Protein AF-A0AAV6MHR8-F1 (afdb_monomer_lite)

InterPro domains:
  IPR008383 Apoptosis inhibitory 5 [PF05918] (201-739)
  IPR008383 Apoptosis inhibitory 5 [PTHR12758] (200-741)
  IPR010591 ATP11 [PF06644] (20-163)

Secondary structure (DSSP, 8-state):
-HHHHHHHHHHHHS-PPP-----GGGTS-HHHHHTS-HHHHHHHHHHHHTTTTEEEEEE-HHHHHHHHHHHHH--EEEEEEEETTEEEEEEEEEETTEEEEEEHHHHHHHGGGSPPSEEEEEE-TTHHHHS-EEEEEEES-TTT--HHHHHHHHHHHHHHHH-HHHHHHH---GGGGSS----------S-PPPPHHHHHHHHHHHHHHHHHH-SSGGG-HHHHHHHHHHTTS-HHHHHHHHHHHHHHGGG-GGGHHHHHHHHHHHHS-S-HHHHHHHHHHGGGGGTT-GGGHHHHHHHHHHHTT-S-HHHHHHHHHHHHHHHHH-HHHHHHHHHHHH--SSS--S-HHHHHHHHHHIIIIIGGGHHHH--SHHHHHHHHHHHHHHT-SS--HHHHHHHHHHHHTSTTTSTT--HHHHHHHHHHHHHHTTTTSPP-TT-HHHHHHHHHHHHHHHHHHTTT---HHHHHHIIIIIGGGGGGS-HHHHHHHHHHHHHHGGG--HHHHHHHHHHHHHHHHHHS-SS--SSPP-HHHHHHHHHHHHHHHHH-HHHHHHHH------S-TT--TT---HHHHHHHHHHHHHHHHHHHHHHHHHHHHHHHHHHHHHH--SHHHHHHHHHHHHHHHHHHHHHHHHHHHHGGGGSSS----TTS----TTS---------PPP--------------------------------SSGGG-GGGS----------------------------------SHHHHHHHHHHTTTPPPPP---SS----

Organism: NCBI:txid37648

pLDDT: mean 75.97, std 24.72, range [20.78, 98.31]

Foldseek 3Di:
DVVVVVQVVLCPPDVDHPPPPDAVVNVDVPVVCLADALVRVLVVQCVSCPPVQKHKGKDFLVLVVLLVVLCVQFQWFWDWQDDDPGTFIWIWGHDPVKIFTFGVVQCVVQPPNGHGQKMKGWACPCCVPHRMIIMMMHGPHCVVDPPVSRVVVVVVSSCCSRPPVNVVPTRDHPPPPDDDDDPDPDDDDDDPDPDPQVVLLVLLVVLQVCCVPDPQNLVSQVSLVSLLVQCPDDPNSVLSSLQRLLQSQVSHVVCNVSSVVSLVVQCVDPDPSSNLSSLLSLLSNCQPPVVCLLVSLVVLLVQCLPPDPSSVVSSLVSLVSSLLSPVLSSLVSLLLCLAFPVRRHPDPSSNVSSLCSCLPPVLVCLVVRCPVQVVSLVSVVVSLLRNLQFDAQQSVVSSLVSNCVGPCNDLPHDLVSLQVSLVSLCVQLPLVDADDQPPLQSLLSLLLSLLSNLVSLVSPHDPVSNLVSCLPHDLVCLVSHDPLSSLSVLVSLLSCLLSDALVSLLSCLLSLLVQLCVLLDLDPDVDDGDLSSNLSSLSSNLSSCVSHVQSCCQQQVAQDCPVDPSNPNPDGPVVSVVSLLSSLVSLLVVLVVLLVVLVVVLVVLVVQCVVDPDPVSNLVSVVSNLVSQLSNLSSVSSNVSSVQSNDSHGNRCRPVDDDRSLDDDPPPPPPDDDDDDDDDDDDDDDDDDDDDDDDDDDDDDDDDDHNNHRPNSPVVRPDDDDDDDDDDDDDDDDDDDDDDDDDDDDDDDDDDPVVVVVVVVVVVPDDDDDDDDPDDDDD

Radius of gyration: 38.75 Å; chains: 1; bounding box: 86×70×134 Å

Structure (mmCIF, N/CA/C/O backbone):
data_AF-A0AAV6MHR8-F1
#
_entry.id   AF-A0AAV6MHR8-F1
#
loop_
_atom_site.group_PDB
_atom_site.id
_atom_site.type_symbol
_atom_site.label_atom_id
_atom_site.label_alt_id
_atom_site.label_comp_id
_atom_site.label_asym_id
_atom_site.label_entity_id
_atom_site.label_seq_id
_atom_site.pdbx_PDB_ins_code
_atom_site.Cartn_x
_atom_site.Cartn_y
_atom_site.Cartn_z
_atom_site.occupancy
_atom_site.B_iso_or_equiv
_atom_site.auth_seq_id
_atom_site.auth_comp_id
_atom_site.auth_asym_id
_atom_site.auth_atom_id
_atom_site.pdbx_PDB_model_num
ATOM 1 N N . MET A 1 1 ? 25.826 -15.670 57.022 1.00 34.38 1 MET A N 1
ATOM 2 C CA . MET A 1 1 ? 25.455 -16.443 58.234 1.00 34.38 1 MET A CA 1
ATOM 3 C C . MET A 1 1 ? 23.952 -16.667 58.375 1.00 34.38 1 MET A C 1
ATOM 5 O O . MET A 1 1 ? 23.552 -17.801 58.176 1.00 34.38 1 MET A O 1
ATOM 9 N N . VAL A 1 2 ? 23.099 -15.663 58.638 1.00 31.08 2 VAL A N 1
ATOM 10 C CA . VAL A 1 2 ? 21.628 -15.892 58.728 1.00 31.08 2 VAL A CA 1
ATOM 11 C C . VAL A 1 2 ? 21.022 -16.311 57.374 1.00 31.08 2 VAL A C 1
ATOM 13 O O . VAL A 1 2 ? 20.161 -17.182 57.321 1.00 31.08 2 VAL A O 1
ATOM 16 N N . PHE A 1 3 ? 21.548 -15.767 56.271 1.00 32.72 3 PHE A N 1
ATOM 17 C CA . PHE A 1 3 ? 21.147 -16.106 54.898 1.00 32.72 3 PHE A CA 1
ATOM 18 C C . PHE A 1 3 ? 21.592 -17.520 54.472 1.00 32.72 3 PHE A C 1
ATOM 20 O O . PHE A 1 3 ? 20.818 -18.257 53.873 1.00 32.72 3 PHE A O 1
ATOM 27 N N . ASP A 1 4 ? 22.803 -17.943 54.854 1.00 34.62 4 ASP A N 1
ATOM 28 C CA . ASP A 1 4 ? 23.302 -19.302 54.577 1.00 34.62 4 ASP A CA 1
ATOM 29 C C . ASP A 1 4 ? 22.545 -20.364 55.378 1.00 34.62 4 ASP A C 1
ATOM 31 O O . ASP A 1 4 ? 22.288 -21.455 54.876 1.00 34.62 4 ASP A O 1
ATOM 35 N N . TRP A 1 5 ? 22.144 -20.031 56.610 1.00 34.41 5 TRP A N 1
ATOM 36 C CA . TRP A 1 5 ? 21.319 -20.905 57.438 1.00 34.41 5 TRP A CA 1
ATOM 37 C C . TRP A 1 5 ? 19.910 -21.065 56.845 1.00 34.41 5 TRP A C 1
ATOM 39 O O . TRP A 1 5 ? 19.466 -22.199 56.658 1.00 34.41 5 TRP A O 1
ATOM 49 N N . PHE A 1 6 ? 19.276 -19.959 56.429 1.00 38.06 6 PHE A N 1
ATOM 50 C CA . PHE A 1 6 ? 17.961 -19.951 55.771 1.00 38.06 6 PHE A CA 1
ATOM 51 C C . PHE A 1 6 ? 17.957 -20.749 54.452 1.00 38.06 6 PHE A C 1
ATOM 53 O O . PHE A 1 6 ? 17.050 -21.538 54.201 1.00 38.06 6 PHE A O 1
ATOM 60 N N . LEU A 1 7 ? 19.014 -20.620 53.641 1.00 37.19 7 LEU A N 1
ATOM 61 C CA . LEU A 1 7 ? 19.194 -21.388 52.402 1.00 37.19 7 LEU A CA 1
ATOM 62 C C . LEU A 1 7 ? 19.511 -22.874 52.647 1.00 37.19 7 LEU A C 1
ATOM 64 O O . LEU A 1 7 ? 19.166 -23.717 51.814 1.00 37.19 7 LEU A O 1
ATOM 68 N N . SER A 1 8 ? 20.161 -23.216 53.765 1.00 36.19 8 SER A N 1
ATOM 69 C CA . SER A 1 8 ? 20.473 -24.610 54.106 1.00 36.19 8 SER A CA 1
ATOM 70 C C . SER A 1 8 ? 19.263 -25.377 54.648 1.00 36.19 8 SER A C 1
ATOM 72 O O . SER A 1 8 ? 19.090 -26.542 54.293 1.00 36.19 8 SER A O 1
ATOM 74 N N . ASP A 1 9 ? 18.385 -24.726 55.419 1.00 36.06 9 ASP A N 1
ATOM 75 C CA . ASP A 1 9 ? 17.189 -25.358 55.995 1.00 36.06 9 ASP A CA 1
ATOM 76 C C . ASP A 1 9 ? 16.110 -25.610 54.917 1.00 36.06 9 ASP A C 1
ATOM 78 O O . ASP A 1 9 ? 15.480 -26.670 54.870 1.00 36.06 9 ASP A O 1
ATOM 82 N N . PHE A 1 10 ? 16.004 -24.704 53.932 1.00 36.91 10 PHE A N 1
ATOM 83 C CA . PHE A 1 10 ? 15.143 -24.854 52.747 1.00 36.91 10 PHE A CA 1
ATOM 84 C C . PHE A 1 10 ? 15.533 -26.067 51.873 1.00 36.91 10 PHE A C 1
ATOM 86 O O . PHE A 1 10 ? 14.677 -26.744 51.296 1.00 36.91 10 PHE A O 1
ATOM 93 N N . LYS A 1 11 ? 16.836 -26.393 51.821 1.00 35.25 11 LYS A N 1
ATOM 94 C CA . LYS A 1 11 ? 17.418 -27.509 51.051 1.00 35.25 11 LYS A CA 1
ATOM 95 C C . LYS A 1 11 ? 17.036 -28.887 51.607 1.00 35.25 11 LYS A C 1
ATOM 97 O O . LYS A 1 11 ? 16.982 -29.848 50.843 1.00 35.25 11 LYS A O 1
ATOM 102 N N . ILE A 1 12 ? 16.784 -28.985 52.915 1.00 39.38 12 ILE A N 1
ATOM 103 C CA . ILE A 1 12 ? 16.531 -30.255 53.615 1.00 39.38 12 ILE A CA 1
ATOM 104 C C . ILE A 1 12 ? 15.053 -30.673 53.520 1.00 39.38 12 ILE A C 1
ATOM 106 O O . ILE A 1 12 ? 14.769 -31.868 53.478 1.00 39.38 12 ILE A O 1
ATOM 110 N N . ARG A 1 13 ? 14.104 -29.724 53.442 1.00 35.47 13 ARG A N 1
ATOM 111 C CA . ARG A 1 13 ? 12.660 -30.027 53.561 1.00 35.47 13 ARG A CA 1
ATOM 112 C C . ARG A 1 13 ? 11.863 -30.158 52.263 1.00 35.47 13 ARG A C 1
ATOM 114 O O . ARG A 1 13 ? 10.857 -30.859 52.284 1.00 35.47 13 ARG A O 1
ATOM 121 N N . PHE A 1 14 ? 12.267 -29.525 51.157 1.00 39.34 14 PHE A N 1
ATOM 122 C CA . PHE A 1 14 ? 11.376 -29.399 49.987 1.00 39.34 14 PHE A CA 1
ATOM 123 C C . PHE A 1 14 ? 11.930 -29.907 48.652 1.00 39.34 14 PHE A C 1
ATOM 125 O O . PHE A 1 14 ? 11.208 -29.883 47.662 1.00 39.34 14 PHE A O 1
ATOM 132 N N . GLY A 1 15 ? 13.184 -30.366 48.570 1.00 30.95 15 GLY A N 1
ATOM 133 C CA . GLY A 1 15 ? 13.754 -30.884 47.311 1.00 30.95 15 GLY A CA 1
ATOM 134 C C . GLY A 1 15 ? 13.840 -29.862 46.160 1.00 30.95 15 GLY A C 1
ATOM 135 O O . GLY A 1 15 ? 14.281 -30.207 45.064 1.00 30.95 15 GLY A O 1
ATOM 136 N N . VAL A 1 16 ? 13.471 -28.601 46.399 1.00 40.09 16 VAL A N 1
ATOM 137 C CA . VAL A 1 16 ? 13.606 -27.489 45.456 1.00 40.09 16 VAL A CA 1
ATOM 138 C C . VAL A 1 16 ? 14.974 -26.853 45.688 1.00 40.09 16 VAL A C 1
ATOM 140 O O . VAL A 1 16 ? 15.280 -26.383 46.784 1.00 40.09 16 VAL A O 1
ATOM 143 N N . ARG A 1 17 ? 15.839 -26.873 44.667 1.00 36.00 17 ARG A N 1
ATOM 144 C CA . ARG A 1 17 ? 17.139 -26.190 44.730 1.00 36.00 17 ARG A CA 1
ATOM 145 C C . ARG A 1 17 ? 16.878 -24.681 44.854 1.00 36.00 17 ARG A C 1
ATOM 147 O O . ARG A 1 17 ? 16.095 -24.174 44.051 1.00 36.00 17 ARG A O 1
ATOM 154 N N . PRO A 1 18 ? 17.530 -23.950 45.777 1.00 41.06 18 PRO A N 1
ATOM 155 C CA . PRO A 1 18 ? 17.543 -22.495 45.703 1.00 41.06 18 PRO A CA 1
ATOM 156 C C . PRO A 1 18 ? 18.080 -22.088 44.329 1.00 41.06 18 PRO A C 1
ATOM 158 O O . PRO A 1 18 ? 18.982 -22.755 43.811 1.00 41.06 18 PRO A O 1
ATOM 161 N N . LEU A 1 19 ? 17.529 -21.023 43.747 1.00 50.88 19 LEU A N 1
ATOM 162 C CA . LEU A 1 19 ? 18.035 -20.388 42.531 1.00 50.88 19 LEU A CA 1
ATOM 163 C C . LEU A 1 19 ? 19.489 -19.948 42.762 1.00 50.88 19 LEU A C 1
ATOM 165 O O . LEU A 1 19 ? 19.764 -18.815 43.142 1.00 50.88 19 LEU A O 1
ATOM 169 N N . GLN A 1 20 ? 20.446 -20.857 42.575 1.00 52.09 20 GLN A N 1
ATOM 170 C CA . GLN A 1 20 ? 21.827 -20.475 42.337 1.00 52.09 20 GLN A CA 1
ATOM 171 C C . GLN A 1 20 ? 21.816 -19.712 41.021 1.00 52.09 20 GLN A C 1
ATOM 173 O O . GLN A 1 20 ? 21.495 -20.295 39.982 1.00 52.09 20 GLN A O 1
ATOM 178 N N . GLN A 1 21 ? 22.137 -18.418 41.069 1.00 65.88 21 GLN A N 1
ATOM 179 C CA . GLN A 1 21 ? 22.377 -17.646 39.860 1.00 65.88 21 GLN A CA 1
ATOM 180 C C . GLN A 1 21 ? 23.419 -18.394 39.043 1.00 65.88 21 GLN A C 1
ATOM 182 O O . GLN A 1 21 ? 24.570 -18.547 39.453 1.00 65.88 21 GLN A O 1
ATOM 187 N N . LYS A 1 22 ? 22.981 -18.902 37.892 1.00 76.44 22 LYS A N 1
ATOM 188 C CA . LYS A 1 22 ? 23.895 -19.442 36.902 1.00 76.44 22 LYS A CA 1
ATOM 189 C C . LYS A 1 22 ? 24.817 -18.296 36.504 1.00 76.44 22 LYS A C 1
ATOM 191 O O . LYS A 1 22 ? 24.283 -17.267 36.079 1.00 76.44 22 LYS A O 1
ATOM 196 N N . PRO A 1 23 ? 26.142 -18.430 36.673 1.00 85.44 23 PRO A N 1
ATOM 197 C CA . PRO A 1 23 ? 27.060 -17.382 36.258 1.00 85.44 23 PRO A CA 1
ATOM 198 C C . PRO A 1 23 ? 26.903 -17.156 34.750 1.00 85.44 23 PRO A C 1
ATOM 200 O O . PRO A 1 23 ? 26.540 -18.089 34.021 1.00 85.44 23 PRO A O 1
ATOM 203 N N . LEU A 1 24 ? 27.100 -15.922 34.276 1.00 88.94 24 LEU A N 1
ATOM 204 C CA . LEU A 1 24 ? 26.807 -15.579 32.882 1.00 88.94 24 LEU A CA 1
ATOM 205 C C . LEU A 1 24 ? 27.601 -16.440 31.891 1.00 88.94 24 LEU A C 1
ATOM 207 O O . LEU A 1 24 ? 27.066 -16.819 30.854 1.00 88.94 24 LEU A O 1
ATOM 211 N N . ASP A 1 25 ? 28.828 -16.820 32.245 1.00 89.12 25 ASP A N 1
ATOM 212 C CA . ASP A 1 25 ? 29.707 -17.698 31.462 1.00 89.12 25 ASP A CA 1
ATOM 213 C C . ASP A 1 25 ? 29.169 -19.129 31.267 1.00 89.12 25 ASP A C 1
ATOM 215 O O . ASP A 1 25 ? 29.562 -19.820 30.329 1.00 89.12 25 ASP A O 1
ATOM 219 N N . SER A 1 26 ? 28.219 -19.562 32.100 1.00 88.25 26 SER A N 1
ATOM 220 C CA . SER A 1 26 ? 27.492 -20.824 31.925 1.00 88.25 26 SER A CA 1
ATOM 221 C C . SER A 1 26 ? 26.292 -20.716 30.973 1.00 88.25 26 SER A C 1
ATOM 223 O O . SER A 1 26 ? 25.718 -21.736 30.588 1.00 88.25 26 SER A O 1
ATOM 225 N N . ILE A 1 27 ? 25.899 -19.493 30.599 1.00 88.94 27 ILE A N 1
ATOM 226 C CA . ILE A 1 27 ? 24.765 -19.196 29.709 1.00 88.94 27 ILE A CA 1
ATOM 227 C C . ILE A 1 27 ? 25.268 -18.687 28.351 1.00 88.94 27 ILE A C 1
ATOM 229 O O . ILE A 1 27 ? 24.736 -19.069 27.308 1.00 88.94 27 ILE A O 1
ATOM 233 N N . MET A 1 28 ? 26.304 -17.847 28.360 1.00 89.56 28 MET A N 1
ATOM 234 C CA . MET A 1 28 ? 26.861 -17.168 27.197 1.00 89.56 28 MET A CA 1
ATOM 235 C C . MET A 1 28 ? 28.379 -17.358 27.133 1.00 89.56 28 MET A C 1
ATOM 237 O O . MET A 1 28 ? 29.091 -17.185 28.116 1.00 89.56 28 MET A O 1
ATOM 241 N N . ASP A 1 29 ? 28.888 -17.663 25.938 1.00 91.12 29 ASP A N 1
ATOM 242 C CA . ASP A 1 29 ? 30.328 -17.741 25.679 1.00 91.12 29 ASP A CA 1
ATOM 243 C C . ASP A 1 29 ? 30.959 -16.342 25.763 1.00 91.12 29 ASP A C 1
ATOM 245 O O . ASP A 1 29 ? 30.850 -15.527 24.839 1.00 91.12 29 ASP A O 1
ATOM 249 N N . MET A 1 30 ? 31.622 -16.073 26.890 1.00 90.69 30 MET A N 1
ATOM 250 C CA . MET A 1 30 ? 32.190 -14.762 27.197 1.00 90.69 30 MET A CA 1
ATOM 251 C C . MET A 1 30 ? 33.330 -14.368 26.255 1.00 90.69 30 MET A C 1
ATOM 253 O O . MET A 1 30 ? 33.492 -13.179 25.985 1.00 90.69 30 MET A O 1
ATOM 257 N N . GLU A 1 31 ? 34.095 -15.318 25.706 1.00 88.44 31 GLU A N 1
ATOM 258 C CA . GLU A 1 31 ? 35.164 -15.002 24.750 1.00 88.44 31 GLU A CA 1
ATOM 259 C C . GLU A 1 31 ? 34.580 -14.521 23.423 1.00 88.44 31 GLU A C 1
ATOM 261 O O . GLU A 1 31 ? 35.007 -13.500 22.882 1.00 88.44 31 GLU A O 1
ATOM 266 N N . ARG A 1 32 ? 33.535 -15.189 22.925 1.00 88.12 32 ARG A N 1
ATOM 267 C CA . ARG A 1 32 ? 32.852 -14.770 21.689 1.00 88.12 32 ARG A CA 1
ATOM 268 C C . ARG A 1 32 ? 32.008 -13.511 21.875 1.00 88.12 32 ARG A C 1
ATOM 270 O O . ARG A 1 32 ? 31.812 -12.771 20.909 1.00 88.12 32 ARG A O 1
ATOM 277 N N . ALA A 1 33 ? 31.512 -13.265 23.085 1.00 88.62 33 ALA A N 1
ATOM 278 C CA . ALA A 1 33 ? 30.720 -12.086 23.420 1.00 88.62 33 ALA A CA 1
ATOM 279 C C . ALA A 1 33 ? 31.555 -10.793 23.503 1.00 88.62 33 ALA A C 1
ATOM 281 O O . ALA A 1 33 ? 31.019 -9.702 23.297 1.00 88.62 33 ALA A O 1
ATOM 282 N N . LYS A 1 34 ? 32.872 -10.882 23.757 1.00 86.12 34 LYS A N 1
ATOM 283 C CA . LYS A 1 34 ? 33.760 -9.706 23.865 1.00 86.12 34 LYS A CA 1
ATOM 284 C C . LYS A 1 34 ? 33.711 -8.801 22.632 1.00 86.12 34 LYS A C 1
ATOM 286 O O . LYS A 1 34 ? 33.587 -7.590 22.808 1.00 86.12 34 LYS A O 1
ATOM 291 N N . ASP A 1 35 ? 33.734 -9.391 21.435 1.00 88.44 35 ASP A N 1
ATOM 292 C CA . ASP A 1 35 ? 33.812 -8.693 20.139 1.00 88.44 35 ASP A CA 1
ATOM 293 C C . ASP A 1 35 ? 32.443 -8.296 19.541 1.00 88.44 35 ASP A C 1
ATOM 295 O O . ASP A 1 35 ? 32.366 -7.834 18.396 1.00 88.44 35 ASP A O 1
ATOM 299 N N . ARG A 1 36 ? 31.343 -8.508 20.274 1.00 90.75 36 ARG A N 1
ATOM 300 C CA . ARG A 1 36 ? 29.974 -8.188 19.834 1.00 90.75 36 ARG A CA 1
ATOM 301 C C . ARG A 1 36 ? 29.523 -6.818 20.339 1.00 90.75 36 ARG A C 1
ATOM 303 O O . ARG A 1 36 ? 29.963 -6.373 21.398 1.00 90.75 36 ARG A O 1
ATOM 310 N N . SER A 1 37 ? 28.665 -6.145 19.568 1.00 93.19 37 SER A N 1
ATOM 311 C CA . SER A 1 37 ? 28.050 -4.882 19.999 1.00 93.19 37 SER A CA 1
ATOM 312 C C . SER A 1 37 ? 26.996 -5.145 21.089 1.00 93.19 37 SER A C 1
ATOM 314 O O . SER A 1 37 ? 26.523 -6.279 21.201 1.00 93.19 37 SER A O 1
ATOM 316 N N . PRO A 1 38 ? 26.627 -4.149 21.914 1.00 90.81 38 PRO A N 1
ATOM 317 C CA . PRO A 1 38 ? 25.574 -4.325 22.913 1.00 90.81 38 PRO A CA 1
ATOM 318 C C . PRO A 1 38 ? 24.225 -4.721 22.292 1.00 90.81 38 PRO A C 1
ATOM 320 O O . PRO A 1 38 ? 23.518 -5.534 22.877 1.00 90.81 38 PRO A O 1
ATOM 323 N N . GLU A 1 39 ? 23.900 -4.230 21.092 1.00 93.69 39 GLU A N 1
ATOM 324 C CA . GLU A 1 39 ? 22.677 -4.597 20.362 1.00 93.69 39 GLU A CA 1
ATOM 325 C C . GLU A 1 39 ? 22.706 -6.061 19.904 1.00 93.69 39 GLU A C 1
ATOM 327 O O . GLU A 1 39 ? 21.726 -6.780 20.080 1.00 93.69 39 GLU A O 1
ATOM 332 N N . ASP A 1 40 ? 23.849 -6.522 19.374 1.00 92.50 40 ASP A N 1
ATOM 333 C CA . ASP A 1 40 ? 24.059 -7.933 19.027 1.00 92.50 40 ASP A CA 1
ATOM 334 C C . ASP A 1 40 ? 23.898 -8.821 20.276 1.00 92.50 40 ASP A C 1
ATOM 336 O O . ASP A 1 40 ? 23.290 -9.885 20.203 1.00 92.50 40 ASP A O 1
ATOM 340 N N . LEU A 1 41 ? 24.449 -8.408 21.424 1.00 93.56 41 LEU A N 1
ATOM 341 C CA . LEU A 1 41 ? 24.380 -9.178 22.671 1.00 93.56 41 LEU A CA 1
ATOM 342 C C . LEU A 1 41 ? 22.967 -9.232 23.252 1.00 93.56 41 LEU A C 1
ATOM 344 O O . LEU A 1 41 ? 22.560 -10.304 23.693 1.00 93.56 41 LEU A O 1
ATOM 348 N N . ALA A 1 42 ? 22.231 -8.119 23.226 1.00 91.88 42 ALA A N 1
ATOM 349 C CA . ALA A 1 42 ? 20.827 -8.077 23.625 1.00 91.88 42 ALA A CA 1
ATOM 350 C C . ALA A 1 42 ? 19.975 -8.990 22.731 1.00 91.88 42 ALA A C 1
ATOM 352 O O . ALA A 1 42 ? 19.277 -9.858 23.239 1.00 91.88 42 ALA A O 1
ATOM 353 N N . SER A 1 43 ? 20.135 -8.903 21.406 1.00 93.00 43 SER A N 1
ATOM 354 C CA . SER A 1 43 ? 19.421 -9.777 20.464 1.00 93.00 43 SER A CA 1
ATOM 355 C C . SER A 1 43 ? 19.741 -11.259 20.682 1.00 93.00 43 SER A C 1
ATOM 357 O O . SER A 1 43 ? 18.831 -12.079 20.710 1.00 93.00 43 SER A O 1
ATOM 359 N N . ILE A 1 44 ? 21.016 -11.619 20.878 1.00 91.69 44 ILE A N 1
ATOM 360 C CA . ILE A 1 44 ? 21.416 -13.007 21.171 1.00 91.69 44 ILE A CA 1
ATOM 361 C C . ILE A 1 44 ? 20.805 -13.484 22.495 1.00 91.69 44 ILE A C 1
ATOM 363 O O . ILE A 1 44 ? 20.443 -14.654 22.626 1.00 91.69 44 ILE A O 1
ATOM 367 N N . TRP A 1 45 ? 20.730 -12.599 23.488 1.00 94.06 45 TRP A N 1
ATOM 368 C CA . TRP A 1 45 ? 20.165 -12.899 24.797 1.00 94.06 45 TRP A CA 1
ATOM 369 C C . TRP A 1 45 ? 18.657 -13.152 24.736 1.00 94.06 45 TRP A C 1
ATOM 371 O O . TRP A 1 45 ? 18.190 -14.138 25.315 1.00 94.06 45 TRP A O 1
ATOM 381 N N . ASP A 1 46 ? 17.929 -12.314 24.002 1.00 87.69 46 ASP A N 1
ATOM 382 C CA . ASP A 1 46 ? 16.486 -12.437 23.802 1.00 87.69 46 ASP A CA 1
ATOM 383 C C . ASP A 1 46 ? 16.168 -13.711 23.001 1.00 87.69 46 ASP A C 1
ATOM 385 O O . ASP A 1 46 ? 15.389 -14.553 23.457 1.00 87.69 46 ASP A O 1
ATOM 389 N N . ASP A 1 47 ? 16.875 -13.943 21.887 1.00 87.38 47 ASP A N 1
ATOM 390 C CA . ASP A 1 47 ? 16.738 -15.150 21.056 1.00 87.38 47 ASP A CA 1
ATOM 391 C C . ASP A 1 47 ? 17.025 -16.440 21.842 1.00 87.38 47 ASP A C 1
ATOM 393 O O . ASP A 1 47 ? 16.391 -17.475 21.623 1.00 87.38 47 ASP A O 1
ATOM 397 N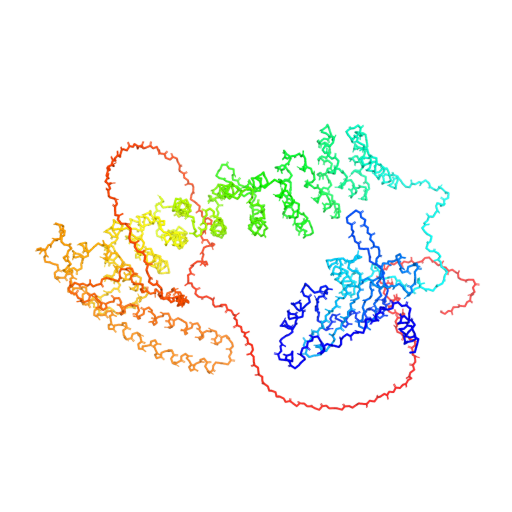 N . TYR A 1 48 ? 17.994 -16.410 22.764 1.00 86.38 48 TYR A N 1
ATOM 398 C CA . TYR A 1 48 ? 18.341 -17.577 23.573 1.00 86.38 48 TYR A CA 1
ATOM 399 C C . TYR A 1 48 ? 17.229 -17.960 24.557 1.00 86.38 48 TYR A C 1
ATOM 401 O O . TYR A 1 48 ? 17.062 -19.152 24.835 1.00 86.38 48 TYR A O 1
ATOM 409 N N . HIS A 1 49 ? 16.508 -16.988 25.121 1.00 83.75 49 HIS A N 1
ATOM 410 C CA . HIS A 1 49 ? 15.464 -17.235 26.122 1.00 83.75 49 HIS A CA 1
ATOM 411 C C . HIS A 1 49 ? 14.070 -17.411 25.501 1.00 83.75 49 HIS A C 1
ATOM 413 O O . HIS A 1 49 ? 13.205 -18.031 26.127 1.00 83.75 49 HIS A O 1
ATOM 419 N N . LEU A 1 50 ? 13.880 -16.968 24.253 1.00 77.75 50 LEU A N 1
ATOM 420 C CA . LEU A 1 50 ? 12.637 -17.122 23.507 1.00 77.75 50 LEU A CA 1
ATOM 421 C C . LEU A 1 50 ? 12.173 -18.590 23.463 1.00 77.75 50 LEU A C 1
ATOM 423 O O . LEU A 1 50 ? 12.887 -19.489 23.016 1.00 77.75 50 LEU A O 1
ATOM 427 N N . GLY A 1 51 ? 10.952 -18.837 23.946 1.00 67.50 51 GLY A N 1
ATOM 428 C CA . GLY A 1 51 ? 10.323 -20.163 23.939 1.00 67.50 51 GLY A CA 1
ATOM 429 C C . GLY A 1 51 ? 10.921 -21.180 24.920 1.00 67.50 51 GLY A C 1
ATOM 430 O O . GLY A 1 51 ? 10.616 -22.367 24.814 1.00 67.50 51 GLY A O 1
ATOM 431 N N . ARG A 1 52 ? 11.768 -20.754 25.872 1.00 72.50 52 ARG A N 1
ATOM 432 C CA . ARG A 1 52 ? 12.405 -21.639 26.871 1.00 72.50 52 ARG A CA 1
ATOM 433 C C . ARG A 1 52 ? 11.838 -21.517 28.290 1.00 72.50 52 ARG A C 1
ATOM 435 O O . ARG A 1 52 ? 12.439 -22.047 29.219 1.00 72.50 52 ARG A O 1
ATOM 442 N N . GLY A 1 53 ? 10.698 -20.842 28.459 1.00 68.25 53 GLY A N 1
ATOM 443 C CA . GLY A 1 53 ? 10.078 -20.613 29.774 1.00 68.25 53 GLY A CA 1
ATOM 444 C C . GLY A 1 53 ? 10.847 -19.610 30.642 1.00 68.25 53 GLY A C 1
ATOM 445 O O . GLY A 1 53 ? 10.822 -19.690 31.870 1.00 68.25 53 GLY A O 1
ATOM 446 N N . HIS A 1 54 ? 11.574 -18.696 29.996 1.00 82.31 54 HIS A N 1
ATOM 447 C CA . HIS A 1 54 ? 12.350 -17.638 30.627 1.00 82.31 54 HIS A CA 1
ATOM 448 C C . HIS A 1 54 ? 12.031 -16.303 29.956 1.00 82.31 54 HIS A C 1
ATOM 450 O O . HIS A 1 54 ? 11.839 -16.257 28.743 1.00 82.31 54 HIS A O 1
ATOM 456 N N . ILE A 1 55 ? 12.047 -15.223 30.732 1.00 87.69 55 ILE A N 1
ATOM 457 C CA . ILE A 1 55 ? 11.955 -13.856 30.215 1.00 87.69 55 ILE A CA 1
ATOM 458 C C . ILE A 1 55 ? 13.378 -13.340 29.995 1.00 87.69 55 ILE A C 1
ATOM 460 O O . ILE A 1 55 ? 14.144 -13.208 30.951 1.00 87.69 55 ILE A O 1
ATOM 464 N N . GLY A 1 56 ? 13.750 -13.099 28.739 1.00 89.94 56 GLY A N 1
ATOM 465 C CA . GLY A 1 56 ? 14.983 -12.399 28.380 1.00 89.94 56 GLY A CA 1
ATOM 466 C C . GLY A 1 56 ? 14.694 -10.911 28.220 1.00 89.94 56 GLY A C 1
ATOM 467 O O . GLY A 1 56 ? 13.756 -10.550 27.522 1.00 89.94 56 GLY A O 1
ATOM 468 N N . ALA A 1 57 ? 15.461 -10.063 28.899 1.00 93.00 57 ALA A N 1
ATOM 469 C CA . ALA A 1 57 ? 15.428 -8.622 28.683 1.00 93.00 57 ALA A CA 1
ATOM 470 C C . ALA A 1 57 ? 16.826 -8.019 28.862 1.00 93.00 57 ALA A C 1
ATOM 472 O O . ALA A 1 57 ? 17.759 -8.674 29.340 1.00 93.00 57 ALA A O 1
ATOM 473 N N . SER A 1 58 ? 16.985 -6.745 28.513 1.00 95.06 58 SER A N 1
ATOM 474 C CA . SER A 1 58 ? 18.227 -6.004 28.733 1.00 95.06 58 SER A CA 1
ATOM 475 C C . SER A 1 58 ? 17.963 -4.528 29.028 1.00 95.06 58 SER A C 1
ATOM 477 O O . SER A 1 58 ? 16.915 -3.985 28.685 1.00 95.06 58 SER A O 1
ATOM 479 N N . MET A 1 59 ? 18.907 -3.866 29.699 1.00 94.75 59 MET A N 1
ATOM 480 C CA . MET A 1 59 ? 18.833 -2.428 29.967 1.00 94.75 59 MET A CA 1
ATOM 481 C C . MET A 1 59 ? 20.211 -1.771 29.988 1.00 94.75 59 MET A C 1
ATOM 483 O O . MET A 1 59 ? 21.236 -2.440 30.120 1.00 94.75 59 MET A O 1
ATOM 487 N N . LYS A 1 60 ? 20.233 -0.437 29.900 1.00 95.25 60 LYS A N 1
ATOM 488 C CA . LYS A 1 60 ? 21.470 0.341 30.037 1.00 95.25 60 LYS A CA 1
ATOM 489 C C . LYS A 1 60 ? 21.994 0.311 31.469 1.00 95.25 60 LYS A C 1
ATOM 491 O O . LYS A 1 60 ? 21.201 0.363 32.412 1.00 95.25 60 LYS A O 1
ATOM 496 N N . ALA A 1 61 ? 23.316 0.333 31.645 1.00 93.69 61 ALA A N 1
ATOM 497 C CA . ALA A 1 61 ? 23.935 0.291 32.972 1.00 93.69 61 ALA A CA 1
ATOM 498 C C . ALA A 1 61 ? 23.499 1.476 33.846 1.00 93.69 61 ALA A C 1
ATOM 500 O O . ALA A 1 61 ? 23.221 1.309 35.031 1.00 93.69 61 ALA A O 1
ATOM 501 N N . LYS A 1 62 ? 23.336 2.667 33.253 1.00 92.06 62 LYS A N 1
ATOM 502 C CA . LYS A 1 62 ? 22.827 3.850 33.971 1.00 92.06 62 LYS A CA 1
ATOM 503 C C . LYS A 1 62 ? 21.435 3.646 34.577 1.00 92.06 62 LYS A C 1
ATOM 505 O O . LYS A 1 62 ? 21.197 4.089 35.696 1.00 92.06 62 LYS A O 1
ATOM 510 N N . LEU A 1 63 ? 20.529 2.978 33.857 1.00 92.25 63 LEU A N 1
ATOM 511 C CA . LEU A 1 63 ? 19.181 2.688 34.357 1.00 92.25 63 LEU A CA 1
ATOM 512 C C . LEU A 1 63 ? 19.234 1.633 35.461 1.00 92.25 63 LEU A C 1
ATOM 514 O O . LEU A 1 63 ? 18.591 1.800 36.492 1.00 92.25 63 LEU A O 1
ATOM 518 N N . TYR A 1 64 ? 20.065 0.603 35.293 1.00 94.94 64 TYR A N 1
ATOM 519 C CA . TYR A 1 64 ? 20.298 -0.386 36.342 1.00 94.94 64 TYR A CA 1
ATOM 520 C C . TYR A 1 64 ? 20.795 0.265 37.642 1.00 94.94 64 TYR A C 1
ATOM 522 O O . TYR A 1 64 ? 20.263 -0.027 38.707 1.00 94.94 64 TYR A O 1
ATOM 530 N N . HIS A 1 65 ? 21.774 1.173 37.571 1.00 92.94 65 HIS A N 1
ATOM 531 C CA . HIS A 1 65 ? 22.290 1.855 38.760 1.00 92.94 65 HIS A CA 1
ATOM 532 C C . HIS A 1 65 ? 21.256 2.778 39.410 1.00 92.94 65 HIS A C 1
ATOM 534 O O . HIS A 1 65 ? 21.198 2.845 40.634 1.00 92.94 65 HIS A O 1
ATOM 540 N N . LEU A 1 66 ? 20.409 3.445 38.617 1.00 89.56 66 LEU A N 1
ATOM 541 C CA . LEU A 1 66 ? 19.293 4.233 39.145 1.00 89.56 66 LEU A CA 1
ATOM 542 C C . LEU A 1 66 ? 18.280 3.348 39.888 1.00 89.56 66 LEU A C 1
ATOM 544 O O . LEU A 1 66 ? 17.839 3.698 40.983 1.00 89.56 66 LEU A O 1
ATOM 548 N N . LEU A 1 67 ? 17.945 2.190 39.312 1.00 89.31 67 LEU A N 1
ATOM 549 C CA . LEU A 1 67 ? 17.082 1.197 39.946 1.00 89.31 67 LEU A CA 1
ATOM 550 C C . LEU A 1 67 ? 17.721 0.660 41.229 1.00 89.31 67 LEU A C 1
ATOM 552 O O . LEU A 1 67 ? 17.061 0.633 42.258 1.00 89.31 67 LEU A O 1
ATOM 556 N N . GLU A 1 68 ? 19.003 0.289 41.195 1.00 91.25 68 GLU A N 1
ATOM 557 C CA . GLU A 1 68 ? 19.756 -0.220 42.349 1.00 91.25 68 GLU A CA 1
ATOM 558 C C . GLU A 1 68 ? 19.826 0.809 43.485 1.00 91.25 68 GLU A C 1
ATOM 560 O O . GLU A 1 68 ? 19.626 0.455 44.646 1.00 91.25 68 GLU A O 1
ATOM 565 N N . GLN A 1 69 ? 20.029 2.086 43.147 1.00 88.31 69 GLN A N 1
ATOM 566 C CA . GLN A 1 69 ? 20.015 3.191 44.100 1.00 88.31 69 GLN A CA 1
ATOM 567 C C . GLN A 1 69 ? 18.639 3.348 44.757 1.00 88.31 69 GLN A C 1
ATOM 569 O O . GLN A 1 69 ? 18.545 3.355 45.979 1.00 88.31 69 GLN A O 1
ATOM 574 N N . ARG A 1 70 ? 17.560 3.439 43.971 1.00 84.81 70 ARG A N 1
ATOM 575 C CA . ARG A 1 70 ? 16.199 3.651 44.504 1.00 84.81 70 ARG A CA 1
ATOM 576 C C . ARG A 1 70 ? 15.654 2.429 45.237 1.00 84.81 70 ARG A C 1
ATOM 578 O O . ARG A 1 70 ? 14.921 2.559 46.214 1.00 84.81 70 ARG A O 1
ATOM 585 N N . ALA A 1 71 ? 16.049 1.239 44.803 1.00 82.31 71 ALA A N 1
ATOM 586 C CA . ALA A 1 71 ? 15.750 -0.006 45.491 1.00 82.31 71 ALA A CA 1
ATOM 587 C C . ALA A 1 71 ? 16.382 -0.075 46.885 1.00 82.31 71 ALA A C 1
ATOM 589 O O . ALA A 1 71 ? 15.860 -0.784 47.742 1.00 82.31 71 ALA A O 1
ATOM 590 N N . ALA A 1 72 ? 17.482 0.644 47.143 1.00 78.94 72 ALA A N 1
ATOM 591 C CA . ALA A 1 72 ? 18.081 0.685 48.473 1.00 78.94 72 ALA A CA 1
ATOM 592 C C . ALA A 1 72 ? 17.120 1.288 49.511 1.00 78.94 72 ALA A C 1
ATOM 594 O O . ALA A 1 72 ? 17.038 0.748 50.619 1.00 78.94 72 ALA A O 1
ATOM 595 N N . ASP A 1 73 ? 16.368 2.318 49.107 1.00 73.00 73 ASP A N 1
ATOM 596 C CA . ASP A 1 73 ? 15.429 3.071 49.945 1.00 73.00 73 ASP A CA 1
ATOM 597 C C . ASP A 1 73 ? 14.019 2.455 49.954 1.00 73.00 73 ASP A C 1
ATOM 599 O O . ASP A 1 73 ? 13.303 2.543 50.950 1.00 73.00 73 ASP A O 1
ATOM 603 N N . CYS A 1 74 ? 13.626 1.767 48.876 1.00 74.75 74 CYS A N 1
ATOM 604 C CA . CYS A 1 74 ? 12.344 1.073 48.765 1.00 74.75 74 CYS A CA 1
ATOM 605 C C . CYS A 1 74 ? 12.551 -0.370 48.279 1.00 74.75 74 CYS A C 1
ATOM 607 O O . CYS A 1 74 ? 12.603 -0.633 47.081 1.00 74.75 74 CYS A O 1
ATOM 609 N N . ARG A 1 75 ? 12.675 -1.323 49.214 1.00 76.38 75 ARG A N 1
ATOM 610 C CA . ARG A 1 75 ? 12.942 -2.749 48.909 1.00 76.38 75 ARG A CA 1
ATOM 611 C C . ARG A 1 75 ? 11.695 -3.610 48.736 1.00 76.38 75 ARG A C 1
ATOM 613 O O . ARG A 1 75 ? 11.809 -4.765 48.334 1.00 76.38 75 ARG A O 1
ATOM 620 N N . HIS A 1 76 ? 10.523 -3.091 49.085 1.00 78.94 76 HIS A N 1
ATOM 621 C CA . HIS A 1 76 ? 9.288 -3.865 49.132 1.00 78.94 76 HIS A CA 1
ATOM 622 C C . HIS A 1 76 ? 8.118 -3.023 48.656 1.00 78.94 76 HIS A C 1
ATOM 624 O O . HIS A 1 76 ? 7.986 -1.875 49.070 1.00 78.94 76 HIS A O 1
ATOM 630 N N . PHE A 1 77 ? 7.249 -3.613 47.843 1.00 75.12 77 PHE A N 1
ATOM 631 C CA . PHE A 1 77 ? 5.981 -3.007 47.453 1.00 75.12 77 PHE A CA 1
ATOM 632 C C . PHE A 1 77 ? 5.024 -4.082 46.926 1.00 75.12 77 PHE A C 1
ATOM 634 O O . PHE A 1 77 ? 5.381 -5.259 46.816 1.00 75.12 77 PHE A O 1
ATOM 641 N N . VAL A 1 78 ? 3.783 -3.692 46.645 1.00 78.00 78 VAL A N 1
ATOM 642 C CA . VAL A 1 78 ? 2.743 -4.589 46.131 1.00 78.00 78 VAL A CA 1
ATOM 643 C C . VAL A 1 78 ? 2.259 -4.124 44.762 1.00 78.00 78 VAL A C 1
ATOM 645 O O . VAL A 1 78 ? 2.078 -2.930 44.544 1.00 78.00 78 VAL A O 1
ATOM 648 N N . ILE A 1 79 ? 2.035 -5.064 43.842 1.00 76.38 79 ILE A N 1
ATOM 649 C CA . ILE A 1 79 ? 1.516 -4.799 42.492 1.00 76.38 79 ILE A CA 1
ATOM 650 C C . ILE A 1 79 ? 0.225 -5.599 42.282 1.00 76.38 79 ILE A C 1
ATOM 652 O O . ILE A 1 79 ? 0.242 -6.819 42.464 1.00 76.38 79 ILE A O 1
ATOM 656 N N . PRO A 1 80 ? -0.893 -4.979 41.869 1.00 77.81 80 PRO A N 1
ATOM 657 C CA . PRO A 1 80 ? -2.061 -5.726 41.417 1.00 77.81 80 PRO A CA 1
ATOM 658 C C . PRO A 1 80 ? -1.810 -6.317 40.019 1.00 77.81 80 PRO A C 1
ATOM 660 O O . PRO A 1 80 ? -1.632 -5.582 39.051 1.00 77.81 80 PRO A O 1
ATOM 663 N N . LEU A 1 81 ? -1.817 -7.646 39.902 1.00 80.06 81 LEU A N 1
ATOM 664 C CA . LEU A 1 81 ? -1.778 -8.369 38.630 1.00 80.06 81 LEU A CA 1
ATOM 665 C C . LEU A 1 81 ? -3.205 -8.673 38.161 1.00 80.06 81 LEU A C 1
ATOM 667 O O . LEU A 1 81 ? -3.893 -9.515 38.741 1.00 80.06 81 LEU A O 1
ATOM 671 N N . TRP A 1 82 ? -3.657 -7.989 37.116 1.00 74.00 82 TRP A N 1
ATOM 672 C CA . TRP A 1 82 ? -5.034 -8.075 36.626 1.00 74.00 82 TRP A CA 1
ATOM 673 C C . TRP A 1 82 ? -5.307 -9.358 35.832 1.00 74.00 82 TRP A C 1
ATOM 675 O O . TRP A 1 82 ? -4.521 -9.753 34.976 1.00 74.00 82 TRP A O 1
ATOM 685 N N . ARG A 1 83 ? -6.455 -9.994 36.097 1.00 73.69 83 ARG A N 1
ATOM 686 C CA . ARG A 1 83 ? -6.911 -11.247 35.477 1.00 73.69 83 ARG A CA 1
ATOM 687 C C . ARG A 1 83 ? -8.401 -11.199 35.187 1.00 73.69 83 ARG A C 1
ATOM 689 O O . ARG A 1 83 ? -9.212 -11.302 36.106 1.00 73.69 83 ARG A O 1
ATOM 696 N N . GLY A 1 84 ? -8.773 -11.096 33.912 1.00 69.56 84 GLY A N 1
ATOM 697 C CA . GLY A 1 84 ? -10.182 -11.042 33.514 1.00 69.56 84 GLY A CA 1
ATOM 698 C C . GLY A 1 84 ? -10.928 -9.929 34.259 1.00 69.56 84 GLY A C 1
ATOM 699 O O . GLY A 1 84 ? -10.640 -8.757 34.048 1.00 69.56 84 GLY A O 1
ATOM 700 N N . SER A 1 85 ? -11.865 -10.301 35.138 1.00 41.59 85 SER A N 1
ATOM 701 C CA . SER A 1 85 ? -12.671 -9.377 35.953 1.00 41.59 85 SER A CA 1
ATOM 702 C C . SER A 1 85 ? -12.133 -9.106 37.369 1.00 41.59 85 SER A C 1
ATOM 704 O O . SER A 1 85 ? -12.842 -8.497 38.165 1.00 41.59 85 SER A O 1
ATOM 706 N N . GLY A 1 86 ? -10.931 -9.569 37.723 1.00 69.06 86 GLY A N 1
ATOM 707 C CA . GLY A 1 86 ? -10.339 -9.381 39.055 1.00 69.06 86 GLY A CA 1
ATOM 708 C C . GLY A 1 86 ? -8.831 -9.131 39.014 1.00 69.06 86 GLY A C 1
ATOM 709 O O . GLY A 1 86 ? -8.253 -8.908 37.952 1.00 69.06 86 GLY A O 1
ATOM 710 N N . TYR A 1 87 ? -8.176 -9.179 40.175 1.00 70.06 87 TYR A N 1
ATOM 711 C CA . TYR A 1 87 ? -6.720 -9.071 40.285 1.00 70.06 87 TYR A CA 1
ATOM 712 C C . TYR A 1 87 ? -6.166 -10.005 41.363 1.00 70.06 87 TYR A C 1
ATOM 714 O O . TYR A 1 87 ? -6.854 -10.385 42.307 1.00 70.06 87 TYR A O 1
ATOM 722 N N . THR A 1 88 ? -4.902 -10.385 41.213 1.00 75.81 88 THR A N 1
ATOM 723 C CA . THR A 1 88 ? -4.101 -11.042 42.247 1.00 75.81 88 THR A CA 1
ATOM 724 C C . THR A 1 88 ? -3.031 -10.068 42.707 1.00 75.81 88 THR A C 1
ATOM 726 O O . THR A 1 88 ? -2.268 -9.562 41.892 1.00 75.81 88 THR A O 1
ATOM 729 N N . THR A 1 89 ? -2.945 -9.795 44.004 1.00 80.38 89 THR A N 1
ATOM 730 C CA . THR A 1 89 ? -1.884 -8.925 44.520 1.00 80.38 89 THR A CA 1
ATOM 731 C C . THR A 1 89 ? -0.569 -9.690 44.601 1.00 80.38 89 THR A C 1
ATOM 733 O O . THR A 1 89 ? -0.496 -10.757 45.213 1.00 80.38 89 THR A O 1
ATOM 736 N N . MET A 1 90 ? 0.477 -9.126 44.013 1.00 85.50 90 MET A N 1
ATOM 737 C CA . MET A 1 90 ? 1.841 -9.636 44.051 1.00 85.50 90 MET A CA 1
ATOM 738 C C . MET A 1 90 ? 2.651 -8.827 45.057 1.00 85.50 90 MET A C 1
ATOM 740 O O . MET A 1 90 ? 2.686 -7.603 44.985 1.00 85.50 90 MET A O 1
ATOM 744 N N . PHE A 1 91 ? 3.303 -9.505 45.990 1.00 84.69 91 PHE A N 1
ATOM 745 C CA . PHE A 1 91 ? 4.329 -8.940 46.850 1.00 84.69 91 PHE A CA 1
ATOM 746 C C . PHE A 1 91 ? 5.675 -8.991 46.128 1.00 84.69 91 PHE A C 1
ATOM 748 O O . PHE A 1 91 ? 6.099 -10.059 45.677 1.00 84.69 91 PHE A O 1
ATOM 755 N N . VAL A 1 92 ? 6.330 -7.839 46.011 1.00 85.88 92 VAL A N 1
ATOM 756 C CA . VAL A 1 92 ? 7.609 -7.686 45.320 1.00 85.88 92 VAL A CA 1
ATOM 757 C C . VAL A 1 92 ? 8.694 -7.391 46.339 1.00 85.88 92 VAL A C 1
ATOM 759 O O . VAL A 1 92 ? 8.565 -6.472 47.149 1.00 85.88 92 VAL A O 1
ATOM 762 N N . GLN A 1 93 ? 9.775 -8.162 46.286 1.00 84.88 93 GLN A N 1
ATOM 763 C CA . GLN A 1 93 ? 10.966 -7.952 47.102 1.00 84.88 93 GLN A CA 1
ATOM 764 C C . GLN A 1 93 ? 12.142 -7.655 46.182 1.00 84.88 93 GLN A C 1
ATOM 766 O O . GLN A 1 93 ? 12.578 -8.517 45.420 1.00 84.88 93 GLN A O 1
ATOM 771 N N . VAL A 1 94 ? 12.662 -6.436 46.257 1.00 84.75 94 VAL A N 1
ATOM 772 C CA . VAL A 1 94 ? 13.812 -5.986 45.477 1.00 84.75 94 VAL A CA 1
ATOM 773 C C . VAL A 1 94 ? 15.056 -6.103 46.347 1.00 84.75 94 VAL A C 1
ATOM 775 O O . VAL A 1 94 ? 15.260 -5.356 47.304 1.00 84.75 94 VAL A O 1
ATOM 778 N N . GLN A 1 95 ? 15.886 -7.090 46.028 1.00 81.62 95 GLN A N 1
ATOM 779 C CA . GLN A 1 95 ? 17.129 -7.411 46.720 1.00 81.62 95 GLN A CA 1
ATOM 780 C C . GLN A 1 95 ? 18.232 -7.561 45.680 1.00 81.62 95 GLN A C 1
ATOM 782 O O . GLN A 1 95 ? 18.589 -8.671 45.289 1.00 81.62 95 GLN A O 1
ATOM 787 N N . MET A 1 96 ? 18.742 -6.428 45.195 1.00 84.38 96 MET A N 1
ATOM 788 C CA . MET A 1 96 ? 19.698 -6.397 44.087 1.00 84.38 96 MET A CA 1
ATOM 789 C C . MET A 1 96 ? 20.880 -7.360 44.318 1.00 84.38 96 MET A C 1
ATOM 791 O O . MET A 1 96 ? 21.444 -7.376 45.415 1.00 84.38 96 MET A O 1
ATOM 795 N N . PRO A 1 97 ? 21.273 -8.162 43.309 1.00 88.69 97 PRO A N 1
ATOM 796 C CA . PRO A 1 97 ? 20.849 -8.113 41.905 1.00 88.69 97 PRO A CA 1
ATOM 797 C C . PRO A 1 97 ? 19.600 -8.961 41.582 1.00 88.69 97 PRO A C 1
ATOM 799 O O . PRO A 1 97 ? 19.456 -9.405 40.444 1.00 88.69 97 PRO A O 1
ATOM 802 N N . TYR A 1 98 ? 18.715 -9.210 42.551 1.00 88.81 98 TYR A N 1
ATOM 803 C CA . TYR A 1 98 ? 17.515 -10.028 42.384 1.00 88.81 98 TYR A CA 1
ATOM 804 C C . TYR A 1 98 ? 16.216 -9.278 42.669 1.00 88.81 98 TYR A C 1
ATOM 806 O O . TYR A 1 98 ? 16.160 -8.375 43.505 1.00 88.81 98 TYR A O 1
ATOM 814 N N . ILE A 1 99 ? 15.143 -9.716 42.012 1.00 91.56 99 ILE A N 1
ATOM 815 C CA . ILE A 1 99 ? 13.772 -9.334 42.358 1.00 91.56 99 ILE A CA 1
ATOM 816 C C . ILE A 1 99 ? 12.931 -10.596 42.493 1.00 91.56 99 ILE A C 1
ATOM 818 O O . ILE A 1 99 ? 12.974 -11.468 41.625 1.00 91.56 99 ILE A O 1
ATOM 822 N N . LEU A 1 100 ? 12.174 -10.694 43.581 1.00 90.56 100 LEU A N 1
ATOM 823 C CA . LEU A 1 100 ? 11.304 -11.824 43.885 1.00 90.56 100 LEU A CA 1
ATOM 824 C C . LEU A 1 100 ? 9.848 -11.370 43.847 1.00 90.56 100 LEU A C 1
ATOM 826 O O . LEU A 1 100 ? 9.500 -10.362 44.459 1.00 90.56 100 LEU A O 1
ATOM 830 N N . PHE A 1 101 ? 9.007 -12.138 43.163 1.00 92.75 101 PHE A N 1
ATOM 831 C CA . PHE A 1 101 ? 7.571 -11.903 43.075 1.00 92.75 101 PHE A CA 1
ATOM 832 C C . PHE A 1 101 ? 6.832 -13.076 43.699 1.00 92.75 101 PHE A C 1
ATOM 834 O O . PHE A 1 101 ? 6.915 -14.197 43.200 1.00 92.75 101 PHE A O 1
ATOM 841 N N . THR A 1 102 ? 6.062 -12.816 44.747 1.00 87.31 102 THR A N 1
ATOM 842 C CA . THR A 1 102 ? 5.297 -13.834 45.476 1.00 87.31 102 THR A CA 1
ATOM 843 C C . THR A 1 102 ? 3.841 -13.399 45.548 1.00 87.31 102 THR A C 1
ATOM 845 O O . THR A 1 102 ? 3.567 -12.224 45.763 1.00 87.31 102 THR A O 1
ATOM 848 N N . GLY A 1 103 ? 2.878 -14.307 45.378 1.00 85.56 103 GLY A N 1
ATOM 849 C CA . GLY A 1 103 ? 1.475 -13.958 45.626 1.00 85.56 103 GLY A CA 1
ATOM 850 C C . GLY A 1 103 ? 1.296 -13.477 47.068 1.00 85.56 103 GLY A C 1
ATOM 851 O O . GLY A 1 103 ? 1.745 -14.149 47.996 1.00 85.56 103 GLY A O 1
ATOM 852 N N . LEU A 1 104 ? 0.658 -12.323 47.274 1.00 81.12 104 LEU A N 1
ATOM 853 C CA . LEU A 1 104 ? 0.570 -11.696 48.596 1.00 81.12 104 LEU A CA 1
ATOM 854 C C . LEU A 1 104 ? -0.145 -12.596 49.612 1.00 81.12 104 LEU A C 1
ATOM 856 O O . LEU A 1 104 ? 0.286 -12.681 50.754 1.00 81.12 104 LEU A O 1
ATOM 860 N N . GLU A 1 105 ? -1.193 -13.307 49.197 1.00 80.69 105 GLU A N 1
ATOM 861 C CA . GLU A 1 105 ? -1.917 -14.245 50.068 1.00 80.69 105 GLU A CA 1
ATOM 862 C C . GLU A 1 105 ? -1.049 -15.440 50.489 1.00 80.69 105 GLU A C 1
ATOM 864 O O . GLU A 1 105 ? -1.052 -15.848 51.648 1.00 80.69 105 GLU A O 1
ATOM 869 N N . ASP A 1 106 ? -0.217 -15.941 49.578 1.00 78.12 106 ASP A N 1
ATOM 870 C CA . ASP A 1 106 ? 0.731 -17.013 49.877 1.00 78.12 106 ASP A CA 1
ATOM 871 C C . ASP A 1 106 ? 1.858 -16.536 50.802 1.00 78.12 106 ASP A C 1
ATOM 873 O O . ASP A 1 106 ? 2.275 -17.271 51.702 1.00 78.12 106 ASP A O 1
ATOM 877 N N . TYR A 1 107 ? 2.306 -15.290 50.628 1.00 74.69 107 TYR A N 1
ATOM 878 C CA . TYR A 1 107 ? 3.269 -14.651 51.519 1.00 74.69 107 TYR A CA 1
ATOM 879 C C . TYR A 1 107 ? 2.677 -14.382 52.908 1.00 74.69 107 TYR A C 1
ATOM 881 O O . TYR A 1 107 ? 3.340 -14.626 53.907 1.00 74.69 107 TYR A O 1
ATOM 889 N N . LYS A 1 108 ? 1.416 -13.953 53.012 1.00 70.44 108 LYS A N 1
ATOM 890 C CA . LYS A 1 108 ? 0.729 -13.803 54.307 1.00 70.44 108 LYS A CA 1
ATOM 891 C C . LYS A 1 108 ? 0.590 -15.141 55.033 1.00 70.44 108 LYS A C 1
ATOM 893 O O . LYS A 1 108 ? 0.802 -15.203 56.238 1.00 70.44 108 LYS A O 1
ATOM 898 N N . ALA A 1 109 ? 0.267 -16.211 54.305 1.00 73.44 109 ALA A N 1
ATOM 899 C CA . ALA A 1 109 ? 0.062 -17.533 54.890 1.00 73.44 109 ALA A CA 1
ATOM 900 C C . ALA A 1 109 ? 1.365 -18.209 55.349 1.00 73.44 109 ALA A C 1
ATOM 902 O O . ALA A 1 109 ? 1.352 -18.974 56.311 1.00 73.44 109 ALA A O 1
ATOM 903 N N . ARG A 1 110 ? 2.483 -17.982 54.644 1.00 68.31 110 ARG A N 1
ATOM 904 C CA . ARG A 1 110 ? 3.740 -18.732 54.853 1.00 68.31 110 ARG A CA 1
ATOM 905 C C . ARG A 1 110 ? 4.952 -17.850 55.175 1.00 68.31 110 ARG A C 1
ATOM 907 O O . ARG A 1 110 ? 6.040 -18.370 55.414 1.00 68.31 110 ARG A O 1
ATOM 914 N N . GLY A 1 111 ? 4.786 -16.532 55.213 1.00 71.69 111 GLY A N 1
ATOM 915 C CA . GLY A 1 111 ? 5.858 -15.567 55.444 1.00 71.69 111 GLY A CA 1
ATOM 916 C C . GLY A 1 111 ? 7.012 -15.741 54.459 1.00 71.69 111 GLY A C 1
ATOM 917 O O . GLY A 1 111 ? 6.824 -16.030 53.278 1.00 71.69 111 GLY A O 1
ATOM 918 N N . THR A 1 112 ? 8.237 -15.650 54.975 1.00 67.25 112 THR A N 1
ATOM 919 C CA . THR A 1 112 ? 9.471 -15.856 54.201 1.00 67.25 112 THR A CA 1
ATOM 920 C C . THR A 1 112 ? 9.646 -17.283 53.669 1.00 67.25 112 THR A C 1
ATOM 922 O O . THR A 1 112 ? 10.524 -17.511 52.844 1.00 67.25 112 THR A O 1
ATOM 925 N N . GLN A 1 113 ? 8.816 -18.243 54.099 1.00 64.69 113 GLN A N 1
ATOM 926 C CA . GLN A 1 113 ? 8.803 -19.612 53.570 1.00 64.69 113 GLN A CA 1
ATOM 927 C C . GLN A 1 113 ? 7.944 -19.750 52.300 1.00 64.69 113 GLN A C 1
ATOM 929 O O . GLN A 1 113 ? 7.884 -20.828 51.705 1.00 64.69 113 GLN A O 1
ATOM 934 N N . ALA A 1 114 ? 7.252 -18.689 51.869 1.00 74.50 114 ALA A N 1
ATOM 935 C CA . ALA A 1 114 ? 6.517 -18.689 50.612 1.00 74.50 114 ALA A CA 1
ATOM 936 C C . ALA A 1 114 ? 7.483 -18.705 49.417 1.00 74.50 114 ALA A C 1
ATOM 938 O O . ALA A 1 114 ? 8.332 -17.827 49.273 1.00 74.50 114 ALA A O 1
ATOM 939 N N . ALA A 1 115 ? 7.336 -19.696 48.537 1.00 79.12 115 ALA A N 1
ATOM 940 C CA . ALA A 1 115 ? 8.124 -19.761 47.313 1.00 79.12 115 ALA A CA 1
ATOM 941 C C . ALA A 1 115 ? 7.694 -18.651 46.329 1.00 79.12 115 ALA A C 1
ATOM 943 O O . ALA A 1 115 ? 6.489 -18.493 46.094 1.00 79.12 115 ALA A O 1
ATOM 944 N N . PRO A 1 116 ? 8.645 -17.906 45.733 1.00 88.31 116 PRO A N 1
ATOM 945 C CA . PRO A 1 116 ? 8.326 -16.902 44.729 1.00 88.31 116 PRO A CA 1
ATOM 946 C C . PRO A 1 116 ? 7.751 -17.568 43.479 1.00 88.31 116 PRO A C 1
ATOM 948 O O . PRO A 1 116 ? 8.143 -18.672 43.112 1.00 88.31 116 PRO A O 1
ATOM 951 N N . TYR A 1 117 ? 6.818 -16.891 42.821 1.00 91.94 117 TYR A N 1
ATOM 952 C CA . TYR A 1 117 ? 6.222 -17.325 41.561 1.00 91.94 117 TYR A CA 1
ATOM 953 C C . TYR A 1 117 ? 7.115 -16.978 40.372 1.00 91.94 117 TYR A C 1
ATOM 955 O O . TYR A 1 117 ? 7.145 -17.711 39.385 1.00 91.94 117 TYR A O 1
ATOM 963 N N . PHE A 1 118 ? 7.838 -15.864 40.478 1.00 92.19 118 PHE A N 1
ATOM 964 C CA . PHE A 1 118 ? 8.728 -15.344 39.453 1.00 92.19 118 PHE A CA 1
ATOM 965 C C . PHE A 1 118 ? 9.943 -14.695 40.111 1.00 92.19 118 PHE A C 1
ATOM 967 O O . PHE A 1 118 ? 9.821 -14.015 41.133 1.00 92.19 118 PHE A O 1
ATOM 974 N N . THR A 1 119 ? 11.120 -14.930 39.543 1.00 91.81 119 THR A N 1
ATOM 975 C CA . THR A 1 119 ? 12.385 -14.397 40.053 1.00 91.81 119 THR A CA 1
ATOM 976 C C . THR A 1 119 ? 13.201 -13.799 38.931 1.00 91.81 119 THR A C 1
ATOM 978 O O . THR A 1 119 ? 13.344 -14.416 37.882 1.00 91.81 119 THR A O 1
ATOM 981 N N . VAL A 1 120 ? 13.770 -12.624 39.159 1.00 93.88 120 VAL A N 1
ATOM 982 C CA . VAL A 1 120 ? 14.544 -11.883 38.162 1.00 93.88 120 VAL A CA 1
ATOM 983 C C . VAL A 1 120 ? 15.974 -11.741 38.650 1.00 93.88 120 VAL A C 1
ATOM 985 O O . VAL A 1 120 ? 16.182 -11.390 39.809 1.00 93.88 120 VAL A O 1
ATOM 988 N N . ALA A 1 121 ? 16.944 -11.981 37.772 1.00 93.25 121 ALA A N 1
ATOM 989 C CA . ALA A 1 121 ? 18.367 -11.799 38.027 1.00 93.25 121 ALA A CA 1
ATOM 990 C C . ALA A 1 121 ? 18.984 -10.828 37.011 1.00 93.25 121 ALA A C 1
ATOM 992 O O . ALA A 1 121 ? 18.703 -10.906 35.812 1.00 93.25 121 ALA A O 1
ATOM 993 N N . TYR A 1 122 ? 19.853 -9.943 37.499 1.00 94.31 122 TYR A N 1
ATOM 994 C CA . TYR A 1 122 ? 20.582 -8.965 36.689 1.00 94.31 122 TYR A CA 1
ATOM 995 C C . TYR A 1 122 ? 22.066 -9.348 36.559 1.00 94.31 122 TYR A C 1
ATOM 997 O O . TYR A 1 122 ? 22.750 -9.594 37.555 1.00 94.31 122 TYR A O 1
ATOM 1005 N N . TYR A 1 123 ? 22.565 -9.349 35.324 1.00 94.94 123 TYR A N 1
ATOM 1006 C CA . TYR A 1 123 ? 23.934 -9.695 34.933 1.00 94.94 123 TYR A CA 1
ATOM 1007 C C . TYR A 1 123 ? 24.698 -8.437 34.516 1.00 94.94 123 TYR A C 1
ATOM 1009 O O . TYR A 1 123 ? 24.389 -7.805 33.501 1.00 94.94 123 TYR A O 1
ATOM 1017 N N . LYS A 1 124 ? 25.680 -8.048 35.334 1.00 94.69 124 LYS A N 1
ATOM 1018 C CA . LYS A 1 124 ? 26.412 -6.774 35.233 1.00 94.69 124 LYS A CA 1
ATOM 1019 C C . LYS A 1 124 ? 27.744 -6.883 34.487 1.00 94.69 124 LYS A C 1
ATOM 1021 O O . LYS A 1 124 ? 28.453 -5.896 34.366 1.00 94.69 124 LYS A O 1
ATOM 1026 N N . GLU A 1 125 ? 28.108 -8.051 33.978 1.00 94.06 125 GLU A N 1
ATOM 1027 C CA . GLU A 1 125 ? 29.419 -8.329 33.383 1.00 94.06 125 GLU A CA 1
ATOM 1028 C C . GLU A 1 125 ? 29.740 -7.425 32.173 1.00 94.06 125 GLU A C 1
ATOM 1030 O O . GLU A 1 125 ? 30.909 -7.176 31.871 1.00 94.06 125 GLU A O 1
ATOM 1035 N N . PHE A 1 126 ? 28.716 -6.889 31.496 1.00 94.31 126 PHE A N 1
ATOM 1036 C CA . PHE A 1 126 ? 28.852 -5.941 30.384 1.00 94.31 126 PHE A CA 1
ATOM 1037 C C . PHE A 1 126 ? 28.548 -4.477 30.753 1.00 94.31 126 PHE A C 1
ATOM 1039 O O . PHE A 1 126 ? 28.601 -3.616 29.870 1.00 94.31 126 PHE A O 1
ATOM 1046 N N . SER A 1 127 ? 28.283 -4.162 32.028 1.00 92.75 127 SER A N 1
ATOM 1047 C CA . SER A 1 127 ? 27.838 -2.823 32.440 1.00 92.75 127 SER A CA 1
ATOM 1048 C C . SER A 1 127 ? 28.906 -1.761 32.168 1.00 92.75 127 SER A C 1
ATOM 1050 O O . SER A 1 127 ? 28.631 -0.764 31.505 1.00 92.75 127 SER A O 1
ATOM 1052 N N . GLU A 1 128 ? 30.145 -2.010 32.595 1.00 91.81 128 GLU A N 1
ATOM 1053 C CA . GLU A 1 128 ? 31.268 -1.080 32.425 1.00 91.81 128 GLU A CA 1
ATOM 1054 C C . GLU A 1 128 ? 31.792 -1.048 30.985 1.00 91.81 128 GLU A C 1
ATOM 1056 O O . GLU A 1 128 ? 32.191 0.001 30.484 1.00 91.81 128 GLU A O 1
ATOM 1061 N N . SER A 1 129 ? 31.805 -2.200 30.304 1.00 92.88 129 SER A N 1
ATOM 1062 C CA . SER A 1 129 ? 32.446 -2.331 28.989 1.00 92.88 129 SER A CA 1
ATOM 1063 C C . SER A 1 129 ? 31.537 -1.980 27.811 1.00 92.88 129 SER A C 1
ATOM 1065 O O . SER A 1 129 ? 32.046 -1.618 26.749 1.00 92.88 129 SER A O 1
ATOM 1067 N N . LYS A 1 130 ? 30.212 -2.113 27.965 1.00 92.94 130 LYS A N 1
ATOM 1068 C CA . LYS A 1 130 ? 29.238 -1.970 26.871 1.00 92.94 130 LYS A CA 1
ATOM 1069 C C . LYS A 1 130 ? 27.966 -1.194 27.251 1.00 92.94 130 LYS A C 1
ATOM 1071 O O . LYS A 1 130 ? 27.047 -1.166 26.441 1.00 92.94 130 LYS A O 1
ATOM 1076 N N . ASP A 1 131 ? 27.906 -0.576 28.439 1.00 95.12 131 ASP A N 1
ATOM 1077 C CA . ASP A 1 131 ? 26.700 0.093 28.979 1.00 95.12 131 ASP A CA 1
ATOM 1078 C C . ASP A 1 131 ? 25.459 -0.819 28.926 1.00 95.12 131 ASP A C 1
ATOM 1080 O O . ASP A 1 131 ? 24.358 -0.371 28.620 1.00 95.12 131 ASP A O 1
ATOM 1084 N N . LEU A 1 132 ? 25.643 -2.119 29.196 1.00 96.25 132 LEU A N 1
ATOM 1085 C CA . LEU A 1 132 ? 24.611 -3.146 29.038 1.00 96.25 132 LEU A CA 1
ATOM 1086 C C . LEU A 1 132 ? 24.530 -4.047 30.274 1.00 96.25 132 LEU A C 1
ATOM 1088 O O . LEU A 1 132 ? 25.534 -4.598 30.720 1.00 96.25 132 LEU A O 1
ATOM 1092 N N . VAL A 1 133 ? 23.319 -4.244 30.783 1.00 96.69 133 VAL A N 1
ATOM 1093 C CA . VAL A 1 133 ? 22.982 -5.227 31.819 1.00 96.69 133 VAL A CA 1
ATOM 1094 C C . VAL A 1 133 ? 21.964 -6.194 31.228 1.00 96.69 133 VAL A C 1
ATOM 1096 O O . VAL A 1 133 ? 20.924 -5.764 30.725 1.00 96.69 133 VAL A O 1
ATOM 1099 N N . LEU A 1 134 ? 22.266 -7.493 31.268 1.00 96.56 134 LEU A N 1
ATOM 1100 C CA . LEU A 1 134 ? 21.346 -8.537 30.808 1.00 96.56 134 LEU A CA 1
ATOM 1101 C C . LEU A 1 134 ? 20.442 -8.972 31.961 1.00 96.56 134 LEU A C 1
ATOM 1103 O O . LEU A 1 134 ? 20.867 -9.014 33.116 1.00 96.56 134 LEU A O 1
ATOM 1107 N N . ILE A 1 135 ? 19.192 -9.293 31.654 1.00 95.81 135 ILE A N 1
ATOM 1108 C CA . ILE A 1 135 ? 18.157 -9.597 32.640 1.00 95.81 135 ILE A CA 1
ATOM 1109 C C . ILE A 1 135 ? 17.537 -10.938 32.287 1.00 95.81 135 ILE A C 1
ATOM 1111 O O . ILE A 1 135 ? 17.132 -11.166 31.147 1.00 95.81 135 ILE A O 1
ATOM 1115 N N . ARG A 1 136 ? 17.450 -11.822 33.277 1.00 93.44 136 ARG A N 1
ATOM 1116 C CA . ARG A 1 136 ? 16.772 -13.111 33.153 1.00 93.44 136 ARG A CA 1
ATOM 1117 C C . ARG A 1 136 ? 15.660 -13.205 34.180 1.00 93.44 136 ARG A C 1
ATOM 1119 O O . ARG A 1 136 ? 15.925 -13.104 35.374 1.00 93.44 136 ARG A O 1
ATOM 1126 N N . GLY A 1 137 ? 14.444 -13.440 33.714 1.00 92.88 137 GLY A N 1
ATOM 1127 C CA . GLY A 1 137 ? 13.309 -13.825 34.535 1.00 92.88 137 GLY A CA 1
ATOM 1128 C C . GLY A 1 137 ? 13.066 -15.333 34.468 1.00 92.88 137 GLY A C 1
ATOM 1129 O O . GLY A 1 137 ? 12.868 -15.884 33.388 1.00 92.88 137 GLY A O 1
ATOM 1130 N N . ASP A 1 138 ? 13.046 -15.998 35.616 1.00 89.00 138 ASP A N 1
ATOM 1131 C CA . ASP A 1 138 ? 12.699 -17.409 35.770 1.00 89.00 138 ASP A CA 1
ATOM 1132 C C . ASP A 1 138 ? 11.301 -17.527 36.401 1.00 89.00 138 ASP A C 1
ATOM 1134 O O . ASP A 1 138 ? 11.074 -17.097 37.536 1.00 89.00 138 ASP A O 1
ATOM 1138 N N . ILE A 1 139 ? 10.349 -18.107 35.663 1.00 89.00 139 ILE A N 1
ATOM 1139 C CA . ILE A 1 139 ? 8.997 -18.385 36.163 1.00 89.00 139 ILE A CA 1
ATOM 1140 C C . ILE A 1 139 ? 9.042 -19.707 36.930 1.00 89.00 139 ILE A C 1
ATOM 1142 O O . ILE A 1 139 ? 9.187 -20.782 36.351 1.00 89.00 139 ILE A O 1
ATOM 1146 N N . VAL A 1 140 ? 8.935 -19.623 38.254 1.00 83.94 140 VAL A N 1
ATOM 1147 C CA . VAL A 1 140 ? 9.051 -20.768 39.170 1.00 83.94 140 VAL A CA 1
ATOM 1148 C C . VAL A 1 140 ? 7.766 -21.598 39.176 1.00 83.94 140 VAL A C 1
ATOM 1150 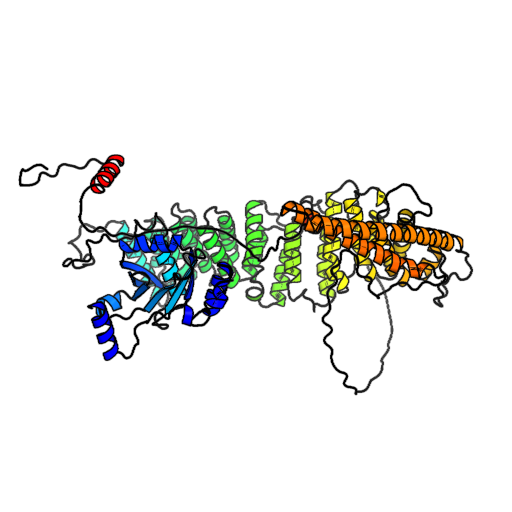O O . VAL A 1 140 ? 7.821 -22.826 39.232 1.00 83.94 140 VAL A O 1
ATOM 1153 N N . PHE A 1 141 ? 6.605 -20.942 39.072 1.00 81.81 141 PHE A N 1
ATOM 1154 C CA . PHE A 1 141 ? 5.299 -21.601 39.006 1.00 81.81 141 PHE A CA 1
ATOM 1155 C C . PHE A 1 141 ? 4.541 -21.202 37.738 1.00 81.81 141 PHE A C 1
ATOM 1157 O O . PHE A 1 141 ? 3.716 -20.290 37.751 1.00 81.81 141 PHE A O 1
ATOM 1164 N N . THR A 1 142 ? 4.759 -21.943 36.652 1.00 80.56 142 THR A N 1
ATOM 1165 C CA . THR A 1 142 ? 4.071 -21.742 35.358 1.00 80.56 142 THR A CA 1
ATOM 1166 C C . THR A 1 142 ? 2.557 -21.977 35.421 1.00 80.56 142 THR A C 1
ATOM 1168 O O . THR A 1 142 ? 1.816 -21.524 34.558 1.00 80.56 142 THR A O 1
ATOM 1171 N N . SER A 1 143 ? 2.063 -22.646 36.469 1.00 81.12 143 SER A N 1
ATOM 1172 C CA . SER A 1 143 ? 0.627 -22.766 36.761 1.00 81.12 143 SER A CA 1
ATOM 1173 C C . SER A 1 143 ? 0.029 -21.522 37.426 1.00 81.12 143 SER A C 1
ATOM 1175 O O . SER A 1 143 ? -1.192 -21.389 37.502 1.00 81.12 143 SER A O 1
ATOM 1177 N N . LYS A 1 144 ? 0.874 -20.629 37.957 1.00 83.62 144 LYS A N 1
ATOM 1178 C CA . LYS A 1 144 ? 0.473 -19.426 38.693 1.00 83.62 144 LYS A CA 1
ATOM 1179 C C . LYS A 1 144 ? 0.779 -18.141 37.946 1.00 83.62 144 LYS A C 1
ATOM 1181 O O . LYS A 1 144 ? 0.131 -17.156 38.275 1.00 83.62 144 LYS A O 1
ATOM 1186 N N . LEU A 1 145 ? 1.719 -18.132 37.006 1.00 87.69 145 LEU A N 1
ATOM 1187 C CA . LEU A 1 145 ? 2.054 -16.986 36.161 1.00 87.69 145 LEU A CA 1
ATOM 1188 C C . LEU A 1 145 ? 2.280 -17.450 34.725 1.00 87.69 145 LEU A C 1
ATOM 1190 O O . LEU A 1 145 ? 3.009 -18.412 34.490 1.00 87.69 145 LEU A O 1
ATOM 1194 N N . THR A 1 146 ? 1.668 -16.738 33.785 1.00 87.19 146 THR A N 1
ATOM 1195 C CA . THR A 1 146 ? 1.970 -16.861 32.354 1.00 87.19 146 THR A CA 1
ATOM 1196 C C . THR A 1 146 ? 3.190 -16.015 31.979 1.00 87.19 146 THR A C 1
ATOM 1198 O O . THR A 1 146 ? 3.532 -15.068 32.689 1.00 87.19 146 THR A O 1
ATOM 1201 N N . ASP A 1 147 ? 3.816 -16.316 30.839 1.00 84.81 147 ASP A N 1
ATOM 1202 C CA . ASP A 1 147 ? 4.967 -15.557 30.325 1.00 84.81 147 ASP A CA 1
ATOM 1203 C C . ASP A 1 147 ? 4.642 -14.059 30.176 1.00 84.81 147 ASP A C 1
ATOM 1205 O O . ASP A 1 147 ? 5.405 -13.209 30.629 1.00 84.81 147 ASP A O 1
ATOM 1209 N N . GLN A 1 148 ? 3.457 -13.739 29.645 1.00 85.94 148 GLN A N 1
ATOM 1210 C CA . GLN A 1 148 ? 3.002 -12.360 29.446 1.00 85.94 148 GLN A CA 1
ATOM 1211 C C . GLN A 1 148 ? 2.763 -11.614 30.770 1.00 85.94 148 GLN A C 1
ATOM 1213 O O . GLN A 1 148 ? 3.058 -10.426 30.883 1.00 85.94 148 GLN A O 1
ATOM 1218 N N . GLU A 1 149 ? 2.247 -12.299 31.794 1.00 90.00 149 GLU A N 1
ATOM 1219 C CA . GLU A 1 149 ? 2.081 -11.714 33.130 1.00 90.00 149 GLU A CA 1
ATOM 1220 C C . GLU A 1 149 ? 3.434 -11.470 33.814 1.00 90.00 149 GLU A C 1
ATOM 1222 O O . GLU A 1 149 ? 3.606 -10.459 34.493 1.00 90.00 149 GLU A O 1
ATOM 1227 N N . ALA A 1 150 ? 4.398 -12.379 33.643 1.00 90.25 150 ALA A N 1
ATOM 1228 C CA . ALA A 1 150 ? 5.737 -12.246 34.211 1.00 90.25 150 ALA A CA 1
ATOM 1229 C C . ALA A 1 150 ? 6.529 -11.100 33.559 1.00 90.25 150 ALA A C 1
ATOM 1231 O O . ALA A 1 150 ? 7.173 -10.319 34.263 1.00 90.25 150 ALA A O 1
ATOM 1232 N N . GLU A 1 151 ? 6.436 -10.962 32.234 1.00 89.44 151 GLU A N 1
ATOM 1233 C CA . GLU A 1 151 ? 6.994 -9.831 31.487 1.00 89.44 151 GLU A CA 1
ATOM 1234 C C . GLU A 1 151 ? 6.388 -8.507 31.968 1.00 89.44 151 GLU A C 1
ATOM 1236 O O . GLU A 1 151 ? 7.116 -7.597 32.371 1.00 89.44 151 GLU A O 1
ATOM 1241 N N . TRP A 1 152 ? 5.058 -8.442 32.074 1.00 90.00 152 TRP A N 1
ATOM 1242 C CA . TRP A 1 152 ? 4.368 -7.256 32.577 1.00 90.00 152 TRP A CA 1
ATOM 1243 C C . TRP A 1 152 ? 4.781 -6.886 34.010 1.00 90.00 152 TRP A C 1
ATOM 1245 O O . TRP A 1 152 ? 4.982 -5.707 34.313 1.00 90.00 152 TRP A O 1
ATOM 1255 N N . LEU A 1 153 ? 4.945 -7.869 34.905 1.00 89.69 153 LEU A N 1
ATOM 1256 C CA . LEU A 1 153 ? 5.413 -7.639 36.279 1.00 89.69 153 LEU A CA 1
ATOM 1257 C C . LEU A 1 153 ? 6.834 -7.058 36.322 1.00 89.69 153 LEU A C 1
ATOM 1259 O O . LEU A 1 153 ? 7.102 -6.166 37.137 1.00 89.69 153 LEU A O 1
ATOM 1263 N N . LEU A 1 154 ? 7.731 -7.538 35.455 1.00 92.00 154 LEU A N 1
ATOM 1264 C CA . LEU A 1 154 ? 9.095 -7.026 35.328 1.00 92.00 154 LEU A CA 1
ATOM 1265 C C . LEU A 1 154 ? 9.095 -5.568 34.851 1.00 92.00 154 LEU A C 1
ATOM 1267 O O . LEU A 1 154 ? 9.672 -4.709 35.523 1.00 92.00 154 LEU A O 1
ATOM 1271 N N . GLU A 1 155 ? 8.415 -5.279 33.742 1.00 87.81 155 GLU A N 1
ATOM 1272 C CA . GLU A 1 155 ? 8.329 -3.930 33.170 1.00 87.81 155 GLU A CA 1
ATOM 1273 C C . GLU A 1 155 ? 7.683 -2.938 34.140 1.00 87.81 155 GLU A C 1
ATOM 1275 O O . GLU A 1 155 ? 8.188 -1.834 34.357 1.00 87.81 155 GLU A O 1
ATOM 1280 N N . THR A 1 156 ? 6.589 -3.352 34.783 1.00 83.62 156 THR A N 1
ATOM 1281 C CA . THR A 1 156 ? 5.860 -2.528 35.750 1.00 83.62 156 THR A CA 1
ATOM 1282 C C . THR A 1 156 ? 6.749 -2.186 36.942 1.00 83.62 156 THR A C 1
ATOM 1284 O O . THR A 1 156 ? 6.870 -1.011 37.295 1.00 83.62 156 THR A O 1
ATOM 1287 N N . THR A 1 157 ? 7.445 -3.182 37.504 1.00 85.12 157 THR A N 1
ATOM 1288 C CA . THR A 1 157 ? 8.418 -2.993 38.593 1.00 85.12 157 THR A CA 1
ATOM 1289 C C . THR A 1 157 ? 9.510 -2.008 38.203 1.00 85.12 157 THR A C 1
ATOM 1291 O O . THR A 1 157 ? 9.768 -1.053 38.930 1.00 85.12 157 THR A O 1
ATOM 1294 N N . GLN A 1 158 ? 10.130 -2.192 37.037 1.00 88.00 158 GLN A N 1
ATOM 1295 C CA . GLN A 1 158 ? 11.167 -1.280 36.558 1.00 88.00 158 GLN A CA 1
ATOM 1296 C C . GLN A 1 158 ? 10.625 0.137 36.353 1.00 88.00 158 GLN A C 1
ATOM 1298 O O . GLN A 1 158 ? 11.302 1.098 36.709 1.00 88.00 158 GLN A O 1
ATOM 1303 N N . SER A 1 159 ? 9.393 0.286 35.857 1.00 81.56 159 SER A N 1
ATOM 1304 C CA . SER A 1 159 ? 8.772 1.599 35.662 1.00 81.56 159 SER A CA 1
ATOM 1305 C C . SER A 1 159 ? 8.613 2.385 36.969 1.00 81.56 159 SER A C 1
ATOM 1307 O O . SER A 1 159 ? 8.787 3.601 36.952 1.00 81.56 159 SER A O 1
ATOM 1309 N N . PHE A 1 160 ? 8.353 1.713 38.099 1.00 76.00 160 PHE A N 1
ATOM 1310 C CA . PHE A 1 160 ? 8.266 2.366 39.410 1.00 76.00 160 PHE A CA 1
ATOM 1311 C C . PHE A 1 160 ? 9.610 2.939 39.856 1.00 76.00 160 PHE A C 1
ATOM 1313 O O . PHE A 1 160 ? 9.672 4.064 40.342 1.00 76.00 160 PHE A O 1
ATOM 1320 N N . TYR A 1 161 ? 10.700 2.200 39.645 1.00 78.31 161 TYR A N 1
ATOM 1321 C CA . TYR A 1 161 ? 12.031 2.672 40.020 1.00 78.31 161 TYR A CA 1
ATOM 1322 C C . TYR A 1 161 ? 12.625 3.651 39.007 1.00 78.31 161 TYR A C 1
ATOM 1324 O O . TYR A 1 161 ? 13.425 4.497 39.386 1.00 78.31 161 TYR A O 1
ATOM 1332 N N . LEU A 1 162 ? 12.257 3.586 37.729 1.00 82.00 162 LEU A N 1
ATOM 1333 C CA . LEU A 1 162 ? 12.877 4.403 36.679 1.00 82.00 162 LEU A CA 1
ATOM 1334 C C . LEU A 1 162 ? 12.106 5.693 36.348 1.00 82.00 162 LEU A C 1
ATOM 1336 O O . LEU A 1 162 ? 12.624 6.508 35.589 1.00 82.00 162 LEU A O 1
ATOM 1340 N N . ASN A 1 163 ? 10.910 5.905 36.911 1.00 74.31 163 ASN A N 1
ATOM 1341 C CA . ASN A 1 163 ? 10.084 7.092 36.665 1.00 74.31 163 ASN A CA 1
ATOM 1342 C C . ASN A 1 163 ? 9.871 7.924 37.943 1.00 74.31 163 ASN A C 1
ATOM 1344 O O . ASN A 1 163 ? 9.294 7.450 38.919 1.00 74.31 163 ASN A O 1
ATOM 1348 N N . ASP A 1 164 ? 10.292 9.188 37.900 1.00 60.97 164 ASP A N 1
ATOM 1349 C CA . ASP A 1 164 ? 10.281 10.122 39.036 1.00 60.97 164 ASP A CA 1
ATOM 1350 C C . ASP A 1 164 ? 8.871 10.420 39.564 1.00 60.97 164 ASP A C 1
ATOM 1352 O O . ASP A 1 164 ? 8.687 10.559 40.770 1.00 60.97 164 ASP A O 1
ATOM 1356 N N . ALA A 1 165 ? 7.865 10.457 38.685 1.00 52.38 165 ALA A N 1
ATOM 1357 C CA . ALA A 1 165 ? 6.479 10.723 39.071 1.00 52.38 165 ALA A CA 1
ATOM 1358 C C . ALA A 1 165 ? 5.815 9.514 39.754 1.00 52.38 165 ALA A C 1
ATOM 1360 O O . ALA A 1 165 ? 4.964 9.684 40.621 1.00 52.38 165 ALA A O 1
ATOM 1361 N N . ARG A 1 166 ? 6.214 8.287 39.387 1.00 51.69 166 ARG A N 1
ATOM 1362 C CA . ARG A 1 166 ? 5.588 7.042 39.876 1.00 51.69 166 ARG A CA 1
ATOM 1363 C C . ARG A 1 166 ? 6.173 6.530 41.188 1.00 51.69 166 ARG A C 1
ATOM 1365 O O . ARG A 1 166 ? 5.507 5.770 41.885 1.00 51.69 166 ARG A O 1
ATOM 1372 N N . LEU A 1 167 ? 7.394 6.939 41.532 1.00 48.34 167 LEU A N 1
ATOM 1373 C CA . LEU A 1 167 ? 8.032 6.565 42.795 1.00 48.34 167 LEU A CA 1
ATOM 1374 C C . LEU A 1 167 ? 7.276 7.145 44.009 1.00 48.34 167 LEU A C 1
ATOM 1376 O O . LEU A 1 167 ? 7.185 6.491 45.042 1.00 48.34 167 LEU A O 1
ATOM 1380 N N . LEU A 1 168 ? 6.695 8.343 43.871 1.00 45.72 168 LEU A N 1
ATOM 1381 C CA . LEU A 1 168 ? 5.995 9.074 44.941 1.00 45.72 168 LEU A CA 1
ATOM 1382 C C . LEU A 1 168 ? 4.608 8.512 45.289 1.00 45.72 168 LEU A C 1
ATOM 1384 O O . LEU A 1 168 ? 4.144 8.695 46.408 1.00 45.72 168 LEU A O 1
ATOM 1388 N N . GLU A 1 169 ? 3.948 7.834 44.351 1.00 42.78 169 GLU A N 1
ATOM 1389 C CA . GLU A 1 169 ? 2.536 7.451 44.489 1.00 42.78 169 GLU A CA 1
ATOM 1390 C C . GLU A 1 169 ? 2.346 6.078 45.171 1.00 42.78 169 GLU A C 1
ATOM 1392 O O . GLU A 1 169 ? 1.281 5.793 45.713 1.00 42.78 169 GLU A O 1
ATOM 1397 N N . PHE A 1 170 ? 3.393 5.236 45.202 1.00 45.69 170 PHE A N 1
ATOM 1398 C CA . PHE A 1 170 ? 3.319 3.852 45.707 1.00 45.69 170 PHE A CA 1
ATOM 1399 C C . PHE A 1 170 ? 4.471 3.430 46.638 1.00 45.69 170 PHE A C 1
ATOM 1401 O O . PHE A 1 170 ? 4.454 2.305 47.150 1.00 45.69 170 PHE A O 1
ATOM 1408 N N . ALA A 1 171 ? 5.461 4.294 46.893 1.00 44.16 171 ALA A N 1
ATOM 1409 C CA . ALA A 1 171 ? 6.476 4.033 47.910 1.00 44.16 171 ALA A CA 1
ATOM 1410 C C . ALA A 1 171 ? 5.837 4.125 49.304 1.00 44.16 171 ALA A C 1
ATOM 1412 O O . ALA A 1 171 ? 5.635 5.208 49.848 1.00 44.16 171 ALA A O 1
ATOM 1413 N N . LEU A 1 172 ? 5.507 2.975 49.896 1.00 43.72 172 LEU A N 1
ATOM 1414 C CA . LEU A 1 172 ? 5.131 2.918 51.307 1.00 43.72 172 LEU A CA 1
ATOM 1415 C C . LEU A 1 172 ? 6.308 3.455 52.145 1.00 43.72 172 LEU A C 1
ATOM 1417 O O . LEU A 1 172 ? 7.429 2.960 51.981 1.00 43.72 172 LEU A O 1
ATOM 1421 N N . PRO A 1 173 ? 6.099 4.428 53.052 1.00 34.88 173 PRO A N 1
ATOM 1422 C CA . PRO A 1 173 ? 7.141 4.848 53.977 1.00 34.88 173 PRO A CA 1
ATOM 1423 C C . PRO A 1 173 ? 7.643 3.652 54.810 1.00 34.88 173 PRO A C 1
ATOM 1425 O O . PRO A 1 173 ? 6.838 2.787 55.172 1.00 34.88 173 PRO A O 1
ATOM 1428 N N . PRO A 1 174 ? 8.933 3.611 55.204 1.00 35.28 174 PRO A N 1
ATOM 1429 C CA . PRO A 1 174 ? 9.525 2.503 55.969 1.00 35.28 174 PRO A CA 1
ATOM 1430 C C . PRO A 1 174 ? 8.891 2.213 57.344 1.00 35.28 174 PRO A C 1
ATOM 1432 O O . PRO A 1 174 ? 9.268 1.244 57.997 1.00 35.28 174 PRO A O 1
ATOM 1435 N N . PHE A 1 175 ? 7.927 3.018 57.799 1.00 33.09 175 PHE A N 1
ATOM 1436 C CA . PHE A 1 175 ? 7.287 2.885 59.110 1.00 33.09 175 PHE A CA 1
ATOM 1437 C C . PHE A 1 175 ? 6.202 1.798 59.203 1.00 33.09 175 PHE A C 1
ATOM 1439 O O . PHE A 1 175 ? 5.730 1.520 60.298 1.00 33.09 175 PHE A O 1
ATOM 1446 N N . LEU A 1 176 ? 5.829 1.129 58.105 1.00 38.38 176 LEU A N 1
ATOM 1447 C CA . LEU A 1 176 ? 4.736 0.138 58.104 1.00 38.38 176 LEU A CA 1
ATOM 1448 C C . LEU A 1 176 ? 5.174 -1.331 58.275 1.00 38.38 176 LEU A C 1
ATOM 1450 O O . LEU A 1 176 ? 4.363 -2.235 58.091 1.00 38.38 176 LEU A O 1
ATOM 1454 N N . LEU A 1 177 ? 6.439 -1.598 58.623 1.00 36.50 177 LEU A N 1
ATOM 1455 C CA . LEU A 1 177 ? 6.954 -2.970 58.803 1.00 36.50 177 LEU A CA 1
ATOM 1456 C C . LEU A 1 177 ? 7.480 -3.291 60.212 1.00 36.50 177 LEU A C 1
ATOM 1458 O O . LEU A 1 177 ? 8.000 -4.386 60.426 1.00 36.50 177 LEU A O 1
ATOM 1462 N N . LEU A 1 178 ? 7.302 -2.399 61.187 1.00 32.12 178 LEU A N 1
ATOM 1463 C CA . LEU A 1 178 ? 7.546 -2.706 62.597 1.00 32.12 178 LEU A CA 1
ATOM 1464 C C . LEU A 1 178 ? 6.215 -2.751 63.347 1.00 32.12 178 LEU A C 1
ATOM 1466 O O . LEU A 1 178 ? 5.611 -1.716 63.573 1.00 32.12 178 LEU A O 1
ATOM 1470 N N . GLY A 1 179 ? 5.798 -3.980 63.670 1.00 35.16 179 GLY A N 1
ATOM 1471 C CA . GLY A 1 179 ? 4.974 -4.386 64.816 1.00 35.16 179 GLY A CA 1
ATOM 1472 C C . GLY A 1 179 ? 3.806 -3.496 65.249 1.00 35.16 179 GLY A C 1
ATOM 1473 O O . GLY A 1 179 ? 4.008 -2.407 65.760 1.00 35.16 179 GLY A O 1
ATOM 1474 N N . GLU A 1 180 ? 2.608 -4.084 65.192 1.00 35.31 180 GLU A N 1
ATOM 1475 C CA . GLU A 1 180 ? 1.359 -3.602 65.803 1.00 35.31 180 GLU A CA 1
ATOM 1476 C C . GLU A 1 180 ? 0.696 -2.404 65.121 1.00 35.31 180 GLU A C 1
ATOM 1478 O O . GLU A 1 180 ? 0.635 -1.305 65.649 1.00 35.31 180 GLU A O 1
ATOM 1483 N N . LEU A 1 181 ? 0.076 -2.674 63.973 1.00 28.05 181 LEU A N 1
ATOM 1484 C CA . LEU A 1 181 ? -1.279 -2.208 63.671 1.00 28.05 181 LEU A CA 1
ATOM 1485 C C . LEU A 1 181 ? -1.876 -3.200 62.668 1.00 28.05 181 LEU A C 1
ATOM 1487 O O . LEU A 1 181 ? -1.370 -3.376 61.558 1.00 28.05 181 LEU A O 1
ATOM 1491 N N . GLN A 1 182 ? -2.915 -3.918 63.094 1.00 28.66 182 GLN A N 1
ATOM 1492 C CA . GLN A 1 182 ? -3.723 -4.751 62.210 1.00 28.66 182 GLN A CA 1
ATOM 1493 C C . GLN A 1 182 ? -4.203 -3.893 61.037 1.00 28.66 182 GLN A C 1
ATOM 1495 O O . GLN A 1 182 ? -4.813 -2.845 61.237 1.00 28.66 182 GLN A O 1
ATOM 1500 N N . PHE A 1 183 ? -3.971 -4.361 59.810 1.00 28.38 183 PHE A N 1
ATOM 1501 C CA . PHE A 1 183 ? -4.720 -3.896 58.647 1.00 28.38 183 PHE A CA 1
ATOM 1502 C C . PHE A 1 183 ? -6.171 -4.364 58.829 1.00 28.38 183 PHE A C 1
ATOM 1504 O O . PHE A 1 183 ? -6.571 -5.432 58.368 1.00 28.38 183 PHE A O 1
ATOM 1511 N N . GLN A 1 184 ? -6.937 -3.596 59.592 1.00 25.03 184 GLN A N 1
ATOM 1512 C CA . GLN A 1 184 ? -8.377 -3.720 59.686 1.00 25.03 184 GLN A CA 1
ATOM 1513 C C . GLN A 1 184 ? -8.920 -2.996 58.451 1.00 25.03 184 GLN A C 1
ATOM 1515 O O . GLN A 1 184 ? -8.794 -1.778 58.321 1.00 25.03 184 GLN A O 1
ATOM 1520 N N . PHE A 1 185 ? -9.482 -3.749 57.500 1.00 29.45 185 PHE A N 1
ATOM 1521 C CA . PHE A 1 185 ? -10.488 -3.154 56.619 1.00 29.45 185 PHE A CA 1
ATOM 1522 C C . PHE A 1 185 ? -11.518 -2.475 57.535 1.00 29.45 185 PHE A C 1
ATOM 1524 O O . PHE A 1 185 ? -11.855 -3.085 58.552 1.00 29.45 185 PHE A O 1
ATOM 1531 N N . PRO A 1 186 ? -11.987 -1.246 57.253 1.00 25.97 186 PRO A N 1
ATOM 1532 C CA . PRO A 1 186 ? -12.913 -0.572 58.151 1.00 25.97 186 PRO A CA 1
ATOM 1533 C C . PRO A 1 186 ? -14.161 -1.438 58.336 1.00 25.97 186 PRO A C 1
ATOM 1535 O O . PRO A 1 186 ? -14.963 -1.590 57.415 1.00 25.97 186 PRO A O 1
ATOM 1538 N N . GLU A 1 187 ? -14.310 -2.021 59.521 1.00 28.58 187 GLU A N 1
ATOM 1539 C CA . GLU A 1 187 ? -15.591 -2.502 60.001 1.00 28.58 187 GLU A CA 1
ATOM 1540 C C . GLU A 1 187 ? -16.315 -1.282 60.573 1.00 28.58 187 GLU A C 1
ATOM 1542 O O . GLU A 1 187 ? -15.766 -0.527 61.375 1.00 28.58 187 GLU A O 1
ATOM 1547 N N . LEU A 1 188 ? -17.511 -1.061 60.034 1.00 29.27 188 LEU A N 1
ATOM 1548 C CA . LEU A 1 188 ? -18.528 -0.074 60.384 1.00 29.27 188 LEU A CA 1
ATOM 1549 C C . LEU A 1 188 ? -18.338 0.594 61.761 1.00 29.27 188 LEU A C 1
ATOM 1551 O O . LEU A 1 188 ? -18.685 0.029 62.798 1.00 29.27 188 LEU A O 1
ATOM 1555 N N . ALA A 1 189 ? -17.919 1.862 61.757 1.00 25.58 189 ALA A N 1
ATOM 1556 C CA . ALA A 1 189 ? -18.366 2.781 62.798 1.00 25.58 189 ALA A CA 1
ATOM 1557 C C . ALA A 1 189 ? -19.900 2.936 62.676 1.00 25.58 189 ALA A C 1
ATOM 1559 O O . ALA A 1 189 ? -20.417 2.894 61.552 1.00 25.58 189 ALA A O 1
ATOM 1560 N N . PRO A 1 190 ? -20.652 3.106 63.782 1.00 27.98 190 PRO A N 1
ATOM 1561 C CA . PRO A 1 190 ? -22.088 3.315 63.699 1.00 27.98 190 PRO A CA 1
ATOM 1562 C C . PRO A 1 190 ? -22.361 4.549 62.841 1.00 27.98 190 PRO A C 1
ATOM 1564 O O . PRO A 1 190 ? -21.842 5.628 63.118 1.00 27.98 190 PRO A O 1
ATOM 1567 N N . MET A 1 191 ? -23.144 4.316 61.788 1.00 32.44 191 MET A N 1
ATOM 1568 C CA . MET A 1 191 ? -23.662 5.261 60.804 1.00 32.44 191 MET A CA 1
ATOM 1569 C C . MET A 1 191 ? -23.520 6.743 61.182 1.00 32.44 191 MET A C 1
ATOM 1571 O O . MET A 1 191 ? -24.374 7.310 61.862 1.00 32.44 191 MET A O 1
ATOM 1575 N N . SER A 1 192 ? -22.516 7.404 60.609 1.00 36.19 192 SER A N 1
ATOM 1576 C CA . SER A 1 192 ? -22.814 8.643 59.897 1.00 36.19 192 SER A CA 1
ATOM 1577 C C . SER A 1 192 ? -23.368 8.240 58.527 1.00 36.19 192 SER A C 1
ATOM 1579 O O . SER A 1 192 ? -22.890 7.279 57.924 1.00 36.19 192 SER A O 1
ATOM 1581 N N . GLU A 1 193 ? -24.455 8.876 58.088 1.00 34.41 193 GLU A N 1
ATOM 1582 C CA . GLU A 1 193 ? -25.163 8.505 56.856 1.00 34.41 193 GLU A CA 1
ATOM 1583 C C . GLU A 1 193 ? -24.187 8.292 55.681 1.00 34.41 193 GLU A C 1
ATOM 1585 O O . GLU A 1 193 ? -23.298 9.126 55.476 1.00 34.41 193 GLU A O 1
ATOM 1590 N N . PRO A 1 194 ? -24.322 7.200 54.899 1.00 39.53 194 PRO A N 1
ATOM 1591 C CA . PRO A 1 194 ? -23.464 6.978 53.743 1.00 39.53 194 PRO A CA 1
ATOM 1592 C C . PRO A 1 194 ? -23.552 8.190 52.817 1.00 39.53 194 PRO A C 1
ATOM 1594 O O . PRO A 1 194 ? -24.651 8.653 52.490 1.00 39.53 194 PRO A O 1
ATOM 1597 N N . SER A 1 195 ? -22.398 8.710 52.381 1.00 55.16 195 SER A N 1
ATOM 1598 C CA . SER A 1 195 ? -22.387 9.773 51.378 1.00 55.16 195 SER A CA 1
ATOM 1599 C C . SER A 1 195 ? -23.215 9.306 50.179 1.00 55.16 195 SER A C 1
ATOM 1601 O O . SER A 1 195 ? -23.158 8.137 49.779 1.00 55.16 195 SER A O 1
ATOM 1603 N N . LYS A 1 196 ? -24.026 10.205 49.608 1.00 59.56 196 LYS A N 1
ATOM 1604 C CA . LYS A 1 196 ? -24.935 9.855 48.503 1.00 59.56 196 LYS A CA 1
ATOM 1605 C C . LYS A 1 196 ? -24.203 9.128 47.364 1.00 59.56 196 LYS A C 1
ATOM 1607 O O . LYS A 1 196 ? -24.788 8.267 46.720 1.00 59.56 196 LYS A O 1
ATOM 1612 N N . GLU A 1 197 ? -22.923 9.423 47.141 1.00 55.38 197 GLU A N 1
ATOM 1613 C CA . GLU A 1 197 ? -22.078 8.776 46.132 1.00 55.38 197 GLU A CA 1
ATOM 1614 C C . GLU A 1 197 ? -21.790 7.293 46.401 1.00 55.38 197 GLU A C 1
ATOM 1616 O O . GLU A 1 197 ? -21.886 6.488 45.474 1.00 55.38 197 GLU A O 1
ATOM 1621 N N . ALA A 1 198 ? -21.476 6.911 47.643 1.00 58.16 198 ALA A N 1
ATOM 1622 C CA . ALA A 1 198 ? -21.212 5.515 47.997 1.00 58.16 198 ALA A CA 1
ATOM 1623 C C . ALA A 1 198 ? -22.464 4.647 47.793 1.00 58.16 198 ALA A C 1
ATOM 1625 O O . ALA A 1 198 ? -22.383 3.552 47.235 1.00 58.16 198 ALA A O 1
ATOM 1626 N N . LEU A 1 199 ? -23.635 5.197 48.136 1.00 65.88 199 LEU A N 1
ATOM 1627 C CA . LEU A 1 199 ? -24.927 4.540 47.951 1.00 65.88 199 LEU A CA 1
ATOM 1628 C C . LEU A 1 199 ? -25.261 4.307 46.463 1.00 65.88 199 LEU A C 1
ATOM 1630 O O . LEU A 1 199 ? -25.857 3.289 46.113 1.00 65.88 199 LEU A O 1
ATOM 1634 N N . HIS A 1 200 ? -24.896 5.238 45.572 1.00 68.12 200 HIS A N 1
ATOM 1635 C CA . HIS A 1 200 ? -25.109 5.072 44.128 1.00 68.12 200 HIS A CA 1
ATOM 1636 C C . HIS A 1 200 ? -24.201 3.991 43.530 1.00 68.12 200 HIS A C 1
ATOM 1638 O O . HIS A 1 200 ? -24.659 3.196 42.711 1.00 68.12 200 HIS A O 1
ATOM 1644 N N . ILE A 1 201 ? -22.940 3.921 43.965 1.00 73.00 201 ILE A N 1
ATOM 1645 C CA . ILE A 1 201 ? -21.978 2.921 43.481 1.00 73.00 201 ILE A CA 1
ATOM 1646 C C . ILE A 1 201 ? -22.386 1.512 43.931 1.00 73.00 201 ILE A C 1
ATOM 1648 O O . ILE A 1 201 ? -22.395 0.589 43.119 1.00 73.00 201 ILE A O 1
ATOM 1652 N N . GLU A 1 202 ? -22.769 1.342 45.198 1.00 74.94 202 GLU A N 1
ATOM 1653 C CA . GLU A 1 202 ? -23.227 0.055 45.734 1.00 74.94 202 GLU A CA 1
ATOM 1654 C C . GLU A 1 202 ? -24.476 -0.450 44.998 1.00 74.94 202 GLU A C 1
ATOM 1656 O O . GLU A 1 202 ? -24.523 -1.603 44.565 1.00 74.94 202 GLU A O 1
ATOM 1661 N N . LYS A 1 203 ? -25.453 0.435 44.753 1.00 78.88 203 LYS A N 1
ATOM 1662 C CA . LYS A 1 203 ? -26.633 0.105 43.939 1.00 78.88 203 LYS A CA 1
ATOM 1663 C C . LYS A 1 203 ? -26.254 -0.364 42.537 1.00 78.88 203 LYS A C 1
ATOM 1665 O O . LYS A 1 203 ? -26.858 -1.314 42.048 1.00 78.88 203 LYS A O 1
ATOM 1670 N N . LEU A 1 204 ? -25.246 0.246 41.912 1.00 80.44 204 LEU A N 1
ATOM 1671 C CA . LEU A 1 204 ? -24.795 -0.157 40.582 1.00 80.44 204 LEU A CA 1
ATOM 1672 C C . LEU A 1 204 ? -24.224 -1.579 40.560 1.00 80.44 204 LEU A C 1
ATOM 1674 O O . LEU A 1 204 ? -24.548 -2.356 39.662 1.00 80.44 204 LEU A O 1
ATOM 1678 N N . TYR A 1 205 ? -23.410 -1.932 41.560 1.00 77.88 205 TYR A N 1
ATOM 1679 C CA . TYR A 1 205 ? -22.906 -3.297 41.718 1.00 77.88 205 TYR A CA 1
ATOM 1680 C C . TYR A 1 205 ? -24.048 -4.289 41.921 1.00 77.88 205 TYR A C 1
ATOM 1682 O O . TYR A 1 205 ? -24.063 -5.341 41.287 1.00 77.88 205 TYR A O 1
ATOM 1690 N N . VAL A 1 206 ? -25.040 -3.933 42.743 1.00 82.56 206 VAL A N 1
ATOM 1691 C CA . VAL A 1 206 ? -26.224 -4.768 42.972 1.00 82.56 206 VAL A CA 1
ATOM 1692 C C . VAL A 1 206 ? -27.021 -4.973 41.681 1.00 82.56 206 VAL A C 1
ATOM 1694 O O . VAL A 1 206 ? -27.413 -6.103 41.394 1.00 82.56 206 VAL A O 1
ATOM 1697 N N . PHE A 1 207 ? -27.241 -3.925 40.881 1.00 87.75 207 PHE A N 1
ATOM 1698 C CA . PHE A 1 207 ? -27.906 -4.058 39.581 1.00 87.75 207 PHE A CA 1
ATOM 1699 C C . PHE A 1 207 ? -27.115 -4.969 38.636 1.00 87.75 207 PHE A C 1
ATOM 1701 O O . PHE A 1 207 ? -27.683 -5.892 38.053 1.00 87.75 207 PHE A O 1
ATOM 1708 N N . GLY A 1 208 ? -25.801 -4.753 38.523 1.00 83.19 208 GLY A N 1
ATOM 1709 C CA . GLY A 1 208 ? -24.925 -5.568 37.683 1.00 83.19 208 GLY A CA 1
ATOM 1710 C C . GLY A 1 208 ? -24.904 -7.042 38.094 1.00 83.19 208 GLY A C 1
ATOM 1711 O O . GLY A 1 208 ? -24.954 -7.919 37.231 1.00 83.19 208 GLY A O 1
ATOM 1712 N N . GLU A 1 209 ? -24.884 -7.326 39.395 1.00 84.69 209 GLU A N 1
ATOM 1713 C CA . GLU A 1 209 ? -24.868 -8.694 39.915 1.00 84.69 209 GLU A CA 1
ATOM 1714 C C . GLU A 1 209 ? -26.208 -9.402 39.716 1.00 84.69 209 GLU A C 1
ATOM 1716 O O . GLU A 1 209 ? -26.242 -10.536 39.236 1.00 84.69 209 GLU A O 1
ATOM 1721 N N . ARG A 1 210 ? -27.330 -8.716 39.972 1.00 86.50 210 ARG A N 1
ATOM 1722 C CA . ARG A 1 210 ? -28.666 -9.261 39.680 1.00 86.50 210 ARG A CA 1
ATOM 1723 C C . ARG A 1 210 ? -28.811 -9.615 38.208 1.00 86.50 210 ARG A C 1
ATOM 1725 O O . ARG A 1 210 ? -29.266 -10.709 37.893 1.00 86.50 210 ARG A O 1
ATOM 1732 N N . LEU A 1 211 ? -28.365 -8.735 37.313 1.00 90.62 211 LEU A N 1
ATOM 1733 C CA . LEU A 1 211 ? -28.380 -9.007 35.877 1.00 90.62 211 LEU A CA 1
ATOM 1734 C C . LEU A 1 211 ? -27.436 -10.148 35.482 1.00 90.62 211 LEU A C 1
ATOM 1736 O O . LEU A 1 211 ? -27.756 -10.916 34.576 1.00 90.62 211 LEU A O 1
ATOM 1740 N N . ASN A 1 212 ? -26.286 -10.298 36.141 1.00 88.50 212 ASN A N 1
ATOM 1741 C CA . ASN A 1 212 ? -25.383 -11.419 35.879 1.00 88.50 212 ASN A CA 1
ATOM 1742 C C . ASN A 1 212 ? -26.014 -12.764 36.245 1.00 88.50 212 ASN A C 1
ATOM 1744 O O . ASN A 1 212 ? -25.951 -13.692 35.435 1.00 88.50 212 ASN A O 1
ATOM 1748 N N . VAL A 1 213 ? -26.622 -12.846 37.431 1.00 89.38 213 VAL A N 1
ATOM 1749 C CA . VAL A 1 213 ? -27.181 -14.085 37.992 1.00 89.38 213 VAL A CA 1
ATOM 1750 C C . VAL A 1 213 ? -28.560 -14.418 37.411 1.00 89.38 213 VAL A C 1
ATOM 1752 O O . VAL A 1 213 ? -28.933 -15.587 37.380 1.00 89.38 213 VAL A O 1
ATOM 1755 N N . ALA A 1 214 ? -29.305 -13.431 36.902 1.00 90.38 214 ALA A N 1
ATOM 1756 C CA . ALA A 1 214 ? -30.627 -13.647 36.315 1.00 90.38 214 ALA A CA 1
ATOM 1757 C C . ALA A 1 214 ? -30.598 -14.645 35.142 1.00 90.38 214 ALA A C 1
ATOM 1759 O O . ALA A 1 214 ? -29.840 -14.463 34.177 1.00 90.38 214 ALA A O 1
ATOM 1760 N N . GLU A 1 215 ? -31.474 -15.656 35.209 1.00 86.69 215 GLU A N 1
ATOM 1761 C CA . GLU A 1 215 ? -31.707 -16.623 34.128 1.00 86.69 215 GLU A CA 1
ATOM 1762 C C . GLU A 1 215 ? -32.282 -15.921 32.892 1.00 86.69 215 GLU A C 1
ATOM 1764 O O . GLU A 1 215 ? -31.703 -15.999 31.807 1.00 86.69 215 GLU A O 1
ATOM 1769 N N . ASP A 1 216 ? -33.362 -15.154 33.079 1.00 91.75 216 ASP A N 1
ATOM 1770 C CA . ASP A 1 216 ? -33.952 -14.294 32.055 1.00 91.75 216 ASP A CA 1
ATOM 1771 C C . ASP A 1 216 ? -33.701 -12.816 32.373 1.00 91.75 216 ASP A C 1
ATOM 1773 O O . ASP A 1 216 ? -34.419 -12.166 33.134 1.00 91.75 216 ASP A O 1
ATOM 1777 N N . LYS A 1 217 ? -32.660 -12.267 31.746 1.00 92.69 217 LYS A N 1
ATOM 1778 C CA . LYS A 1 217 ? -32.245 -10.871 31.925 1.00 92.69 217 LYS A CA 1
ATOM 1779 C C . LYS A 1 217 ? -33.302 -9.880 31.445 1.00 92.69 217 LYS A C 1
ATOM 1781 O O . LYS A 1 217 ? -33.384 -8.795 32.007 1.00 92.69 217 LYS A O 1
ATOM 1786 N N . SER A 1 218 ? -34.132 -10.240 30.464 1.00 91.12 218 SER A N 1
ATOM 1787 C CA . SER A 1 218 ? -35.097 -9.314 29.856 1.00 91.12 218 SER A CA 1
ATOM 1788 C C . SER A 1 218 ? -36.159 -8.810 30.846 1.00 91.12 218 SER A C 1
ATOM 1790 O O . SER A 1 218 ? -36.689 -7.711 30.688 1.00 91.12 218 SER A O 1
ATOM 1792 N N . GLN A 1 219 ? -36.412 -9.560 31.924 1.00 91.69 219 GLN A N 1
ATOM 1793 C CA . GLN A 1 219 ? -37.374 -9.201 32.971 1.00 91.69 219 GLN A CA 1
ATOM 1794 C C . GLN A 1 219 ? -36.854 -8.110 33.923 1.00 91.69 219 GLN A C 1
ATOM 1796 O O . GLN A 1 219 ? -37.630 -7.462 34.626 1.00 91.69 219 GLN A O 1
ATOM 1801 N N . HIS A 1 220 ? -35.546 -7.845 33.916 1.00 94.06 220 HIS A N 1
ATOM 1802 C CA . HIS A 1 220 ? -34.870 -6.925 34.832 1.00 94.06 220 HIS A CA 1
ATOM 1803 C C . HIS A 1 220 ? -34.695 -5.513 34.250 1.00 94.06 220 HIS A C 1
ATOM 1805 O O . HIS A 1 220 ? -33.675 -4.853 34.454 1.00 94.06 220 HIS A O 1
ATOM 1811 N N . VAL A 1 221 ? -35.715 -5.012 33.544 1.00 94.25 221 VAL A N 1
ATOM 1812 C CA . VAL A 1 221 ? -35.685 -3.704 32.854 1.00 94.25 221 VAL A CA 1
ATOM 1813 C C . VAL A 1 221 ? -35.329 -2.559 33.807 1.00 94.25 221 VAL A C 1
ATOM 1815 O O . VAL A 1 221 ? -34.565 -1.667 33.450 1.00 94.25 221 VAL A O 1
ATOM 1818 N N . LYS A 1 222 ? -35.844 -2.595 35.042 1.00 94.06 222 LYS A N 1
ATOM 1819 C CA . LYS A 1 222 ? -35.571 -1.568 36.060 1.00 94.06 222 LYS A CA 1
ATOM 1820 C C . LYS A 1 222 ? -34.114 -1.558 36.516 1.00 94.06 222 LYS A C 1
ATOM 1822 O O . LYS A 1 222 ? -33.576 -0.483 36.752 1.00 94.06 222 LYS A O 1
ATOM 1827 N N . ASP A 1 223 ? -33.493 -2.731 36.634 1.00 93.06 223 ASP A N 1
ATOM 1828 C CA . ASP A 1 223 ? -32.088 -2.832 37.034 1.00 93.06 223 ASP A CA 1
ATOM 1829 C C . ASP A 1 223 ? -31.192 -2.274 35.914 1.00 93.06 223 ASP A C 1
ATOM 1831 O O . ASP A 1 223 ? -30.267 -1.513 36.186 1.00 93.06 223 ASP A O 1
ATOM 1835 N N . TYR A 1 224 ? -31.513 -2.560 34.644 1.00 96.25 224 TYR A N 1
ATOM 1836 C CA . TYR A 1 224 ? -30.781 -1.991 33.507 1.00 96.25 224 TYR A CA 1
ATOM 1837 C C . TYR A 1 224 ? -30.989 -0.478 33.358 1.00 96.25 224 TYR A C 1
ATOM 1839 O O . TYR A 1 224 ? -30.016 0.251 33.174 1.00 96.25 224 TYR A O 1
ATOM 1847 N N . GLN A 1 225 ? -32.219 0.017 33.528 1.00 95.69 225 G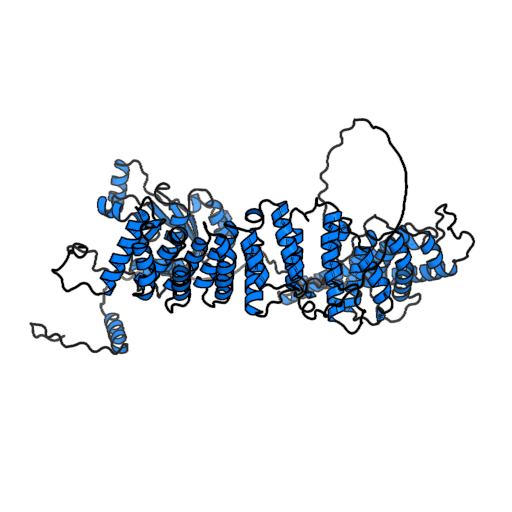LN A N 1
ATOM 1848 C CA . GLN A 1 225 ? -32.487 1.459 33.575 1.00 95.69 225 GLN A CA 1
ATOM 1849 C C . GLN A 1 225 ? -31.698 2.135 34.704 1.00 95.69 225 GLN A C 1
ATOM 1851 O O . GLN A 1 225 ? -31.091 3.177 34.486 1.00 95.69 225 GLN A O 1
ATOM 1856 N N . GLY A 1 226 ? -31.628 1.509 35.884 1.00 92.50 226 GLY A N 1
ATOM 1857 C CA . GLY A 1 226 ? -30.836 2.015 37.005 1.00 92.50 226 GLY A CA 1
ATOM 1858 C C . GLY A 1 226 ? -29.338 2.114 36.700 1.00 92.50 226 GLY A C 1
ATOM 1859 O O . GLY A 1 226 ? -28.680 3.038 37.175 1.00 92.50 226 GLY A O 1
ATOM 1860 N N . ILE A 1 227 ? -28.797 1.205 35.880 1.00 94.00 227 ILE A N 1
ATOM 1861 C CA . ILE A 1 227 ? -27.410 1.282 35.397 1.00 94.00 227 ILE A CA 1
ATOM 1862 C C . ILE A 1 227 ? -27.224 2.467 34.439 1.00 94.00 227 ILE A C 1
ATOM 1864 O O . ILE A 1 227 ? -26.237 3.190 34.566 1.00 94.00 227 ILE A O 1
ATOM 1868 N N . ILE A 1 228 ? -28.167 2.681 33.514 1.00 94.94 228 ILE A N 1
ATOM 1869 C CA . ILE A 1 228 ? -28.147 3.817 32.578 1.00 94.94 228 ILE A CA 1
ATOM 1870 C C . ILE A 1 228 ? -28.216 5.144 33.345 1.00 94.94 228 ILE A C 1
ATOM 1872 O O . ILE A 1 228 ? -27.407 6.037 33.113 1.00 94.94 228 ILE A O 1
ATOM 1876 N N . ASP A 1 229 ? -29.136 5.271 34.301 1.00 91.88 229 ASP A N 1
ATOM 1877 C CA . ASP A 1 229 ? -29.340 6.512 35.058 1.00 91.88 229 ASP A CA 1
ATOM 1878 C C . ASP A 1 229 ? -28.106 6.890 35.888 1.00 91.88 229 ASP A C 1
ATOM 1880 O O . ASP A 1 229 ? -27.745 8.062 36.019 1.00 91.88 229 ASP A O 1
ATOM 1884 N N . ALA A 1 230 ? -27.413 5.892 36.426 1.00 87.06 230 ALA A N 1
ATOM 1885 C CA . ALA A 1 230 ? -26.228 6.114 37.233 1.00 87.06 230 ALA A CA 1
ATOM 1886 C C . ALA A 1 230 ? -24.996 6.561 36.427 1.00 87.06 230 ALA A C 1
ATOM 1888 O O . ALA A 1 230 ? -24.065 7.112 37.025 1.00 87.06 230 ALA A O 1
ATOM 1889 N N . ALA A 1 231 ? -25.012 6.437 35.093 1.00 87.56 231 ALA A N 1
ATOM 1890 C CA . ALA A 1 231 ? -24.015 7.053 34.211 1.00 87.56 231 ALA A CA 1
ATOM 1891 C C . ALA A 1 231 ? -23.979 8.592 34.320 1.00 87.56 231 ALA A C 1
ATOM 1893 O O . ALA A 1 231 ? -23.045 9.222 33.842 1.00 87.56 231 ALA A O 1
ATOM 1894 N N . LYS A 1 232 ? -24.957 9.211 34.992 1.00 86.31 232 LYS A N 1
ATOM 1895 C CA . LYS A 1 232 ? -25.040 10.666 35.205 1.00 86.31 232 LYS A CA 1
ATOM 1896 C C . LYS A 1 232 ? -24.585 11.110 36.598 1.00 86.31 232 LYS A C 1
ATOM 1898 O O . LYS A 1 232 ? -24.818 12.250 36.985 1.00 86.31 232 LYS A O 1
ATOM 1903 N N . THR A 1 233 ? -23.993 10.206 37.382 1.00 85.38 233 THR A N 1
ATOM 1904 C CA . THR A 1 233 ? -23.680 10.447 38.802 1.00 85.38 233 THR A CA 1
ATOM 1905 C C . THR A 1 233 ? -22.178 10.662 39.043 1.00 85.38 233 THR A C 1
ATOM 1907 O O . THR A 1 233 ? -21.592 11.560 38.446 1.00 85.38 233 THR A O 1
ATOM 1910 N N . SER A 1 234 ? -21.542 9.892 39.931 1.00 83.25 234 SER A N 1
ATOM 1911 C CA . SER A 1 234 ? -20.137 10.082 40.328 1.00 83.25 234 SER A CA 1
ATOM 1912 C C . SER A 1 234 ? -19.150 9.466 39.331 1.00 83.25 234 SER A C 1
ATOM 1914 O O . SER A 1 234 ? -19.483 8.512 38.632 1.00 83.25 234 SER A O 1
ATOM 1916 N N . THR A 1 235 ? -17.896 9.928 39.318 1.00 79.50 235 THR A N 1
ATOM 1917 C CA . THR A 1 235 ? -16.831 9.442 38.412 1.00 79.50 235 THR A CA 1
ATOM 1918 C C . THR A 1 235 ? -16.691 7.915 38.415 1.00 79.50 235 THR A C 1
ATOM 1920 O O . THR A 1 235 ? -16.628 7.282 37.363 1.00 79.50 235 THR A O 1
ATOM 1923 N N . LYS A 1 236 ? -16.710 7.288 39.598 1.00 79.06 236 LYS A N 1
ATOM 1924 C CA . LYS A 1 236 ? -16.639 5.822 39.727 1.00 79.06 236 LYS A CA 1
ATOM 1925 C C . LYS A 1 236 ? -17.892 5.127 39.192 1.00 79.06 236 LYS A C 1
ATOM 1927 O O . LYS A 1 236 ? -17.781 4.068 38.578 1.00 79.06 236 LYS A O 1
ATOM 1932 N N . ALA A 1 237 ? -19.072 5.712 39.404 1.00 82.88 237 ALA A N 1
ATOM 1933 C CA . ALA A 1 237 ? -20.315 5.184 38.852 1.00 82.88 237 ALA A CA 1
ATOM 1934 C C . ALA A 1 237 ? -20.317 5.268 37.319 1.00 82.88 237 ALA A C 1
ATOM 1936 O O . ALA A 1 237 ? -20.668 4.284 36.676 1.00 82.88 237 ALA A O 1
ATOM 1937 N N . LYS A 1 238 ? -19.824 6.369 36.735 1.00 88.81 238 LYS A N 1
ATOM 1938 C CA . LYS A 1 238 ? -19.638 6.530 35.282 1.00 88.81 238 LYS A CA 1
ATOM 1939 C C . LYS A 1 238 ? -18.708 5.465 34.694 1.00 88.81 238 LYS A C 1
ATOM 1941 O O . LYS A 1 238 ? -19.069 4.801 33.726 1.00 88.81 238 LYS A O 1
ATOM 1946 N N . GLN A 1 239 ? -17.548 5.229 35.315 1.00 83.62 239 GLN A N 1
ATOM 1947 C CA . GLN A 1 239 ? -16.602 4.188 34.877 1.00 83.62 239 GLN A CA 1
ATOM 1948 C C . GLN A 1 239 ? -17.207 2.779 34.898 1.00 83.62 239 GLN A C 1
ATOM 1950 O O . GLN A 1 239 ? -16.920 1.960 34.020 1.00 83.62 239 GLN A O 1
ATOM 1955 N N . LEU A 1 240 ? -18.019 2.474 35.911 1.00 83.06 240 LEU A N 1
ATOM 1956 C CA . LEU A 1 240 ? -18.664 1.171 36.028 1.00 83.06 240 LEU A CA 1
ATOM 1957 C C . LEU A 1 240 ? -19.869 1.059 35.080 1.00 83.06 240 LEU A C 1
ATOM 1959 O O . LEU A 1 240 ? -20.038 0.032 34.426 1.00 83.06 240 LEU A O 1
ATOM 1963 N N . ALA A 1 241 ? -20.653 2.125 34.912 1.00 89.19 241 ALA A N 1
ATOM 1964 C CA . ALA A 1 241 ? -21.741 2.186 33.940 1.00 89.19 241 ALA A CA 1
ATOM 1965 C C . ALA A 1 241 ? -21.221 1.973 32.506 1.00 89.19 241 ALA A C 1
ATOM 1967 O O . ALA A 1 241 ? -21.774 1.143 31.785 1.00 89.19 241 ALA A O 1
ATOM 1968 N N . ALA A 1 242 ? -20.084 2.581 32.144 1.00 90.56 242 ALA A N 1
ATOM 1969 C CA . ALA A 1 242 ? -19.400 2.368 30.863 1.00 90.56 242 ALA A CA 1
ATOM 1970 C C . ALA A 1 242 ? -19.051 0.888 30.580 1.00 90.56 242 ALA A C 1
ATOM 1972 O O . ALA A 1 242 ? -18.868 0.491 29.432 1.00 90.56 242 ALA A O 1
ATOM 1973 N N . GLN A 1 243 ? -18.944 0.046 31.611 1.00 88.19 243 GLN A N 1
ATOM 1974 C CA . GLN A 1 243 ? -18.725 -1.396 31.458 1.00 88.19 243 GLN A CA 1
ATOM 1975 C C . GLN A 1 243 ? -20.035 -2.180 31.373 1.00 88.19 243 GLN A C 1
ATOM 1977 O O . GLN A 1 243 ? -20.139 -3.147 30.616 1.00 88.19 243 GLN A O 1
ATOM 1982 N N . LEU A 1 244 ? -21.023 -1.799 32.183 1.00 90.44 244 LEU A N 1
ATOM 1983 C CA . LEU A 1 244 ? -22.250 -2.568 32.363 1.00 90.44 244 LEU A CA 1
ATOM 1984 C C . LEU A 1 244 ? -23.304 -2.278 31.286 1.00 90.44 244 LEU A C 1
ATOM 1986 O O . LEU A 1 244 ? -23.962 -3.218 30.838 1.00 90.44 244 LEU A O 1
ATOM 1990 N N . ILE A 1 245 ? -23.441 -1.026 30.834 1.00 95.44 245 ILE A N 1
ATOM 1991 C CA . ILE A 1 245 ? -24.404 -0.635 29.788 1.00 95.44 245 ILE A CA 1
ATOM 1992 C C . ILE A 1 245 ? -24.219 -1.495 28.524 1.00 95.44 245 ILE A C 1
ATOM 1994 O O . ILE A 1 245 ? -25.162 -2.212 28.165 1.00 95.44 245 ILE A O 1
ATOM 1998 N N . PRO A 1 246 ? -23.032 -1.521 27.882 1.00 94.81 246 PRO A N 1
ATOM 1999 C CA . PRO A 1 246 ? -22.803 -2.342 26.694 1.00 94.81 246 PRO A CA 1
ATOM 2000 C C . PRO A 1 246 ? -23.000 -3.844 26.937 1.00 94.81 246 PRO A C 1
ATOM 2002 O O . PRO A 1 246 ? -23.461 -4.571 26.060 1.00 94.81 246 PRO A O 1
ATOM 2005 N N . ARG A 1 247 ? -22.642 -4.331 28.132 1.00 92.75 247 ARG A N 1
ATOM 2006 C CA . ARG A 1 247 ? -22.649 -5.763 28.467 1.00 92.75 247 ARG A CA 1
ATOM 2007 C C . ARG A 1 247 ? -24.050 -6.373 28.444 1.00 92.75 247 ARG A C 1
ATOM 2009 O O . ARG A 1 247 ? -24.192 -7.533 28.057 1.00 92.75 247 ARG A O 1
ATOM 2016 N N . PHE A 1 248 ? -25.061 -5.624 28.879 1.00 93.81 248 PHE A N 1
ATOM 2017 C CA . PHE A 1 248 ? -26.439 -6.120 28.975 1.00 93.81 248 PHE A CA 1
ATOM 2018 C C . PHE A 1 248 ? -27.372 -5.587 27.882 1.00 93.81 248 PHE A C 1
ATOM 2020 O O . PHE A 1 248 ? -28.518 -6.020 27.804 1.00 93.81 248 PHE A O 1
ATOM 2027 N N . PHE A 1 249 ? -26.877 -4.707 27.011 1.00 94.31 249 PHE A N 1
ATOM 2028 C CA . PHE A 1 249 ? -27.645 -4.012 25.977 1.00 94.31 249 PHE A CA 1
ATOM 2029 C C . PHE A 1 249 ? -28.620 -4.901 25.192 1.00 94.31 249 PHE A C 1
ATOM 2031 O O . PHE A 1 249 ? -29.808 -4.594 25.100 1.00 94.31 249 PHE A O 1
ATOM 2038 N N . LYS A 1 250 ? -28.149 -6.049 24.692 1.00 92.56 250 LYS A N 1
ATOM 2039 C CA . LYS A 1 250 ? -28.944 -6.942 23.832 1.00 92.56 250 LYS A CA 1
ATOM 2040 C C . LYS A 1 250 ? -30.234 -7.472 24.463 1.00 92.56 250 LYS A C 1
ATOM 2042 O O . LYS A 1 250 ? -31.139 -7.886 23.749 1.00 92.56 250 LYS A O 1
ATOM 2047 N N . PHE A 1 251 ? -30.310 -7.505 25.793 1.00 93.81 251 PHE A N 1
ATOM 2048 C CA . PHE A 1 251 ? -31.465 -8.045 26.511 1.00 93.81 251 PHE A CA 1
ATOM 2049 C C . PHE A 1 251 ? -32.600 -7.022 26.652 1.00 93.81 251 PHE A C 1
ATOM 2051 O O . PHE A 1 251 ? -33.706 -7.404 27.029 1.00 93.81 251 PHE A O 1
ATOM 2058 N N . PHE A 1 252 ? -32.353 -5.746 26.322 1.00 94.88 252 PHE A N 1
ATOM 2059 C CA . PHE A 1 252 ? -33.296 -4.647 26.540 1.00 94.88 252 PHE A CA 1
ATOM 2060 C C . PHE A 1 252 ? -33.518 -3.779 25.286 1.00 94.88 252 PHE A C 1
ATOM 2062 O O . PHE A 1 252 ? -33.216 -2.583 25.309 1.00 94.88 252 PHE A O 1
ATOM 2069 N N . PRO A 1 253 ? -34.104 -4.315 24.194 1.00 92.12 253 PRO A N 1
ATOM 2070 C CA . PRO A 1 253 ? -34.313 -3.555 22.955 1.00 92.12 253 PRO A CA 1
ATOM 2071 C C . PRO A 1 253 ? -35.115 -2.256 23.138 1.00 92.12 253 PRO A C 1
ATOM 2073 O O . PRO A 1 253 ? -34.852 -1.262 22.461 1.00 92.12 253 PRO A O 1
ATOM 2076 N N . SER A 1 254 ? -36.057 -2.232 24.091 1.00 94.38 254 SER A N 1
ATOM 2077 C CA . SER A 1 254 ? -36.870 -1.051 24.421 1.00 94.38 254 SER A CA 1
ATOM 2078 C C . SER A 1 254 ? -36.071 0.099 25.042 1.00 94.38 254 SER A C 1
ATOM 2080 O O . SER A 1 254 ? -36.549 1.227 25.045 1.00 94.38 254 SER A O 1
ATOM 2082 N N . LEU A 1 255 ? -34.877 -0.180 25.575 1.00 95.12 255 LEU A N 1
ATOM 2083 C CA . LEU A 1 255 ? -33.970 0.804 26.175 1.00 95.12 255 LEU A CA 1
ATOM 2084 C C . LEU A 1 255 ? -32.748 1.089 25.289 1.00 95.12 255 LEU A C 1
ATOM 2086 O O . LEU A 1 255 ? -31.803 1.729 25.741 1.00 95.12 255 LEU A O 1
ATOM 2090 N N . SER A 1 256 ? -32.764 0.651 24.026 1.00 91.88 256 SER A N 1
ATOM 2091 C CA . SER A 1 256 ? -31.628 0.791 23.108 1.00 91.88 256 SER A CA 1
ATOM 2092 C C . SER A 1 256 ? -31.195 2.244 22.879 1.00 91.88 256 SER A C 1
ATOM 2094 O O . SER A 1 256 ? -30.010 2.545 22.996 1.00 91.88 256 SER A O 1
ATOM 2096 N N . GLY A 1 257 ? -32.144 3.144 22.596 1.00 91.19 257 GLY A N 1
ATOM 2097 C CA . GLY A 1 257 ? -31.882 4.579 22.427 1.00 91.19 257 GLY A CA 1
ATOM 2098 C C . GLY A 1 257 ? -31.222 5.194 23.666 1.00 91.19 257 GLY A C 1
ATOM 2099 O O . GLY A 1 257 ? -30.058 5.576 23.583 1.00 91.19 257 GLY A O 1
ATOM 2100 N N . PRO A 1 258 ? -31.892 5.176 24.838 1.00 95.00 258 PRO A N 1
ATOM 2101 C CA . PRO A 1 258 ? -31.329 5.701 26.081 1.00 95.00 258 PRO A CA 1
ATOM 2102 C C . PRO A 1 258 ? -29.970 5.104 26.461 1.00 95.00 258 PRO A C 1
ATOM 2104 O O . PRO A 1 258 ? -29.120 5.819 26.983 1.00 95.00 258 PRO A O 1
ATOM 2107 N N . ALA A 1 259 ? -29.752 3.809 26.208 1.00 94.81 259 ALA A N 1
ATOM 2108 C CA . ALA A 1 259 ? -28.482 3.151 26.493 1.00 94.81 259 ALA A CA 1
ATOM 2109 C C . ALA A 1 259 ? -27.346 3.658 25.595 1.00 94.81 259 ALA A C 1
ATOM 2111 O O . ALA A 1 259 ? -26.248 3.892 26.092 1.00 94.81 259 ALA A O 1
ATOM 2112 N N . ILE A 1 260 ? -27.594 3.827 24.290 1.00 91.50 260 ILE A N 1
ATOM 2113 C CA . ILE A 1 260 ? -26.592 4.366 23.362 1.00 91.50 260 ILE A CA 1
ATOM 2114 C C . ILE A 1 260 ? -26.323 5.838 23.674 1.00 91.50 260 ILE A C 1
ATOM 2116 O O . ILE A 1 260 ? -25.160 6.215 23.744 1.00 91.50 260 ILE A O 1
ATOM 2120 N N . ASP A 1 261 ? -27.363 6.641 23.905 1.00 92.81 261 ASP A N 1
ATOM 2121 C CA . ASP A 1 261 ? -27.220 8.073 24.190 1.00 92.81 261 ASP A CA 1
ATOM 2122 C C . ASP A 1 261 ? -26.417 8.293 25.479 1.00 92.81 261 ASP A C 1
ATOM 2124 O O . ASP A 1 261 ? -25.405 8.987 25.466 1.00 92.81 261 ASP A O 1
ATOM 2128 N N . ALA A 1 262 ? -26.769 7.591 26.564 1.00 95.31 262 ALA A N 1
ATOM 2129 C CA . ALA A 1 262 ? -26.007 7.656 27.811 1.00 95.31 262 ALA A CA 1
ATOM 2130 C C . ALA A 1 262 ? -24.559 7.168 27.647 1.00 95.31 262 ALA A C 1
ATOM 2132 O O . ALA A 1 262 ? -23.668 7.627 28.355 1.00 95.31 262 ALA A O 1
ATOM 2133 N N . HIS A 1 263 ? -24.301 6.224 26.738 1.00 95.38 263 HIS A N 1
ATOM 2134 C CA . HIS A 1 263 ? -22.945 5.741 26.482 1.00 95.38 263 HIS A CA 1
ATOM 2135 C C . HIS A 1 263 ? -22.130 6.696 25.601 1.00 95.38 263 HIS A C 1
ATOM 2137 O O . HIS A 1 263 ? -20.913 6.745 25.750 1.00 95.38 263 HIS A O 1
ATOM 2143 N N . ILE A 1 264 ? -22.781 7.463 24.721 1.00 93.31 264 ILE A N 1
ATOM 2144 C CA . ILE A 1 264 ? -22.161 8.564 23.970 1.00 93.31 264 ILE A CA 1
ATOM 2145 C C . ILE A 1 264 ? -21.786 9.698 24.925 1.00 93.31 264 ILE A C 1
ATOM 2147 O O . ILE A 1 264 ? -20.647 10.151 24.869 1.00 93.31 264 ILE A O 1
ATOM 2151 N N . ASP A 1 265 ? -22.660 10.057 25.872 1.00 94.88 265 ASP A N 1
ATOM 2152 C CA . ASP A 1 265 ? -22.340 11.047 26.912 1.00 94.88 265 ASP A CA 1
ATOM 2153 C C . ASP A 1 265 ? -21.039 10.666 27.653 1.00 94.88 265 ASP A C 1
ATOM 2155 O O . ASP A 1 265 ? -20.164 11.500 27.868 1.00 94.88 265 ASP A O 1
ATOM 2159 N N . LEU A 1 266 ? -20.851 9.374 27.969 1.00 95.19 266 LEU A N 1
ATOM 2160 C CA . LEU A 1 266 ? -19.637 8.865 28.630 1.00 95.19 266 LEU A CA 1
ATOM 2161 C C . LEU A 1 266 ? -18.363 8.966 27.772 1.00 95.19 266 LEU A C 1
ATOM 2163 O O . LEU A 1 266 ? -17.258 8.968 28.317 1.00 95.19 266 LEU A O 1
ATOM 2167 N N . ILE A 1 267 ? -18.488 9.014 26.445 1.00 94.31 267 ILE A N 1
ATOM 2168 C CA . ILE A 1 267 ? -17.356 9.198 25.524 1.00 94.31 267 ILE A CA 1
ATOM 2169 C C . ILE A 1 267 ? -16.903 10.661 25.503 1.00 94.31 267 ILE A C 1
ATOM 2171 O O . ILE A 1 267 ? -15.739 10.917 25.212 1.00 94.31 267 ILE A O 1
ATOM 2175 N N . GLU A 1 268 ? -17.778 11.601 25.855 1.00 91.75 268 GLU A N 1
ATOM 2176 C CA . GLU A 1 268 ? -17.509 13.045 25.847 1.00 91.75 268 GLU A CA 1
ATOM 2177 C C . GLU A 1 268 ? -17.120 13.601 27.236 1.00 91.75 268 GLU A C 1
ATOM 2179 O O . GLU A 1 268 ? -16.914 14.801 27.399 1.00 91.75 268 GLU A O 1
ATOM 2184 N N . GLU A 1 269 ? -16.977 12.740 28.250 1.00 93.94 269 GLU A N 1
ATOM 2185 C CA . GLU A 1 269 ? -16.621 13.124 29.626 1.00 93.94 269 GLU A CA 1
ATOM 2186 C C . GLU A 1 269 ? -15.214 13.724 29.759 1.00 93.94 269 GLU A C 1
ATOM 2188 O O . GLU A 1 269 ? -14.287 13.305 29.081 1.00 93.94 269 GLU A O 1
ATOM 2193 N N . GLU A 1 270 ? -14.990 14.635 30.710 1.00 87.88 270 GLU A N 1
ATOM 2194 C CA . GLU A 1 270 ? -13.680 15.290 30.907 1.00 87.88 270 GLU A CA 1
ATOM 2195 C C . GLU A 1 270 ? -12.577 14.330 31.395 1.00 87.88 270 GLU A C 1
ATOM 2197 O O . GLU A 1 270 ? -11.397 14.490 31.068 1.00 87.88 270 GLU A O 1
ATOM 2202 N N . GLU A 1 271 ? -12.953 13.288 32.136 1.00 86.38 271 GLU A N 1
ATOM 2203 C CA . GLU A 1 271 ? -12.017 12.328 32.718 1.00 86.38 271 GLU A CA 1
ATOM 2204 C C . GLU A 1 271 ? -11.582 11.270 31.688 1.00 86.38 271 GLU A C 1
ATOM 2206 O O . GLU A 1 271 ? -12.373 10.419 31.266 1.00 86.38 271 GLU A O 1
ATOM 2211 N N . LEU A 1 272 ? -10.287 11.254 31.350 1.00 83.44 272 LEU A N 1
ATOM 2212 C CA . LEU A 1 272 ? -9.696 10.342 30.358 1.00 83.44 272 LEU A CA 1
ATOM 2213 C C . LEU A 1 272 ? -10.028 8.867 30.638 1.00 83.44 272 LEU A C 1
ATOM 2215 O O . LEU A 1 272 ? -10.327 8.097 29.723 1.00 83.44 272 LEU A O 1
ATOM 2219 N N . ALA A 1 273 ? -9.999 8.461 31.909 1.00 82.75 273 ALA A N 1
ATOM 2220 C CA . ALA A 1 273 ? -10.279 7.083 32.299 1.00 82.75 273 ALA A CA 1
ATOM 2221 C C . ALA A 1 273 ? -11.721 6.650 31.976 1.00 82.75 273 ALA A C 1
ATOM 2223 O O . ALA A 1 273 ? -11.939 5.484 31.636 1.00 82.75 273 ALA A O 1
ATOM 2224 N N . ILE A 1 274 ? -12.697 7.566 32.050 1.00 87.94 274 ILE A N 1
ATOM 2225 C CA . ILE A 1 274 ? -14.091 7.280 31.682 1.00 87.94 274 ILE A CA 1
ATOM 2226 C C . ILE A 1 274 ? -14.204 7.125 30.167 1.00 87.94 274 ILE A C 1
ATOM 2228 O O . ILE A 1 274 ? -14.686 6.085 29.713 1.00 87.94 274 ILE A O 1
ATOM 2232 N N . ARG A 1 275 ? -13.685 8.091 29.396 1.00 93.25 275 ARG A N 1
ATOM 2233 C CA . ARG A 1 275 ? -13.736 8.054 27.925 1.00 93.25 275 ARG A CA 1
ATOM 2234 C C . ARG A 1 275 ? -13.110 6.779 27.371 1.00 93.25 275 ARG A C 1
ATOM 2236 O O . ARG A 1 275 ? -13.734 6.056 26.598 1.00 93.25 275 ARG A O 1
ATOM 2243 N N . VAL A 1 276 ? -11.909 6.426 27.837 1.00 88.31 276 VAL A N 1
ATOM 2244 C CA . VAL A 1 276 ? -11.206 5.197 27.423 1.00 88.31 276 VAL A CA 1
ATOM 2245 C C . VAL A 1 276 ? -12.025 3.944 27.745 1.00 88.31 276 VAL A C 1
ATOM 2247 O O . VAL A 1 276 ? -12.068 3.009 26.939 1.00 88.31 276 VAL A O 1
ATOM 2250 N N . GLN A 1 277 ? -12.687 3.901 28.905 1.00 85.88 277 GLN A N 1
ATOM 2251 C CA . GLN A 1 277 ? -13.522 2.766 29.288 1.00 85.88 277 GLN A CA 1
ATOM 2252 C C . GLN A 1 277 ? -14.791 2.670 28.430 1.00 85.88 277 GLN A C 1
ATOM 2254 O O . GLN A 1 277 ? -15.155 1.569 28.008 1.00 85.88 277 GLN A O 1
ATOM 2259 N N . ALA A 1 278 ? -15.419 3.806 28.124 1.00 94.56 278 ALA A N 1
ATOM 2260 C CA . ALA A 1 278 ? -16.578 3.879 27.244 1.00 94.56 278 ALA A CA 1
ATOM 2261 C C . ALA A 1 278 ? -16.225 3.437 25.812 1.00 94.56 278 ALA A C 1
ATOM 2263 O O . ALA A 1 278 ? -16.905 2.568 25.260 1.00 94.56 278 ALA A O 1
ATOM 2264 N N . ILE A 1 279 ? -15.103 3.917 25.259 1.00 95.31 279 ILE A N 1
ATOM 2265 C CA . ILE A 1 279 ? -14.587 3.524 23.934 1.00 95.31 279 ILE A CA 1
ATOM 2266 C C . ILE A 1 279 ? -14.366 2.009 23.854 1.00 95.31 279 ILE A C 1
ATOM 2268 O O . ILE A 1 279 ? -14.786 1.361 22.896 1.00 95.31 279 ILE A O 1
ATOM 2272 N N . ARG A 1 280 ? -13.746 1.406 24.878 1.00 92.38 280 ARG A N 1
ATOM 2273 C CA . ARG A 1 280 ? -13.524 -0.053 24.936 1.00 92.38 280 ARG A CA 1
ATOM 2274 C C . ARG A 1 280 ? -14.823 -0.855 25.002 1.00 92.38 280 ARG A C 1
ATOM 2276 O O . ARG A 1 280 ? -14.833 -2.013 24.588 1.00 92.38 280 ARG A O 1
ATOM 2283 N N . GLY A 1 281 ? -15.893 -0.262 25.528 1.00 92.19 281 GLY A N 1
ATOM 2284 C CA . GLY A 1 281 ? -17.218 -0.871 25.607 1.00 92.19 281 GLY A CA 1
ATOM 2285 C C . GLY A 1 281 ? -17.983 -0.872 24.282 1.00 92.19 281 GLY A C 1
ATOM 2286 O O . GLY A 1 281 ? -18.829 -1.740 24.084 1.00 92.19 281 GLY A O 1
ATOM 2287 N N . LEU A 1 282 ? -17.669 0.037 23.351 1.00 95.50 282 LEU A N 1
ATOM 2288 C CA . LEU A 1 282 ? -18.414 0.213 22.097 1.00 95.50 282 LEU A CA 1
ATOM 2289 C C . LEU A 1 282 ? -18.613 -1.077 21.271 1.00 95.50 282 LEU A C 1
ATOM 2291 O O . LEU A 1 282 ? -19.743 -1.336 20.858 1.00 95.50 282 LEU A O 1
ATOM 2295 N N . PRO A 1 283 ? -17.604 -1.952 21.076 1.00 95.19 283 PRO A N 1
ATOM 2296 C CA . PRO A 1 283 ? -17.787 -3.181 20.298 1.00 95.19 283 PRO A CA 1
ATOM 2297 C C . PRO A 1 283 ? -18.795 -4.177 20.886 1.00 95.19 283 PRO A C 1
ATOM 2299 O O . PRO A 1 283 ? -19.234 -5.095 20.196 1.00 95.19 283 PRO A O 1
ATOM 2302 N N . LEU A 1 284 ? -19.144 -4.054 22.168 1.00 93.69 284 LEU A N 1
ATOM 2303 C CA . LEU A 1 284 ? -20.098 -4.952 22.818 1.00 93.69 284 LEU A CA 1
ATOM 2304 C C . LEU A 1 284 ? -21.547 -4.654 22.408 1.00 93.69 284 LEU A C 1
ATOM 2306 O O . LEU A 1 284 ? -22.353 -5.581 22.393 1.00 93.69 284 LEU A O 1
ATOM 2310 N N . PHE A 1 285 ? -21.854 -3.422 21.979 1.00 94.19 285 PHE A N 1
ATOM 2311 C CA . PHE A 1 285 ? -23.154 -3.059 21.394 1.00 94.19 285 PHE A CA 1
ATOM 2312 C C . PHE A 1 285 ? -23.432 -3.739 20.047 1.00 94.19 285 PHE A C 1
ATOM 2314 O O . PHE A 1 285 ? -24.529 -3.596 19.512 1.00 94.19 285 PHE A O 1
ATOM 2321 N N . CYS A 1 286 ? -22.452 -4.447 19.481 1.00 93.50 286 CYS A N 1
ATOM 2322 C CA . CYS A 1 286 ? -22.553 -5.081 18.168 1.00 93.50 286 CYS A CA 1
ATOM 2323 C C . CYS A 1 286 ? -22.545 -6.613 18.226 1.00 93.50 286 CYS A C 1
ATOM 2325 O O . CYS A 1 286 ? -22.921 -7.253 17.248 1.00 93.50 286 CYS A O 1
ATOM 2327 N N . LYS A 1 287 ? -22.156 -7.217 19.361 1.00 86.50 287 LYS A N 1
ATOM 2328 C CA . LYS A 1 287 ? -21.886 -8.663 19.464 1.00 86.50 287 LYS A CA 1
ATOM 2329 C C . LYS A 1 287 ? -23.076 -9.543 19.059 1.00 86.50 287 LYS A C 1
ATOM 2331 O O . LYS A 1 287 ? -22.873 -10.619 18.508 1.00 86.50 287 LYS A O 1
ATOM 2336 N N . ASP A 1 288 ? -24.293 -9.088 19.343 1.00 85.62 288 ASP A N 1
ATOM 2337 C CA . ASP A 1 288 ? -25.545 -9.790 19.035 1.00 85.62 288 ASP A CA 1
ATOM 2338 C C . ASP A 1 288 ? -26.556 -8.878 18.304 1.00 85.62 288 ASP A C 1
ATOM 2340 O O . ASP A 1 288 ? -27.726 -9.221 18.175 1.00 85.62 288 ASP A O 1
ATOM 2344 N N . THR A 1 289 ? -26.099 -7.709 17.848 1.00 88.25 289 THR A N 1
ATOM 2345 C CA . THR A 1 289 ? -26.896 -6.631 17.235 1.00 88.25 289 THR A CA 1
ATOM 2346 C C . THR A 1 289 ? -26.080 -5.999 16.096 1.00 88.25 289 THR A C 1
ATOM 2348 O O . THR A 1 289 ? -25.606 -4.862 16.217 1.00 88.25 289 THR A O 1
ATOM 2351 N N . PRO A 1 290 ? -25.812 -6.759 15.013 1.00 89.56 290 PRO A N 1
ATOM 2352 C CA . PRO A 1 290 ? -24.910 -6.356 13.930 1.00 89.56 290 PRO A CA 1
ATOM 2353 C C . PRO A 1 290 ? -25.381 -5.111 13.163 1.00 89.56 290 PRO A C 1
ATOM 2355 O O . PRO A 1 290 ? -24.566 -4.398 12.581 1.00 89.56 290 PRO A O 1
ATOM 2358 N N . GLU A 1 291 ? -26.673 -4.791 13.204 1.00 90.62 291 GLU A N 1
ATOM 2359 C CA . GLU A 1 291 ? -27.257 -3.569 12.644 1.00 90.62 291 GLU A CA 1
ATOM 2360 C C . GLU A 1 291 ? -26.632 -2.281 13.206 1.00 90.62 291 GLU A C 1
ATOM 2362 O O . GLU A 1 291 ? -26.612 -1.256 12.525 1.00 90.62 291 GLU A O 1
ATOM 2367 N N . ASN A 1 292 ? -26.054 -2.336 14.411 1.00 91.00 292 ASN A N 1
ATOM 2368 C CA . ASN A 1 292 ? -25.395 -1.191 15.034 1.00 91.00 292 ASN A CA 1
ATOM 2369 C C . ASN A 1 292 ? -23.960 -0.968 14.538 1.00 91.00 292 ASN A C 1
ATOM 2371 O O . ASN A 1 292 ? -23.409 0.105 14.779 1.00 91.00 292 ASN A O 1
ATOM 2375 N N . ILE A 1 293 ? -23.345 -1.930 13.835 1.00 94.69 293 ILE A N 1
ATOM 2376 C CA . ILE A 1 293 ? -21.917 -1.877 13.479 1.00 94.69 293 ILE A CA 1
ATOM 2377 C C . ILE A 1 293 ? -21.571 -0.603 12.716 1.00 94.69 293 ILE A C 1
ATOM 2379 O O . ILE A 1 293 ? -20.615 0.068 13.090 1.00 94.69 293 ILE A O 1
ATOM 2383 N N . GLY A 1 294 ? -22.366 -0.231 11.708 1.00 94.19 294 GLY A N 1
ATOM 2384 C CA . GLY A 1 294 ? -22.130 0.996 10.943 1.00 94.19 294 GLY A CA 1
ATOM 2385 C C . GLY A 1 294 ? -22.095 2.238 11.837 1.00 94.19 294 GLY A C 1
ATOM 2386 O O . GLY A 1 294 ? -21.114 2.974 11.824 1.00 94.19 294 GLY A O 1
ATOM 2387 N N . LYS A 1 295 ? -23.110 2.408 12.699 1.00 93.19 295 LYS A N 1
ATOM 2388 C CA . LYS A 1 295 ? -23.205 3.545 13.630 1.00 93.19 295 LYS A CA 1
ATOM 2389 C C . LYS A 1 295 ? -22.036 3.580 14.619 1.00 93.19 295 LYS A C 1
ATOM 2391 O O . LYS A 1 295 ? -21.490 4.645 14.885 1.00 93.19 295 LYS A O 1
ATOM 2396 N N . ILE A 1 296 ? -21.645 2.431 15.171 1.00 95.44 296 ILE A N 1
ATOM 2397 C CA . ILE A 1 296 ? -20.544 2.361 16.141 1.00 95.44 296 ILE A CA 1
ATOM 2398 C C . ILE A 1 296 ? -19.185 2.609 15.470 1.00 95.44 296 ILE A C 1
ATOM 2400 O O . ILE A 1 296 ? -18.336 3.281 16.056 1.00 95.44 296 ILE A O 1
ATOM 2404 N N . VAL A 1 297 ? -18.970 2.112 14.246 1.00 96.75 297 VAL A N 1
ATOM 2405 C CA . VAL A 1 297 ? -17.768 2.438 13.461 1.00 96.75 297 VAL A CA 1
ATOM 2406 C C . VAL A 1 297 ? -17.714 3.936 13.175 1.00 96.75 297 VAL A C 1
ATOM 2408 O O . VAL A 1 297 ? -16.661 4.527 13.389 1.00 96.75 297 VAL A O 1
ATOM 2411 N N . ASP A 1 298 ? -18.829 4.557 12.779 1.00 93.69 298 ASP A N 1
ATOM 2412 C CA . ASP A 1 298 ? -18.890 6.001 12.529 1.00 93.69 298 ASP A CA 1
ATOM 2413 C C . ASP A 1 298 ? -18.466 6.803 13.770 1.00 93.69 298 ASP A C 1
ATOM 2415 O O . ASP A 1 298 ? -17.618 7.685 13.657 1.00 93.69 298 ASP A O 1
ATOM 2419 N N . ILE A 1 299 ? -18.963 6.441 14.961 1.00 94.00 299 ILE A N 1
ATOM 2420 C CA . ILE A 1 299 ? -18.560 7.063 16.237 1.00 94.00 299 ILE A CA 1
ATOM 2421 C C . ILE A 1 299 ? -17.057 6.876 16.492 1.00 94.00 299 ILE A C 1
ATOM 2423 O O . ILE A 1 299 ? -16.350 7.839 16.776 1.00 94.00 299 ILE A O 1
ATOM 2427 N N . LEU A 1 300 ? -16.538 5.650 16.366 1.00 96.62 300 LEU A N 1
ATOM 2428 C CA . LEU A 1 300 ? -15.117 5.359 16.593 1.00 96.62 300 LEU A CA 1
ATOM 2429 C C . LEU A 1 300 ? -14.197 6.117 15.631 1.00 96.62 300 LEU A C 1
ATOM 2431 O O . LEU A 1 300 ? -13.1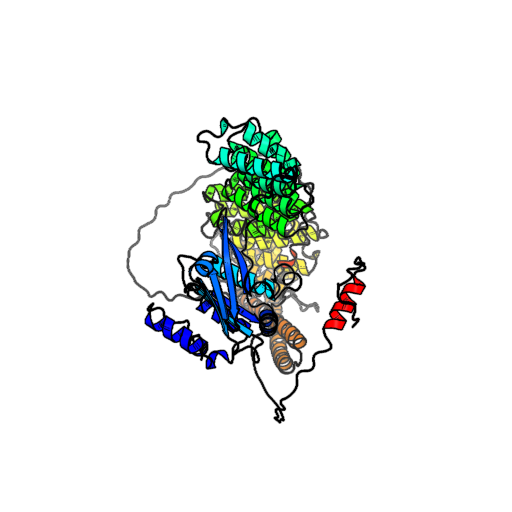09 6.530 16.029 1.00 96.62 300 LEU A O 1
ATOM 2435 N N . VAL A 1 301 ? -14.620 6.301 14.380 1.00 95.50 301 VAL A N 1
ATOM 2436 C CA . VAL A 1 301 ? -13.862 7.051 13.375 1.00 95.50 301 VAL A CA 1
ATOM 2437 C C . VAL A 1 301 ? -13.731 8.524 13.765 1.00 95.50 301 VAL A C 1
ATOM 2439 O O . VAL A 1 301 ? -12.633 9.064 13.646 1.00 95.50 301 VAL A O 1
ATOM 2442 N N . GLN A 1 302 ? -14.782 9.146 14.313 1.00 92.00 302 GLN A N 1
ATOM 2443 C CA . GLN A 1 302 ? -14.697 10.525 14.820 1.00 92.00 302 GLN A CA 1
ATOM 2444 C C . GLN A 1 302 ? -13.652 10.654 15.941 1.00 92.00 302 GLN A C 1
ATOM 2446 O O . GLN A 1 302 ? -12.864 11.597 15.967 1.00 92.00 302 GLN A O 1
ATOM 2451 N N . ILE A 1 303 ? -13.575 9.661 16.831 1.00 93.50 303 ILE A N 1
ATOM 2452 C CA . ILE A 1 303 ? -12.631 9.654 17.964 1.00 93.50 303 ILE A CA 1
ATOM 2453 C C . ILE A 1 303 ? -11.193 9.348 17.504 1.00 93.50 303 ILE A C 1
ATOM 2455 O O . ILE A 1 303 ? -10.226 9.655 18.201 1.00 93.50 303 ILE A O 1
ATOM 2459 N N . LEU A 1 304 ? -11.001 8.778 16.309 1.00 91.25 304 LEU A N 1
ATOM 2460 C CA . LEU A 1 304 ? -9.674 8.447 15.770 1.00 91.25 304 LEU A CA 1
ATOM 2461 C C . LEU A 1 304 ? -8.794 9.694 15.552 1.00 91.25 304 LEU A C 1
ATOM 2463 O O . LEU A 1 304 ? -7.565 9.584 15.505 1.00 91.25 304 LEU A O 1
ATOM 2467 N N . ALA A 1 305 ? -9.417 10.874 15.470 1.00 87.38 305 ALA A N 1
ATOM 2468 C CA . ALA A 1 305 ? -8.755 12.173 15.419 1.00 87.38 305 ALA A CA 1
ATOM 2469 C C . ALA A 1 305 ? -8.242 12.681 16.786 1.00 87.38 305 ALA A C 1
ATOM 2471 O O . ALA A 1 305 ? -7.548 13.695 16.813 1.00 87.38 305 ALA A O 1
ATOM 2472 N N . SER A 1 306 ? -8.524 11.983 17.897 1.00 89.12 306 SER A N 1
ATOM 2473 C CA . SER A 1 306 ? -8.082 12.375 19.245 1.00 89.12 306 SER A CA 1
ATOM 2474 C C . SER A 1 306 ? -6.559 12.531 19.335 1.00 89.12 306 SER A C 1
ATOM 2476 O O . SER A 1 306 ? -5.789 11.702 18.838 1.00 89.12 306 SER A O 1
ATOM 2478 N N . GLU A 1 307 ? -6.098 13.593 19.994 1.00 84.06 307 GLU A N 1
ATOM 2479 C CA . GLU A 1 307 ? -4.668 13.829 20.218 1.00 84.06 307 GLU A CA 1
ATOM 2480 C C . GLU A 1 307 ? -4.093 12.851 21.259 1.00 84.06 307 GLU A C 1
ATOM 2482 O O . GLU A 1 307 ? -2.937 12.413 21.151 1.00 84.06 307 GLU A O 1
ATOM 2487 N N . GLU A 1 308 ? -4.939 12.399 22.188 1.00 86.81 308 GLU A N 1
ATOM 2488 C CA . GLU A 1 308 ? -4.582 11.502 23.280 1.00 86.81 308 GLU A CA 1
ATOM 2489 C C . GLU A 1 308 ? -4.220 10.102 22.770 1.00 86.81 308 GLU A C 1
ATOM 2491 O O . GLU A 1 308 ? -5.010 9.384 22.149 1.00 86.81 308 GLU A O 1
ATOM 2496 N N . PHE A 1 309 ? -2.989 9.669 23.055 1.00 85.62 309 PHE A N 1
ATOM 2497 C CA . PHE A 1 309 ? -2.488 8.375 22.582 1.00 85.62 309 PHE A CA 1
ATOM 2498 C C . PHE A 1 309 ? -3.292 7.196 23.148 1.00 85.62 309 PHE A C 1
ATOM 2500 O O . PHE A 1 309 ? -3.547 6.221 22.439 1.00 85.62 309 PHE A O 1
ATOM 2507 N N . VAL A 1 310 ? -3.704 7.285 24.417 1.00 84.56 310 VAL A N 1
ATOM 2508 C CA . VAL A 1 310 ? -4.429 6.210 25.112 1.00 84.56 310 VAL A CA 1
ATOM 2509 C C . VAL A 1 310 ? -5.825 6.006 24.515 1.00 84.56 310 VAL A C 1
ATOM 2511 O O . VAL A 1 310 ? -6.265 4.865 24.362 1.00 84.56 310 VAL A O 1
ATOM 2514 N N . GLU A 1 311 ? -6.501 7.088 24.126 1.00 88.69 311 GLU A N 1
ATOM 2515 C CA . GLU A 1 311 ? -7.780 7.013 23.415 1.00 88.69 311 GLU A CA 1
ATOM 2516 C C . GLU A 1 311 ? -7.615 6.428 22.027 1.00 88.69 311 GLU A C 1
ATOM 2518 O O . GLU A 1 311 ? -8.322 5.483 21.686 1.00 88.69 311 GLU A O 1
ATOM 2523 N N . ARG A 1 312 ? -6.640 6.912 21.248 1.00 90.62 312 ARG A N 1
ATOM 2524 C CA . ARG A 1 312 ? -6.369 6.360 19.915 1.00 90.62 312 ARG A CA 1
ATOM 2525 C C . ARG A 1 312 ? -6.066 4.865 19.957 1.00 90.62 312 ARG A C 1
ATOM 2527 O O . ARG A 1 312 ? -6.567 4.115 19.121 1.00 90.62 312 ARG A O 1
ATOM 2534 N N . ASP A 1 313 ? -5.292 4.402 20.937 1.00 90.25 313 ASP A N 1
ATOM 2535 C CA . ASP A 1 313 ? -5.050 2.969 21.139 1.00 90.25 313 ASP A CA 1
ATOM 2536 C C . ASP A 1 313 ? -6.343 2.206 21.483 1.00 90.25 313 ASP A C 1
ATOM 2538 O O . ASP A 1 313 ? -6.596 1.131 20.928 1.00 90.25 313 ASP A O 1
ATOM 2542 N N . ALA A 1 314 ? -7.201 2.769 22.341 1.00 91.12 314 ALA A N 1
ATOM 2543 C CA . ALA A 1 314 ? -8.503 2.188 22.659 1.00 91.12 314 ALA A CA 1
ATOM 2544 C C . ALA A 1 314 ? -9.420 2.108 21.425 1.00 91.12 314 ALA A C 1
ATOM 2546 O O . ALA A 1 314 ? -10.019 1.057 21.191 1.00 91.12 314 ALA A O 1
ATOM 2547 N N . VAL A 1 315 ? -9.468 3.161 20.603 1.00 97.12 315 VAL A N 1
ATOM 2548 C CA . VAL A 1 315 ? -10.222 3.209 19.341 1.00 97.12 315 VAL A CA 1
ATOM 2549 C C . VAL A 1 315 ? -9.702 2.164 18.359 1.00 97.12 315 VAL A C 1
ATOM 2551 O O . VAL A 1 315 ? -10.486 1.386 17.820 1.00 97.12 315 VAL A O 1
ATOM 2554 N N . HIS A 1 316 ? -8.382 2.069 18.164 1.00 95.69 316 HIS A N 1
ATOM 2555 C CA . HIS A 1 316 ? -7.788 1.055 17.290 1.00 95.69 316 HIS A CA 1
ATOM 2556 C C . HIS A 1 316 ? -8.159 -0.367 17.728 1.00 95.69 316 HIS A C 1
ATOM 2558 O O . HIS A 1 316 ? -8.502 -1.205 16.892 1.00 95.69 316 HIS A O 1
ATOM 2564 N N . LYS A 1 317 ? -8.113 -0.649 19.036 1.00 94.31 317 LYS A N 1
ATOM 2565 C CA . LYS A 1 317 ? -8.518 -1.948 19.592 1.00 94.31 317 LYS A CA 1
ATOM 2566 C C . LYS A 1 317 ? -10.012 -2.206 19.396 1.00 94.31 317 LYS A C 1
ATOM 2568 O O . LYS A 1 317 ? -10.375 -3.323 19.027 1.00 94.31 317 LYS A O 1
ATOM 2573 N N . ALA A 1 318 ? -10.855 -1.193 19.589 1.00 96.69 318 ALA A N 1
ATOM 2574 C CA . ALA A 1 318 ? -12.297 -1.289 19.391 1.00 96.69 318 ALA A CA 1
ATOM 2575 C C . ALA A 1 318 ? -12.665 -1.551 17.918 1.00 96.69 318 ALA A C 1
ATOM 2577 O O . ALA A 1 318 ? -13.402 -2.494 17.633 1.00 96.69 318 ALA A O 1
ATOM 2578 N N . LEU A 1 319 ? -12.080 -0.810 16.972 1.00 98.31 319 LEU A N 1
ATOM 2579 C CA . LEU A 1 319 ? -12.269 -1.034 15.533 1.00 98.31 319 LEU A CA 1
ATOM 2580 C C . LEU A 1 319 ? -11.793 -2.424 15.101 1.00 98.31 319 LEU A C 1
ATOM 2582 O O . LEU A 1 319 ? -12.490 -3.118 14.365 1.00 98.31 319 LEU A O 1
ATOM 2586 N N . MET A 1 320 ? -10.635 -2.875 15.595 1.00 97.94 320 MET A N 1
ATOM 2587 C CA . MET A 1 320 ? -10.156 -4.233 15.322 1.00 97.94 320 MET A CA 1
ATOM 2588 C C . MET A 1 320 ? -11.055 -5.314 15.937 1.00 97.94 320 MET A C 1
ATOM 2590 O O . MET A 1 320 ? -11.135 -6.413 15.393 1.00 97.94 320 MET A O 1
ATOM 2594 N N . ALA A 1 321 ? -11.731 -5.043 17.057 1.00 96.31 321 ALA A N 1
ATOM 2595 C CA . ALA A 1 321 ? -12.722 -5.959 17.615 1.00 96.31 321 ALA A CA 1
ATOM 2596 C C . ALA A 1 321 ? -13.973 -6.043 16.725 1.00 96.31 321 ALA A C 1
ATOM 2598 O O . ALA A 1 321 ? -14.431 -7.148 16.450 1.00 96.31 321 ALA A O 1
ATOM 2599 N N . LEU A 1 322 ? -14.472 -4.911 16.217 1.00 97.50 322 LEU A N 1
ATOM 2600 C CA . LEU A 1 322 ? -15.604 -4.872 15.280 1.00 97.50 322 LEU A CA 1
ATOM 2601 C C . LEU A 1 322 ? -15.284 -5.571 13.956 1.00 97.50 322 LEU A C 1
ATOM 2603 O O . LEU A 1 322 ? -16.068 -6.397 13.499 1.00 97.50 322 LEU A O 1
ATOM 2607 N N . LEU A 1 323 ? -14.090 -5.341 13.398 1.00 97.06 323 LEU A N 1
ATOM 2608 C CA . LEU A 1 323 ? -13.617 -6.041 12.199 1.00 97.06 323 LEU A CA 1
ATOM 2609 C C . LEU A 1 323 ? -13.599 -7.560 12.380 1.00 97.06 323 LEU A C 1
ATOM 2611 O O . LEU A 1 323 ? -13.882 -8.281 11.434 1.00 97.06 323 LEU A O 1
ATOM 2615 N N . ARG A 1 324 ? -13.284 -8.059 13.580 1.00 95.12 324 ARG A N 1
ATOM 2616 C CA . ARG A 1 324 ? -13.324 -9.500 13.879 1.00 95.12 324 ARG A CA 1
ATOM 2617 C C . ARG A 1 324 ? -14.735 -10.041 14.097 1.00 95.12 324 ARG A C 1
ATOM 2619 O O . ARG A 1 324 ? -14.929 -11.242 13.946 1.00 95.12 324 ARG A O 1
ATOM 2626 N N . GLN A 1 325 ? -15.687 -9.192 14.485 1.00 94.38 325 GLN A N 1
ATOM 2627 C CA . GLN A 1 325 ? -17.092 -9.576 14.639 1.00 94.38 325 GLN A CA 1
ATOM 2628 C C . GLN A 1 325 ? -17.794 -9.646 13.280 1.00 94.38 325 GLN A C 1
ATOM 2630 O O . GLN A 1 325 ? -18.404 -10.662 12.965 1.00 94.38 325 GLN A O 1
ATOM 2635 N N . ASP A 1 326 ? -17.663 -8.596 12.467 1.00 95.94 326 ASP A N 1
ATOM 2636 C CA . ASP A 1 326 ? -18.174 -8.546 11.099 1.00 95.94 326 ASP A CA 1
ATOM 2637 C C . ASP A 1 326 ? -17.228 -7.725 10.221 1.00 95.94 326 ASP A C 1
ATOM 2639 O O . ASP A 1 326 ? -17.211 -6.488 10.232 1.00 95.94 326 ASP A O 1
ATOM 2643 N N . VAL A 1 327 ? -16.425 -8.439 9.439 1.00 95.94 327 VAL A N 1
ATOM 2644 C CA . VAL A 1 327 ? -15.417 -7.846 8.561 1.00 95.94 327 VAL A CA 1
ATOM 2645 C C . VAL A 1 327 ? -16.091 -7.032 7.458 1.00 95.94 327 VAL A C 1
ATOM 2647 O O . VAL A 1 327 ? -15.628 -5.945 7.119 1.00 95.94 327 VAL A O 1
ATOM 2650 N N . LYS A 1 328 ? -17.185 -7.543 6.884 1.00 96.12 328 LYS A N 1
ATOM 2651 C CA . LYS A 1 328 ? -17.831 -6.958 5.706 1.00 96.12 328 LYS A CA 1
ATOM 2652 C C . LYS A 1 328 ? -18.493 -5.635 6.058 1.00 96.12 328 LYS A C 1
ATOM 2654 O O . LYS A 1 328 ? -18.200 -4.634 5.403 1.00 96.12 328 LYS A O 1
ATOM 2659 N N . ALA A 1 329 ? -19.317 -5.623 7.105 1.00 96.56 329 ALA A N 1
ATOM 2660 C CA . ALA A 1 329 ? -19.992 -4.420 7.575 1.00 96.56 329 ALA A CA 1
ATOM 2661 C C . ALA A 1 329 ? -18.986 -3.369 8.069 1.00 96.56 329 ALA A C 1
ATOM 2663 O O . ALA A 1 329 ? -19.081 -2.202 7.688 1.00 96.56 329 ALA A O 1
ATOM 2664 N N . SER A 1 330 ? -17.975 -3.789 8.838 1.00 97.56 330 SER A N 1
ATOM 2665 C CA . SER A 1 330 ? -16.974 -2.868 9.391 1.00 97.56 330 SER A CA 1
ATOM 2666 C C . SER A 1 330 ? -16.087 -2.247 8.309 1.00 97.56 330 SER A C 1
ATOM 2668 O O . SER A 1 330 ? -15.839 -1.044 8.345 1.00 97.56 330 SER A O 1
ATOM 2670 N N . LEU A 1 331 ? -15.631 -3.025 7.317 1.00 97.44 331 LEU A N 1
ATOM 2671 C CA . LEU A 1 331 ? -14.869 -2.480 6.186 1.00 97.44 331 LEU A CA 1
ATOM 2672 C C . LEU A 1 331 ? -15.714 -1.520 5.352 1.00 97.44 331 LEU A C 1
ATOM 2674 O O . LEU A 1 331 ? -15.223 -0.461 4.977 1.00 97.44 331 LEU A O 1
ATOM 2678 N N . THR A 1 332 ? -16.975 -1.859 5.076 1.00 96.12 332 THR A N 1
ATOM 2679 C CA . THR A 1 332 ? -17.870 -0.964 4.333 1.00 96.12 332 THR A CA 1
ATOM 2680 C C . THR A 1 332 ? -18.066 0.363 5.062 1.00 96.12 332 THR A C 1
ATOM 2682 O O . THR A 1 332 ? -17.969 1.410 4.427 1.00 96.12 332 THR A O 1
ATOM 2685 N N . ALA A 1 333 ? -18.269 0.332 6.381 1.00 95.94 333 ALA A N 1
ATOM 2686 C CA . ALA A 1 333 ? -18.388 1.543 7.187 1.00 95.94 333 ALA A CA 1
ATOM 2687 C C . ALA A 1 333 ? -17.082 2.359 7.206 1.00 95.94 333 ALA A C 1
ATOM 2689 O O . ALA A 1 333 ? -17.117 3.561 6.976 1.00 95.94 333 ALA A O 1
ATOM 2690 N N . LEU A 1 334 ? -15.916 1.722 7.376 1.00 96.25 334 LEU A N 1
ATOM 2691 C CA . LEU A 1 334 ? -14.619 2.415 7.338 1.00 96.25 334 LEU A CA 1
ATOM 2692 C C . LEU A 1 334 ? -14.354 3.093 5.986 1.00 96.25 334 LEU A C 1
ATOM 2694 O O . LEU A 1 334 ? -13.949 4.251 5.947 1.00 96.25 334 LEU A O 1
ATOM 2698 N N . PHE A 1 335 ? -14.597 2.396 4.873 1.00 94.75 335 PHE A N 1
ATOM 2699 C CA . PHE A 1 335 ? -14.348 2.943 3.535 1.00 94.75 335 PHE A CA 1
ATOM 2700 C C . PHE A 1 335 ? -15.303 4.084 3.159 1.00 94.75 335 PHE A C 1
ATOM 2702 O O . PHE A 1 335 ? -14.935 4.920 2.337 1.00 94.75 335 PHE A O 1
ATOM 2709 N N . LYS A 1 336 ? -16.473 4.191 3.803 1.00 92.75 336 LYS A N 1
ATOM 2710 C CA . LYS A 1 336 ? -17.355 5.359 3.657 1.00 92.75 336 LYS A CA 1
ATOM 2711 C C . LYS A 1 336 ? -16.648 6.666 4.042 1.00 92.75 336 LYS A C 1
ATOM 2713 O O . LYS A 1 336 ? -16.824 7.668 3.364 1.00 92.75 336 LYS A O 1
ATOM 2718 N N . HIS A 1 337 ? -15.794 6.638 5.069 1.00 92.12 337 HIS A N 1
ATOM 2719 C CA . HIS A 1 337 ? -15.021 7.808 5.523 1.00 92.12 337 HIS A CA 1
ATOM 2720 C C . HIS A 1 337 ? -13.787 8.105 4.667 1.00 92.12 337 HIS A C 1
ATOM 2722 O O . HIS A 1 337 ? -13.230 9.196 4.750 1.00 92.12 337 HIS A O 1
ATOM 2728 N N . ILE A 1 338 ? -13.356 7.155 3.828 1.00 90.81 338 ILE A N 1
ATOM 2729 C CA . ILE A 1 338 ? -12.363 7.441 2.785 1.00 90.81 338 ILE A CA 1
ATOM 2730 C C . ILE A 1 338 ? -13.030 8.249 1.666 1.00 90.81 338 ILE A C 1
ATOM 2732 O O . ILE A 1 338 ? -12.430 9.175 1.129 1.00 90.81 338 ILE A O 1
ATOM 2736 N N . GLY A 1 339 ? -14.285 7.931 1.355 1.00 83.62 339 GLY A N 1
ATOM 2737 C CA . GLY A 1 339 ? -15.055 8.557 0.292 1.00 83.62 339 GLY A CA 1
ATOM 2738 C C . GLY A 1 339 ? -15.038 7.751 -1.007 1.00 83.62 339 GLY A C 1
ATOM 2739 O O . GLY A 1 339 ? -14.236 6.828 -1.210 1.00 83.62 339 GLY A O 1
ATOM 2740 N N . SER A 1 340 ? -15.978 8.097 -1.878 1.00 80.56 340 SER A N 1
ATOM 2741 C CA . SER A 1 340 ? -16.151 7.541 -3.219 1.00 80.56 340 SER A CA 1
ATOM 2742 C C . SER A 1 340 ? -16.701 8.598 -4.177 1.00 80.56 340 SER A C 1
ATOM 2744 O O . SER A 1 340 ? -17.088 9.675 -3.735 1.00 80.56 340 SER A O 1
ATOM 2746 N N . VAL A 1 341 ? -16.789 8.262 -5.467 1.00 70.50 341 VAL A N 1
ATOM 2747 C CA . VAL A 1 341 ? -17.395 9.117 -6.509 1.00 70.50 341 VAL A CA 1
ATOM 2748 C C . VAL A 1 341 ? -18.781 9.631 -6.102 1.00 70.50 341 VAL A C 1
ATOM 2750 O O . VAL A 1 341 ? -19.100 10.806 -6.264 1.00 70.50 341 VAL A O 1
ATOM 2753 N N . ASP A 1 342 ? -19.607 8.734 -5.560 1.00 74.19 342 ASP A N 1
ATOM 2754 C CA . ASP A 1 342 ? -21.004 9.021 -5.231 1.00 74.19 342 ASP A CA 1
ATOM 2755 C C . ASP A 1 342 ? -21.148 9.742 -3.877 1.00 74.19 342 ASP A C 1
ATOM 2757 O O . ASP A 1 342 ? -22.115 10.469 -3.651 1.00 74.19 342 ASP A O 1
ATOM 2761 N N . GLU A 1 343 ? -20.179 9.549 -2.979 1.00 78.75 343 GLU A N 1
ATOM 2762 C CA . GLU A 1 343 ? -20.161 10.086 -1.615 1.00 78.75 343 GLU A CA 1
ATOM 2763 C C . GLU A 1 343 ? -18.731 10.544 -1.267 1.00 78.75 343 GLU A C 1
ATOM 2765 O O . GLU A 1 343 ? -17.974 9.778 -0.656 1.00 78.75 343 GLU A O 1
ATOM 2770 N N . PRO A 1 344 ? -18.309 11.751 -1.694 1.00 74.69 344 PRO A N 1
ATOM 2771 C CA . PRO A 1 344 ? -16.991 12.278 -1.361 1.00 74.69 344 PRO A CA 1
ATOM 2772 C C . PRO A 1 344 ? -16.914 12.606 0.133 1.00 74.69 344 PRO A C 1
ATOM 2774 O O . PRO A 1 344 ? -17.884 13.080 0.731 1.00 74.69 344 PRO A O 1
ATOM 2777 N N . THR A 1 345 ? -15.753 12.369 0.743 1.00 77.75 345 THR A N 1
ATOM 2778 C CA . THR A 1 345 ? -15.523 12.782 2.131 1.00 77.75 345 THR A CA 1
ATOM 2779 C C . THR A 1 345 ? -15.320 14.293 2.201 1.00 77.75 345 THR A C 1
ATOM 2781 O O . THR A 1 345 ? -14.696 14.890 1.328 1.00 77.75 345 THR A O 1
ATOM 2784 N N . THR A 1 346 ? -15.872 14.928 3.231 1.00 76.62 346 THR A N 1
ATOM 2785 C CA . THR A 1 346 ? -15.687 16.364 3.492 1.00 76.62 346 THR A CA 1
ATOM 2786 C C . THR A 1 346 ? -14.622 16.633 4.552 1.00 76.62 346 THR A C 1
ATOM 2788 O O . THR A 1 346 ? -14.258 17.787 4.763 1.00 76.62 346 THR A O 1
ATOM 2791 N N . ASP A 1 347 ? -14.150 15.589 5.238 1.00 87.62 347 ASP A N 1
ATOM 2792 C CA . ASP A 1 347 ? -13.187 15.690 6.331 1.00 87.62 347 ASP A CA 1
ATOM 2793 C C . ASP A 1 347 ? -11.888 14.956 5.974 1.00 87.62 347 ASP A C 1
ATOM 2795 O O . ASP A 1 347 ? -11.745 13.742 6.147 1.00 87.62 347 ASP A O 1
ATOM 2799 N N . GLU A 1 348 ? -10.928 15.728 5.466 1.00 88.44 348 GLU A N 1
ATOM 2800 C CA . GLU A 1 348 ? -9.605 15.235 5.075 1.00 88.44 348 GLU A CA 1
ATOM 2801 C C . GLU A 1 348 ? -8.788 14.712 6.262 1.00 88.44 348 GLU A C 1
ATOM 2803 O O . GLU A 1 348 ? -7.998 13.779 6.106 1.00 88.44 348 GLU A O 1
ATOM 2808 N N . VAL A 1 349 ? -8.992 15.263 7.465 1.00 90.56 349 VAL A N 1
ATOM 2809 C CA . VAL A 1 349 ? -8.278 14.804 8.664 1.00 90.56 349 VAL A CA 1
ATOM 2810 C C . VAL A 1 349 ? -8.752 13.401 9.009 1.00 90.56 349 VAL A C 1
ATOM 2812 O O . VAL A 1 349 ? -7.937 12.496 9.184 1.00 90.56 349 VAL A O 1
ATOM 2815 N N . ILE A 1 350 ? -10.065 13.187 9.051 1.00 91.62 350 ILE A N 1
ATOM 2816 C CA . ILE A 1 350 ? -10.642 11.866 9.304 1.00 91.62 350 ILE A CA 1
ATOM 2817 C C . ILE A 1 350 ? -10.238 10.880 8.206 1.00 91.62 350 ILE A C 1
ATOM 2819 O O . ILE A 1 350 ? -9.802 9.768 8.520 1.00 91.62 350 ILE A O 1
ATOM 2823 N N . ARG A 1 351 ? -10.306 11.287 6.932 1.00 92.81 351 ARG A N 1
ATOM 2824 C CA . ARG A 1 351 ? -9.865 10.471 5.792 1.00 92.81 351 ARG A CA 1
ATOM 2825 C C . ARG A 1 351 ? -8.429 9.979 5.979 1.00 92.81 351 ARG A C 1
ATOM 2827 O O . ARG A 1 351 ? -8.175 8.775 5.884 1.00 92.81 351 ARG A O 1
ATOM 2834 N N . GLU A 1 352 ? -7.493 10.881 6.283 1.00 92.44 352 GLU A N 1
ATOM 2835 C CA . GLU A 1 352 ? -6.080 10.545 6.500 1.00 92.44 352 GLU A CA 1
ATOM 2836 C C . GLU A 1 352 ? -5.917 9.539 7.649 1.00 92.44 352 GLU A C 1
ATOM 2838 O O . GLU A 1 352 ? -5.195 8.541 7.537 1.00 92.44 352 GLU A O 1
ATOM 2843 N N . LYS A 1 353 ? -6.624 9.769 8.758 1.00 94.38 353 LYS A N 1
ATOM 2844 C CA . LYS A 1 353 ? -6.589 8.915 9.949 1.00 94.38 353 LYS A CA 1
ATOM 2845 C C . LYS A 1 353 ? -7.125 7.509 9.658 1.00 94.38 353 LYS A C 1
ATOM 2847 O O . LYS A 1 353 ? -6.493 6.523 10.048 1.00 94.38 353 LYS A O 1
ATOM 2852 N N . VAL A 1 354 ? -8.223 7.399 8.911 1.00 95.88 354 VAL A N 1
ATOM 2853 C CA . VAL A 1 354 ? -8.803 6.118 8.476 1.00 95.88 354 VAL A CA 1
ATOM 2854 C C . VAL A 1 354 ? -7.867 5.383 7.517 1.00 95.88 354 VAL A C 1
ATOM 2856 O O . VAL A 1 354 ? -7.615 4.191 7.707 1.00 95.88 354 VAL A O 1
ATOM 2859 N N . LEU A 1 355 ? -7.286 6.078 6.534 1.00 95.00 355 LEU A N 1
ATOM 2860 C CA . LEU A 1 355 ? -6.293 5.499 5.623 1.00 95.00 355 LEU A CA 1
ATOM 2861 C C . LEU A 1 355 ? -5.068 4.976 6.383 1.00 95.00 355 LEU A C 1
ATOM 2863 O O . LEU A 1 355 ? -4.608 3.864 6.113 1.00 95.00 355 LEU A O 1
ATOM 2867 N N . SER A 1 356 ? -4.572 5.724 7.375 1.00 95.06 356 SER A N 1
ATOM 2868 C CA . SER A 1 356 ? -3.474 5.275 8.239 1.00 95.06 356 SER A CA 1
ATOM 2869 C C . SER A 1 356 ? -3.857 4.024 9.027 1.00 95.06 356 SER A C 1
ATOM 2871 O O . SER A 1 356 ? -3.083 3.069 9.070 1.00 95.06 356 SER A O 1
ATOM 2873 N N . PHE A 1 357 ? -5.056 3.982 9.613 1.00 97.19 357 PHE A N 1
ATOM 2874 C CA . PHE A 1 357 ? -5.540 2.802 10.329 1.00 97.19 357 PHE A CA 1
ATOM 2875 C C . PHE A 1 357 ? -5.640 1.574 9.411 1.00 97.19 357 PHE A C 1
ATOM 2877 O O . PHE A 1 357 ? -5.158 0.493 9.762 1.00 97.19 357 PHE A O 1
ATOM 2884 N N . ILE A 1 358 ? -6.207 1.731 8.211 1.00 97.31 358 ILE A N 1
ATOM 2885 C CA . ILE A 1 358 ? -6.328 0.648 7.229 1.00 97.31 358 ILE A CA 1
ATOM 2886 C C . ILE A 1 358 ? -4.944 0.131 6.823 1.00 97.31 358 ILE A C 1
ATOM 2888 O O . ILE A 1 358 ? -4.702 -1.079 6.871 1.00 97.31 358 ILE A O 1
ATOM 2892 N N . ARG A 1 359 ? -4.015 1.038 6.505 1.00 96.12 359 ARG A N 1
ATOM 2893 C CA . ARG A 1 359 ? -2.631 0.708 6.149 1.00 96.12 359 ARG A CA 1
ATOM 2894 C C . ARG A 1 359 ? -1.913 -0.061 7.255 1.00 96.12 359 ARG A C 1
ATOM 2896 O O . ARG A 1 359 ? -1.250 -1.054 6.972 1.00 96.12 359 ARG A O 1
ATOM 2903 N N . ASP A 1 360 ? -2.031 0.405 8.496 1.00 95.75 360 ASP A N 1
ATOM 2904 C CA . ASP A 1 360 ? -1.176 -0.044 9.598 1.00 95.75 360 ASP A CA 1
ATOM 2905 C C . ASP A 1 360 ? -1.770 -1.230 10.373 1.00 95.75 360 ASP A C 1
ATOM 2907 O O . ASP A 1 360 ? -1.032 -1.963 11.034 1.00 95.75 360 ASP A O 1
ATOM 2911 N N . LYS A 1 361 ? -3.095 -1.429 10.323 1.00 95.94 361 LYS A N 1
ATOM 2912 C CA . LYS A 1 361 ? -3.804 -2.456 11.111 1.00 95.94 361 LYS A CA 1
ATOM 2913 C C . LYS A 1 361 ? -4.584 -3.444 10.253 1.00 95.94 361 LYS A C 1
ATOM 2915 O O . LYS A 1 361 ? -4.469 -4.652 10.474 1.00 95.94 361 LYS A O 1
ATOM 2920 N N . VAL A 1 362 ? -5.341 -2.966 9.266 1.00 96.94 362 VAL A N 1
ATOM 2921 C CA . VAL A 1 362 ? -6.223 -3.823 8.454 1.00 96.94 362 VAL A CA 1
ATOM 2922 C C . VAL A 1 362 ? -5.422 -4.619 7.427 1.00 96.94 362 VAL A C 1
ATOM 2924 O O . VAL A 1 362 ? -5.509 -5.847 7.401 1.00 96.94 362 VAL A O 1
ATOM 2927 N N . PHE A 1 363 ? -4.597 -3.952 6.616 1.00 96.31 363 PHE A N 1
ATOM 2928 C CA . PHE A 1 363 ? -3.821 -4.601 5.555 1.00 96.31 363 PHE A CA 1
ATOM 2929 C C . PHE A 1 363 ? -2.856 -5.685 6.066 1.00 96.31 363 PHE A C 1
ATOM 2931 O O . PHE A 1 363 ? -2.844 -6.775 5.480 1.00 96.31 363 PHE A O 1
ATOM 2938 N N . PRO A 1 364 ? -2.102 -5.481 7.168 1.00 96.38 364 PRO A N 1
ATOM 2939 C CA . PRO A 1 364 ? -1.254 -6.530 7.736 1.00 96.38 364 PRO A CA 1
ATOM 2940 C C . PRO A 1 364 ? -2.048 -7.738 8.248 1.00 96.38 364 PRO A C 1
ATOM 2942 O O . PRO A 1 364 ? -1.547 -8.860 8.213 1.00 96.38 364 PRO A O 1
ATOM 2945 N N . SER A 1 365 ? -3.301 -7.529 8.661 1.00 95.38 365 SER A N 1
ATOM 2946 C CA . SER A 1 365 ? -4.178 -8.562 9.230 1.00 95.38 365 SER A CA 1
ATOM 2947 C C . SER A 1 365 ? -5.039 -9.281 8.180 1.00 95.38 365 SER A C 1
ATOM 2949 O O . SER A 1 365 ? -5.947 -10.032 8.533 1.00 95.38 365 SER A O 1
ATOM 2951 N N . LYS A 1 366 ? -4.782 -9.091 6.877 1.00 94.81 366 LYS A N 1
ATOM 2952 C CA . LYS A 1 366 ? -5.612 -9.644 5.787 1.00 94.81 366 LYS A CA 1
ATOM 2953 C C . LYS A 1 366 ? -5.847 -11.159 5.861 1.00 94.81 366 LYS A C 1
ATOM 2955 O O . LYS A 1 366 ? -6.932 -11.614 5.528 1.00 94.81 366 LYS A O 1
ATOM 2960 N N . SER A 1 367 ? -4.857 -11.943 6.297 1.00 93.06 367 SER A N 1
ATOM 2961 C CA . SER A 1 367 ? -4.951 -13.410 6.379 1.00 93.06 367 SER A CA 1
ATOM 2962 C C . SER A 1 367 ? -5.837 -13.878 7.534 1.00 93.06 367 SER A C 1
ATOM 2964 O O . SER A 1 367 ? -6.374 -14.987 7.498 1.00 93.06 367 SER A O 1
ATOM 2966 N N . GLU A 1 368 ? -5.980 -13.041 8.559 1.00 95.25 368 GLU A N 1
ATOM 2967 C CA . GLU A 1 368 ? -6.900 -13.239 9.671 1.00 95.25 368 GLU A CA 1
ATOM 2968 C C . GLU A 1 368 ? -8.313 -12.802 9.271 1.00 95.25 368 GLU A C 1
ATOM 2970 O O . GLU A 1 368 ? -9.249 -13.588 9.412 1.00 95.25 368 GLU A O 1
ATOM 2975 N N . LEU A 1 369 ? -8.441 -11.580 8.738 1.00 95.94 369 LEU A N 1
ATOM 2976 C CA . LEU A 1 369 ? -9.721 -10.902 8.526 1.00 95.94 369 LEU A CA 1
ATOM 2977 C C . LEU A 1 369 ? -10.460 -11.342 7.256 1.00 95.94 369 LEU A C 1
ATOM 2979 O O . LEU A 1 369 ? -11.676 -11.488 7.279 1.00 95.94 369 LEU A O 1
ATOM 2983 N N . LEU A 1 370 ? -9.778 -11.539 6.126 1.00 96.69 370 LEU A N 1
ATOM 2984 C CA . LEU A 1 370 ? -10.452 -11.775 4.844 1.00 96.69 370 LEU A CA 1
ATOM 2985 C C . LEU A 1 370 ? -10.842 -13.250 4.703 1.00 96.69 370 LEU A C 1
ATOM 2987 O O . LEU A 1 370 ? -10.176 -14.023 4.016 1.00 96.69 370 LEU A O 1
ATOM 2991 N N . LYS A 1 371 ? -11.919 -13.651 5.387 1.00 93.75 371 LYS A N 1
ATOM 2992 C CA . LYS A 1 371 ? -12.490 -15.004 5.343 1.00 93.75 371 LYS A CA 1
ATOM 2993 C C . LYS A 1 371 ? -14.020 -14.951 5.196 1.00 93.75 371 LYS A C 1
ATOM 2995 O O . LYS A 1 371 ? -14.644 -14.222 5.961 1.00 93.75 371 LYS A O 1
ATOM 3000 N N . PRO A 1 372 ? -14.632 -15.740 4.289 1.00 95.25 372 PRO A N 1
ATOM 3001 C CA . PRO A 1 372 ? -14.008 -16.592 3.268 1.00 95.25 372 PRO A CA 1
ATOM 3002 C C . PRO A 1 372 ? -13.162 -15.790 2.266 1.00 95.25 372 PRO A C 1
ATOM 3004 O O . PRO A 1 372 ? -13.550 -14.697 1.863 1.00 95.25 372 PRO A O 1
ATOM 3007 N N . GLN A 1 373 ? -11.998 -16.328 1.885 1.00 91.88 373 GLN A N 1
ATOM 3008 C CA . GLN A 1 373 ? -10.936 -15.563 1.219 1.00 91.88 373 GLN A CA 1
ATOM 3009 C C . GLN A 1 373 ? -11.385 -14.890 -0.082 1.00 91.88 373 GLN A C 1
ATOM 3011 O O . GLN A 1 373 ? -11.334 -13.669 -0.179 1.00 91.88 373 GLN A O 1
ATOM 3016 N N . ASP A 1 374 ? -11.889 -15.656 -1.048 1.00 90.62 374 ASP A N 1
ATOM 3017 C CA . ASP A 1 374 ? -12.274 -15.119 -2.357 1.00 90.62 374 ASP A CA 1
ATOM 3018 C C . ASP A 1 374 ? -13.383 -14.060 -2.281 1.00 90.62 374 ASP A C 1
ATOM 3020 O O . ASP A 1 374 ? -13.344 -13.078 -3.021 1.00 90.62 374 ASP A O 1
ATOM 3024 N N . GLU A 1 375 ? -14.385 -14.244 -1.415 1.00 94.75 375 GLU A N 1
ATOM 3025 C CA . GLU A 1 375 ? -15.485 -13.281 -1.265 1.00 94.75 375 GLU A CA 1
ATOM 3026 C C . GLU A 1 375 ? -14.987 -11.982 -0.626 1.00 94.75 375 GLU A C 1
ATOM 3028 O O . GLU A 1 375 ? -15.259 -10.892 -1.131 1.00 94.75 375 GLU A O 1
ATOM 3033 N N . MET A 1 376 ? -14.216 -12.090 0.455 1.00 96.88 376 MET A N 1
ATOM 3034 C CA . MET A 1 376 ? -13.752 -10.922 1.195 1.00 96.88 376 MET A CA 1
ATOM 3035 C C . MET A 1 376 ? -12.645 -10.160 0.463 1.00 96.88 376 MET A C 1
ATOM 3037 O O . MET A 1 376 ? -12.629 -8.930 0.509 1.00 96.88 376 MET A O 1
ATOM 3041 N N . GLU A 1 377 ? -11.763 -10.852 -0.267 1.00 95.62 377 GLU A N 1
ATOM 3042 C CA . GLU A 1 377 ? -10.786 -10.212 -1.154 1.00 95.62 377 GLU A CA 1
ATOM 3043 C C . GLU A 1 377 ? -11.479 -9.451 -2.298 1.00 95.62 377 GLU A C 1
ATOM 3045 O O . GLU A 1 377 ? -11.036 -8.360 -2.660 1.00 95.62 377 GLU A O 1
ATOM 3050 N N . ARG A 1 378 ? -12.602 -9.956 -2.834 1.00 94.81 378 ARG A N 1
ATOM 3051 C CA . ARG A 1 378 ? -13.424 -9.208 -3.806 1.00 94.81 378 ARG A CA 1
ATOM 3052 C C . ARG A 1 378 ? -14.070 -7.983 -3.181 1.00 94.81 378 ARG A C 1
ATOM 3054 O O . ARG A 1 378 ? -13.963 -6.902 -3.747 1.00 94.81 378 ARG A O 1
ATOM 3061 N N . HIS A 1 379 ? -14.682 -8.144 -2.010 1.00 96.88 379 HIS A N 1
ATOM 3062 C CA . HIS A 1 379 ? -15.351 -7.050 -1.308 1.00 96.88 379 HIS A CA 1
ATOM 3063 C C . HIS A 1 379 ? -14.401 -5.878 -1.049 1.00 96.88 379 HIS A C 1
ATOM 3065 O O . HIS A 1 379 ? -14.699 -4.749 -1.428 1.00 96.88 379 HIS A O 1
ATOM 3071 N N . ILE A 1 380 ? -13.219 -6.140 -0.479 1.00 96.50 380 ILE A N 1
ATOM 3072 C CA . ILE A 1 380 ? -12.232 -5.077 -0.234 1.00 96.50 380 ILE A CA 1
ATOM 3073 C C . ILE A 1 380 ? -11.668 -4.496 -1.537 1.00 96.50 380 ILE A C 1
ATOM 3075 O O . ILE A 1 380 ? -11.383 -3.305 -1.593 1.00 96.50 380 ILE A O 1
ATOM 3079 N N . THR A 1 381 ? -11.552 -5.296 -2.600 1.00 95.12 381 THR A N 1
ATOM 3080 C CA . THR A 1 381 ? -11.145 -4.798 -3.923 1.00 95.12 381 THR A CA 1
ATOM 3081 C C . THR A 1 381 ? -12.166 -3.812 -4.484 1.00 95.12 381 THR A C 1
ATOM 3083 O O . THR A 1 381 ? -11.781 -2.761 -4.992 1.00 95.12 381 THR A O 1
ATOM 3086 N N . ASP A 1 382 ? -13.460 -4.113 -4.367 1.00 94.50 382 ASP A N 1
ATOM 3087 C CA . ASP A 1 382 ? -14.527 -3.222 -4.823 1.00 94.50 382 ASP A CA 1
ATOM 3088 C C . ASP A 1 382 ? -14.593 -1.938 -3.989 1.00 94.50 382 ASP A C 1
ATOM 3090 O O . ASP A 1 382 ? -14.782 -0.860 -4.553 1.00 94.50 382 ASP A O 1
ATOM 3094 N N . LEU A 1 383 ? -14.374 -2.027 -2.672 1.00 95.19 383 LEU A N 1
ATOM 3095 C CA . LEU A 1 383 ? -14.250 -0.851 -1.806 1.00 95.19 383 LEU A CA 1
ATOM 3096 C C . LEU A 1 383 ? -13.061 0.026 -2.212 1.00 95.19 383 LEU A C 1
ATOM 3098 O O . LEU A 1 383 ? -13.236 1.224 -2.410 1.00 95.19 383 LEU A O 1
ATOM 3102 N N . ILE A 1 384 ? -11.882 -0.571 -2.422 1.00 94.88 384 ILE A N 1
ATOM 3103 C CA . ILE A 1 384 ? -10.697 0.157 -2.889 1.00 94.88 384 ILE A CA 1
ATOM 3104 C C . ILE A 1 384 ? -11.002 0.859 -4.208 1.00 94.88 384 ILE A C 1
ATOM 3106 O O . ILE A 1 384 ? -10.798 2.061 -4.289 1.00 94.88 384 ILE A O 1
ATOM 3110 N N . LYS A 1 385 ? -11.550 0.150 -5.206 1.00 92.25 385 LYS A N 1
ATOM 3111 C CA . LYS A 1 385 ? -11.876 0.712 -6.530 1.00 92.25 385 LYS A CA 1
ATOM 3112 C C . LYS A 1 385 ? -12.798 1.927 -6.450 1.00 92.25 385 LYS A C 1
ATOM 3114 O O . LYS A 1 385 ? -12.584 2.877 -7.196 1.00 92.25 385 LYS A O 1
ATOM 3119 N N . LYS A 1 386 ? -13.793 1.909 -5.559 1.00 91.25 386 LYS A N 1
ATOM 3120 C CA . LYS A 1 386 ? -14.696 3.051 -5.338 1.00 91.25 386 LYS A CA 1
ATOM 3121 C C . LYS A 1 386 ? -13.982 4.267 -4.755 1.00 91.25 386 LYS A C 1
ATOM 3123 O O . LYS A 1 386 ? -14.391 5.387 -5.034 1.00 91.25 386 LYS A O 1
ATOM 3128 N N . SER A 1 387 ? -12.919 4.044 -3.990 1.00 90.25 387 SER A N 1
ATOM 3129 C CA . SER A 1 387 ? -12.125 5.093 -3.354 1.00 90.25 387 SER A CA 1
ATOM 3130 C C . SER A 1 387 ? -10.940 5.575 -4.194 1.00 90.25 387 SER A C 1
ATOM 3132 O O . SER A 1 387 ? -10.165 6.370 -3.683 1.00 90.25 387 SER A O 1
ATOM 3134 N N . LEU A 1 388 ? -10.763 5.115 -5.443 1.00 87.44 388 LEU A N 1
ATOM 3135 C CA . LEU A 1 388 ? -9.600 5.461 -6.279 1.00 87.44 388 LEU A CA 1
ATOM 3136 C C . LEU A 1 388 ? -9.717 6.772 -7.060 1.00 87.44 388 LEU A C 1
ATOM 3138 O O . LEU A 1 388 ? -8.719 7.183 -7.644 1.00 87.44 388 LEU A O 1
ATOM 3142 N N . GLU A 1 389 ? -10.892 7.402 -7.122 1.00 75.94 389 GLU A N 1
ATOM 3143 C CA . GLU A 1 389 ? -11.043 8.626 -7.914 1.00 75.94 389 GLU A CA 1
ATOM 3144 C C . GLU A 1 389 ? -10.179 9.744 -7.329 1.00 75.94 389 GLU A C 1
ATOM 3146 O O . GLU A 1 389 ? -9.241 10.165 -7.991 1.00 75.94 389 GLU A O 1
ATOM 3151 N N . ASP A 1 390 ? -10.386 10.135 -6.073 1.00 76.38 390 ASP A N 1
ATOM 3152 C CA . ASP A 1 390 ? -9.572 11.168 -5.431 1.00 76.38 390 ASP A CA 1
ATOM 3153 C C . ASP A 1 390 ? -8.543 10.548 -4.480 1.00 76.38 390 ASP A C 1
ATOM 3155 O O . ASP A 1 390 ? -8.780 10.402 -3.281 1.00 76.38 390 ASP A O 1
ATOM 3159 N N . VAL A 1 391 ? -7.416 10.079 -5.022 1.00 85.00 391 VAL A N 1
ATOM 3160 C CA . VAL A 1 391 ? -6.305 9.523 -4.228 1.00 85.00 391 VAL A CA 1
ATOM 3161 C C . VAL A 1 391 ? -4.998 10.218 -4.532 1.00 85.00 391 VAL A C 1
ATOM 3163 O O . VAL A 1 391 ? -4.672 10.522 -5.681 1.00 85.00 391 VAL A O 1
ATOM 3166 N N . THR A 1 392 ? -4.173 10.382 -3.504 1.00 84.75 392 THR A N 1
ATOM 3167 C CA . THR A 1 392 ? -2.785 10.787 -3.713 1.00 84.75 392 THR A CA 1
ATOM 3168 C C . THR A 1 392 ? -1.982 9.654 -4.358 1.00 84.75 392 THR A C 1
ATOM 3170 O O . THR A 1 392 ? -2.322 8.470 -4.294 1.00 84.75 392 THR A O 1
ATOM 3173 N N . GLY A 1 393 ? -0.840 9.983 -4.957 1.00 81.56 393 GLY A N 1
ATOM 3174 C CA . GLY A 1 393 ? 0.073 8.979 -5.504 1.00 81.56 393 GLY A CA 1
ATOM 3175 C C . GLY A 1 393 ? 0.580 7.948 -4.485 1.00 81.56 393 GLY A C 1
ATOM 3176 O O . GLY A 1 393 ? 0.826 6.790 -4.834 1.00 81.56 393 GLY A O 1
ATOM 3177 N N . ALA A 1 394 ? 0.737 8.353 -3.222 1.00 85.12 394 ALA A N 1
ATOM 3178 C CA . ALA A 1 394 ? 1.146 7.462 -2.139 1.00 85.12 394 ALA A CA 1
ATOM 3179 C C . ALA A 1 394 ? 0.011 6.509 -1.742 1.00 85.12 394 ALA A C 1
ATOM 3181 O O . ALA A 1 394 ? 0.258 5.317 -1.564 1.00 85.12 394 ALA A O 1
ATOM 3182 N N . GLU A 1 395 ? -1.223 7.009 -1.669 1.00 89.94 395 GLU A N 1
ATOM 3183 C CA . GLU A 1 395 ? -2.424 6.199 -1.439 1.00 89.94 395 GLU A CA 1
ATOM 3184 C C . GLU A 1 395 ? -2.653 5.196 -2.563 1.00 89.94 395 GLU A C 1
ATOM 3186 O O . GLU A 1 395 ? -2.828 4.008 -2.302 1.00 89.94 395 GLU A O 1
ATOM 3191 N N . PHE A 1 396 ? -2.553 5.635 -3.819 1.00 90.94 396 PHE A N 1
ATOM 3192 C CA . PHE A 1 396 ? -2.689 4.740 -4.963 1.00 90.94 396 PHE A CA 1
ATOM 3193 C C . PHE A 1 396 ? -1.656 3.609 -4.921 1.00 90.94 396 PHE A C 1
ATOM 3195 O O . PHE A 1 396 ? -1.997 2.439 -5.095 1.00 90.94 396 PHE A O 1
ATOM 3202 N N . ARG A 1 397 ? -0.388 3.934 -4.629 1.00 88.06 397 ARG A N 1
ATOM 3203 C CA . ARG A 1 397 ? 0.665 2.925 -4.444 1.00 88.06 397 ARG A CA 1
ATOM 3204 C C . ARG A 1 397 ? 0.346 1.960 -3.309 1.00 88.06 397 ARG A C 1
ATOM 3206 O O . ARG A 1 397 ? 0.448 0.754 -3.507 1.00 88.06 397 ARG A O 1
ATOM 3213 N N . MET A 1 398 ? -0.067 2.483 -2.159 1.00 93.62 398 MET A N 1
ATOM 3214 C CA . MET A 1 398 ? -0.462 1.686 -1.001 1.00 93.62 398 MET A CA 1
ATOM 3215 C C . MET A 1 398 ? -1.576 0.692 -1.358 1.00 93.62 398 MET A C 1
ATOM 3217 O O . MET A 1 398 ? -1.442 -0.500 -1.081 1.00 93.62 398 MET A O 1
ATOM 3221 N N . PHE A 1 399 ? -2.639 1.156 -2.023 1.00 94.75 399 PHE A N 1
ATOM 3222 C CA . PHE A 1 399 ? -3.735 0.302 -2.476 1.00 94.75 399 PHE A CA 1
ATOM 3223 C C . PHE A 1 399 ? -3.262 -0.747 -3.477 1.00 94.75 399 PHE A C 1
ATOM 3225 O O . PHE A 1 399 ? -3.570 -1.926 -3.323 1.00 94.75 399 PHE A O 1
ATOM 3232 N N . MET A 1 400 ? -2.472 -0.356 -4.473 1.00 91.62 400 MET A N 1
ATOM 3233 C CA . MET A 1 400 ? -1.989 -1.280 -5.496 1.00 91.62 400 MET A CA 1
ATOM 3234 C C . MET A 1 400 ? -1.035 -2.336 -4.934 1.00 91.62 400 MET A C 1
ATOM 3236 O O . MET A 1 400 ? -1.095 -3.493 -5.353 1.00 91.62 400 MET A O 1
ATOM 3240 N N . ASP A 1 401 ? -0.184 -1.985 -3.973 1.00 90.94 401 ASP A N 1
ATOM 3241 C CA . ASP A 1 401 ? 0.690 -2.945 -3.298 1.00 90.94 401 ASP A CA 1
ATOM 3242 C C . ASP A 1 401 ? -0.102 -3.898 -2.399 1.00 90.94 401 ASP A C 1
ATOM 3244 O O . ASP A 1 401 ? 0.177 -5.101 -2.379 1.00 90.94 401 ASP A O 1
ATOM 3248 N N . PHE A 1 402 ? -1.157 -3.409 -1.741 1.00 94.50 402 PHE A N 1
ATOM 3249 C CA . PHE A 1 402 ? -2.081 -4.272 -1.017 1.00 94.50 402 PHE A CA 1
ATOM 3250 C C . PHE A 1 402 ? -2.839 -5.224 -1.954 1.00 94.50 402 PHE A C 1
ATOM 3252 O O . PHE A 1 402 ? -2.839 -6.431 -1.705 1.00 94.50 402 PHE A O 1
ATOM 3259 N N . LEU A 1 403 ? -3.405 -4.732 -3.062 1.00 92.94 403 LEU A N 1
ATOM 3260 C CA . LEU A 1 403 ? -4.124 -5.550 -4.047 1.00 92.94 403 LEU A CA 1
ATOM 3261 C C . LEU A 1 403 ? -3.228 -6.650 -4.635 1.00 92.94 403 LEU A C 1
ATOM 3263 O O . LEU A 1 403 ? -3.638 -7.806 -4.683 1.00 92.94 403 LEU A O 1
ATOM 3267 N N . LYS A 1 404 ? -1.972 -6.343 -4.994 1.00 89.75 404 LYS A N 1
ATOM 3268 C CA . LYS A 1 404 ? -0.983 -7.352 -5.445 1.00 89.75 404 LYS A CA 1
ATOM 3269 C C . LYS A 1 404 ? -0.762 -8.471 -4.431 1.00 89.75 404 LYS A C 1
ATOM 3271 O O . LYS A 1 404 ? -0.369 -9.575 -4.802 1.00 89.75 404 LYS A O 1
ATOM 3276 N N . SER A 1 405 ? -0.955 -8.165 -3.154 1.00 91.50 405 SER A N 1
ATOM 3277 C CA . SER A 1 405 ? -0.719 -9.086 -2.054 1.00 91.50 405 SER A CA 1
ATOM 3278 C C . SER A 1 405 ? -1.897 -10.043 -1.804 1.00 91.50 405 SER A C 1
ATOM 3280 O O . SER A 1 405 ? -1.747 -10.978 -1.012 1.00 91.50 405 SER A O 1
ATOM 3282 N N . LEU A 1 406 ? -3.053 -9.815 -2.438 1.00 92.62 406 LEU A N 1
ATOM 3283 C CA . LEU A 1 406 ? -4.240 -10.669 -2.341 1.00 92.62 406 LEU A CA 1
ATOM 3284 C C . LEU A 1 406 ? -4.085 -11.925 -3.201 1.00 92.62 406 LEU A C 1
ATOM 3286 O O . LEU A 1 406 ? -3.462 -11.898 -4.264 1.00 92.62 406 LEU A O 1
ATOM 3290 N N . SER A 1 407 ? -4.677 -13.038 -2.774 1.00 90.38 407 SER A N 1
ATOM 3291 C CA . SER A 1 407 ? -4.582 -14.306 -3.505 1.00 90.38 407 SER A CA 1
ATOM 3292 C C . SER A 1 407 ? -5.241 -14.259 -4.884 1.00 90.38 407 SER A C 1
ATOM 3294 O O . SER A 1 407 ? -4.670 -14.795 -5.837 1.00 90.38 407 SER A O 1
ATOM 3296 N N . ILE A 1 408 ? -6.357 -13.532 -5.026 1.00 90.06 408 ILE A N 1
ATOM 3297 C CA . ILE A 1 408 ? -7.064 -13.339 -6.303 1.00 90.06 408 ILE A CA 1
ATOM 3298 C C . ILE A 1 408 ? -6.210 -12.625 -7.367 1.00 90.06 408 ILE A C 1
ATOM 3300 O O . ILE A 1 408 ? -6.533 -12.682 -8.555 1.00 90.06 408 ILE A O 1
ATOM 3304 N N . PHE A 1 409 ? -5.112 -11.985 -6.949 1.00 88.81 409 PHE A N 1
ATOM 3305 C CA . PHE A 1 409 ? -4.179 -11.212 -7.774 1.00 88.81 409 PHE A CA 1
ATOM 3306 C C . PHE A 1 409 ? -2.719 -11.698 -7.704 1.00 88.81 409 PHE A C 1
ATOM 3308 O O . PHE A 1 409 ? -1.867 -11.238 -8.480 1.00 88.81 409 PHE A O 1
ATOM 3315 N N . GLY A 1 410 ? -2.426 -12.644 -6.808 1.00 79.69 410 GLY A N 1
ATOM 3316 C CA . GLY A 1 410 ? -1.097 -13.206 -6.578 1.00 79.69 410 GLY A CA 1
ATOM 3317 C C . GLY A 1 410 ? -0.532 -13.915 -7.810 1.00 79.69 410 GLY A C 1
ATOM 3318 O O . GLY A 1 410 ? -1.204 -14.038 -8.828 1.00 79.69 410 GLY A O 1
ATOM 3319 N N . GLU A 1 411 ? 0.711 -14.398 -7.750 1.00 75.25 411 GLU A N 1
ATOM 3320 C CA . GLU A 1 411 ? 1.474 -14.884 -8.921 1.00 75.25 411 GLU A CA 1
ATOM 3321 C C . GLU A 1 411 ? 0.742 -15.912 -9.800 1.00 75.25 411 GLU A C 1
ATOM 3323 O O . GLU A 1 411 ? 0.867 -15.872 -11.024 1.00 75.25 411 GLU A O 1
ATOM 3328 N N . LYS A 1 412 ? -0.072 -16.780 -9.187 1.00 76.06 412 LYS A N 1
ATOM 3329 C CA . LYS A 1 412 ? -0.840 -17.841 -9.860 1.00 76.06 412 LYS A CA 1
ATOM 3330 C C . LYS A 1 412 ? -2.224 -17.402 -10.360 1.00 76.06 412 LYS A C 1
ATOM 3332 O O . LYS A 1 412 ? -2.969 -18.236 -10.867 1.00 76.06 412 LYS A O 1
ATOM 3337 N N . ALA A 1 413 ? -2.588 -16.132 -10.187 1.00 80.00 413 ALA A N 1
ATOM 3338 C CA . ALA A 1 413 ? -3.881 -15.610 -10.610 1.00 80.00 413 ALA A CA 1
ATOM 3339 C C . ALA A 1 413 ? -4.067 -15.734 -12.134 1.00 80.00 413 ALA A C 1
ATOM 3341 O O . ALA A 1 413 ? -3.105 -15.540 -12.886 1.00 80.00 413 ALA A O 1
ATOM 3342 N N . PRO A 1 414 ? -5.293 -16.032 -12.599 1.00 81.50 414 PRO A N 1
ATOM 3343 C CA . PRO A 1 414 ? -5.569 -16.180 -14.018 1.00 81.50 414 PRO A CA 1
ATOM 3344 C C . PRO A 1 414 ? -5.444 -14.828 -14.752 1.00 81.50 414 PRO A C 1
ATOM 3346 O O . PRO A 1 414 ? -5.665 -13.774 -14.138 1.00 81.50 414 PRO A O 1
ATOM 3349 N N . PRO A 1 415 ? -5.116 -14.820 -16.059 1.00 79.19 415 PRO A N 1
ATOM 3350 C CA . PRO A 1 415 ? -4.889 -13.591 -16.828 1.00 79.19 415 PRO A CA 1
ATOM 3351 C C . PRO A 1 415 ? -6.048 -12.584 -16.773 1.00 79.19 415 PRO A C 1
ATOM 3353 O O . PRO A 1 415 ? -5.825 -11.373 -16.795 1.00 79.19 415 PRO A O 1
ATOM 3356 N N . GLU A 1 416 ? -7.289 -13.056 -16.637 1.00 80.81 416 GLU A N 1
ATOM 3357 C CA . GLU A 1 416 ? -8.482 -12.214 -16.516 1.00 80.81 416 GLU A CA 1
ATOM 3358 C C . GLU A 1 416 ? -8.440 -11.320 -15.269 1.00 80.81 416 GLU A C 1
ATOM 3360 O O . GLU A 1 416 ? -8.927 -10.192 -15.309 1.00 80.81 416 GLU A O 1
ATOM 3365 N N . ARG A 1 417 ? -7.825 -11.782 -14.172 1.00 84.31 417 ARG A N 1
ATOM 3366 C CA . ARG A 1 417 ? -7.653 -10.985 -12.943 1.00 84.31 417 ARG A CA 1
ATOM 3367 C C . ARG A 1 417 ? -6.569 -9.929 -13.100 1.00 84.31 417 ARG A C 1
ATOM 3369 O O . ARG A 1 417 ? -6.694 -8.834 -12.564 1.00 84.31 417 ARG A O 1
ATOM 3376 N N . LEU A 1 418 ? -5.541 -10.208 -13.898 1.00 84.25 418 LEU A N 1
ATOM 3377 C CA . LEU A 1 418 ? -4.522 -9.210 -14.234 1.00 84.25 418 LEU A CA 1
ATOM 3378 C C . LEU A 1 418 ? -5.088 -8.095 -15.110 1.00 84.25 418 LEU A C 1
ATOM 3380 O O . LEU A 1 418 ? -4.685 -6.943 -14.968 1.00 84.25 418 LEU A O 1
ATOM 3384 N N . LYS A 1 419 ? -6.057 -8.421 -15.973 1.00 86.25 419 LYS A N 1
ATOM 3385 C CA . LYS A 1 419 ? -6.786 -7.423 -16.762 1.00 86.25 419 LYS A CA 1
ATOM 3386 C C . LYS A 1 419 ? -7.529 -6.425 -15.873 1.00 86.25 419 LYS A C 1
ATOM 3388 O O . LYS A 1 419 ? -7.578 -5.250 -16.213 1.00 86.25 419 LYS A O 1
ATOM 3393 N N . GLU A 1 420 ? -8.082 -6.876 -14.750 1.00 89.25 420 GLU A N 1
ATOM 3394 C CA . GLU A 1 420 ? -8.747 -5.998 -13.784 1.00 89.25 420 GLU A CA 1
ATOM 3395 C C . GLU A 1 420 ? -7.760 -5.010 -13.143 1.00 89.25 420 GLU A C 1
ATOM 3397 O O . GLU A 1 420 ? -8.009 -3.807 -13.173 1.00 89.25 420 GLU A O 1
ATOM 3402 N N . LEU A 1 421 ? -6.604 -5.484 -12.664 1.00 89.62 421 LEU A N 1
ATOM 3403 C CA . LEU A 1 421 ? -5.573 -4.609 -12.086 1.00 89.62 421 LEU A CA 1
ATOM 3404 C C . LEU A 1 421 ? -4.987 -3.628 -13.098 1.00 89.62 421 LEU A C 1
ATOM 3406 O O . LEU A 1 421 ? -4.809 -2.456 -12.780 1.00 89.62 421 LEU A O 1
ATOM 3410 N N . ILE A 1 422 ? -4.703 -4.084 -14.321 1.00 91.56 422 ILE A N 1
ATOM 3411 C CA . ILE A 1 422 ? -4.270 -3.173 -15.382 1.00 91.56 422 ILE A CA 1
ATOM 3412 C C . ILE A 1 422 ? -5.364 -2.152 -15.683 1.00 91.56 422 ILE A C 1
ATOM 3414 O O . ILE A 1 422 ? -5.042 -0.982 -15.831 1.00 91.56 422 ILE A O 1
ATOM 3418 N N . GLY A 1 423 ? -6.636 -2.554 -15.711 1.00 92.19 423 GLY A N 1
ATOM 3419 C CA . GLY A 1 423 ? -7.752 -1.632 -15.917 1.00 92.19 423 GLY A CA 1
ATOM 3420 C C . GLY A 1 423 ? -7.810 -0.518 -14.869 1.00 92.19 423 GLY A C 1
ATOM 3421 O O . GLY A 1 423 ? -8.081 0.625 -15.223 1.00 92.19 423 GLY A O 1
ATOM 3422 N N . ILE A 1 424 ? -7.486 -0.826 -13.610 1.00 91.81 424 ILE A N 1
ATOM 3423 C CA . ILE A 1 424 ? -7.367 0.170 -12.537 1.00 91.81 424 ILE A CA 1
ATOM 3424 C C . ILE A 1 424 ? -6.232 1.165 -12.829 1.00 91.81 424 ILE A C 1
ATOM 3426 O O . ILE A 1 424 ? -6.436 2.374 -12.761 1.00 91.81 424 ILE A O 1
ATOM 3430 N N . ILE A 1 425 ? -5.044 0.672 -13.196 1.00 93.44 425 ILE A N 1
ATOM 3431 C CA . ILE A 1 425 ? -3.877 1.523 -13.491 1.00 93.44 425 ILE A CA 1
ATOM 3432 C C . ILE A 1 425 ? -4.107 2.365 -14.755 1.00 93.44 425 ILE A C 1
ATOM 3434 O O . ILE A 1 425 ? -3.717 3.527 -14.801 1.00 93.44 425 ILE A O 1
ATOM 3438 N N . GLU A 1 426 ? -4.750 1.798 -15.777 1.00 93.56 426 GLU A N 1
ATOM 3439 C CA . GLU A 1 426 ? -5.156 2.516 -16.990 1.00 93.56 426 GLU A CA 1
ATOM 3440 C C . GLU A 1 426 ? -6.160 3.631 -16.679 1.00 93.56 426 GLU A C 1
ATOM 3442 O O . GLU A 1 426 ? -6.040 4.714 -17.246 1.00 93.56 426 GLU A O 1
ATOM 3447 N N . GLY A 1 427 ? -7.122 3.377 -15.783 1.00 91.25 427 GLY A N 1
ATOM 3448 C CA . GLY A 1 427 ? -8.066 4.389 -15.309 1.00 91.25 427 GLY A CA 1
ATOM 3449 C C . GLY A 1 427 ? -7.355 5.532 -14.588 1.00 91.25 427 GLY A C 1
ATOM 3450 O O . GLY A 1 427 ? -7.591 6.692 -14.906 1.00 91.25 427 GLY A O 1
ATOM 3451 N N . GLN A 1 428 ? -6.404 5.211 -13.705 1.00 90.69 428 GLN A N 1
ATOM 3452 C CA . GLN A 1 428 ? -5.643 6.230 -12.977 1.00 90.69 428 GLN A CA 1
ATOM 3453 C C . GLN A 1 428 ? -4.706 7.046 -13.872 1.00 90.69 428 GLN A C 1
ATOM 3455 O O . GLN A 1 428 ? -4.432 8.211 -13.591 1.00 90.69 428 GLN A O 1
ATOM 3460 N N . ALA A 1 429 ? -4.205 6.448 -14.953 1.00 91.62 429 ALA A N 1
ATOM 3461 C CA . ALA A 1 429 ? -3.367 7.135 -15.928 1.00 91.62 429 ALA A CA 1
ATOM 3462 C C . ALA A 1 429 ? -4.144 8.112 -16.826 1.00 91.62 429 ALA A C 1
ATOM 3464 O O . ALA A 1 429 ? -3.498 8.874 -17.540 1.00 91.62 429 ALA A O 1
ATOM 3465 N N . ASP A 1 430 ? -5.480 8.058 -16.811 1.00 89.44 430 ASP A N 1
ATOM 3466 C CA . ASP A 1 430 ? -6.381 8.865 -17.639 1.00 89.44 430 ASP A CA 1
ATOM 3467 C C . ASP A 1 430 ? -5.986 8.872 -19.128 1.00 89.44 430 ASP A C 1
ATOM 3469 O O . ASP A 1 430 ? -5.741 9.899 -19.760 1.00 89.44 430 ASP A O 1
ATOM 3473 N N . LEU A 1 431 ? -5.888 7.671 -19.711 1.00 91.94 431 LEU A N 1
ATOM 3474 C CA . LEU A 1 431 ? -5.438 7.478 -21.099 1.00 91.94 431 LEU A CA 1
ATOM 3475 C C . LEU A 1 431 ? -6.425 8.000 -22.164 1.00 91.94 431 LEU A C 1
ATOM 3477 O O . LEU A 1 431 ? -6.147 7.874 -23.359 1.00 91.94 431 LEU A O 1
ATOM 3481 N N . ASP A 1 432 ? -7.568 8.546 -21.751 1.00 89.38 432 ASP A N 1
ATOM 3482 C CA . ASP A 1 432 ? -8.543 9.202 -22.624 1.00 89.38 432 ASP A CA 1
ATOM 3483 C C . ASP A 1 432 ? -8.388 10.739 -22.619 1.00 89.38 432 ASP A C 1
ATOM 3485 O O . ASP A 1 432 ? -8.945 11.415 -23.493 1.00 89.38 432 ASP A O 1
ATOM 3489 N N . ALA A 1 433 ? -7.602 11.303 -21.693 1.00 89.19 433 ALA A N 1
ATOM 3490 C CA . ALA A 1 433 ? -7.340 12.734 -21.613 1.00 89.19 433 ALA A CA 1
ATOM 3491 C C . ALA A 1 433 ? -6.471 13.261 -22.761 1.00 89.19 433 ALA A C 1
ATOM 3493 O O . ALA A 1 433 ? -5.678 12.559 -23.393 1.00 89.19 433 ALA A O 1
ATOM 3494 N N . GLN A 1 434 ? -6.577 14.566 -23.020 1.00 89.25 434 GLN A N 1
ATOM 3495 C CA . GLN A 1 434 ? -5.677 15.234 -23.951 1.00 89.25 434 GLN A CA 1
ATOM 3496 C C . GLN A 1 434 ? -4.290 15.407 -23.316 1.00 89.25 434 GLN A C 1
ATOM 3498 O O . GLN A 1 434 ? -4.146 16.001 -22.249 1.00 89.25 434 GLN A O 1
ATOM 3503 N N . PHE A 1 435 ? -3.246 14.951 -24.009 1.00 92.94 435 PHE A N 1
ATOM 3504 C CA . PHE A 1 435 ? -1.873 15.133 -23.545 1.00 92.94 435 PHE A CA 1
ATOM 3505 C C . PHE A 1 435 ? -1.403 16.587 -23.695 1.00 92.94 435 PHE A C 1
ATOM 3507 O O . PHE A 1 435 ? -1.468 17.163 -24.786 1.00 92.94 435 PHE A O 1
ATOM 3514 N N . ASN A 1 436 ? -0.867 17.158 -22.613 1.00 90.62 436 ASN A N 1
ATOM 3515 C CA . ASN A 1 436 ? -0.307 18.505 -22.575 1.00 90.62 436 ASN A CA 1
ATOM 3516 C C . ASN A 1 436 ? 1.126 18.469 -22.024 1.00 90.62 436 ASN A C 1
ATOM 3518 O O . ASN A 1 436 ? 1.357 18.048 -20.898 1.00 90.62 436 ASN A O 1
ATOM 3522 N N . VAL A 1 437 ? 2.090 18.962 -22.806 1.00 91.19 437 VAL A N 1
ATOM 3523 C CA . VAL A 1 437 ? 3.517 18.981 -22.431 1.00 91.19 437 VAL A CA 1
ATOM 3524 C C . VAL A 1 437 ? 3.828 19.897 -21.244 1.00 91.19 437 VAL A C 1
ATOM 3526 O O . VAL A 1 437 ? 4.846 19.706 -20.583 1.00 91.19 437 VAL A O 1
ATOM 3529 N N . SER A 1 438 ? 2.964 20.881 -20.979 1.00 90.75 438 SER A N 1
ATOM 3530 C CA . SER A 1 438 ? 3.086 21.794 -19.838 1.00 90.75 438 SER A CA 1
ATOM 3531 C C . SER A 1 438 ? 2.450 21.236 -18.564 1.00 90.75 438 SER A C 1
ATOM 3533 O O . SER A 1 438 ? 2.717 21.751 -17.481 1.00 90.75 438 SER A O 1
ATOM 3535 N N . ASP A 1 439 ? 1.617 20.199 -18.681 1.00 90.75 439 ASP A N 1
ATOM 3536 C CA . ASP A 1 439 ? 0.982 19.538 -17.543 1.00 90.75 439 ASP A CA 1
ATOM 3537 C C . ASP A 1 439 ? 1.966 18.528 -16.941 1.00 90.75 439 ASP A C 1
ATOM 3539 O O . ASP A 1 439 ? 1.967 17.334 -17.244 1.00 90.75 439 ASP A O 1
ATOM 3543 N N . ALA A 1 440 ? 2.875 19.067 -16.129 1.00 89.00 440 ALA A N 1
ATOM 3544 C CA . ALA A 1 440 ? 3.874 18.321 -15.375 1.00 89.00 440 ALA A CA 1
ATOM 3545 C C . ALA A 1 440 ? 3.281 17.121 -14.634 1.00 89.00 440 ALA A C 1
ATOM 3547 O O . ALA A 1 440 ? 3.807 16.011 -14.664 1.00 89.00 440 ALA A O 1
ATOM 3548 N N . ASP A 1 441 ? 2.138 17.395 -14.043 1.00 86.56 441 ASP A N 1
ATOM 3549 C CA . ASP A 1 441 ? 1.368 16.555 -13.170 1.00 86.56 441 ASP A CA 1
ATOM 3550 C C . ASP A 1 441 ? 0.831 15.319 -13.903 1.00 86.56 441 ASP A C 1
ATOM 3552 O O . ASP A 1 441 ? 1.127 14.177 -13.538 1.00 86.56 441 ASP A O 1
ATOM 3556 N N . HIS A 1 442 ? 0.131 15.529 -15.016 1.00 88.94 442 HIS A N 1
ATOM 3557 C CA . HIS A 1 442 ? -0.324 14.442 -15.881 1.00 88.94 442 HIS A CA 1
ATOM 3558 C C . HIS A 1 442 ? 0.852 13.592 -16.394 1.00 88.94 442 HIS A C 1
ATOM 3560 O O . HIS A 1 442 ? 0.764 12.361 -16.404 1.00 88.94 442 HIS A O 1
ATOM 3566 N N . ILE A 1 443 ? 1.981 14.204 -16.770 1.00 91.06 443 ILE A N 1
ATOM 3567 C CA . ILE A 1 443 ? 3.147 13.450 -17.258 1.00 91.06 443 ILE A CA 1
ATOM 3568 C C . ILE A 1 443 ? 3.725 12.547 -16.160 1.00 91.06 443 ILE A C 1
ATOM 3570 O O . ILE A 1 443 ? 3.981 11.367 -16.411 1.00 91.06 443 ILE A O 1
ATOM 3574 N N . ASP A 1 444 ? 3.903 13.069 -14.947 1.00 89.44 444 ASP A N 1
ATOM 3575 C CA . ASP A 1 444 ? 4.483 12.315 -13.832 1.00 89.44 444 ASP A CA 1
ATOM 3576 C C . ASP A 1 444 ? 3.556 11.167 -13.392 1.00 89.44 444 ASP A C 1
ATOM 3578 O O . ASP A 1 444 ? 4.015 10.047 -13.123 1.00 89.44 444 ASP A O 1
ATOM 3582 N N . ARG A 1 445 ? 2.235 11.386 -13.428 1.00 89.81 445 ARG A N 1
ATOM 3583 C CA . ARG A 1 445 ? 1.232 10.330 -13.225 1.00 89.81 445 ARG A CA 1
ATOM 3584 C C . ARG A 1 445 ? 1.298 9.248 -14.290 1.00 89.81 445 ARG A C 1
ATOM 3586 O O . ARG A 1 445 ? 1.318 8.066 -13.942 1.00 89.81 445 ARG A O 1
ATOM 3593 N N . LEU A 1 446 ? 1.359 9.629 -15.566 1.00 93.25 446 LEU A N 1
ATOM 3594 C CA . LEU A 1 446 ? 1.463 8.691 -16.681 1.00 93.25 446 LEU A CA 1
ATOM 3595 C C . LEU A 1 446 ? 2.709 7.809 -16.540 1.00 93.25 446 LEU A C 1
ATOM 3597 O O . LEU A 1 446 ? 2.607 6.586 -16.630 1.00 93.25 446 LEU A O 1
ATOM 3601 N N . ILE A 1 447 ? 3.874 8.413 -16.280 1.00 92.31 447 ILE A N 1
ATOM 3602 C CA . ILE A 1 447 ? 5.147 7.700 -16.077 1.00 92.31 447 ILE A CA 1
ATOM 3603 C C . ILE A 1 447 ? 5.029 6.697 -14.928 1.00 92.31 447 ILE A C 1
ATOM 3605 O O . ILE A 1 447 ? 5.412 5.533 -15.051 1.00 92.31 447 ILE A O 1
ATOM 3609 N N . SER A 1 448 ? 4.451 7.128 -13.815 1.00 91.06 448 SER A N 1
ATOM 3610 C CA . SER A 1 448 ? 4.294 6.291 -12.630 1.00 91.06 448 SER A CA 1
ATOM 3611 C C . SER A 1 448 ? 3.344 5.118 -12.864 1.00 91.06 448 SER A C 1
ATOM 3613 O O . SER A 1 448 ? 3.637 3.993 -12.456 1.00 91.06 448 SER A O 1
ATOM 3615 N N . CYS A 1 449 ? 2.240 5.351 -13.577 1.00 94.38 449 CYS A N 1
ATOM 3616 C CA . CYS A 1 449 ? 1.307 4.302 -13.977 1.00 94.38 449 CYS A CA 1
ATOM 3617 C C . CYS A 1 449 ? 1.952 3.309 -14.952 1.00 94.38 449 CYS A C 1
ATOM 3619 O O . CYS A 1 449 ? 1.764 2.103 -14.799 1.00 94.38 449 CYS A O 1
ATOM 3621 N N . LEU A 1 450 ? 2.779 3.782 -15.893 1.00 94.56 450 LEU A N 1
ATOM 3622 C CA . LEU A 1 450 ? 3.562 2.909 -16.769 1.00 94.56 450 LEU A CA 1
ATOM 3623 C C . LEU A 1 450 ? 4.455 1.976 -15.945 1.00 94.56 450 LEU A C 1
ATOM 3625 O O . LEU A 1 450 ? 4.358 0.761 -16.099 1.00 94.56 450 LEU A O 1
ATOM 3629 N N . PHE A 1 451 ? 5.268 2.507 -15.025 1.00 92.38 451 PHE A N 1
ATOM 3630 C CA . PHE A 1 451 ? 6.129 1.670 -14.180 1.00 92.38 451 PHE A CA 1
ATOM 3631 C C . PHE A 1 451 ? 5.338 0.707 -13.291 1.00 92.38 451 PHE A C 1
ATOM 3633 O O . PHE A 1 451 ? 5.745 -0.442 -13.108 1.00 92.38 451 PHE A O 1
ATOM 3640 N N . MET A 1 452 ? 4.186 1.138 -12.779 1.00 91.38 452 MET A N 1
ATOM 3641 C CA . MET A 1 452 ? 3.316 0.292 -11.967 1.00 91.38 452 MET A CA 1
ATOM 3642 C C . MET A 1 452 ? 2.666 -0.843 -12.767 1.00 91.38 452 MET A C 1
ATOM 3644 O O . MET A 1 452 ? 2.423 -1.914 -12.209 1.00 91.38 452 MET A O 1
ATOM 3648 N N . ALA A 1 453 ? 2.409 -0.637 -14.060 1.00 92.94 453 ALA A N 1
ATOM 3649 C CA . ALA A 1 453 ? 1.822 -1.636 -14.945 1.00 92.94 453 ALA A CA 1
ATOM 3650 C C . ALA A 1 453 ? 2.817 -2.736 -15.364 1.00 92.94 453 ALA A C 1
ATOM 3652 O O . ALA A 1 453 ? 2.397 -3.871 -15.606 1.00 92.94 453 ALA A O 1
ATOM 3653 N N . ILE A 1 454 ? 4.127 -2.449 -15.406 1.00 91.25 454 ILE A N 1
ATOM 3654 C CA . ILE A 1 454 ? 5.163 -3.379 -15.900 1.00 91.25 454 ILE A CA 1
ATOM 3655 C C . ILE A 1 454 ? 5.085 -4.775 -15.256 1.00 91.25 454 ILE A C 1
ATOM 3657 O O . ILE A 1 454 ? 5.026 -5.748 -16.010 1.00 91.25 454 ILE A O 1
ATOM 3661 N N . PRO A 1 455 ? 5.020 -4.939 -13.916 1.00 88.88 455 PRO A N 1
ATOM 3662 C CA . PRO A 1 455 ? 4.950 -6.265 -13.295 1.00 88.88 455 PRO A CA 1
ATOM 3663 C C . PRO A 1 455 ? 3.754 -7.111 -13.755 1.00 88.88 455 PRO A C 1
ATOM 3665 O O . PRO A 1 455 ? 3.828 -8.337 -13.745 1.00 88.88 455 PRO A O 1
ATOM 3668 N N . PHE A 1 456 ? 2.655 -6.477 -14.171 1.00 88.62 456 PHE A N 1
ATOM 3669 C CA . PHE A 1 456 ? 1.461 -7.166 -14.661 1.00 88.62 456 PHE A CA 1
ATOM 3670 C C . PHE A 1 456 ? 1.561 -7.494 -16.149 1.00 88.62 456 PHE A C 1
ATOM 3672 O O . PHE A 1 456 ? 1.161 -8.579 -16.570 1.00 88.62 456 PHE A O 1
ATOM 3679 N N . VAL A 1 457 ? 2.153 -6.596 -16.937 1.00 89.75 457 VAL A N 1
ATOM 3680 C CA . VAL A 1 457 ? 2.431 -6.825 -18.362 1.00 89.75 457 VAL A CA 1
ATOM 3681 C C . VAL A 1 457 ? 3.408 -7.989 -18.545 1.00 89.75 457 VAL A C 1
ATOM 3683 O O . VAL A 1 457 ? 3.173 -8.860 -19.379 1.00 89.75 457 VAL A O 1
ATOM 3686 N N . VAL A 1 458 ? 4.434 -8.083 -17.690 1.00 88.56 458 VAL A N 1
ATOM 3687 C CA . VAL A 1 458 ? 5.374 -9.222 -17.640 1.00 88.56 458 VAL A CA 1
ATOM 3688 C C . VAL A 1 458 ? 4.643 -10.553 -17.422 1.00 88.56 458 VAL A C 1
ATOM 3690 O O . VAL A 1 458 ? 5.049 -11.586 -17.947 1.00 88.56 458 VAL A O 1
ATOM 3693 N N . ARG A 1 459 ? 3.535 -10.530 -16.675 1.00 86.31 459 ARG A N 1
ATOM 3694 C CA . ARG A 1 459 ? 2.688 -11.695 -16.382 1.00 86.31 459 ARG A CA 1
ATOM 3695 C C . ARG A 1 459 ? 1.621 -11.965 -17.456 1.00 86.31 459 ARG A C 1
ATOM 3697 O O . ARG A 1 459 ? 0.762 -12.817 -17.250 1.00 86.31 459 ARG A O 1
ATOM 3704 N N . GLY A 1 460 ? 1.674 -11.270 -18.595 1.00 86.25 460 GLY A N 1
ATOM 3705 C CA . GLY A 1 460 ? 0.810 -11.510 -19.757 1.00 86.25 460 GLY A CA 1
ATOM 3706 C C . GLY A 1 460 ? -0.402 -10.585 -19.873 1.00 86.25 460 GLY A C 1
ATOM 3707 O O . GLY A 1 460 ? -1.258 -10.812 -20.727 1.00 86.25 460 GLY A O 1
ATOM 3708 N N . ALA A 1 461 ? -0.504 -9.545 -19.045 1.00 88.81 461 ALA A N 1
ATOM 3709 C CA . ALA A 1 461 ? -1.568 -8.563 -19.189 1.00 88.81 461 ALA A CA 1
ATOM 3710 C C . ALA A 1 461 ? -1.307 -7.607 -20.372 1.00 88.81 461 ALA A C 1
ATOM 3712 O O . ALA A 1 461 ? -0.167 -7.294 -20.718 1.00 88.81 461 ALA A O 1
ATOM 3713 N N . SER A 1 462 ? -2.381 -7.153 -21.019 1.00 88.56 462 SER A N 1
ATOM 3714 C CA . SER A 1 462 ? -2.296 -6.321 -22.224 1.00 88.56 462 SER A CA 1
ATOM 3715 C C . SER A 1 462 ? -1.744 -4.928 -21.916 1.00 88.56 462 SER A C 1
ATOM 3717 O O . SER A 1 462 ? -2.232 -4.253 -21.018 1.00 88.56 462 SER A O 1
ATOM 3719 N N . SER A 1 463 ? -0.804 -4.459 -22.735 1.00 88.19 463 SER A N 1
ATOM 3720 C CA . SER A 1 463 ? -0.245 -3.101 -22.681 1.00 88.19 463 SER A CA 1
ATOM 3721 C C . SER A 1 463 ? -0.781 -2.163 -23.774 1.00 88.19 463 SER A C 1
ATOM 3723 O O . SER A 1 463 ? -0.343 -1.017 -23.887 1.00 88.19 463 SER A O 1
ATOM 3725 N N . CYS A 1 464 ? -1.735 -2.622 -24.591 1.00 90.12 464 CYS A N 1
ATOM 3726 C CA . CYS A 1 464 ? -2.124 -1.947 -25.830 1.00 90.12 464 CYS A CA 1
ATOM 3727 C C . CYS A 1 464 ? -2.663 -0.517 -25.639 1.00 90.12 464 CYS A C 1
ATOM 3729 O O . CYS A 1 464 ? -2.420 0.322 -26.506 1.00 90.12 464 CYS A O 1
ATOM 3731 N N . LYS A 1 465 ? -3.370 -0.194 -24.540 1.00 92.94 465 LYS A N 1
ATOM 3732 C CA . LYS A 1 465 ? -3.882 1.176 -24.32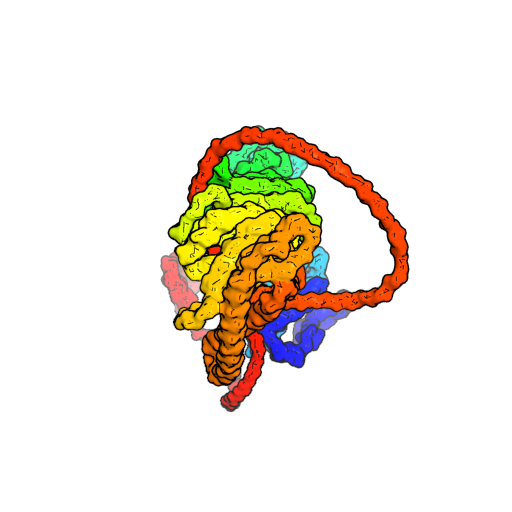8 1.00 92.94 465 LYS A CA 1
ATOM 3733 C C . LYS A 1 465 ? -2.762 2.162 -24.019 1.00 92.94 465 LYS A C 1
ATOM 3735 O O . LYS A 1 465 ? -2.677 3.190 -24.686 1.00 92.94 465 LYS A O 1
ATOM 3740 N N . PHE A 1 466 ? -1.871 1.813 -23.086 1.00 94.69 466 PHE A N 1
ATOM 3741 C CA . PHE A 1 466 ? -0.674 2.603 -22.783 1.00 94.69 466 PHE A CA 1
ATOM 3742 C C . PHE A 1 466 ? 0.143 2.867 -24.042 1.00 94.69 466 PHE A C 1
ATOM 3744 O O . PHE A 1 466 ? 0.486 4.005 -24.351 1.00 94.69 466 PHE A O 1
ATOM 3751 N N . LEU A 1 467 ? 0.394 1.810 -24.811 1.00 92.25 467 LEU A N 1
ATOM 3752 C CA . LEU A 1 467 ? 1.124 1.903 -26.063 1.00 92.25 467 LEU A CA 1
ATOM 3753 C C . LEU A 1 467 ? 0.373 2.793 -27.078 1.00 92.25 467 LEU A C 1
ATOM 3755 O O . LEU A 1 467 ? 0.930 3.749 -27.613 1.00 92.25 467 LEU A O 1
ATOM 3759 N N . SER A 1 468 ? -0.918 2.570 -27.315 1.00 92.50 468 SER A N 1
ATOM 3760 C CA . SER A 1 468 ? -1.702 3.433 -28.212 1.00 92.50 468 SER A CA 1
ATOM 3761 C C . SER A 1 468 ? -1.616 4.912 -27.810 1.00 92.50 468 SER A C 1
ATOM 3763 O O . SER A 1 468 ? -1.429 5.763 -28.681 1.00 92.50 468 SER A O 1
ATOM 3765 N N . TYR A 1 469 ? -1.723 5.217 -26.516 1.00 94.81 469 TYR A N 1
ATOM 3766 C CA . TYR A 1 469 ? -1.643 6.581 -26.002 1.00 94.81 469 TYR A CA 1
ATOM 3767 C C . TYR A 1 469 ? -0.256 7.201 -26.223 1.00 94.81 469 TYR A C 1
ATOM 3769 O O . TYR A 1 469 ? -0.143 8.277 -26.814 1.00 94.81 469 TYR A O 1
ATOM 3777 N N . LEU A 1 470 ? 0.811 6.479 -25.857 1.00 93.88 470 LEU A N 1
ATOM 3778 C CA . LEU A 1 470 ? 2.194 6.922 -26.049 1.00 93.88 470 LEU A CA 1
ATOM 3779 C C . LEU A 1 470 ? 2.500 7.241 -27.519 1.00 93.88 470 LEU A C 1
ATOM 3781 O O . LEU A 1 470 ? 3.072 8.291 -27.808 1.00 93.88 470 LEU A O 1
ATOM 3785 N N . ASN A 1 471 ? 2.096 6.382 -28.460 1.00 91.38 471 ASN A N 1
ATOM 3786 C CA . ASN A 1 471 ? 2.378 6.602 -29.883 1.00 91.38 471 ASN A CA 1
ATOM 3787 C C . ASN A 1 471 ? 1.582 7.766 -30.479 1.00 91.38 471 ASN A C 1
ATOM 3789 O O . ASN A 1 471 ? 2.103 8.500 -31.314 1.00 91.38 471 ASN A O 1
ATOM 3793 N N . LYS A 1 472 ? 0.318 7.932 -30.074 1.00 91.88 472 LYS A N 1
ATOM 3794 C CA . LYS A 1 472 ? -0.563 8.965 -30.637 1.00 91.88 472 LYS A CA 1
ATOM 3795 C C . LYS A 1 472 ? -0.303 10.349 -30.057 1.00 91.88 472 LYS A C 1
ATOM 3797 O O . LYS A 1 472 ? -0.394 11.328 -30.791 1.00 91.88 472 LYS A O 1
ATOM 3802 N N . HIS A 1 473 ? -0.014 10.428 -28.761 1.00 93.50 473 HIS A N 1
ATOM 3803 C CA . HIS A 1 473 ? -0.050 11.693 -28.032 1.00 93.50 473 HIS A CA 1
ATOM 3804 C C . HIS A 1 473 ? 1.304 12.114 -27.463 1.00 93.50 473 HIS A C 1
ATOM 3806 O O . HIS A 1 473 ? 1.582 13.308 -27.435 1.00 93.50 473 HIS A O 1
ATOM 3812 N N . VAL A 1 474 ? 2.165 11.168 -27.065 1.00 94.12 474 VAL A N 1
ATOM 3813 C CA . VAL A 1 474 ? 3.425 11.487 -26.369 1.00 94.12 474 VAL A CA 1
ATOM 3814 C C . VAL A 1 474 ? 4.611 11.550 -27.326 1.00 94.12 474 VAL A C 1
ATOM 3816 O O . VAL A 1 474 ? 5.299 12.567 -27.381 1.00 94.12 474 VAL A O 1
ATOM 3819 N N . ILE A 1 475 ? 4.847 10.501 -28.122 1.00 92.44 475 ILE A N 1
ATOM 3820 C CA . ILE A 1 475 ? 6.005 10.436 -29.028 1.00 92.44 475 ILE A CA 1
ATOM 3821 C C . ILE A 1 475 ? 6.061 11.622 -30.017 1.00 92.44 475 ILE A C 1
ATOM 3823 O O . ILE A 1 475 ? 7.140 12.202 -30.161 1.00 92.44 475 ILE A O 1
ATOM 3827 N N . PRO A 1 476 ? 4.953 12.069 -30.646 1.00 92.56 476 PRO A N 1
ATOM 3828 C CA . PRO A 1 476 ? 4.992 13.198 -31.583 1.00 92.56 476 PRO A CA 1
ATOM 3829 C C . PRO A 1 476 ? 5.488 14.517 -30.973 1.00 92.56 476 PRO A C 1
ATOM 3831 O O . PRO A 1 476 ? 5.990 15.382 -31.688 1.00 92.56 476 PRO A O 1
ATOM 3834 N N . VAL A 1 477 ? 5.352 14.682 -29.655 1.00 94.00 477 VAL A N 1
ATOM 3835 C CA . VAL A 1 477 ? 5.779 15.879 -28.916 1.00 94.00 477 VAL A CA 1
ATOM 3836 C C . VAL A 1 477 ? 6.932 15.597 -27.954 1.00 94.00 477 VAL A C 1
ATOM 3838 O O . VAL A 1 477 ? 7.270 16.466 -27.154 1.00 94.00 477 VAL A O 1
ATOM 3841 N N . PHE A 1 478 ? 7.566 14.423 -28.050 1.00 93.62 478 PHE A N 1
ATOM 3842 C CA . PHE A 1 478 ? 8.584 13.941 -27.114 1.00 93.62 478 PHE A CA 1
ATOM 3843 C C . PHE A 1 478 ? 9.698 14.962 -26.862 1.00 93.62 478 PHE A C 1
ATOM 3845 O O . PHE A 1 478 ? 10.130 15.168 -25.734 1.00 93.62 478 PHE A O 1
ATOM 3852 N N . GLU A 1 479 ? 10.112 15.680 -27.904 1.00 91.75 479 GLU A N 1
ATOM 3853 C CA . GLU A 1 479 ? 11.179 16.683 -27.835 1.00 91.75 479 GLU A CA 1
ATOM 3854 C C . GLU A 1 479 ? 10.860 17.897 -26.969 1.00 91.75 479 GLU A C 1
ATOM 3856 O O . GLU A 1 479 ? 11.779 18.531 -26.453 1.00 91.75 479 GLU A O 1
ATOM 3861 N N . LYS A 1 480 ? 9.573 18.199 -26.791 1.00 93.50 480 LYS A N 1
ATOM 3862 C CA . LYS A 1 480 ? 9.096 19.320 -25.977 1.00 93.50 480 LYS A CA 1
ATOM 3863 C C . LYS A 1 480 ? 9.038 18.979 -24.488 1.00 93.50 480 LYS A C 1
ATOM 3865 O O . LYS A 1 480 ? 8.779 19.866 -23.683 1.00 93.50 480 LYS A O 1
ATOM 3870 N N . LEU A 1 481 ? 9.236 17.712 -24.124 1.00 91.69 481 LEU A N 1
ATOM 3871 C CA . LEU A 1 481 ? 9.201 17.278 -22.734 1.00 91.69 481 LEU A CA 1
ATOM 3872 C C . LEU A 1 481 ? 10.477 17.699 -21.985 1.00 91.69 481 LEU A C 1
ATOM 3874 O O . LEU A 1 481 ? 11.544 17.811 -22.593 1.00 91.69 481 LEU A O 1
ATOM 3878 N N . PRO A 1 482 ? 10.404 17.880 -20.658 1.00 89.25 482 PRO A N 1
ATOM 3879 C CA . PRO A 1 482 ? 11.592 18.026 -19.823 1.00 89.25 482 PRO A CA 1
ATOM 3880 C C . PRO A 1 482 ? 12.512 16.800 -19.905 1.00 89.25 482 PRO A C 1
ATOM 3882 O O . PRO A 1 482 ? 12.043 15.665 -20.015 1.00 89.25 482 PRO A O 1
ATOM 3885 N N . GLU A 1 483 ? 13.825 17.022 -19.818 1.00 85.06 483 GLU A N 1
ATOM 3886 C CA . GLU A 1 483 ? 14.850 15.986 -20.038 1.00 85.06 483 GLU A CA 1
ATOM 3887 C C . GLU A 1 483 ? 14.755 14.811 -19.047 1.00 85.06 483 GLU A C 1
ATOM 3889 O O . GLU A 1 483 ? 14.945 13.651 -19.422 1.00 85.06 483 GLU A O 1
ATOM 3894 N N . GLU A 1 484 ? 14.393 15.090 -17.794 1.00 81.81 484 GLU A N 1
ATOM 3895 C CA . GLU A 1 484 ? 14.211 14.071 -16.752 1.00 81.81 484 GLU A CA 1
ATOM 3896 C C . GLU A 1 484 ? 13.055 13.114 -17.096 1.00 81.81 484 GLU A C 1
ATOM 3898 O O . GLU A 1 484 ? 13.206 11.892 -17.047 1.00 81.81 484 GLU A O 1
ATOM 3903 N N . ARG A 1 485 ? 11.930 13.658 -17.573 1.00 91.00 485 ARG A N 1
ATOM 3904 C CA . ARG A 1 485 ? 10.727 12.893 -17.950 1.00 91.00 485 ARG A CA 1
ATOM 3905 C C . ARG A 1 485 ? 10.918 12.086 -19.227 1.00 91.00 485 ARG A C 1
ATOM 3907 O O . ARG A 1 485 ? 10.425 10.964 -19.333 1.00 91.00 485 ARG A O 1
ATOM 3914 N N . LYS A 1 486 ? 11.656 12.633 -20.197 1.00 93.56 486 LYS A N 1
ATOM 3915 C CA . LYS A 1 486 ? 12.029 11.917 -21.427 1.00 93.56 486 LYS A CA 1
ATOM 3916 C C . LYS A 1 486 ? 12.757 10.612 -21.112 1.00 93.56 486 LYS A C 1
ATOM 3918 O O . LYS A 1 486 ? 12.443 9.584 -21.712 1.00 93.56 486 LYS A O 1
ATOM 3923 N N . LEU A 1 487 ? 13.700 10.642 -20.165 1.00 92.81 487 LEU A N 1
ATOM 3924 C CA . LEU A 1 487 ? 14.453 9.451 -19.777 1.00 92.81 487 LEU A CA 1
ATOM 3925 C C . LEU A 1 487 ? 13.529 8.366 -19.224 1.00 92.81 487 LEU A C 1
ATOM 3927 O O . LEU A 1 487 ? 13.601 7.216 -19.654 1.00 92.81 487 LEU A O 1
ATOM 3931 N N . ASP A 1 488 ? 12.668 8.730 -18.282 1.00 93.88 488 ASP A N 1
ATOM 3932 C CA . ASP A 1 488 ? 11.800 7.773 -17.604 1.00 93.88 488 ASP A CA 1
ATOM 3933 C C . ASP A 1 488 ? 10.729 7.196 -18.546 1.00 93.88 488 ASP A C 1
ATOM 3935 O O . ASP A 1 488 ? 10.468 5.992 -18.508 1.00 93.88 488 ASP A O 1
ATOM 3939 N N . LEU A 1 489 ? 10.217 7.989 -19.495 1.00 94.81 489 LEU A N 1
ATOM 3940 C CA . LEU A 1 489 ? 9.362 7.493 -20.580 1.00 94.81 489 LEU A CA 1
ATOM 3941 C C . LEU A 1 489 ? 10.082 6.492 -21.492 1.00 94.81 489 LEU A C 1
ATOM 3943 O O . LEU A 1 489 ? 9.504 5.467 -21.855 1.00 94.81 489 LEU A O 1
ATOM 3947 N N . LEU A 1 490 ? 11.339 6.758 -21.863 1.00 95.50 490 LEU A N 1
ATOM 3948 C CA . LEU A 1 490 ? 12.122 5.838 -22.693 1.00 95.50 490 LEU A CA 1
ATOM 3949 C C . LEU A 1 490 ? 12.460 4.540 -21.957 1.00 95.50 490 LEU A C 1
ATOM 3951 O O . LEU A 1 490 ? 12.396 3.471 -22.565 1.00 95.50 490 LEU A O 1
ATOM 3955 N N . LYS A 1 491 ? 12.770 4.610 -20.657 1.00 94.69 491 LYS A N 1
ATOM 3956 C CA . LYS A 1 491 ? 12.964 3.418 -19.820 1.00 94.69 491 LYS A CA 1
ATOM 3957 C C . LYS A 1 491 ? 11.688 2.587 -19.746 1.00 94.69 491 LYS A C 1
ATOM 3959 O O . LYS A 1 491 ? 11.746 1.381 -19.973 1.00 94.69 491 LYS A O 1
ATOM 3964 N N . ALA A 1 492 ? 10.544 3.225 -19.489 1.00 94.31 492 ALA A N 1
ATOM 3965 C CA . ALA A 1 492 ? 9.253 2.549 -19.488 1.00 94.31 492 ALA A CA 1
ATOM 3966 C C . ALA A 1 492 ? 8.992 1.880 -20.847 1.00 94.31 492 ALA A C 1
ATOM 3968 O O . ALA A 1 492 ? 8.758 0.677 -20.902 1.00 94.31 492 ALA A O 1
ATOM 3969 N N . LEU A 1 493 ? 9.138 2.603 -21.961 1.00 94.06 493 LEU A N 1
ATOM 3970 C CA . LEU A 1 493 ? 8.955 2.037 -23.301 1.00 94.06 493 LEU A CA 1
ATOM 3971 C C . LEU A 1 493 ? 9.872 0.828 -23.558 1.00 94.06 493 LEU A C 1
ATOM 3973 O O . LEU A 1 493 ? 9.412 -0.190 -24.081 1.00 94.06 493 LEU A O 1
ATOM 3977 N N . ALA A 1 494 ? 11.141 0.911 -23.149 1.00 94.31 494 ALA A N 1
ATOM 3978 C CA . ALA A 1 494 ? 12.088 -0.192 -23.267 1.00 94.31 494 ALA A CA 1
ATOM 3979 C C . ALA A 1 494 ? 11.625 -1.428 -22.484 1.00 94.31 494 ALA A C 1
ATOM 3981 O O . ALA A 1 494 ? 11.694 -2.536 -23.012 1.00 94.31 494 ALA A O 1
ATOM 3982 N N . GLU A 1 495 ? 11.090 -1.259 -21.277 1.00 93.56 495 GLU A N 1
ATOM 3983 C CA . GLU A 1 495 ? 10.578 -2.362 -20.455 1.00 93.56 495 GLU A CA 1
ATOM 3984 C C . GLU A 1 495 ? 9.259 -2.959 -20.961 1.00 93.56 495 GLU A C 1
ATOM 3986 O O . GLU A 1 495 ? 9.021 -4.152 -20.781 1.00 93.56 495 GLU A O 1
ATOM 3991 N N . PHE A 1 496 ? 8.423 -2.170 -21.638 1.00 93.00 496 PHE A N 1
ATOM 3992 C CA . PHE A 1 496 ? 7.215 -2.662 -22.307 1.00 93.00 496 PHE A CA 1
ATOM 3993 C C . PHE A 1 496 ? 7.520 -3.388 -23.624 1.00 93.00 496 PHE A C 1
ATOM 3995 O O . PHE A 1 496 ? 6.771 -4.281 -24.026 1.00 93.00 496 PHE A O 1
ATOM 4002 N N . SER A 1 497 ? 8.612 -3.022 -24.303 1.00 93.25 497 SER A N 1
ATOM 4003 C CA . SER A 1 497 ? 8.940 -3.499 -25.651 1.00 93.25 497 SER A CA 1
ATOM 4004 C C . SER A 1 497 ? 8.943 -5.032 -25.841 1.00 93.25 497 SER A C 1
ATOM 4006 O O . SER A 1 497 ? 8.391 -5.477 -26.860 1.00 93.25 497 SER A O 1
ATOM 4008 N N . PRO A 1 498 ? 9.421 -5.872 -24.891 1.00 92.19 498 PRO A N 1
ATOM 4009 C CA . PRO A 1 498 ? 9.385 -7.330 -25.032 1.00 92.19 498 PRO A CA 1
ATOM 4010 C C . PRO A 1 498 ? 7.958 -7.889 -25.041 1.00 92.19 498 PRO A C 1
ATOM 4012 O O . PRO A 1 498 ? 7.700 -8.908 -25.674 1.00 92.19 498 PRO A O 1
ATOM 4015 N N . TYR A 1 499 ? 7.001 -7.186 -24.436 1.00 91.25 499 TYR A N 1
ATOM 4016 C CA . TYR A 1 499 ? 5.621 -7.647 -24.239 1.00 91.25 499 TYR A CA 1
ATOM 4017 C C . TYR A 1 499 ? 4.623 -7.055 -25.245 1.00 91.25 499 TYR A C 1
ATOM 4019 O O . TYR A 1 499 ? 3.420 -7.284 -25.153 1.00 91.25 499 TYR A O 1
ATOM 4027 N N . THR A 1 500 ? 5.109 -6.289 -26.222 1.00 92.12 500 THR A N 1
ATOM 4028 C CA . THR A 1 500 ? 4.287 -5.728 -27.307 1.00 92.12 500 THR A CA 1
ATOM 4029 C C . THR A 1 500 ? 3.737 -6.813 -28.235 1.00 92.12 500 THR A C 1
ATOM 4031 O O . THR A 1 500 ? 4.409 -7.812 -28.509 1.00 92.12 500 THR A O 1
ATOM 4034 N N . THR A 1 501 ? 2.547 -6.603 -28.798 1.00 92.19 501 THR A N 1
ATOM 4035 C CA . THR A 1 501 ? 2.043 -7.465 -29.878 1.00 92.19 501 THR A CA 1
ATOM 4036 C C . THR A 1 501 ? 2.715 -7.115 -31.218 1.00 92.19 501 THR A C 1
ATOM 4038 O O . THR A 1 501 ? 3.265 -6.017 -31.369 1.00 92.19 501 THR A O 1
ATOM 4041 N N . PRO A 1 502 ? 2.662 -7.988 -32.244 1.00 91.88 502 PRO A N 1
ATOM 4042 C CA . PRO A 1 502 ? 3.120 -7.632 -33.590 1.00 91.88 502 PRO A CA 1
ATOM 4043 C C . PRO A 1 502 ? 2.383 -6.421 -34.183 1.00 91.88 502 PRO A C 1
ATOM 4045 O O . PRO A 1 502 ? 2.973 -5.640 -34.930 1.00 91.88 502 PRO A O 1
ATOM 4048 N N . GLN A 1 503 ? 1.106 -6.234 -33.835 1.00 91.75 503 GLN A N 1
ATOM 4049 C CA . GLN A 1 503 ? 0.328 -5.074 -34.265 1.00 91.75 503 GLN A CA 1
ATOM 4050 C C . GLN A 1 503 ? 0.859 -3.786 -33.629 1.00 91.75 503 GLN A C 1
ATOM 4052 O O . GLN A 1 503 ? 1.151 -2.835 -34.355 1.00 91.75 503 GLN A O 1
ATOM 4057 N N . ASP A 1 504 ? 1.052 -3.776 -32.307 1.00 91.44 504 ASP A N 1
ATOM 4058 C CA . ASP A 1 504 ? 1.637 -2.631 -31.595 1.00 91.44 504 ASP A CA 1
ATOM 4059 C C . ASP A 1 504 ? 3.037 -2.320 -32.131 1.00 91.44 504 ASP A C 1
ATOM 4061 O O . ASP A 1 504 ? 3.362 -1.171 -32.430 1.00 91.44 504 ASP A O 1
ATOM 4065 N N . SER A 1 505 ? 3.843 -3.363 -32.351 1.00 93.19 505 SER A N 1
ATOM 4066 C CA . SER A 1 505 ? 5.203 -3.239 -32.880 1.00 93.19 505 SER A CA 1
ATOM 4067 C C . SER A 1 505 ? 5.229 -2.558 -34.244 1.00 93.19 505 SER A C 1
ATOM 4069 O O . SER A 1 505 ? 6.059 -1.682 -34.478 1.00 93.19 505 SER A O 1
ATOM 4071 N N . ARG A 1 506 ? 4.291 -2.901 -35.135 1.00 92.56 506 ARG A N 1
ATOM 4072 C CA . ARG A 1 506 ? 4.176 -2.273 -36.458 1.00 92.56 506 ARG A CA 1
ATOM 4073 C C . ARG A 1 506 ? 3.854 -0.781 -36.365 1.00 92.56 506 ARG A C 1
ATOM 4075 O O . ARG A 1 506 ? 4.342 -0.014 -37.189 1.00 92.56 506 ARG A O 1
ATOM 4082 N N . LEU A 1 507 ? 3.036 -0.383 -35.391 1.00 91.12 507 LEU A N 1
ATOM 4083 C CA . LEU A 1 507 ? 2.618 1.007 -35.194 1.00 91.12 507 LEU A CA 1
ATOM 4084 C C . LEU A 1 507 ? 3.717 1.867 -34.559 1.00 91.12 507 LEU A C 1
ATOM 4086 O O . LEU A 1 507 ? 3.831 3.043 -34.893 1.00 91.12 507 LEU A O 1
ATOM 4090 N N . PHE A 1 508 ? 4.513 1.289 -33.660 1.00 92.12 508 PHE A N 1
ATOM 4091 C CA . PHE A 1 508 ? 5.554 2.001 -32.916 1.00 92.12 508 PHE A CA 1
ATOM 4092 C C . PHE A 1 508 ? 6.898 2.080 -33.625 1.00 92.12 508 PHE A C 1
ATOM 4094 O O . PHE A 1 508 ? 7.622 3.063 -33.463 1.00 92.12 508 PHE A O 1
ATOM 4101 N N . LEU A 1 509 ? 7.260 1.040 -34.380 1.00 94.50 509 LEU A N 1
ATOM 4102 C CA . LEU A 1 509 ? 8.587 0.923 -34.974 1.00 94.50 509 LEU A CA 1
ATOM 4103 C C . LEU A 1 509 ? 9.004 2.158 -35.803 1.00 94.50 509 LEU A C 1
ATOM 4105 O O . LEU A 1 509 ? 10.144 2.589 -35.631 1.00 94.50 509 LEU A O 1
ATOM 4109 N N . PRO A 1 510 ? 8.141 2.780 -36.638 1.00 94.62 510 PRO A N 1
ATOM 4110 C CA . PRO A 1 510 ? 8.509 3.996 -37.367 1.00 94.62 510 PRO A CA 1
ATOM 4111 C C . PRO A 1 510 ? 8.951 5.136 -36.440 1.00 94.62 510 PRO A C 1
ATOM 4113 O O . PRO A 1 510 ? 10.006 5.733 -36.658 1.00 94.62 510 PRO A O 1
ATOM 4116 N N . SER A 1 511 ? 8.183 5.393 -35.379 1.00 94.19 511 SER A N 1
ATOM 4117 C CA . SER A 1 511 ? 8.459 6.446 -34.399 1.00 94.19 511 SER A CA 1
ATOM 4118 C C . SER A 1 511 ? 9.757 6.169 -33.630 1.00 94.19 511 SER A C 1
ATOM 4120 O O . SER A 1 511 ? 10.582 7.064 -33.445 1.00 94.19 511 SER A O 1
ATOM 4122 N N . VAL A 1 512 ? 9.994 4.907 -33.253 1.00 95.31 512 VAL A N 1
ATOM 4123 C CA . VAL A 1 512 ? 11.235 4.481 -32.584 1.00 95.31 512 VAL A CA 1
ATOM 4124 C C . VAL A 1 512 ? 12.449 4.645 -33.500 1.00 95.31 512 VAL A C 1
ATOM 4126 O O . VAL A 1 512 ? 13.476 5.145 -33.050 1.00 95.31 512 VAL A O 1
ATOM 4129 N N . VAL A 1 513 ? 12.350 4.293 -34.788 1.00 94.88 513 VAL A N 1
ATOM 4130 C CA . VAL A 1 513 ? 13.447 4.483 -35.757 1.00 94.88 513 VAL A CA 1
ATOM 4131 C C . VAL A 1 513 ? 13.752 5.968 -35.963 1.00 94.88 513 VAL A C 1
ATOM 4133 O O . VAL A 1 513 ? 14.923 6.334 -36.053 1.00 94.88 513 VAL A O 1
ATOM 4136 N N . GLN A 1 514 ? 12.738 6.836 -36.008 1.00 93.06 514 GLN A N 1
ATOM 4137 C CA . GLN A 1 514 ? 12.951 8.284 -36.113 1.00 93.06 514 GLN A CA 1
ATOM 4138 C C . GLN A 1 514 ? 13.707 8.842 -34.901 1.00 93.06 514 GLN A C 1
ATOM 4140 O O . GLN A 1 514 ? 14.708 9.538 -35.081 1.00 93.06 514 GLN A O 1
ATOM 4145 N N . LEU A 1 515 ? 13.289 8.486 -33.681 1.00 93.81 515 LEU A N 1
ATOM 4146 C CA . LEU A 1 515 ? 14.001 8.871 -32.459 1.00 93.81 515 LEU A CA 1
ATOM 4147 C C . LEU A 1 515 ? 15.420 8.287 -32.433 1.00 93.81 515 LEU A C 1
ATOM 4149 O O . LEU A 1 515 ? 16.374 9.000 -32.131 1.00 93.81 515 LEU A O 1
ATOM 4153 N N . LEU A 1 516 ? 15.592 7.022 -32.827 1.00 93.88 516 LEU A N 1
ATOM 4154 C CA . LEU A 1 516 ? 16.904 6.381 -32.894 1.00 93.88 516 LEU A CA 1
ATOM 4155 C C . LEU A 1 516 ? 17.844 7.131 -33.846 1.00 93.88 516 LEU A C 1
ATOM 4157 O O . LEU A 1 516 ? 18.975 7.427 -33.477 1.00 93.88 516 LEU A O 1
ATOM 4161 N N . LYS A 1 517 ? 17.376 7.512 -35.042 1.00 91.69 517 LYS A N 1
ATOM 4162 C CA . LYS A 1 517 ? 18.160 8.328 -35.984 1.00 91.69 517 LYS A CA 1
ATOM 4163 C C . LYS A 1 517 ? 18.476 9.715 -35.428 1.00 91.69 517 LYS A C 1
ATOM 4165 O O . LYS A 1 517 ? 19.527 10.262 -35.752 1.00 91.69 517 LYS A O 1
ATOM 4170 N N . LYS A 1 518 ? 17.602 10.298 -34.608 1.00 90.81 518 LYS A N 1
ATOM 4171 C CA . LYS A 1 518 ? 17.878 11.584 -33.964 1.00 90.81 518 LYS A CA 1
ATOM 4172 C C . LYS A 1 518 ? 19.014 11.470 -32.945 1.00 90.81 518 LYS A C 1
ATOM 4174 O O . LYS A 1 518 ? 19.962 12.245 -33.012 1.00 90.81 518 LYS A O 1
ATOM 4179 N N . TYR A 1 519 ? 18.939 10.486 -32.050 1.00 91.12 519 TYR A N 1
ATOM 4180 C CA . TYR A 1 519 ? 19.910 10.309 -30.963 1.00 91.12 519 TYR A CA 1
ATOM 4181 C C . TYR A 1 519 ? 21.174 9.531 -31.369 1.00 91.12 519 TYR A C 1
ATOM 4183 O O . TYR A 1 519 ? 22.158 9.529 -30.633 1.00 91.12 519 TYR A O 1
ATOM 4191 N N . MET A 1 520 ? 21.189 8.924 -32.560 1.00 91.50 520 MET A N 1
ATOM 4192 C CA . MET A 1 520 ? 22.382 8.390 -33.222 1.00 91.50 520 MET A CA 1
ATOM 4193 C C . MET A 1 520 ? 22.719 9.231 -34.465 1.00 91.50 520 MET A C 1
ATOM 4195 O O . MET A 1 520 ? 22.344 8.855 -35.582 1.00 91.50 520 MET A O 1
ATOM 4199 N N . PRO A 1 521 ? 23.394 10.383 -34.316 1.00 80.44 521 PRO A N 1
ATOM 4200 C CA . PRO A 1 521 ? 23.679 11.278 -35.428 1.00 80.44 521 PRO A CA 1
ATOM 4201 C C . PRO A 1 521 ? 24.645 10.641 -36.445 1.00 80.44 521 PRO A C 1
ATOM 4203 O O . PRO A 1 521 ? 25.611 9.959 -36.102 1.00 80.44 521 PRO A O 1
ATOM 4206 N N . GLY A 1 522 ? 24.386 10.882 -37.735 1.00 75.69 522 GLY A N 1
ATOM 4207 C CA . GLY A 1 522 ? 25.216 10.389 -38.845 1.00 75.69 522 GLY A CA 1
ATOM 4208 C C . GLY A 1 522 ? 26.560 11.111 -38.982 1.00 75.69 522 GLY A C 1
ATOM 4209 O O . GLY A 1 522 ? 27.424 10.667 -39.724 1.00 75.69 522 GLY A O 1
ATOM 4210 N N . ARG A 1 523 ? 26.765 12.211 -38.251 1.00 75.31 523 ARG A N 1
ATOM 4211 C CA . ARG A 1 523 ? 28.028 12.956 -38.176 1.00 75.31 523 ARG A CA 1
ATOM 4212 C C . ARG A 1 523 ? 28.293 13.345 -36.727 1.00 75.31 523 ARG A C 1
ATOM 4214 O O . ARG A 1 523 ? 27.347 13.474 -35.957 1.00 75.31 523 ARG A O 1
ATOM 4221 N N . LYS A 1 524 ? 29.562 13.563 -36.370 1.00 65.25 524 LYS A N 1
ATOM 4222 C CA . LYS A 1 524 ? 29.951 14.096 -35.055 1.00 65.25 524 LYS A CA 1
ATOM 4223 C C . LYS A 1 524 ? 29.411 15.526 -34.923 1.00 65.25 524 LYS A C 1
ATOM 4225 O O . LYS A 1 524 ? 30.050 16.474 -35.369 1.00 65.25 524 LYS A O 1
ATOM 4230 N N . THR A 1 525 ? 28.208 15.671 -34.381 1.00 60.94 525 THR A N 1
ATOM 4231 C CA . THR A 1 525 ? 27.697 16.948 -33.884 1.00 60.94 525 THR A CA 1
ATOM 4232 C C . THR A 1 525 ? 28.410 17.213 -32.560 1.00 60.94 525 THR A C 1
ATOM 4234 O O . THR A 1 525 ? 28.622 16.289 -31.782 1.00 60.94 525 THR A O 1
ATOM 4237 N N . GLY A 1 526 ? 28.857 18.442 -32.299 1.00 59.59 526 GLY A N 1
ATOM 4238 C CA . GLY A 1 526 ? 29.548 18.793 -31.045 1.00 59.59 526 GLY A CA 1
ATOM 4239 C C . GLY A 1 526 ? 28.663 18.726 -29.789 1.00 59.59 526 GLY A C 1
ATOM 4240 O O . GLY A 1 526 ? 29.055 19.247 -28.753 1.00 59.59 526 GLY A O 1
ATOM 4241 N N . GLU A 1 527 ? 27.473 18.134 -29.891 1.00 63.28 527 GLU A N 1
ATOM 4242 C CA . GLU A 1 527 ? 26.490 17.992 -28.820 1.00 63.28 527 GLU A CA 1
ATOM 4243 C C . GLU A 1 527 ? 26.793 16.750 -27.972 1.00 63.28 527 GLU A C 1
ATOM 4245 O O . GLU A 1 527 ? 27.182 15.698 -28.490 1.00 63.28 527 GLU A O 1
ATOM 4250 N N . GLU A 1 528 ? 26.605 16.861 -26.655 1.00 68.56 528 GLU A N 1
ATOM 4251 C CA . GLU A 1 528 ? 26.737 15.721 -25.750 1.00 68.56 528 GLU A CA 1
ATOM 4252 C C . GLU A 1 528 ? 25.626 14.697 -26.004 1.00 68.56 528 GLU A C 1
ATOM 4254 O O . GLU A 1 528 ? 24.434 14.997 -25.990 1.00 68.56 528 GLU A O 1
ATOM 4259 N N . MET A 1 529 ? 26.034 13.455 -26.244 1.00 82.19 529 MET A N 1
ATOM 4260 C CA . MET A 1 529 ? 25.131 12.359 -26.565 1.00 82.19 529 MET A CA 1
ATOM 4261 C C . MET A 1 529 ? 24.619 11.664 -25.304 1.00 82.19 529 MET A C 1
ATOM 4263 O O . MET A 1 529 ? 25.402 11.222 -24.460 1.00 82.19 529 MET A O 1
ATOM 4267 N N . ASN A 1 530 ? 23.305 11.457 -25.227 1.00 89.25 530 ASN A N 1
ATOM 4268 C CA . ASN A 1 530 ? 22.688 10.699 -24.145 1.00 89.25 530 ASN A CA 1
ATOM 4269 C C . ASN A 1 530 ? 22.725 9.185 -24.435 1.00 89.25 530 ASN A C 1
ATOM 4271 O O . ASN A 1 530 ? 21.822 8.625 -25.060 1.00 89.25 530 ASN A O 1
ATOM 4275 N N . PHE A 1 531 ? 23.778 8.505 -23.971 1.00 93.06 531 PHE A N 1
ATOM 4276 C CA . PHE A 1 531 ? 23.942 7.054 -24.151 1.00 93.06 531 PHE A CA 1
ATOM 4277 C C . PHE A 1 531 ? 22.769 6.245 -23.576 1.00 93.06 531 PHE A C 1
ATOM 4279 O O . PHE A 1 531 ? 22.389 5.224 -24.143 1.00 93.06 531 PHE A O 1
ATOM 4286 N N . THR A 1 532 ? 22.144 6.705 -22.493 1.00 93.38 532 THR A N 1
ATOM 4287 C CA . THR A 1 532 ? 21.008 6.000 -21.886 1.00 93.38 532 THR A CA 1
ATOM 4288 C C . THR A 1 532 ? 19.784 6.020 -22.800 1.00 93.38 532 THR A C 1
ATOM 4290 O O . THR A 1 532 ? 19.081 5.015 -22.902 1.00 93.38 532 THR A O 1
ATOM 4293 N N . TYR A 1 533 ? 19.550 7.116 -23.533 1.00 95.00 533 TYR A N 1
ATOM 4294 C CA . TYR A 1 533 ? 18.470 7.176 -24.527 1.00 95.00 533 TYR A CA 1
ATOM 4295 C C . TYR A 1 533 ? 18.724 6.189 -25.658 1.00 95.00 533 TYR A C 1
ATOM 4297 O O . TYR A 1 533 ? 17.821 5.456 -26.058 1.00 95.00 533 TYR A O 1
ATOM 4305 N N . VAL A 1 534 ? 19.969 6.130 -26.136 1.00 95.50 534 VAL A N 1
ATOM 4306 C CA . VAL A 1 534 ? 20.375 5.195 -27.189 1.00 95.50 534 VAL A CA 1
ATOM 4307 C C . VAL A 1 534 ? 20.213 3.745 -26.728 1.00 95.50 534 VAL A C 1
ATOM 4309 O O . VAL A 1 534 ? 19.702 2.933 -27.492 1.00 95.50 534 VAL A O 1
ATOM 4312 N N . GLU A 1 535 ? 20.566 3.412 -25.482 1.00 96.12 535 GLU A N 1
ATOM 4313 C CA . GLU A 1 535 ? 20.306 2.086 -24.906 1.00 96.12 535 GLU A CA 1
ATOM 4314 C C . GLU A 1 535 ? 18.808 1.752 -24.916 1.00 96.12 535 GLU A C 1
ATOM 4316 O O . GLU A 1 535 ? 18.430 0.701 -25.433 1.00 96.12 535 GLU A O 1
ATOM 4321 N N . CYS A 1 536 ? 17.952 2.648 -24.408 1.00 95.88 536 CYS A N 1
ATOM 4322 C CA . CYS A 1 536 ? 16.501 2.438 -24.379 1.00 95.88 536 CYS A CA 1
ATOM 4323 C C . CYS A 1 536 ? 15.926 2.229 -25.788 1.00 95.88 536 CYS A C 1
ATOM 4325 O O . CYS A 1 536 ? 15.141 1.307 -26.021 1.00 95.88 536 CYS A O 1
ATOM 4327 N N . LEU A 1 537 ? 16.324 3.079 -26.738 1.00 96.62 537 LEU A N 1
ATOM 4328 C CA . LEU A 1 537 ? 15.821 3.066 -28.111 1.00 96.62 537 LEU A CA 1
ATOM 4329 C C . LEU A 1 537 ? 16.334 1.863 -28.901 1.00 96.62 537 LEU A C 1
ATOM 4331 O O . LEU A 1 537 ? 15.543 1.243 -29.605 1.00 96.62 537 LEU A O 1
ATOM 4335 N N . LEU A 1 538 ? 17.612 1.488 -28.767 1.00 96.06 538 LEU A N 1
ATOM 4336 C CA . LEU A 1 538 ? 18.148 0.270 -29.383 1.00 96.06 538 LEU A CA 1
ATOM 4337 C C . LEU A 1 538 ? 17.464 -0.972 -28.818 1.00 96.06 538 LEU A C 1
ATOM 4339 O O . LEU A 1 538 ? 17.071 -1.845 -29.589 1.00 96.06 538 LEU A O 1
ATOM 4343 N N . TYR A 1 539 ? 17.283 -1.039 -27.498 1.00 95.94 539 TYR A N 1
ATOM 4344 C CA . TYR A 1 539 ? 16.598 -2.157 -26.856 1.00 95.94 539 TYR A CA 1
ATOM 4345 C C . TYR A 1 539 ? 15.162 -2.291 -27.368 1.00 95.94 539 TYR A C 1
ATOM 4347 O O . TYR A 1 539 ? 14.761 -3.357 -27.836 1.00 95.94 539 TYR A O 1
ATOM 4355 N N . THR A 1 540 ? 14.424 -1.178 -27.375 1.00 95.62 540 THR A N 1
ATOM 4356 C CA . THR A 1 540 ? 13.066 -1.112 -27.925 1.00 95.62 540 THR A CA 1
ATOM 4357 C C . THR A 1 540 ? 13.054 -1.538 -29.392 1.00 95.62 540 THR A C 1
ATOM 4359 O O . THR A 1 540 ? 12.280 -2.412 -29.775 1.00 95.62 540 THR A O 1
ATOM 4362 N N . PHE A 1 541 ? 13.943 -0.973 -30.215 1.00 96.06 541 PHE A N 1
ATOM 4363 C CA . PHE A 1 541 ? 14.059 -1.288 -31.637 1.00 96.06 541 PHE A CA 1
ATOM 4364 C C . PHE A 1 541 ? 14.263 -2.785 -31.875 1.00 96.06 541 PHE A C 1
ATOM 4366 O O . PHE A 1 541 ? 13.552 -3.354 -32.696 1.00 96.06 541 PHE A O 1
ATOM 4373 N N . HIS A 1 542 ? 15.173 -3.436 -31.141 1.00 95.12 542 HIS A N 1
ATOM 4374 C CA . HIS A 1 542 ? 15.424 -4.876 -31.265 1.00 95.12 542 HIS A CA 1
ATOM 4375 C C . HIS A 1 542 ? 14.162 -5.712 -31.042 1.00 95.12 542 HIS A C 1
ATOM 4377 O O . HIS A 1 542 ? 13.875 -6.604 -31.841 1.00 95.12 542 HIS A O 1
ATOM 4383 N N . HIS A 1 543 ? 13.390 -5.411 -29.996 1.00 94.19 543 HIS A N 1
ATOM 4384 C CA . HIS A 1 543 ? 12.160 -6.143 -29.674 1.00 94.19 543 HIS A CA 1
ATOM 4385 C C . HIS A 1 543 ? 11.052 -5.926 -30.699 1.00 94.19 543 HIS A C 1
ATOM 4387 O O . HIS A 1 543 ? 10.417 -6.887 -31.136 1.00 94.19 543 HIS A O 1
ATOM 4393 N N . LEU A 1 544 ? 10.837 -4.678 -31.124 1.00 94.06 544 LEU A N 1
ATOM 4394 C CA . LEU A 1 544 ? 9.817 -4.378 -32.130 1.00 94.06 544 LEU A CA 1
ATOM 4395 C C . LEU A 1 544 ? 10.205 -4.972 -33.490 1.00 94.06 544 LEU A C 1
ATOM 4397 O O . LEU A 1 544 ? 9.399 -5.647 -34.129 1.00 94.06 544 LEU A O 1
ATOM 4401 N N . ALA A 1 545 ? 11.454 -4.777 -33.919 1.00 93.38 545 ALA A N 1
ATOM 4402 C CA . ALA A 1 545 ? 11.950 -5.248 -35.206 1.00 93.38 545 ALA A CA 1
ATOM 4403 C C . ALA A 1 545 ? 11.914 -6.774 -35.336 1.00 93.38 545 ALA A C 1
ATOM 4405 O O . ALA A 1 545 ? 11.612 -7.277 -36.420 1.00 93.38 545 ALA A O 1
ATOM 4406 N N . HIS A 1 546 ? 12.163 -7.497 -34.237 1.00 92.50 546 HIS A N 1
ATOM 4407 C CA . HIS A 1 546 ? 12.044 -8.953 -34.180 1.00 92.50 546 HIS A CA 1
ATOM 4408 C C . HIS A 1 546 ? 10.629 -9.438 -34.531 1.00 92.50 546 HIS A C 1
ATOM 4410 O O . HIS A 1 546 ? 10.475 -10.445 -35.219 1.00 92.50 546 HIS A O 1
ATOM 4416 N N . LYS A 1 547 ? 9.596 -8.702 -34.101 1.00 91.50 547 LYS A N 1
ATOM 4417 C CA . LYS A 1 547 ? 8.180 -9.058 -34.291 1.00 91.50 547 LYS A CA 1
ATOM 4418 C C . LYS A 1 547 ? 7.621 -8.632 -35.646 1.00 91.50 547 LYS A C 1
ATOM 4420 O O . LYS A 1 547 ? 6.632 -9.201 -36.104 1.00 91.50 547 LYS A O 1
ATOM 4425 N N . VAL A 1 548 ? 8.216 -7.621 -36.285 1.00 91.12 548 VAL A N 1
ATOM 4426 C CA . VAL A 1 548 ? 7.748 -7.071 -37.572 1.00 91.12 548 VAL A CA 1
ATOM 4427 C C . VAL A 1 548 ? 8.872 -6.909 -38.607 1.00 91.12 548 VAL A C 1
ATOM 4429 O O . VAL A 1 548 ? 9.091 -5.806 -39.115 1.00 91.12 548 VAL A O 1
ATOM 4432 N N . PRO A 1 549 ? 9.550 -8.003 -39.003 1.00 86.50 549 PRO A N 1
ATOM 4433 C CA . PRO A 1 549 ? 10.679 -7.967 -39.941 1.00 86.50 549 PRO A CA 1
ATOM 4434 C C . PRO A 1 549 ? 10.382 -7.234 -41.263 1.00 86.50 549 PRO A C 1
ATOM 4436 O O . PRO A 1 549 ? 11.241 -6.520 -41.780 1.00 86.50 549 PRO A O 1
ATOM 4439 N N . ASN A 1 550 ? 9.152 -7.325 -41.777 1.00 83.31 550 ASN A N 1
ATOM 4440 C CA . ASN A 1 550 ? 8.763 -6.684 -43.041 1.00 83.31 550 ASN A CA 1
ATOM 4441 C C . ASN A 1 550 ? 8.727 -5.152 -42.935 1.00 83.31 550 ASN A C 1
ATOM 4443 O O . ASN A 1 550 ? 9.174 -4.454 -43.844 1.00 83.31 550 ASN A O 1
ATOM 4447 N N . ALA A 1 551 ? 8.241 -4.615 -41.810 1.00 87.44 551 ALA A N 1
ATOM 4448 C CA . ALA A 1 551 ? 8.269 -3.174 -41.560 1.00 87.44 551 ALA A CA 1
ATOM 4449 C C . ALA A 1 551 ? 9.717 -2.689 -41.388 1.00 87.44 551 ALA A C 1
ATOM 4451 O O . ALA A 1 551 ? 10.108 -1.668 -41.959 1.00 87.44 551 ALA A O 1
ATOM 4452 N N . THR A 1 552 ? 10.533 -3.476 -40.684 1.00 89.50 552 THR A N 1
ATOM 4453 C CA . THR A 1 552 ? 11.961 -3.215 -40.486 1.00 89.50 552 THR A CA 1
ATOM 4454 C C . THR A 1 552 ? 12.738 -3.132 -41.801 1.00 89.50 552 THR A C 1
ATOM 4456 O O . THR A 1 552 ? 13.595 -2.260 -41.938 1.00 89.50 552 THR A O 1
ATOM 4459 N N . ASN A 1 553 ? 12.418 -3.977 -42.788 1.00 86.56 553 ASN A N 1
ATOM 4460 C CA . ASN A 1 553 ? 13.009 -3.899 -44.128 1.00 86.56 553 ASN A CA 1
ATOM 4461 C C . ASN A 1 553 ? 12.808 -2.500 -44.737 1.00 86.56 553 ASN A C 1
ATOM 4463 O O . ASN A 1 553 ? 13.782 -1.812 -45.021 1.00 86.56 553 ASN A O 1
ATOM 4467 N N . SER A 1 554 ? 11.566 -2.018 -44.823 1.00 86.25 554 SER A N 1
ATOM 4468 C CA . SER A 1 554 ? 11.286 -0.708 -45.435 1.00 86.25 554 SER A CA 1
ATOM 4469 C C . SER A 1 554 ? 11.923 0.482 -44.696 1.00 86.25 554 SER A C 1
ATOM 4471 O O . SER A 1 554 ? 12.403 1.427 -45.323 1.00 86.25 554 SER A O 1
ATOM 4473 N N . LEU A 1 555 ? 11.980 0.435 -43.361 1.00 90.19 555 LEU A N 1
ATOM 4474 C CA . LEU A 1 555 ? 12.483 1.540 -42.534 1.00 90.19 555 LEU A CA 1
ATOM 4475 C C . LEU A 1 555 ? 14.015 1.602 -42.465 1.00 90.19 555 LEU A C 1
ATOM 4477 O O . LEU A 1 555 ? 14.587 2.687 -42.339 1.00 90.19 555 LEU A O 1
ATOM 4481 N N . CYS A 1 556 ? 14.680 0.447 -42.525 1.00 90.56 556 CYS A N 1
ATOM 4482 C CA . CYS A 1 556 ? 16.113 0.319 -42.252 1.00 90.56 556 CYS A CA 1
ATOM 4483 C C . CYS A 1 556 ? 16.916 -0.299 -43.405 1.00 90.56 556 CYS A C 1
ATOM 4485 O O . CYS A 1 556 ? 18.137 -0.332 -43.334 1.00 90.56 556 CYS A O 1
ATOM 4487 N N . GLY A 1 557 ? 16.264 -0.796 -44.454 1.00 87.00 557 GLY A N 1
ATOM 4488 C CA . GLY A 1 557 ? 16.895 -1.401 -45.628 1.00 87.00 557 GLY A CA 1
ATOM 4489 C C . GLY A 1 557 ? 17.476 -2.802 -45.431 1.00 87.00 557 GLY A C 1
ATOM 4490 O O . GLY A 1 557 ? 18.343 -3.223 -46.199 1.00 87.00 557 GLY A O 1
ATOM 4491 N N . TYR A 1 558 ? 17.019 -3.538 -44.416 1.00 87.62 558 TYR A N 1
ATOM 4492 C CA . TYR A 1 558 ? 17.448 -4.919 -44.185 1.00 87.62 558 TYR A CA 1
ATOM 4493 C C . TYR A 1 558 ? 16.787 -5.904 -45.146 1.00 87.62 558 TYR A C 1
ATOM 4495 O O . TYR A 1 558 ? 15.579 -5.871 -45.355 1.00 87.62 558 TYR A O 1
ATOM 4503 N N . LYS A 1 559 ? 17.558 -6.868 -45.652 1.00 78.62 559 LYS A N 1
ATOM 4504 C CA . LYS A 1 559 ? 17.070 -7.925 -46.546 1.00 78.62 559 LYS A CA 1
ATOM 4505 C C . LYS A 1 559 ? 16.623 -9.142 -45.740 1.00 78.62 559 LYS A C 1
ATOM 4507 O O . LYS A 1 559 ? 17.333 -10.142 -45.670 1.00 78.62 559 LYS A O 1
ATOM 4512 N N . ILE A 1 560 ? 15.458 -9.035 -45.107 1.00 76.44 560 ILE A N 1
ATOM 4513 C CA . ILE A 1 560 ? 14.853 -10.134 -44.344 1.00 76.44 560 ILE A CA 1
ATOM 4514 C C . ILE A 1 560 ? 13.823 -10.827 -45.237 1.00 76.44 560 ILE A C 1
ATOM 4516 O O . ILE A 1 560 ? 12.847 -10.204 -45.644 1.00 76.44 560 ILE A O 1
ATOM 4520 N N . VAL A 1 561 ? 14.061 -12.100 -45.559 1.00 72.06 561 VAL A N 1
ATOM 4521 C CA . VAL A 1 561 ? 13.133 -12.935 -46.336 1.00 72.06 561 VAL A CA 1
ATOM 4522 C C . VAL A 1 561 ? 12.313 -13.753 -45.345 1.00 72.06 561 VAL A C 1
ATOM 4524 O O . VAL A 1 561 ? 12.867 -14.607 -44.656 1.00 72.06 561 VAL A O 1
ATOM 4527 N N . THR A 1 562 ? 11.014 -13.471 -45.239 1.00 71.00 562 THR A N 1
ATOM 4528 C CA . THR A 1 562 ? 10.099 -14.191 -44.337 1.00 71.00 562 THR A CA 1
ATOM 4529 C C . THR A 1 562 ? 9.277 -15.254 -45.063 1.00 71.00 562 THR A C 1
ATOM 4531 O O . THR A 1 562 ? 8.665 -16.104 -44.421 1.00 71.00 562 THR A O 1
ATOM 4534 N N . GLY A 1 563 ? 9.289 -15.234 -46.400 1.00 68.81 563 GLY A N 1
ATOM 4535 C CA . GLY A 1 563 ? 8.493 -16.125 -47.242 1.00 68.81 563 GLY A CA 1
ATOM 4536 C C . GLY A 1 563 ? 7.032 -15.684 -47.360 1.00 68.81 563 GLY A C 1
ATOM 4537 O O . GLY A 1 563 ? 6.201 -16.461 -47.825 1.00 68.81 563 GLY A O 1
ATOM 4538 N N . GLN A 1 564 ? 6.699 -14.460 -46.934 1.00 67.94 564 GLN A N 1
ATOM 4539 C CA . GLN A 1 564 ? 5.343 -13.916 -46.996 1.00 67.94 564 GLN A CA 1
ATOM 4540 C C . GLN A 1 564 ? 5.139 -13.075 -48.270 1.00 67.94 564 GLN A C 1
ATOM 4542 O O . GLN A 1 564 ? 6.055 -12.368 -48.684 1.00 67.94 564 GLN A O 1
ATOM 4547 N N . PRO A 1 565 ? 3.928 -13.047 -48.866 1.00 59.81 565 PRO A N 1
ATOM 4548 C CA . PRO A 1 565 ? 3.641 -12.230 -50.055 1.00 59.81 565 PRO A CA 1
ATOM 4549 C C . PRO A 1 565 ? 3.881 -10.723 -49.867 1.00 59.81 565 PRO A C 1
ATOM 4551 O O . PRO A 1 565 ? 4.035 -9.991 -50.836 1.00 59.81 565 PRO A O 1
ATOM 4554 N N . SER A 1 566 ? 3.895 -10.249 -48.617 1.00 64.19 566 SER A N 1
ATOM 4555 C CA . SER A 1 566 ? 4.193 -8.860 -48.254 1.00 64.19 566 SER A CA 1
ATOM 4556 C C . SER A 1 566 ? 5.685 -8.512 -48.258 1.00 64.19 566 SER A C 1
ATOM 4558 O O . SER A 1 566 ? 6.029 -7.355 -48.007 1.00 64.19 566 SER A O 1
ATOM 4560 N N . ASP A 1 567 ? 6.572 -9.484 -48.478 1.00 64.69 567 ASP A N 1
ATOM 4561 C CA . ASP A 1 567 ? 8.007 -9.247 -48.567 1.00 64.69 567 ASP A CA 1
ATOM 4562 C C . ASP A 1 567 ? 8.263 -8.419 -49.835 1.00 64.69 567 ASP A C 1
ATOM 4564 O O . ASP A 1 567 ? 8.166 -8.916 -50.956 1.00 64.69 567 ASP A O 1
ATOM 4568 N N . ARG A 1 568 ? 8.545 -7.121 -49.669 1.00 67.06 568 ARG A N 1
ATOM 4569 C CA . ARG A 1 568 ? 8.801 -6.165 -50.762 1.00 67.06 568 ARG A CA 1
ATOM 4570 C C . ARG A 1 568 ? 10.165 -6.417 -51.423 1.00 67.06 568 ARG A C 1
ATOM 4572 O O . ARG A 1 568 ? 11.039 -5.557 -51.418 1.00 67.06 568 ARG A O 1
ATOM 4579 N N . LEU A 1 569 ? 10.368 -7.618 -51.966 1.00 60.34 569 LEU A N 1
ATOM 4580 C CA . LEU A 1 569 ? 11.656 -8.167 -52.417 1.00 60.34 569 LEU A CA 1
ATOM 4581 C C . LEU A 1 569 ? 12.261 -7.474 -53.658 1.00 60.34 569 LEU A C 1
ATOM 4583 O O . LEU A 1 569 ? 13.322 -7.890 -54.117 1.00 60.34 569 LEU A O 1
ATOM 4587 N N . GLY A 1 570 ? 11.631 -6.414 -54.178 1.00 61.31 570 GLY A N 1
ATOM 4588 C CA . GLY A 1 570 ? 12.106 -5.628 -55.325 1.00 61.31 570 GLY A CA 1
ATOM 4589 C C . GLY A 1 570 ? 12.293 -4.125 -55.073 1.00 61.31 570 GLY A C 1
ATOM 4590 O O . GLY A 1 570 ? 12.773 -3.437 -55.968 1.00 61.31 570 GLY A O 1
ATOM 4591 N N . GLU A 1 571 ? 11.935 -3.599 -53.896 1.00 71.62 571 GLU A N 1
ATOM 4592 C CA . GLU A 1 571 ? 12.148 -2.180 -53.562 1.00 71.62 571 GLU A CA 1
ATOM 4593 C C . GLU A 1 571 ? 13.580 -1.971 -53.029 1.00 71.62 571 GLU A C 1
ATOM 4595 O O . GLU A 1 571 ? 14.037 -2.699 -52.143 1.00 71.62 571 GLU A O 1
ATOM 4600 N N . ASP A 1 572 ? 14.315 -0.992 -53.575 1.00 78.12 572 ASP A N 1
ATOM 4601 C CA . ASP A 1 572 ? 15.678 -0.684 -53.127 1.00 78.12 572 ASP A CA 1
ATOM 4602 C C . ASP A 1 572 ? 15.676 0.302 -51.951 1.00 78.12 572 ASP A C 1
ATOM 4604 O O . ASP A 1 572 ? 15.471 1.505 -52.104 1.00 78.12 572 ASP A O 1
ATOM 4608 N N . PHE A 1 573 ? 15.961 -0.223 -50.762 1.00 84.81 573 PHE A N 1
ATOM 4609 C CA . PHE A 1 573 ? 16.126 0.544 -49.527 1.00 84.81 573 PHE A CA 1
ATOM 4610 C C . PHE A 1 573 ? 17.598 0.680 -49.100 1.00 84.81 573 PHE A C 1
ATOM 4612 O O . PHE A 1 573 ? 17.887 0.983 -47.938 1.00 84.81 573 PHE A O 1
ATOM 4619 N N . SER A 1 574 ? 18.552 0.456 -50.010 1.00 85.31 574 SER A N 1
ATOM 4620 C CA . SER A 1 574 ? 19.993 0.493 -49.722 1.00 85.31 574 SER A CA 1
ATOM 4621 C C . SER A 1 574 ? 20.462 1.800 -49.072 1.00 85.31 574 SER A C 1
ATOM 4623 O O . SER A 1 574 ? 21.349 1.774 -48.215 1.00 85.31 574 SER A O 1
ATOM 4625 N N . GLY A 1 575 ? 19.832 2.932 -49.406 1.00 89.00 575 GLY A N 1
ATOM 4626 C CA . GLY A 1 575 ? 20.096 4.228 -48.777 1.00 89.00 575 GLY A CA 1
ATOM 4627 C C . GLY A 1 575 ? 19.808 4.240 -47.271 1.00 89.00 575 GLY A C 1
ATOM 4628 O O . GLY A 1 575 ? 20.638 4.714 -46.496 1.00 89.00 575 GLY A O 1
ATOM 4629 N N . ASN A 1 576 ? 18.688 3.646 -46.844 1.00 90.31 576 ASN A N 1
ATOM 4630 C CA . ASN A 1 576 ? 18.317 3.549 -45.427 1.00 90.31 576 ASN A CA 1
ATOM 4631 C C . ASN A 1 576 ? 19.296 2.663 -44.652 1.00 90.31 576 ASN A C 1
ATOM 4633 O O . ASN A 1 576 ? 19.673 3.003 -43.531 1.00 90.31 576 ASN A O 1
ATOM 4637 N N . PHE A 1 577 ? 19.739 1.565 -45.269 1.00 90.88 577 PHE A N 1
ATOM 4638 C CA . PHE A 1 577 ? 20.732 0.670 -44.679 1.00 90.88 577 PHE A CA 1
ATOM 4639 C C . PHE A 1 577 ? 22.093 1.354 -44.532 1.00 90.88 577 PHE A C 1
ATOM 4641 O O . PHE A 1 577 ? 22.734 1.236 -43.488 1.00 90.88 577 PHE A O 1
ATOM 4648 N N . LYS A 1 578 ? 22.519 2.117 -45.547 1.00 91.94 578 LYS A N 1
ATOM 4649 C CA . LYS A 1 578 ? 23.773 2.877 -45.511 1.00 91.94 578 LYS A CA 1
ATOM 4650 C C . LYS A 1 578 ? 23.756 3.953 -44.419 1.00 91.94 578 LYS A C 1
ATOM 4652 O O . LYS A 1 578 ? 24.689 3.996 -43.624 1.00 91.94 578 LYS A O 1
ATOM 4657 N N . ASP A 1 579 ? 22.690 4.754 -44.346 1.00 92.06 579 ASP A N 1
ATOM 4658 C CA . ASP A 1 579 ? 22.487 5.773 -43.299 1.00 92.06 579 ASP A CA 1
ATOM 4659 C C . ASP A 1 579 ? 22.508 5.147 -41.895 1.00 92.06 579 ASP A C 1
ATOM 4661 O O . ASP A 1 579 ? 23.207 5.628 -41.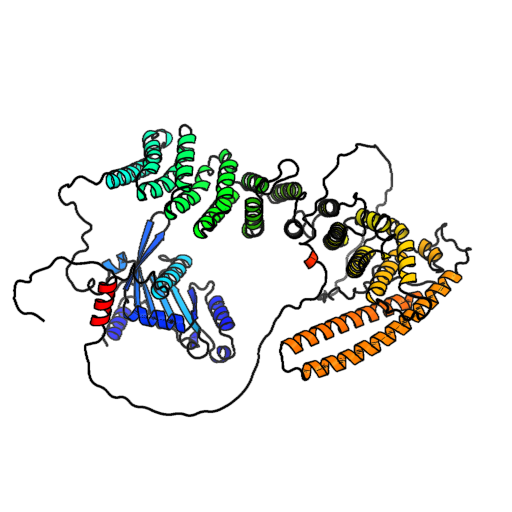004 1.00 92.06 579 ASP A O 1
ATOM 4665 N N . LEU A 1 580 ? 21.803 4.028 -41.693 1.00 92.50 580 LEU A N 1
ATOM 4666 C CA . LEU A 1 580 ? 21.793 3.337 -40.403 1.00 92.50 580 LEU A CA 1
ATOM 4667 C C . LEU A 1 580 ? 23.173 2.767 -40.033 1.00 92.50 580 LEU A C 1
ATOM 4669 O O . LEU A 1 580 ? 23.601 2.908 -38.891 1.00 92.50 580 LEU A O 1
ATOM 4673 N N . THR A 1 581 ? 23.884 2.166 -40.990 1.00 92.31 581 THR A N 1
ATOM 4674 C CA . THR A 1 581 ? 25.229 1.593 -40.786 1.00 92.31 581 THR A CA 1
ATOM 4675 C C . THR A 1 581 ? 26.260 2.669 -40.431 1.00 92.31 581 THR A C 1
ATOM 4677 O O . THR A 1 581 ? 27.088 2.471 -39.539 1.00 92.31 581 THR A O 1
ATOM 4680 N N . GLU A 1 582 ? 26.201 3.833 -41.082 1.00 93.38 582 GLU A N 1
ATOM 4681 C CA . GLU A 1 582 ? 27.062 4.981 -40.768 1.00 93.38 582 GLU A CA 1
ATOM 4682 C C . GLU A 1 582 ? 26.825 5.467 -39.329 1.00 93.38 582 GLU A C 1
ATOM 4684 O O . GLU A 1 582 ? 27.765 5.606 -38.545 1.00 93.38 582 GLU A O 1
ATOM 4689 N N . ARG A 1 583 ? 25.556 5.609 -38.931 1.00 94.00 583 ARG A N 1
ATOM 4690 C CA . ARG A 1 583 ? 25.169 5.972 -37.558 1.00 94.00 583 ARG A CA 1
ATOM 4691 C C . ARG A 1 583 ? 25.608 4.933 -36.529 1.00 94.00 583 ARG A C 1
ATOM 4693 O O . ARG A 1 583 ? 26.103 5.315 -35.472 1.00 94.00 583 ARG A O 1
ATOM 4700 N N . LEU A 1 584 ? 25.458 3.640 -36.838 1.00 94.00 584 LEU A N 1
ATOM 4701 C CA . LEU A 1 584 ? 25.916 2.523 -36.000 1.00 94.00 584 LEU A CA 1
ATOM 4702 C C . LEU A 1 584 ? 27.439 2.547 -35.803 1.00 94.00 584 LEU A C 1
ATOM 4704 O O . LEU A 1 584 ? 27.935 2.349 -34.697 1.00 94.00 584 LEU A O 1
ATOM 4708 N N . THR A 1 585 ? 28.191 2.852 -36.857 1.00 93.25 585 THR A N 1
ATOM 4709 C CA . THR A 1 585 ? 29.653 2.967 -36.777 1.00 93.25 585 THR A CA 1
ATOM 4710 C C . THR A 1 585 ? 30.065 4.134 -35.874 1.00 93.25 585 THR A C 1
ATOM 4712 O O . THR A 1 585 ? 30.913 3.973 -34.994 1.00 93.25 585 THR A O 1
ATOM 4715 N N . ASN A 1 586 ? 29.413 5.290 -36.030 1.00 91.62 586 ASN A N 1
ATOM 4716 C CA . ASN A 1 586 ? 29.683 6.473 -35.211 1.00 91.62 586 ASN A CA 1
ATOM 4717 C C . ASN A 1 586 ? 29.356 6.246 -33.729 1.00 91.62 586 ASN A C 1
ATOM 4719 O O . ASN A 1 586 ? 30.162 6.598 -32.864 1.00 91.62 586 ASN A O 1
ATOM 4723 N N . ILE A 1 587 ? 28.195 5.650 -33.415 1.00 92.44 587 ILE A N 1
ATOM 4724 C CA . ILE A 1 587 ? 27.824 5.367 -32.020 1.00 92.44 587 ILE A CA 1
ATOM 4725 C C . ILE A 1 587 ? 28.804 4.384 -31.384 1.00 92.44 587 ILE A C 1
ATOM 4727 O O . ILE A 1 587 ? 29.173 4.568 -30.228 1.00 92.44 587 ILE A O 1
ATOM 4731 N N . GLU A 1 588 ? 29.277 3.371 -32.112 1.00 93.56 588 GLU A N 1
ATOM 4732 C CA . GLU A 1 588 ? 30.257 2.422 -31.586 1.00 93.56 588 GLU A CA 1
ATOM 4733 C C . GLU A 1 588 ? 31.605 3.088 -31.284 1.00 93.56 588 GLU A C 1
ATOM 4735 O O . GLU A 1 588 ? 32.200 2.805 -30.241 1.00 93.56 588 GLU A O 1
ATOM 4740 N N . GLU A 1 589 ? 32.082 3.987 -32.151 1.00 92.12 589 GLU A N 1
ATOM 4741 C CA . GLU A 1 589 ? 33.318 4.747 -31.923 1.00 92.12 589 GLU A CA 1
ATOM 4742 C C . GLU A 1 589 ? 33.204 5.614 -30.659 1.00 92.12 589 GLU A C 1
ATOM 4744 O O . GLU A 1 589 ? 34.052 5.529 -29.763 1.00 92.12 589 GLU A O 1
ATOM 4749 N N . LEU A 1 590 ? 32.117 6.387 -30.547 1.00 91.75 590 LEU A N 1
ATOM 4750 C CA . LEU A 1 590 ? 31.840 7.235 -29.385 1.00 91.75 590 LEU A CA 1
ATOM 4751 C C . LEU A 1 590 ? 31.682 6.405 -28.108 1.00 91.75 590 LEU A C 1
ATOM 4753 O O . LEU A 1 590 ? 32.263 6.741 -27.079 1.00 91.75 590 LEU A O 1
ATOM 4757 N N . THR A 1 591 ? 30.975 5.278 -28.181 1.00 93.06 591 THR A N 1
ATOM 4758 C CA . THR A 1 591 ? 30.771 4.370 -27.046 1.00 93.06 591 THR A CA 1
ATOM 4759 C C . THR A 1 591 ? 32.096 3.779 -26.565 1.00 93.06 591 THR A C 1
ATOM 4761 O O . THR A 1 591 ? 32.364 3.768 -25.365 1.00 93.06 591 THR A O 1
ATOM 4764 N N . ARG A 1 592 ? 32.985 3.347 -27.471 1.00 94.38 592 ARG A N 1
ATOM 4765 C CA . ARG A 1 592 ? 34.327 2.853 -27.102 1.00 94.38 592 ARG A CA 1
ATOM 4766 C C . ARG A 1 592 ? 35.187 3.950 -26.476 1.00 94.38 592 ARG A C 1
ATOM 4768 O O . ARG A 1 592 ? 35.916 3.669 -25.523 1.00 94.38 592 ARG A O 1
ATOM 4775 N N . ALA A 1 593 ? 35.113 5.182 -26.982 1.00 92.56 593 ALA A N 1
ATOM 4776 C CA . ALA A 1 593 ? 35.810 6.322 -26.389 1.00 92.56 593 ALA A CA 1
ATOM 4777 C C . ALA A 1 593 ? 35.297 6.621 -24.969 1.00 92.56 593 ALA A C 1
ATOM 4779 O O . ALA A 1 593 ? 36.099 6.806 -24.053 1.00 92.56 593 ALA A O 1
ATOM 4780 N N . THR A 1 594 ? 33.979 6.588 -24.760 1.00 91.88 594 THR A N 1
ATOM 4781 C CA . THR A 1 594 ? 33.353 6.769 -23.443 1.00 91.88 594 THR A CA 1
ATOM 4782 C C . THR A 1 594 ? 33.706 5.641 -22.474 1.00 91.88 594 THR A C 1
ATOM 4784 O O . THR A 1 594 ? 34.060 5.930 -21.336 1.00 91.88 594 THR A O 1
ATOM 4787 N N . ILE A 1 595 ? 33.719 4.373 -22.907 1.00 93.62 595 ILE A N 1
ATOM 4788 C CA . ILE A 1 595 ? 34.174 3.244 -22.070 1.00 93.62 595 ILE A CA 1
ATOM 4789 C C . ILE A 1 595 ? 35.605 3.473 -21.576 1.00 93.62 595 ILE A C 1
ATOM 4791 O O . ILE A 1 595 ? 35.875 3.272 -20.391 1.00 93.62 595 ILE A O 1
ATOM 4795 N N . LYS A 1 596 ? 36.517 3.926 -22.449 1.00 94.06 596 LYS A N 1
ATOM 4796 C CA . LYS A 1 596 ? 37.898 4.252 -22.054 1.00 94.06 596 LYS A CA 1
ATOM 4797 C C . LYS A 1 596 ? 37.928 5.354 -20.988 1.00 94.06 596 LYS A C 1
ATOM 4799 O O . LYS A 1 596 ? 38.572 5.164 -19.961 1.00 94.06 596 LYS A O 1
ATOM 4804 N N . LYS A 1 597 ? 37.182 6.450 -21.193 1.00 91.94 597 LYS A N 1
ATOM 4805 C CA . LYS A 1 597 ? 37.073 7.558 -20.223 1.00 91.94 597 LYS A CA 1
ATOM 4806 C C . LYS A 1 597 ? 36.504 7.102 -18.875 1.00 91.94 597 LYS A C 1
ATOM 4808 O O . LYS A 1 597 ? 37.073 7.420 -17.838 1.00 91.94 597 LYS A O 1
ATOM 4813 N N . LEU A 1 598 ? 35.415 6.330 -18.878 1.00 92.12 598 LEU A N 1
ATOM 4814 C CA . LEU A 1 598 ? 34.772 5.826 -17.658 1.00 92.12 598 LEU A CA 1
ATOM 4815 C C . LEU A 1 598 ? 35.655 4.825 -16.903 1.00 92.12 598 LEU A C 1
ATOM 4817 O O . LEU A 1 598 ? 35.673 4.834 -15.676 1.00 92.12 598 LEU A O 1
ATOM 4821 N N . THR A 1 599 ? 36.398 3.980 -17.622 1.00 91.81 599 THR A N 1
ATOM 4822 C CA . THR A 1 599 ? 37.335 3.025 -17.009 1.00 91.81 599 THR A CA 1
ATOM 4823 C C . THR A 1 599 ? 38.495 3.764 -16.342 1.00 91.81 599 THR A C 1
ATOM 4825 O O . THR A 1 599 ? 38.802 3.490 -15.187 1.00 91.81 599 THR A O 1
ATOM 4828 N N . GLN A 1 600 ? 39.069 4.765 -17.017 1.00 90.25 600 GLN A N 1
ATOM 4829 C CA . GLN A 1 600 ? 40.108 5.618 -16.438 1.00 90.25 600 GLN A CA 1
ATOM 4830 C C . GLN A 1 600 ? 39.599 6.391 -15.208 1.00 90.25 600 GLN A C 1
ATOM 4832 O O . GLN A 1 600 ? 40.248 6.385 -14.163 1.00 90.25 600 GLN A O 1
ATOM 4837 N N . GLY A 1 601 ? 38.408 6.994 -15.297 1.00 89.50 601 GLY A N 1
ATOM 4838 C CA . GLY A 1 601 ? 37.782 7.690 -14.168 1.00 89.50 601 GLY A CA 1
ATOM 4839 C C . GLY A 1 601 ? 37.490 6.763 -12.982 1.00 89.50 601 GLY A C 1
ATOM 4840 O O . GLY A 1 601 ? 37.620 7.170 -11.831 1.00 89.50 601 GLY A O 1
ATOM 4841 N N . MET A 1 602 ? 37.169 5.486 -13.225 1.00 88.44 602 MET A N 1
ATOM 4842 C CA . MET A 1 602 ? 36.985 4.493 -12.159 1.00 88.44 602 MET A CA 1
ATOM 4843 C C . MET A 1 602 ? 38.269 4.270 -11.348 1.00 88.44 602 MET A C 1
ATOM 4845 O O . MET A 1 602 ? 38.211 4.193 -10.119 1.00 88.44 602 MET A O 1
ATOM 4849 N N . ASP A 1 603 ? 39.427 4.206 -12.008 1.00 85.62 603 ASP A N 1
ATOM 4850 C CA . ASP A 1 603 ? 40.723 4.060 -11.337 1.00 85.62 603 ASP A CA 1
ATOM 4851 C C . ASP A 1 603 ? 41.063 5.289 -10.483 1.00 85.62 603 ASP A C 1
ATOM 4853 O O . ASP A 1 603 ? 41.587 5.163 -9.372 1.00 85.62 603 ASP A O 1
ATOM 4857 N N . GLU A 1 604 ? 40.714 6.482 -10.963 1.00 88.88 604 GLU A N 1
ATOM 4858 C CA . GLU A 1 604 ? 40.841 7.737 -10.217 1.00 88.88 604 GLU A CA 1
ATOM 4859 C C . GLU A 1 604 ? 39.901 7.769 -9.003 1.00 88.88 604 GLU A C 1
ATOM 4861 O O . GLU A 1 604 ? 40.340 8.094 -7.898 1.00 88.88 604 GLU A O 1
ATOM 4866 N N . HIS A 1 605 ? 38.643 7.339 -9.152 1.00 87.88 605 HIS A N 1
ATOM 4867 C CA . HIS A 1 605 ? 37.699 7.216 -8.038 1.00 87.88 605 HIS A CA 1
ATOM 4868 C C . HIS A 1 605 ? 38.154 6.187 -6.996 1.00 87.88 605 HIS A C 1
ATOM 4870 O O . HIS A 1 605 ? 37.982 6.418 -5.802 1.00 87.88 605 HIS A O 1
ATOM 4876 N N . ASN A 1 606 ? 38.753 5.066 -7.408 1.00 86.62 606 ASN A N 1
ATOM 4877 C CA . ASN A 1 606 ? 39.316 4.070 -6.489 1.00 86.62 606 ASN A CA 1
ATOM 4878 C C . ASN A 1 606 ? 40.476 4.653 -5.663 1.00 86.62 606 ASN A C 1
ATOM 4880 O O . ASN A 1 606 ? 40.532 4.459 -4.447 1.00 86.62 606 ASN A O 1
ATOM 4884 N N . LYS A 1 607 ? 41.367 5.426 -6.297 1.00 89.75 607 LYS A N 1
ATOM 4885 C CA . LYS A 1 607 ? 42.451 6.147 -5.607 1.00 89.75 607 LYS A CA 1
ATOM 4886 C C . LYS A 1 607 ? 41.906 7.222 -4.663 1.00 89.75 607 LYS A C 1
ATOM 4888 O O . LYS A 1 607 ? 42.344 7.309 -3.518 1.00 89.75 607 LYS A O 1
ATOM 4893 N N . ALA A 1 608 ? 40.917 7.998 -5.108 1.00 87.31 608 ALA A N 1
ATOM 4894 C CA . ALA A 1 608 ? 40.258 9.016 -4.292 1.00 87.31 608 ALA A CA 1
ATOM 4895 C C . ALA A 1 608 ? 39.525 8.402 -3.086 1.00 87.31 608 ALA A C 1
ATOM 4897 O O . ALA A 1 608 ? 39.577 8.959 -1.992 1.00 87.31 608 ALA A O 1
ATOM 4898 N N . MET A 1 609 ? 38.893 7.234 -3.255 1.00 86.50 609 MET A N 1
ATOM 4899 C CA . MET A 1 609 ? 38.236 6.495 -2.173 1.00 86.50 609 MET A CA 1
ATOM 4900 C C . MET A 1 609 ? 39.237 6.067 -1.096 1.00 86.50 609 MET A C 1
ATOM 4902 O O . MET A 1 609 ? 38.945 6.201 0.091 1.00 86.50 609 MET A O 1
ATOM 4906 N N . ALA A 1 610 ? 40.420 5.593 -1.498 1.00 85.19 610 ALA A N 1
ATOM 4907 C CA . ALA A 1 610 ? 41.492 5.230 -0.573 1.00 85.19 610 ALA A CA 1
ATOM 4908 C C . ALA A 1 610 ? 42.094 6.452 0.152 1.00 85.19 610 ALA A C 1
ATOM 4910 O O . ALA A 1 610 ? 42.526 6.337 1.296 1.00 85.19 610 ALA A O 1
ATOM 4911 N N . ALA A 1 611 ? 42.096 7.625 -0.491 1.00 85.88 611 ALA A N 1
ATOM 4912 C CA . ALA A 1 611 ? 42.617 8.875 0.068 1.00 85.88 611 ALA A CA 1
ATOM 4913 C C . ALA A 1 611 ? 41.599 9.666 0.923 1.00 85.88 611 ALA A C 1
ATOM 4915 O O . ALA A 1 611 ? 41.983 10.588 1.648 1.00 85.88 611 ALA A O 1
ATOM 4916 N N . ALA A 1 612 ? 40.305 9.341 0.845 1.00 86.38 612 ALA A N 1
ATOM 4917 C CA . ALA A 1 612 ? 39.239 10.084 1.511 1.00 86.38 612 ALA A CA 1
ATOM 4918 C C . ALA A 1 612 ? 39.241 9.883 3.039 1.00 86.38 612 ALA A C 1
ATOM 4920 O O . ALA A 1 612 ? 39.108 8.768 3.544 1.00 86.38 612 ALA A O 1
ATOM 4921 N N . LYS A 1 613 ? 39.323 10.995 3.784 1.00 85.12 613 LYS A N 1
ATOM 4922 C CA . LYS A 1 613 ? 39.395 11.006 5.260 1.00 85.12 613 LYS A CA 1
ATOM 4923 C C . LYS A 1 613 ? 38.043 11.171 5.967 1.00 85.12 613 LYS A C 1
ATOM 4925 O O . LYS A 1 613 ? 37.948 10.866 7.148 1.00 85.12 613 LYS A O 1
ATOM 4930 N N . SER A 1 614 ? 37.014 11.640 5.259 1.00 86.38 614 SER A N 1
ATOM 4931 C CA . SER A 1 614 ? 35.664 11.873 5.794 1.00 86.38 614 SER A CA 1
ATOM 4932 C C . SER A 1 614 ? 34.655 10.891 5.200 1.00 86.38 614 SER A C 1
ATOM 4934 O O . SER A 1 614 ? 34.750 10.529 4.024 1.00 86.38 614 SER A O 1
ATOM 4936 N N . GLU A 1 615 ? 33.664 10.499 5.999 1.00 82.31 615 GLU A N 1
ATOM 4937 C CA . GLU A 1 615 ? 32.583 9.600 5.585 1.00 82.31 615 GLU A CA 1
ATOM 4938 C C . GLU A 1 615 ? 31.694 10.221 4.491 1.00 82.31 615 GLU A C 1
ATOM 4940 O O . GLU A 1 615 ? 31.248 9.530 3.577 1.00 82.31 615 GLU A O 1
ATOM 4945 N N . GLU A 1 616 ? 31.531 11.547 4.495 1.00 85.12 616 GLU A N 1
ATOM 4946 C CA . GLU A 1 616 ? 30.798 12.276 3.453 1.00 85.12 616 GLU A CA 1
ATOM 4947 C C . GLU A 1 616 ? 31.549 12.286 2.107 1.00 85.12 616 GLU A C 1
ATOM 4949 O O . GLU A 1 616 ? 30.955 12.185 1.033 1.00 85.12 616 GLU A O 1
ATOM 4954 N N . ALA A 1 617 ? 32.883 12.358 2.139 1.00 85.69 617 ALA A N 1
ATOM 4955 C CA . ALA A 1 617 ? 33.695 12.267 0.926 1.00 85.69 617 ALA A CA 1
ATOM 4956 C C . ALA A 1 617 ? 33.643 10.848 0.338 1.00 85.69 617 ALA A C 1
ATOM 4958 O O . ALA A 1 617 ? 33.489 10.677 -0.872 1.00 85.69 617 ALA A O 1
ATOM 4959 N N . LYS A 1 618 ? 33.697 9.821 1.197 1.00 85.56 618 LYS A N 1
ATOM 4960 C CA . LYS A 1 618 ? 33.546 8.420 0.781 1.00 85.56 618 LYS A CA 1
ATOM 4961 C C . LYS A 1 618 ? 32.171 8.148 0.170 1.00 85.56 618 LYS A C 1
ATOM 4963 O O . LYS A 1 618 ? 32.100 7.463 -0.850 1.00 85.56 618 LYS A O 1
ATOM 4968 N N . SER A 1 619 ? 31.092 8.696 0.734 1.00 86.69 619 SER A N 1
ATOM 4969 C CA . SER A 1 619 ? 29.735 8.510 0.200 1.00 86.69 619 SER A CA 1
ATOM 4970 C C . SER A 1 619 ? 29.554 9.166 -1.179 1.00 86.69 619 SER A C 1
ATOM 4972 O O . SER A 1 619 ? 29.008 8.538 -2.095 1.00 86.69 619 SER A O 1
ATOM 4974 N N . LYS A 1 620 ? 30.099 10.375 -1.379 1.00 89.44 620 LYS A N 1
ATOM 4975 C CA . LYS A 1 620 ? 30.131 11.062 -2.684 1.00 89.44 620 LYS A CA 1
ATOM 4976 C C . LYS A 1 620 ? 30.904 10.256 -3.732 1.00 89.44 620 LYS A C 1
ATOM 4978 O O . LYS A 1 620 ? 30.379 10.004 -4.816 1.00 89.44 620 LYS A O 1
ATOM 4983 N N . ILE A 1 621 ? 32.100 9.768 -3.394 1.00 88.31 621 ILE A N 1
ATOM 4984 C CA . ILE A 1 621 ? 32.921 8.955 -4.309 1.00 88.31 621 ILE A CA 1
ATOM 4985 C C . ILE A 1 621 ? 32.231 7.625 -4.641 1.00 88.31 621 ILE A C 1
ATOM 4987 O O . ILE A 1 621 ? 32.213 7.207 -5.796 1.00 88.31 621 ILE A O 1
ATOM 4991 N N . LYS A 1 622 ? 31.594 6.972 -3.661 1.00 88.69 622 LYS A N 1
ATOM 4992 C CA . LYS A 1 622 ? 30.827 5.735 -3.881 1.00 88.69 622 LYS A CA 1
ATOM 4993 C C . LYS A 1 622 ? 29.659 5.946 -4.852 1.00 88.69 622 LYS A C 1
ATOM 4995 O O . LYS A 1 622 ? 29.393 5.082 -5.685 1.00 88.69 622 LYS A O 1
ATOM 5000 N N . THR A 1 623 ? 29.002 7.103 -4.784 1.00 87.81 623 THR A N 1
ATOM 5001 C CA . THR A 1 623 ? 27.938 7.488 -5.725 1.00 87.81 623 THR A CA 1
ATOM 5002 C C . THR A 1 623 ? 28.493 7.672 -7.140 1.00 87.81 623 THR A C 1
ATOM 5004 O O . THR A 1 623 ? 27.947 7.119 -8.092 1.00 87.81 623 THR A O 1
ATOM 5007 N N . GLN A 1 624 ? 29.631 8.359 -7.285 1.00 86.56 624 GLN A N 1
ATOM 5008 C CA . GLN A 1 624 ? 30.310 8.520 -8.578 1.00 86.56 624 GLN A CA 1
ATOM 5009 C C . GLN A 1 624 ? 30.740 7.174 -9.181 1.00 86.56 624 GLN A C 1
ATOM 5011 O O . GLN A 1 624 ? 30.498 6.923 -10.360 1.00 86.56 624 GLN A O 1
ATOM 5016 N N . GLN A 1 625 ? 31.289 6.267 -8.368 1.00 87.31 625 GLN A N 1
ATOM 5017 C CA . GLN A 1 625 ? 31.622 4.910 -8.807 1.00 87.31 625 GLN A CA 1
ATOM 5018 C C . GLN A 1 625 ? 30.393 4.131 -9.276 1.00 87.31 625 GLN A C 1
ATOM 5020 O O . GLN A 1 625 ? 30.462 3.421 -10.277 1.00 87.31 625 GLN A O 1
ATOM 5025 N N . GLN A 1 626 ? 29.267 4.242 -8.568 1.00 87.19 626 GLN A N 1
ATOM 5026 C CA . GLN A 1 626 ? 28.034 3.582 -8.983 1.00 87.19 626 GLN A CA 1
ATOM 5027 C C . GLN A 1 626 ? 27.541 4.134 -10.327 1.00 87.19 626 GLN A C 1
ATOM 5029 O O . GLN A 1 626 ? 27.234 3.352 -11.224 1.00 87.19 626 GLN A O 1
ATOM 5034 N N . ASN A 1 627 ? 27.554 5.457 -10.505 1.00 86.81 627 ASN A N 1
ATOM 5035 C CA . ASN A 1 627 ? 27.172 6.098 -11.764 1.00 86.81 627 ASN A CA 1
ATOM 5036 C C . ASN A 1 627 ? 28.086 5.667 -12.921 1.00 86.81 627 ASN A C 1
ATOM 5038 O O . ASN A 1 627 ? 27.596 5.324 -13.997 1.00 86.81 627 ASN A O 1
ATOM 5042 N N . ALA A 1 628 ? 29.400 5.595 -12.691 1.00 89.19 628 ALA A N 1
ATOM 5043 C CA . ALA A 1 628 ? 30.358 5.115 -13.683 1.00 89.19 628 ALA A CA 1
ATOM 5044 C C . ALA A 1 628 ? 30.142 3.630 -14.037 1.00 89.19 628 ALA A C 1
ATOM 5046 O O . ALA A 1 628 ? 30.218 3.267 -15.211 1.00 89.19 628 ALA A O 1
ATOM 5047 N N . LYS A 1 629 ? 29.806 2.766 -13.064 1.00 90.38 629 LYS A N 1
ATOM 5048 C CA . LYS A 1 629 ? 29.438 1.357 -13.323 1.00 90.38 629 LYS A CA 1
ATOM 5049 C C . LYS A 1 629 ? 28.178 1.247 -14.178 1.00 90.38 629 LYS A C 1
ATOM 5051 O O . LYS A 1 629 ? 28.166 0.465 -15.129 1.00 90.38 629 LYS A O 1
ATOM 5056 N N . THR A 1 630 ? 27.142 2.025 -13.866 1.00 89.56 630 THR A N 1
ATOM 5057 C CA . THR A 1 630 ? 25.916 2.077 -14.674 1.00 89.56 630 THR A CA 1
ATOM 5058 C C . THR A 1 630 ? 26.230 2.550 -16.092 1.00 89.56 630 THR A C 1
ATOM 5060 O O . THR A 1 630 ? 25.849 1.877 -17.046 1.00 89.56 630 THR A O 1
ATOM 5063 N N . GLY A 1 631 ? 27.021 3.618 -16.244 1.00 91.50 631 GLY A N 1
ATOM 5064 C CA . GLY A 1 631 ? 27.453 4.126 -17.549 1.00 91.50 631 GLY A CA 1
ATOM 5065 C C . GLY A 1 631 ? 28.249 3.103 -18.368 1.00 91.50 631 GLY A C 1
ATOM 5066 O O . GLY A 1 631 ? 28.001 2.941 -19.563 1.00 91.50 631 GLY A O 1
ATOM 5067 N N . LEU A 1 632 ? 29.154 2.345 -17.735 1.00 93.06 632 LEU A N 1
ATOM 5068 C CA . LEU A 1 632 ? 29.875 1.246 -18.389 1.00 93.06 632 LEU A CA 1
ATOM 5069 C C . LEU A 1 632 ? 28.919 0.145 -18.861 1.00 93.06 632 LEU A C 1
ATOM 5071 O O . LEU A 1 632 ? 29.073 -0.369 -19.969 1.00 93.06 632 LEU A O 1
ATOM 5075 N N . ARG A 1 633 ? 27.917 -0.206 -18.050 1.00 93.62 633 ARG A N 1
ATOM 5076 C CA . ARG A 1 633 ? 26.902 -1.200 -18.417 1.00 93.62 633 ARG A CA 1
ATOM 5077 C C . ARG A 1 633 ? 26.047 -0.733 -19.593 1.00 93.62 633 ARG A C 1
ATOM 5079 O O . ARG A 1 633 ? 25.883 -1.504 -20.533 1.00 93.62 633 ARG A O 1
ATOM 5086 N N . THR A 1 634 ? 25.588 0.518 -19.583 1.00 95.00 634 THR A N 1
ATOM 5087 C CA . THR A 1 634 ? 24.896 1.156 -20.714 1.00 95.00 634 THR A CA 1
ATOM 5088 C C . THR A 1 634 ? 25.734 1.068 -21.986 1.00 95.00 634 THR A C 1
ATOM 5090 O O . THR A 1 634 ? 25.264 0.567 -23.004 1.00 95.00 634 THR A O 1
ATOM 5093 N N . CYS A 1 635 ? 27.007 1.467 -21.926 1.00 95.00 635 CYS A N 1
ATOM 5094 C CA . CYS A 1 635 ? 27.900 1.419 -23.083 1.00 95.00 635 CYS A CA 1
ATOM 5095 C C . CYS A 1 635 ? 28.108 -0.013 -23.607 1.00 95.00 635 CYS A C 1
ATOM 5097 O O . CYS A 1 635 ? 28.063 -0.250 -24.814 1.00 95.00 635 CYS A O 1
ATOM 5099 N N . ASN A 1 636 ? 28.298 -0.987 -22.714 1.00 94.38 636 ASN A N 1
ATOM 5100 C CA . ASN A 1 636 ? 28.429 -2.393 -23.100 1.00 94.38 636 ASN A CA 1
ATOM 5101 C C . ASN A 1 636 ? 27.150 -2.922 -23.759 1.00 94.38 636 ASN A C 1
ATOM 5103 O O . ASN A 1 636 ? 27.231 -3.587 -24.791 1.00 94.38 636 ASN A O 1
ATOM 5107 N N . ASN A 1 637 ? 25.981 -2.586 -23.209 1.00 94.81 637 ASN A N 1
ATOM 5108 C CA . ASN A 1 637 ? 24.691 -2.944 -23.790 1.00 94.81 637 ASN A CA 1
ATOM 5109 C C . ASN A 1 637 ? 24.544 -2.359 -25.203 1.00 94.81 637 ASN A C 1
ATOM 5111 O O . ASN A 1 637 ? 24.185 -3.091 -26.122 1.00 94.81 637 ASN A O 1
ATOM 5115 N N . ILE A 1 638 ? 24.901 -1.086 -25.413 1.00 95.69 638 ILE A N 1
ATOM 5116 C CA . ILE A 1 638 ? 24.885 -0.452 -26.742 1.00 95.69 638 ILE A CA 1
ATOM 5117 C C . ILE A 1 638 ? 25.777 -1.211 -27.728 1.00 95.69 638 ILE A C 1
ATOM 5119 O O . ILE A 1 638 ? 25.312 -1.545 -28.812 1.00 95.69 638 ILE A O 1
ATOM 5123 N N . LEU A 1 639 ? 27.024 -1.542 -27.367 1.00 94.88 639 LEU A N 1
ATOM 5124 C CA . LEU A 1 639 ? 27.927 -2.280 -28.265 1.00 94.88 639 LEU A CA 1
ATOM 5125 C C . LEU A 1 639 ? 27.395 -3.676 -28.616 1.00 94.88 639 LEU A C 1
ATOM 5127 O O . LEU A 1 639 ? 27.493 -4.106 -29.767 1.00 94.88 639 LEU A O 1
ATOM 5131 N N . VAL A 1 640 ? 26.828 -4.383 -27.635 1.00 93.56 640 VAL A N 1
ATOM 5132 C CA . VAL A 1 640 ? 26.216 -5.704 -27.841 1.00 93.56 640 VAL A CA 1
ATOM 5133 C C . VAL A 1 640 ? 25.009 -5.609 -28.776 1.00 93.56 640 VAL A C 1
ATOM 5135 O O . VAL A 1 640 ? 24.848 -6.469 -29.639 1.00 93.56 640 VAL A O 1
ATOM 5138 N N . MET A 1 641 ? 24.190 -4.563 -28.641 1.00 94.50 641 MET A N 1
ATOM 5139 C CA . MET A 1 641 ? 23.004 -4.344 -29.472 1.00 94.50 641 MET A CA 1
ATOM 5140 C C . MET A 1 641 ? 23.330 -3.792 -30.864 1.00 94.50 641 MET A C 1
ATOM 5142 O O . MET A 1 641 ? 22.630 -4.122 -31.817 1.00 94.50 641 MET A O 1
ATOM 5146 N N . ALA A 1 642 ? 24.369 -2.970 -31.011 1.00 94.19 642 ALA A N 1
ATOM 5147 C CA . ALA A 1 642 ? 24.742 -2.359 -32.285 1.00 94.19 642 ALA A CA 1
ATOM 5148 C C . ALA A 1 642 ? 25.412 -3.364 -33.233 1.00 94.19 642 ALA A C 1
ATOM 5150 O O . ALA A 1 642 ? 25.076 -3.426 -34.415 1.00 94.19 642 ALA A O 1
ATOM 5151 N N . LYS A 1 643 ? 26.299 -4.222 -32.711 1.00 91.56 643 LYS A N 1
ATOM 5152 C CA . LYS A 1 643 ? 27.119 -5.131 -33.525 1.00 91.56 643 LYS A CA 1
ATOM 5153 C C . LYS A 1 643 ? 26.314 -6.029 -34.491 1.00 91.56 643 LYS A C 1
ATOM 5155 O O . LYS A 1 643 ? 26.705 -6.114 -35.656 1.00 91.56 643 LYS A O 1
ATOM 5160 N N . PRO A 1 644 ? 25.210 -6.697 -34.090 1.00 91.38 644 PRO A N 1
ATOM 5161 C CA . PRO A 1 644 ? 24.425 -7.541 -34.998 1.00 91.38 644 PRO A CA 1
ATOM 5162 C C . PRO A 1 644 ? 23.723 -6.770 -36.124 1.00 91.38 644 PRO A C 1
ATOM 5164 O O . PRO A 1 644 ? 23.379 -7.364 -37.145 1.00 91.38 644 PRO A O 1
ATOM 5167 N N . LEU A 1 645 ? 23.510 -5.462 -35.950 1.00 93.00 645 LEU A N 1
ATOM 5168 C CA . LEU A 1 645 ? 22.759 -4.617 -36.879 1.00 93.00 645 LEU A CA 1
ATOM 5169 C C . LEU A 1 645 ? 23.561 -4.219 -38.131 1.00 93.00 645 LEU A C 1
ATOM 5171 O O . LEU A 1 645 ? 22.981 -3.735 -39.093 1.00 93.00 645 LEU A O 1
ATOM 5175 N N . HIS A 1 646 ? 24.871 -4.482 -38.181 1.00 91.44 646 HIS A N 1
ATOM 5176 C CA . HIS A 1 646 ? 25.678 -4.283 -39.399 1.00 91.44 646 HIS A CA 1
ATOM 5177 C C . HIS A 1 646 ? 25.433 -5.347 -40.476 1.00 91.44 646 HIS A C 1
ATOM 5179 O O . HIS A 1 646 ? 25.827 -5.181 -41.632 1.00 91.44 646 HIS A O 1
ATOM 5185 N N . ALA A 1 647 ? 24.811 -6.474 -40.123 1.00 90.06 647 ALA A N 1
ATOM 5186 C CA . ALA A 1 647 ? 24.514 -7.522 -41.087 1.00 90.06 647 ALA A CA 1
ATOM 5187 C C . ALA A 1 647 ? 23.353 -7.110 -42.008 1.00 90.06 647 ALA A C 1
ATOM 5189 O O . ALA A 1 647 ? 22.347 -6.565 -41.563 1.00 90.06 647 ALA A O 1
ATOM 5190 N N . LYS A 1 648 ? 23.445 -7.455 -43.302 1.00 82.75 648 LYS A N 1
ATOM 5191 C CA . LYS A 1 648 ? 22.354 -7.234 -44.278 1.00 82.75 648 LYS A CA 1
ATOM 5192 C C . LYS A 1 648 ? 21.051 -7.948 -43.888 1.00 82.75 648 LYS A C 1
ATOM 5194 O O . LYS A 1 648 ? 19.975 -7.482 -44.249 1.00 82.75 648 LYS A O 1
ATOM 5199 N N . ALA A 1 649 ? 21.168 -9.060 -43.163 1.00 83.88 649 ALA A N 1
ATOM 5200 C CA . ALA A 1 649 ? 20.079 -9.783 -42.517 1.00 83.88 649 ALA A CA 1
ATOM 5201 C C . ALA A 1 649 ? 20.425 -9.918 -41.019 1.00 83.88 649 ALA A C 1
ATOM 5203 O O . ALA A 1 649 ? 21.112 -10.867 -40.634 1.00 83.88 649 ALA A O 1
ATOM 5204 N N . PRO A 1 650 ? 20.056 -8.933 -40.186 1.00 85.12 650 PRO A N 1
ATOM 5205 C CA . PRO A 1 650 ? 20.471 -8.881 -38.791 1.00 85.12 650 PRO A CA 1
ATOM 5206 C C . PRO A 1 650 ? 19.694 -9.887 -37.943 1.00 85.12 650 PRO A C 1
ATOM 5208 O O . PRO A 1 650 ? 18.498 -10.110 -38.138 1.00 85.12 650 PRO A O 1
ATOM 5211 N N . SER A 1 651 ? 20.367 -10.457 -36.945 1.00 84.00 651 SER A N 1
ATOM 5212 C CA . SER A 1 651 ? 19.694 -11.177 -35.869 1.00 84.00 651 SER A CA 1
ATOM 5213 C C . SER A 1 651 ? 19.253 -10.178 -34.804 1.00 84.00 651 SER A C 1
ATOM 5215 O O . SER A 1 651 ? 20.094 -9.620 -34.092 1.00 84.00 651 SER A O 1
ATOM 5217 N N . PHE A 1 652 ? 17.948 -9.966 -34.679 1.00 89.00 652 PHE A N 1
ATOM 5218 C CA . PHE A 1 652 ? 17.405 -9.208 -33.558 1.00 89.00 652 PHE A CA 1
ATOM 5219 C C . PHE A 1 652 ? 17.456 -10.039 -32.285 1.00 89.00 652 PHE A C 1
ATOM 5221 O O . PHE A 1 652 ? 17.339 -11.266 -32.314 1.00 89.00 652 PHE A O 1
ATOM 5228 N N . ILE A 1 653 ? 17.631 -9.348 -31.168 1.00 83.31 653 ILE A N 1
ATOM 5229 C CA . ILE A 1 653 ? 17.787 -9.967 -29.855 1.00 83.31 653 ILE A CA 1
ATOM 5230 C C . ILE A 1 653 ? 16.542 -10.785 -29.465 1.00 83.31 653 ILE A C 1
ATOM 5232 O O . ILE A 1 653 ? 16.693 -11.849 -28.863 1.00 83.31 653 ILE A O 1
ATOM 5236 N N . GLY A 1 654 ? 15.342 -10.371 -29.894 1.00 71.62 654 GLY A N 1
ATOM 5237 C CA . GLY A 1 654 ? 14.092 -11.063 -29.560 1.00 71.62 654 GLY A CA 1
ATOM 5238 C C . GLY A 1 654 ? 13.997 -11.321 -28.053 1.00 71.62 654 GLY A C 1
ATOM 5239 O O . GLY A 1 654 ? 14.408 -10.479 -27.260 1.00 71.62 654 GLY A O 1
ATOM 5240 N N . ASP A 1 655 ? 13.574 -12.520 -27.651 1.00 58.88 655 ASP A N 1
ATOM 5241 C CA . ASP A 1 655 ? 13.454 -12.904 -26.232 1.00 58.88 655 ASP A CA 1
ATOM 5242 C C . ASP A 1 655 ? 14.802 -13.157 -25.511 1.00 58.88 655 ASP A C 1
ATOM 5244 O O . ASP A 1 655 ? 14.828 -13.481 -24.322 1.00 58.88 655 ASP A O 1
ATOM 5248 N N . LYS A 1 656 ? 15.956 -13.041 -26.188 1.00 56.62 656 LYS A N 1
ATOM 5249 C CA . LYS A 1 656 ? 17.275 -13.290 -25.572 1.00 56.62 656 LYS A CA 1
ATOM 5250 C C . LYS A 1 656 ? 17.706 -12.066 -24.755 1.00 56.62 656 LYS A C 1
ATOM 5252 O O . LYS A 1 656 ? 18.160 -11.081 -25.305 1.00 56.62 656 LYS A O 1
ATOM 5257 N N . SER A 1 657 ? 17.584 -12.083 -23.431 1.00 67.56 657 SER A N 1
ATOM 5258 C CA . SER A 1 657 ? 17.671 -10.853 -22.626 1.00 67.56 657 SER A CA 1
ATOM 5259 C C . SER A 1 657 ? 19.071 -10.207 -22.564 1.00 67.56 657 SER A C 1
ATOM 5261 O O . SER A 1 657 ? 19.971 -10.701 -21.881 1.00 67.56 657 SER A O 1
ATOM 5263 N N . VAL A 1 658 ? 19.229 -9.026 -23.175 1.00 85.38 658 VAL A N 1
ATOM 5264 C CA . VAL A 1 658 ? 20.153 -8.002 -22.656 1.00 85.38 658 VAL A CA 1
ATOM 5265 C C . VAL A 1 658 ? 19.522 -7.421 -21.390 1.00 85.38 658 VAL A C 1
ATOM 5267 O O . VAL A 1 658 ? 18.368 -6.998 -21.409 1.00 85.38 658 VAL A O 1
ATOM 5270 N N . ASN A 1 659 ? 20.259 -7.398 -20.280 1.00 87.81 659 ASN A N 1
ATOM 5271 C CA . ASN A 1 659 ? 19.754 -6.811 -19.042 1.00 87.81 659 ASN A CA 1
ATOM 5272 C C . ASN A 1 659 ? 20.011 -5.302 -19.046 1.00 87.81 659 ASN A C 1
ATOM 5274 O O . ASN A 1 659 ? 21.163 -4.882 -18.874 1.00 87.81 659 ASN A O 1
ATOM 5278 N N . LEU A 1 660 ? 18.937 -4.518 -19.187 1.00 91.00 660 LEU A N 1
ATOM 5279 C CA . LEU A 1 660 ? 18.936 -3.050 -19.129 1.00 91.00 660 LEU A CA 1
ATOM 5280 C C . LEU A 1 660 ? 19.790 -2.531 -17.964 1.00 91.00 660 LEU A C 1
ATOM 5282 O O . LEU A 1 660 ? 19.805 -3.123 -16.880 1.00 91.00 660 LEU A O 1
ATOM 5286 N N . SER A 1 661 ? 20.530 -1.447 -18.190 1.00 91.81 661 SER A N 1
ATOM 5287 C CA . SER A 1 661 ? 21.558 -0.958 -17.263 1.00 91.81 661 SER A CA 1
ATOM 5288 C C . SER A 1 661 ? 21.043 -0.654 -15.853 1.00 91.81 661 SER A C 1
ATOM 5290 O O . SER A 1 661 ? 21.763 -0.903 -14.882 1.00 91.81 661 SER A O 1
ATOM 5292 N N . TRP A 1 662 ? 19.789 -0.206 -15.733 1.00 88.88 662 TRP A N 1
ATOM 5293 C CA . TRP A 1 662 ? 19.115 0.111 -14.468 1.00 88.88 662 TRP A CA 1
ATOM 5294 C C . TRP A 1 662 ? 18.416 -1.083 -13.795 1.00 88.88 662 TRP A C 1
ATOM 5296 O O . TRP A 1 662 ? 17.889 -0.933 -12.695 1.00 88.88 662 TRP A O 1
ATOM 5306 N N . LYS A 1 663 ? 18.418 -2.278 -14.404 1.00 85.00 663 LYS A N 1
ATOM 5307 C CA . LYS A 1 663 ? 17.852 -3.499 -13.804 1.00 85.00 663 LYS A CA 1
ATOM 5308 C C . LYS A 1 663 ? 18.917 -4.295 -13.063 1.00 85.00 663 LYS A C 1
ATOM 5310 O O . LYS A 1 663 ? 19.982 -4.576 -13.617 1.00 85.00 663 LYS A O 1
ATOM 5315 N N . GLU A 1 664 ? 18.648 -4.699 -11.827 1.00 67.88 664 GLU A N 1
ATOM 5316 C CA . GLU A 1 664 ? 19.554 -5.580 -11.085 1.00 67.88 664 GLU A CA 1
ATOM 5317 C C . GLU A 1 664 ? 19.707 -6.932 -11.795 1.00 67.88 664 GLU A C 1
ATOM 5319 O O . GLU A 1 664 ? 18.752 -7.479 -12.342 1.00 67.88 664 GLU A O 1
ATOM 5324 N N . VAL A 1 665 ? 20.928 -7.472 -11.813 1.00 51.69 665 VAL A N 1
ATOM 5325 C CA . VAL A 1 665 ? 21.158 -8.838 -12.291 1.00 51.69 665 VAL A CA 1
ATOM 5326 C C . VAL A 1 665 ? 20.774 -9.773 -11.151 1.00 51.69 665 VAL A C 1
ATOM 5328 O O . VAL A 1 665 ? 21.580 -10.028 -10.256 1.00 51.69 665 VAL A O 1
ATOM 5331 N N . THR A 1 666 ? 19.545 -10.280 -11.159 1.00 33.81 666 THR A N 1
ATOM 5332 C CA . THR A 1 666 ? 19.152 -11.386 -10.284 1.00 33.81 666 THR A CA 1
ATOM 5333 C C . THR A 1 666 ? 20.013 -12.594 -10.643 1.00 33.81 666 THR A C 1
ATOM 5335 O O . THR A 1 666 ? 19.866 -13.190 -11.708 1.00 33.81 666 THR A O 1
ATOM 5338 N N . LYS A 1 667 ? 20.956 -12.962 -9.765 1.00 26.31 667 LYS A N 1
ATOM 5339 C CA . LYS A 1 667 ? 21.634 -14.259 -9.854 1.00 26.31 667 LYS A CA 1
ATOM 5340 C C . LYS A 1 667 ? 20.588 -15.336 -9.590 1.00 26.31 667 LYS A C 1
ATOM 5342 O O . LYS A 1 667 ? 20.261 -15.619 -8.442 1.00 26.31 667 LYS A O 1
ATOM 5347 N N . THR A 1 668 ? 20.051 -15.925 -10.648 1.00 22.98 668 THR A N 1
ATOM 5348 C CA . THR A 1 668 ? 19.268 -17.153 -10.559 1.00 22.98 668 THR A CA 1
ATOM 5349 C C . THR A 1 668 ? 20.192 -18.251 -10.035 1.00 22.98 668 THR A C 1
ATOM 5351 O O . THR A 1 668 ? 21.151 -18.642 -10.699 1.00 22.98 668 THR A O 1
ATOM 5354 N N . HIS A 1 669 ? 19.933 -18.729 -8.816 1.00 23.83 669 HIS A N 1
ATOM 5355 C CA . HIS A 1 669 ? 20.482 -19.994 -8.341 1.00 23.83 669 HIS A CA 1
ATOM 5356 C C . HIS A 1 669 ? 19.930 -21.088 -9.260 1.00 23.83 669 HIS A C 1
ATOM 5358 O O . HIS A 1 669 ? 18.773 -21.487 -9.145 1.00 23.83 669 HIS A O 1
ATOM 5364 N N . VAL A 1 670 ? 20.739 -21.538 -10.218 1.00 23.33 670 VAL A N 1
ATOM 5365 C CA . VAL A 1 670 ? 20.424 -22.727 -11.006 1.00 23.33 670 VAL A CA 1
ATOM 5366 C C . VAL A 1 670 ? 20.555 -23.915 -10.060 1.00 23.33 670 VAL A C 1
ATOM 5368 O O . VAL A 1 670 ? 21.659 -24.329 -9.713 1.00 23.33 670 VAL A O 1
ATOM 5371 N N . SER A 1 671 ? 19.415 -24.431 -9.604 1.00 21.80 671 SER A N 1
ATOM 5372 C CA . SER A 1 671 ? 19.340 -25.762 -9.016 1.00 21.80 671 SER A CA 1
ATOM 5373 C C . SER A 1 671 ? 19.666 -26.760 -10.122 1.00 21.80 671 SER A C 1
ATOM 5375 O O . SER A 1 671 ? 18.882 -26.964 -11.050 1.00 21.80 671 SER A O 1
ATOM 5377 N N . THR A 1 672 ? 20.862 -27.337 -10.065 1.00 20.78 672 THR A N 1
ATOM 5378 C CA . THR A 1 672 ? 21.249 -28.485 -10.881 1.00 20.78 672 THR A CA 1
ATOM 5379 C C . THR A 1 672 ? 20.351 -29.657 -10.511 1.00 20.78 672 THR A C 1
ATOM 5381 O O . THR A 1 672 ? 20.592 -30.337 -9.516 1.00 20.78 672 THR A O 1
ATOM 5384 N N . THR A 1 673 ? 19.305 -29.888 -11.301 1.00 23.70 673 THR A N 1
ATOM 5385 C CA . THR A 1 673 ? 18.562 -31.147 -11.274 1.00 23.70 673 THR A CA 1
ATOM 5386 C C . THR A 1 673 ? 19.128 -32.066 -12.343 1.00 23.70 673 THR A C 1
ATOM 5388 O O . THR A 1 673 ? 19.143 -31.771 -13.536 1.00 23.70 673 THR A O 1
ATOM 5391 N N . THR A 1 674 ? 19.665 -33.170 -11.848 1.00 22.67 674 THR A N 1
ATOM 5392 C CA . THR A 1 674 ? 20.174 -34.327 -12.564 1.00 22.67 674 THR A CA 1
ATOM 5393 C C . THR A 1 674 ? 19.111 -34.915 -13.491 1.00 22.67 674 THR A C 1
ATOM 5395 O O . THR A 1 674 ? 17.942 -35.055 -13.141 1.00 22.67 674 THR A O 1
ATOM 5398 N N . THR A 1 675 ? 19.557 -35.282 -14.686 1.00 21.33 675 THR A N 1
ATOM 5399 C CA . THR A 1 675 ? 18.828 -36.012 -15.722 1.00 21.33 675 THR A CA 1
ATOM 5400 C C . THR A 1 675 ? 18.263 -37.345 -15.225 1.00 21.33 675 THR A C 1
ATOM 5402 O O . THR A 1 675 ? 19.020 -38.181 -14.735 1.00 21.33 675 THR A O 1
ATOM 5405 N N . ALA A 1 676 ? 16.980 -37.600 -15.485 1.00 23.50 676 ALA A N 1
ATOM 5406 C CA . ALA A 1 676 ? 16.432 -38.949 -15.601 1.00 23.50 676 ALA A CA 1
ATOM 5407 C C . ALA A 1 676 ? 15.524 -39.013 -16.838 1.00 23.50 676 ALA A C 1
ATOM 5409 O O . ALA A 1 676 ? 14.591 -38.228 -16.997 1.00 23.50 676 ALA A O 1
ATOM 5410 N N . ALA A 1 677 ? 15.872 -39.919 -17.747 1.00 22.03 677 ALA A N 1
ATOM 5411 C CA . ALA A 1 677 ? 15.196 -40.164 -19.008 1.00 22.03 677 ALA A CA 1
ATOM 5412 C C . ALA A 1 677 ? 14.007 -41.122 -18.833 1.00 22.03 677 ALA A C 1
ATOM 5414 O O . ALA A 1 677 ? 14.100 -42.092 -18.086 1.00 22.03 677 ALA A O 1
ATOM 5415 N N . GLY A 1 678 ? 12.952 -40.908 -19.627 1.00 22.62 678 GLY A N 1
ATOM 5416 C CA . GLY A 1 678 ? 12.004 -41.954 -20.021 1.00 22.62 678 GLY A CA 1
ATOM 5417 C C . GLY A 1 678 ? 10.529 -41.595 -19.841 1.00 22.62 678 GLY A C 1
ATOM 5418 O O . GLY A 1 678 ? 10.053 -41.502 -18.718 1.00 22.62 678 GLY A O 1
ATOM 5419 N N . GLY A 1 679 ? 9.779 -41.499 -20.950 1.00 22.94 679 GLY A N 1
ATOM 5420 C CA . GLY A 1 679 ? 8.317 -41.665 -20.908 1.00 22.94 679 GLY A CA 1
ATOM 5421 C C . GLY A 1 679 ? 7.466 -40.835 -21.878 1.00 22.94 679 GLY A C 1
ATOM 5422 O O . GLY A 1 679 ? 6.854 -39.867 -21.464 1.00 22.94 679 GLY A O 1
ATOM 5423 N N . LYS A 1 680 ? 7.400 -41.282 -23.142 1.00 23.28 680 LYS A N 1
ATOM 5424 C CA . LYS A 1 680 ? 6.253 -41.311 -24.092 1.00 23.28 680 LYS A CA 1
ATOM 5425 C C . LYS A 1 680 ? 5.298 -40.093 -24.266 1.00 23.28 680 LYS A C 1
ATOM 5427 O O . LYS A 1 680 ? 4.574 -39.690 -23.369 1.00 23.28 680 LYS A O 1
ATOM 5432 N N . ARG A 1 681 ? 5.190 -39.658 -25.538 1.00 22.34 681 ARG A N 1
ATOM 5433 C CA . ARG A 1 681 ? 4.108 -38.845 -26.159 1.00 22.34 681 ARG A CA 1
ATOM 5434 C C . ARG A 1 681 ? 2.710 -39.486 -26.011 1.00 22.34 681 ARG A C 1
ATOM 5436 O O . ARG A 1 681 ? 2.626 -40.713 -25.964 1.00 22.34 681 ARG A O 1
ATOM 5443 N N . PRO A 1 682 ? 1.634 -38.678 -26.083 1.00 25.02 682 PRO A N 1
ATOM 5444 C CA . PRO A 1 682 ? 0.802 -38.605 -27.308 1.00 25.02 682 PRO A CA 1
ATOM 5445 C C . PRO A 1 682 ? 0.508 -37.141 -27.720 1.00 25.02 682 PRO A C 1
ATOM 5447 O O . PRO A 1 682 ? 0.406 -36.262 -26.877 1.00 25.02 682 PRO A O 1
ATOM 5450 N N . ALA A 1 683 ? 0.646 -36.769 -28.995 1.00 22.22 683 ALA A N 1
ATOM 5451 C CA . ALA A 1 683 ? -0.336 -36.852 -30.091 1.00 22.22 683 ALA A CA 1
ATOM 5452 C C . ALA A 1 683 ? -1.409 -35.743 -30.048 1.00 22.22 683 ALA A C 1
ATOM 5454 O O . ALA A 1 683 ? -2.110 -35.547 -29.063 1.00 22.22 683 ALA A O 1
ATOM 5455 N N . ALA A 1 684 ? -1.456 -35.005 -31.155 1.00 21.83 684 ALA A N 1
ATOM 5456 C CA . ALA A 1 684 ? -2.218 -33.793 -31.400 1.00 21.83 684 ALA A CA 1
ATOM 5457 C C . ALA A 1 684 ? -3.713 -34.047 -31.628 1.00 21.83 684 ALA A C 1
ATOM 5459 O O . ALA A 1 684 ? -4.081 -35.067 -32.205 1.00 21.83 684 ALA A O 1
ATOM 5460 N N . ILE A 1 685 ? -4.538 -33.046 -31.311 1.00 23.78 685 ILE A N 1
ATOM 5461 C CA . ILE A 1 685 ? -5.813 -32.800 -31.993 1.00 23.78 685 ILE A CA 1
ATOM 5462 C C . ILE A 1 685 ? -5.883 -31.308 -32.324 1.00 23.78 685 ILE A C 1
ATOM 5464 O O . ILE A 1 685 ? -5.779 -30.452 -31.449 1.00 23.78 685 ILE A O 1
ATOM 5468 N N . ALA A 1 686 ? -6.033 -31.028 -33.615 1.00 22.44 686 ALA A N 1
ATOM 5469 C CA . ALA A 1 686 ? -6.374 -29.732 -34.173 1.00 22.44 686 ALA A CA 1
ATOM 5470 C C . ALA A 1 686 ? -7.866 -29.716 -34.537 1.00 22.44 686 ALA A C 1
ATOM 5472 O O . ALA A 1 686 ? -8.351 -30.682 -35.119 1.00 22.44 686 ALA A O 1
ATOM 5473 N N . ALA A 1 687 ? -8.554 -28.611 -34.246 1.00 23.22 687 ALA A N 1
ATOM 5474 C CA . ALA A 1 687 ? -9.716 -28.091 -34.982 1.00 23.22 687 ALA A CA 1
ATOM 5475 C C . ALA A 1 687 ? -10.011 -26.676 -34.434 1.00 23.22 687 ALA A C 1
ATOM 5477 O O . ALA A 1 687 ? -10.290 -26.519 -33.253 1.00 23.22 687 ALA A O 1
ATOM 5478 N N . ASN A 1 688 ? -9.606 -25.610 -35.124 1.00 22.02 688 ASN A N 1
ATOM 5479 C CA . ASN A 1 688 ? -10.310 -24.863 -36.180 1.00 22.02 688 ASN A CA 1
ATOM 5480 C C . ASN A 1 688 ? -11.574 -24.070 -35.757 1.00 22.02 688 ASN A C 1
ATOM 5482 O O . ASN A 1 688 ? -12.651 -24.631 -35.628 1.00 22.02 688 ASN A O 1
ATOM 5486 N N . VAL A 1 689 ? -11.381 -22.741 -35.671 1.00 22.64 689 VAL A N 1
ATOM 5487 C CA . VAL A 1 689 ? -12.043 -21.659 -36.447 1.00 22.64 689 VAL A CA 1
ATOM 5488 C C . VAL A 1 689 ? -13.554 -21.388 -36.286 1.00 22.64 689 VAL A C 1
ATOM 5490 O O . VAL A 1 689 ? -14.393 -22.204 -36.640 1.00 22.64 689 VAL A O 1
ATOM 5493 N N . SER A 1 690 ? -13.862 -20.131 -35.914 1.00 21.73 690 SER A N 1
ATOM 5494 C CA . SER A 1 690 ? -14.750 -19.135 -36.587 1.00 21.73 690 SER A CA 1
ATOM 5495 C C . SER A 1 690 ? -15.478 -18.289 -35.513 1.00 21.73 690 SER A C 1
ATOM 5497 O O . SER A 1 690 ? -16.111 -18.838 -34.623 1.00 21.73 690 SER A O 1
ATOM 5499 N N . SER A 1 691 ? -15.181 -17.001 -35.297 1.00 21.44 691 SER A N 1
ATOM 5500 C CA . SER A 1 691 ? -15.404 -15.771 -36.087 1.00 21.44 691 SER A CA 1
ATOM 5501 C C . SER A 1 691 ? -16.811 -15.148 -35.950 1.00 21.44 691 SER A C 1
ATOM 5503 O O . SER A 1 691 ? -17.764 -15.648 -36.533 1.00 21.44 691 SER A O 1
ATOM 5505 N N . ASN A 1 692 ? -16.847 -13.974 -35.296 1.00 22.66 692 ASN A N 1
ATOM 5506 C CA . ASN A 1 692 ? -17.380 -12.678 -35.775 1.00 22.66 692 ASN A CA 1
ATOM 5507 C C . ASN A 1 692 ? -18.579 -11.961 -35.085 1.00 22.66 692 ASN A C 1
ATOM 5509 O O . ASN A 1 692 ? -19.715 -12.358 -35.284 1.00 22.66 692 ASN A O 1
ATOM 5513 N N . ILE A 1 693 ? -18.256 -10.804 -34.444 1.00 25.55 693 ILE A N 1
ATOM 5514 C CA . ILE A 1 693 ? -18.715 -9.384 -34.661 1.00 25.55 693 ILE A CA 1
ATOM 5515 C C . ILE A 1 693 ? -20.240 -9.041 -34.448 1.00 25.55 693 ILE A C 1
ATOM 5517 O O . ILE A 1 693 ? -21.078 -9.900 -34.671 1.00 25.55 693 ILE A O 1
ATOM 5521 N N . PRO A 1 694 ? -20.689 -7.765 -34.240 1.00 33.47 694 PRO A N 1
ATOM 5522 C CA . PRO A 1 694 ? -20.540 -6.759 -33.150 1.00 33.47 694 PRO A CA 1
ATOM 5523 C C . PRO A 1 694 ? -21.900 -6.206 -32.607 1.00 33.47 694 PRO A C 1
ATOM 5525 O O . PRO A 1 694 ? -22.945 -6.442 -33.197 1.00 33.47 694 PRO A O 1
ATOM 5528 N N . SER A 1 695 ? -21.888 -5.314 -31.596 1.00 23.81 695 SER A N 1
ATOM 5529 C CA . SER A 1 695 ? -22.800 -4.135 -31.448 1.00 23.81 695 SER A CA 1
ATOM 5530 C C . SER A 1 695 ? -22.300 -3.244 -30.286 1.00 23.81 695 SER A C 1
ATOM 5532 O O . SER A 1 695 ? -22.134 -3.747 -29.188 1.00 23.81 695 SER A O 1
ATOM 5534 N N . LYS A 1 696 ? -21.721 -2.045 -30.479 1.00 22.66 696 LYS A N 1
ATOM 5535 C CA . LYS A 1 696 ? -22.242 -0.680 -30.766 1.00 22.66 696 LYS A CA 1
ATOM 5536 C C . LYS A 1 696 ? -22.884 0.082 -29.569 1.00 22.66 696 LYS A C 1
ATOM 5538 O O . LYS A 1 696 ? -24.044 -0.123 -29.262 1.00 22.66 696 LYS A O 1
ATOM 5543 N N . LYS A 1 697 ? -22.116 1.081 -29.082 1.00 22.64 697 LYS A N 1
ATOM 5544 C CA . LYS A 1 697 ? -22.455 2.434 -28.551 1.00 22.64 697 LYS A CA 1
ATOM 5545 C C . LYS A 1 697 ? -23.266 2.633 -27.247 1.00 22.64 697 LYS A C 1
ATOM 5547 O O . LYS A 1 697 ? -24.453 2.355 -27.199 1.00 22.64 697 LYS A O 1
ATOM 5552 N N . GLY A 1 698 ? -22.661 3.408 -26.335 1.00 22.48 698 GLY A N 1
ATOM 5553 C CA . GLY A 1 698 ? -23.293 4.329 -25.371 1.00 22.48 698 GLY A CA 1
ATOM 5554 C C . GLY A 1 698 ? -22.235 5.294 -24.803 1.00 22.48 698 GLY A C 1
ATOM 5555 O O . GLY A 1 698 ? -21.129 4.854 -24.523 1.00 22.48 698 GLY A O 1
ATOM 5556 N N . ARG A 1 699 ? -22.523 6.603 -24.769 1.00 24.34 699 ARG A N 1
ATOM 5557 C CA . ARG A 1 699 ? -21.617 7.746 -24.486 1.00 24.34 699 ARG A CA 1
ATOM 5558 C C . ARG A 1 699 ? -21.611 8.124 -22.990 1.00 24.34 699 ARG A C 1
ATOM 5560 O O . ARG A 1 699 ? -22.548 7.768 -22.292 1.00 24.34 699 ARG A O 1
ATOM 5567 N N . GLY A 1 700 ? -20.570 8.865 -22.580 1.00 23.48 700 GLY A N 1
ATOM 5568 C CA . GLY A 1 700 ? -20.245 9.311 -21.209 1.00 23.48 700 GLY A CA 1
ATOM 5569 C C . GLY A 1 700 ? -21.222 10.300 -20.553 1.00 23.48 700 GLY A C 1
ATOM 5570 O O . GLY A 1 700 ? -22.223 10.678 -21.165 1.00 23.48 700 GLY A O 1
ATOM 5571 N N . PRO A 1 701 ? -20.933 10.692 -19.301 1.00 24.38 701 PRO A N 1
ATOM 5572 C CA . PRO A 1 701 ? -20.099 11.869 -18.978 1.00 24.38 701 PRO A CA 1
ATOM 5573 C C . PRO A 1 701 ? -18.898 11.454 -18.087 1.00 24.38 701 PRO A C 1
ATOM 5575 O O . PRO A 1 701 ? -18.980 10.438 -17.417 1.00 24.38 701 PRO A O 1
ATOM 5578 N N . GLY A 1 702 ? -17.699 12.044 -18.108 1.00 24.08 702 GLY A N 1
ATOM 5579 C CA . GLY A 1 702 ? -17.337 13.461 -18.015 1.00 24.08 702 GLY A CA 1
ATOM 5580 C C . GLY A 1 702 ? -16.699 13.708 -16.635 1.00 24.08 702 GLY A C 1
ATOM 5581 O O . GLY A 1 702 ? -17.330 14.353 -15.810 1.00 24.08 702 GLY A O 1
ATOM 5582 N N . GLY A 1 703 ? -15.526 13.113 -16.368 1.00 25.92 703 GLY A N 1
ATOM 5583 C CA . GLY A 1 703 ? -14.845 13.130 -15.061 1.00 25.92 703 GLY A CA 1
ATOM 5584 C C . GLY A 1 703 ? -13.913 14.332 -14.874 1.00 25.92 703 GLY A C 1
ATOM 5585 O O . GLY A 1 703 ? -13.276 14.785 -15.827 1.00 25.92 703 GLY A O 1
ATOM 5586 N N . LEU A 1 704 ? -13.881 14.864 -13.650 1.00 29.55 704 LEU A N 1
ATOM 5587 C CA . LEU A 1 704 ? -13.041 15.984 -13.227 1.00 29.55 704 LEU A CA 1
ATOM 5588 C C . LEU A 1 704 ? -11.565 15.565 -13.095 1.00 29.55 704 LEU A C 1
ATOM 5590 O O . LEU A 1 704 ? -11.238 14.479 -12.630 1.00 29.55 704 LEU A O 1
ATOM 5594 N N . HIS A 1 705 ? -10.669 16.463 -13.513 1.00 34.03 705 HIS A N 1
ATOM 5595 C CA . HIS A 1 705 ? -9.215 16.276 -13.560 1.00 34.03 705 HIS A CA 1
ATOM 5596 C C . HIS A 1 705 ? -8.611 16.238 -12.148 1.00 34.03 705 HIS A C 1
ATOM 5598 O O . HIS A 1 705 ? -8.453 17.278 -11.510 1.00 34.03 705 HIS A O 1
ATOM 5604 N N . ASN A 1 706 ? -8.243 15.046 -11.673 1.00 45.12 706 ASN A N 1
ATOM 5605 C CA . ASN A 1 706 ? -7.510 14.843 -10.420 1.00 45.12 706 ASN A CA 1
ATOM 5606 C C . ASN A 1 706 ? -6.172 15.589 -10.442 1.00 45.12 706 ASN A C 1
ATOM 5608 O O . ASN A 1 706 ? -5.326 15.277 -11.275 1.00 45.12 706 ASN A O 1
ATOM 5612 N N . GLN A 1 707 ? -5.939 16.537 -9.533 1.00 41.97 707 GLN A N 1
ATOM 5613 C CA . GLN A 1 707 ? -4.678 17.299 -9.419 1.00 41.97 707 GLN A CA 1
ATOM 5614 C C . GLN A 1 707 ? -3.792 16.842 -8.236 1.00 41.97 707 GLN A C 1
ATOM 5616 O O . GLN A 1 707 ? -2.651 17.277 -8.116 1.00 41.97 707 GLN A O 1
ATOM 5621 N N . LEU A 1 708 ? -4.256 15.909 -7.391 1.00 38.56 708 LEU A N 1
ATOM 5622 C CA . LEU A 1 708 ? -3.598 15.545 -6.120 1.00 38.56 708 LEU A CA 1
ATOM 5623 C C . LEU A 1 708 ? -2.595 14.370 -6.205 1.00 38.56 708 LEU A C 1
ATOM 5625 O O . LEU A 1 708 ? -1.837 14.105 -5.270 1.00 38.56 708 LEU A O 1
ATOM 5629 N N . VAL A 1 709 ? -2.514 13.681 -7.346 1.00 44.00 709 VAL A N 1
ATOM 5630 C CA . VAL A 1 709 ? -1.705 12.455 -7.518 1.00 44.00 709 VAL A CA 1
ATOM 5631 C C . VAL A 1 709 ? -0.191 12.733 -7.628 1.00 44.00 709 VAL A C 1
ATOM 5633 O O . VAL A 1 709 ? 0.635 11.876 -7.305 1.00 44.00 709 VAL A O 1
ATOM 5636 N N . ASN A 1 710 ? 0.200 13.930 -8.064 1.00 39.34 710 ASN A N 1
ATOM 5637 C CA . ASN A 1 710 ? 1.475 14.129 -8.768 1.00 39.34 710 ASN A CA 1
ATOM 5638 C C . ASN A 1 710 ? 2.686 14.309 -7.844 1.00 39.34 710 ASN A C 1
ATOM 5640 O O . ASN A 1 710 ? 3.763 13.785 -8.116 1.00 39.34 710 ASN A O 1
ATOM 5644 N N . ARG A 1 711 ? 2.496 14.930 -6.675 1.00 36.75 711 ARG A N 1
ATOM 5645 C CA . ARG A 1 711 ? 3.580 15.188 -5.709 1.00 36.75 711 ARG A CA 1
ATOM 5646 C C . ARG A 1 711 ? 4.065 13.933 -4.972 1.00 36.75 711 ARG A C 1
ATOM 5648 O O . ARG A 1 711 ? 5.152 13.913 -4.406 1.00 36.75 711 ARG A O 1
ATOM 5655 N N . ALA A 1 712 ? 3.261 12.872 -4.967 1.00 36.53 712 ALA A N 1
ATOM 5656 C CA . ALA A 1 712 ? 3.492 11.682 -4.157 1.00 36.53 712 ALA A CA 1
ATOM 5657 C C . ALA A 1 712 ? 3.986 10.472 -4.962 1.00 36.53 712 ALA A C 1
ATOM 5659 O O . ALA A 1 712 ? 4.065 9.391 -4.385 1.00 36.53 712 ALA A O 1
ATOM 5660 N N . LEU A 1 713 ? 4.322 10.605 -6.258 1.00 38.25 713 LEU A N 1
ATOM 5661 C CA . LEU A 1 713 ? 4.869 9.529 -7.113 1.00 38.25 713 LEU A CA 1
ATOM 5662 C C . LEU A 1 713 ? 6.372 9.661 -7.439 1.00 38.25 713 LEU A C 1
ATOM 5664 O O . LEU A 1 713 ? 6.955 8.726 -7.987 1.00 38.25 713 LEU A O 1
ATOM 5668 N N . GLU A 1 714 ? 7.032 10.737 -6.992 1.00 40.19 714 GLU A N 1
ATOM 5669 C CA . GLU A 1 714 ? 8.466 11.008 -7.235 1.00 40.19 714 GLU A CA 1
ATOM 5670 C C . GLU A 1 714 ? 9.400 9.849 -6.819 1.00 40.19 714 GLU A C 1
ATOM 5672 O O . GLU A 1 714 ? 10.438 9.617 -7.432 1.00 40.19 714 GLU A O 1
ATOM 5677 N N . GLY A 1 715 ? 9.009 9.050 -5.817 1.00 37.31 715 GLY A N 1
ATOM 5678 C CA . GLY A 1 715 ? 9.790 7.906 -5.323 1.00 37.31 715 GLY A CA 1
ATOM 5679 C C . GLY A 1 715 ? 9.803 6.649 -6.211 1.00 37.31 715 GLY A C 1
ATOM 5680 O O . GLY A 1 715 ? 10.378 5.647 -5.795 1.00 37.31 715 GLY A O 1
ATOM 5681 N N . LEU A 1 716 ? 9.139 6.654 -7.374 1.00 38.94 716 LEU A N 1
ATOM 5682 C CA . LEU A 1 716 ? 9.246 5.586 -8.383 1.00 38.94 716 LEU A CA 1
ATOM 5683 C C . LEU A 1 716 ? 10.292 5.889 -9.465 1.00 38.94 716 LEU A C 1
ATOM 5685 O O . LEU A 1 716 ? 10.684 4.972 -10.191 1.00 38.94 716 LEU A O 1
ATOM 5689 N N . SER A 1 717 ? 10.771 7.137 -9.566 1.00 29.30 717 SER A N 1
ATOM 5690 C CA . SER A 1 717 ? 11.907 7.437 -10.433 1.00 29.30 717 SER A CA 1
ATOM 5691 C C . SER A 1 717 ? 13.147 6.783 -9.829 1.00 29.30 717 SER A C 1
ATOM 5693 O O . SER A 1 717 ? 13.480 6.982 -8.658 1.00 29.30 717 SER A O 1
ATOM 5695 N N . TYR A 1 718 ? 13.822 5.951 -10.623 1.00 36.03 718 TYR A N 1
ATOM 5696 C CA . TYR A 1 718 ? 15.108 5.342 -10.283 1.00 36.03 718 TYR A CA 1
ATOM 5697 C C . TYR A 1 718 ? 16.198 6.435 -10.246 1.00 36.03 718 TYR A C 1
ATOM 5699 O O . TYR A 1 718 ? 17.073 6.506 -11.110 1.00 36.03 718 TYR A O 1
ATOM 5707 N N . GLY A 1 719 ? 16.128 7.298 -9.233 1.00 28.22 719 GLY A N 1
ATOM 5708 C CA . GLY A 1 719 ? 17.144 8.252 -8.816 1.00 28.22 719 GLY A CA 1
ATOM 5709 C C . GLY A 1 719 ? 17.823 7.730 -7.553 1.00 28.22 719 GLY A C 1
ATOM 5710 O O . GLY A 1 719 ? 17.200 7.576 -6.505 1.00 28.22 719 GLY A O 1
ATOM 5711 N N . GLY A 1 720 ? 19.109 7.396 -7.649 1.00 30.00 720 GLY A N 1
ATOM 5712 C CA . GLY A 1 720 ? 19.858 6.789 -6.553 1.00 30.00 720 GLY A CA 1
ATOM 5713 C C . GLY A 1 720 ? 19.975 7.693 -5.320 1.00 30.00 720 GLY A C 1
ATOM 5714 O O . GLY A 1 720 ? 20.655 8.716 -5.356 1.00 30.00 720 GLY A O 1
ATOM 5715 N N . ARG A 1 721 ? 19.421 7.248 -4.186 1.00 26.94 721 ARG A N 1
ATOM 5716 C CA . ARG A 1 721 ? 19.872 7.635 -2.840 1.00 26.94 721 ARG A CA 1
ATOM 5717 C C . ARG A 1 721 ? 20.198 6.377 -2.042 1.00 26.94 721 ARG A C 1
ATOM 5719 O O . ARG A 1 721 ? 19.332 5.563 -1.742 1.00 26.94 721 ARG A O 1
ATOM 5726 N N . GLY A 1 722 ? 21.489 6.200 -1.769 1.00 26.98 722 GLY A N 1
ATOM 5727 C CA . GLY A 1 722 ? 22.041 5.023 -1.109 1.00 26.98 722 GLY A CA 1
ATOM 5728 C C . GLY A 1 722 ? 21.629 4.915 0.357 1.00 26.98 722 GLY A C 1
ATOM 5729 O O . GLY A 1 722 ? 21.832 5.842 1.137 1.00 26.98 722 GLY A O 1
ATOM 5730 N N . GLY A 1 723 ? 21.107 3.744 0.724 1.00 24.62 723 GLY A N 1
ATOM 5731 C CA . GLY A 1 723 ? 20.927 3.322 2.108 1.00 24.62 723 GLY A CA 1
ATOM 5732 C C . GLY A 1 723 ? 22.273 3.090 2.797 1.00 24.62 723 GLY A C 1
ATOM 5733 O O . GLY A 1 723 ? 23.144 2.371 2.298 1.00 24.62 723 GLY A O 1
ATOM 5734 N N . MET A 1 724 ? 22.436 3.720 3.956 1.00 24.22 724 MET A N 1
ATOM 5735 C CA . MET A 1 724 ? 23.594 3.593 4.831 1.00 24.22 724 MET A CA 1
ATOM 5736 C C . MET A 1 724 ? 23.533 2.231 5.547 1.00 24.22 724 MET A C 1
ATOM 5738 O O . MET A 1 724 ? 22.696 2.008 6.416 1.00 24.22 724 MET A O 1
ATOM 5742 N N . ARG A 1 725 ? 24.425 1.304 5.186 1.00 27.59 725 ARG A N 1
ATOM 5743 C CA . ARG A 1 725 ? 24.813 0.155 6.022 1.00 27.59 725 ARG A CA 1
ATOM 5744 C C . ARG A 1 725 ? 26.302 0.294 6.310 1.00 27.59 725 ARG A C 1
ATOM 5746 O O . ARG A 1 725 ? 27.108 0.211 5.385 1.00 27.59 725 ARG A O 1
ATOM 5753 N N . GLY A 1 726 ? 26.650 0.508 7.575 1.00 25.73 726 GLY A N 1
ATOM 5754 C CA . GLY A 1 726 ? 28.028 0.554 8.056 1.00 25.73 726 GLY A CA 1
ATOM 5755 C C . GLY A 1 726 ? 28.223 -0.465 9.169 1.00 25.73 726 GLY A C 1
ATOM 5756 O O . GLY A 1 726 ? 27.592 -0.363 10.213 1.00 25.73 726 GLY A O 1
ATOM 5757 N N . GLY A 1 727 ? 29.076 -1.457 8.919 1.00 23.38 727 GLY A N 1
ATOM 5758 C CA . GLY A 1 727 ? 29.560 -2.407 9.912 1.00 23.38 727 GLY A CA 1
ATOM 5759 C C . GLY A 1 727 ? 30.992 -2.097 10.358 1.00 23.38 727 GLY A C 1
ATOM 5760 O O . GLY A 1 727 ? 31.745 -1.448 9.641 1.00 23.38 727 GLY A O 1
ATOM 5761 N N . ARG A 1 728 ? 31.323 -2.628 11.542 1.00 26.03 728 ARG A N 1
ATOM 5762 C CA . ARG A 1 728 ? 32.623 -3.125 12.046 1.00 26.03 728 ARG A CA 1
ATOM 5763 C C . ARG A 1 728 ? 33.935 -2.462 11.576 1.00 26.03 728 ARG A C 1
ATOM 5765 O O . ARG A 1 728 ? 34.368 -2.672 10.448 1.00 26.03 728 ARG A O 1
ATOM 5772 N N . GLY A 1 729 ? 34.721 -2.015 12.567 1.00 23.72 729 GLY A N 1
ATOM 5773 C CA . GLY A 1 729 ? 36.052 -2.606 12.797 1.00 23.72 729 GLY A CA 1
ATOM 5774 C C . GLY A 1 729 ? 37.231 -1.675 13.137 1.00 23.72 729 GLY A C 1
ATOM 5775 O O . GLY A 1 729 ? 37.682 -0.923 12.287 1.00 23.72 729 GLY A O 1
ATOM 5776 N N . ARG A 1 730 ? 37.823 -1.934 14.320 1.00 26.58 730 ARG A N 1
ATOM 5777 C CA . ARG A 1 730 ? 39.260 -1.876 14.699 1.00 26.58 730 ARG A CA 1
ATOM 5778 C C . ARG A 1 730 ? 39.989 -0.519 14.824 1.00 26.58 730 ARG A C 1
ATOM 5780 O O . ARG A 1 730 ? 40.350 0.093 13.831 1.00 26.58 730 ARG A O 1
ATOM 5787 N N . GLY A 1 731 ? 40.495 -0.266 16.042 1.00 22.70 731 GLY A N 1
ATOM 5788 C CA . GLY A 1 731 ? 41.949 -0.309 16.268 1.00 22.70 731 GLY A CA 1
ATOM 5789 C C . GLY A 1 731 ? 42.640 0.880 16.961 1.00 22.70 731 GLY A C 1
ATOM 5790 O O . GLY A 1 731 ? 42.799 1.931 16.362 1.00 22.70 731 GLY A O 1
ATOM 5791 N N . TRP A 1 732 ? 43.217 0.572 18.134 1.00 24.11 732 TRP A N 1
ATOM 5792 C CA . TRP A 1 732 ? 44.482 1.080 18.708 1.00 24.11 732 TRP A CA 1
ATOM 5793 C C . TRP A 1 732 ? 44.544 2.458 19.398 1.00 24.11 732 TRP A C 1
ATOM 5795 O O . TRP A 1 732 ? 44.606 3.499 18.760 1.00 24.11 732 TRP A O 1
ATOM 5805 N N . GLY A 1 733 ? 44.822 2.405 20.709 1.00 22.67 733 GLY A N 1
ATOM 5806 C CA . GLY A 1 733 ? 46.128 2.862 21.199 1.00 22.67 733 GLY A CA 1
ATOM 5807 C C . GLY A 1 733 ? 46.143 3.993 22.231 1.00 22.67 733 GLY A C 1
ATOM 5808 O O . GLY A 1 733 ? 46.038 5.157 21.875 1.00 22.67 733 GLY A O 1
ATOM 5809 N N . GLY A 1 734 ? 46.503 3.647 23.474 1.00 22.72 734 GLY A N 1
ATOM 5810 C CA . GLY A 1 734 ? 47.519 4.416 24.202 1.00 22.72 734 GLY A CA 1
ATOM 5811 C C . GLY A 1 734 ? 47.134 5.050 25.543 1.00 22.72 734 GLY A C 1
ATOM 5812 O O . GLY A 1 734 ? 46.498 6.088 25.563 1.00 22.72 734 GLY A O 1
ATOM 5813 N N . ARG A 1 735 ? 47.714 4.471 26.614 1.00 23.45 735 ARG A N 1
ATOM 5814 C CA . ARG A 1 735 ? 48.386 5.123 27.770 1.00 23.45 735 ARG A CA 1
ATOM 5815 C C . ARG A 1 735 ? 47.567 6.160 28.571 1.00 23.45 735 ARG A C 1
ATOM 5817 O O . ARG A 1 735 ? 47.196 7.190 28.050 1.00 23.45 735 ARG A O 1
ATOM 5824 N N . GLY A 1 736 ? 47.389 6.064 29.885 1.00 22.83 736 GLY A N 1
ATOM 5825 C CA . GLY A 1 736 ? 47.984 5.218 30.913 1.00 22.83 736 GLY A CA 1
ATOM 5826 C C . GLY A 1 736 ? 47.923 5.931 32.274 1.00 22.83 736 GLY A C 1
ATOM 5827 O O . GLY A 1 736 ? 47.689 7.132 32.312 1.00 22.83 736 GLY A O 1
ATOM 5828 N N . ARG A 1 737 ? 48.248 5.173 33.337 1.00 23.12 737 ARG A N 1
ATOM 5829 C CA . ARG A 1 737 ? 48.576 5.596 34.722 1.00 23.12 737 ARG A CA 1
ATOM 5830 C C . ARG A 1 737 ? 47.426 6.253 35.509 1.00 23.12 737 ARG A C 1
ATOM 5832 O O . ARG A 1 737 ? 46.865 7.236 35.073 1.00 23.12 737 ARG A O 1
ATOM 5839 N N . GLY A 1 738 ? 47.067 5.834 36.717 1.00 22.44 738 GLY A N 1
ATOM 5840 C CA . GLY A 1 738 ? 47.630 4.859 37.647 1.00 22.44 738 GLY A CA 1
ATOM 5841 C C . GLY A 1 738 ? 47.383 5.332 39.085 1.00 22.44 738 GLY A C 1
ATOM 5842 O O . GLY A 1 738 ? 47.457 6.534 39.315 1.00 22.44 738 GLY A O 1
ATOM 5843 N N . LYS A 1 739 ? 47.223 4.365 40.008 1.00 22.56 739 LYS A N 1
ATOM 5844 C CA . LYS A 1 739 ? 47.408 4.465 41.477 1.00 22.56 739 LYS A CA 1
ATOM 5845 C C . LYS A 1 739 ? 46.409 5.356 42.237 1.00 22.56 739 LYS A C 1
ATOM 5847 O O . LYS A 1 739 ? 45.926 6.341 41.714 1.00 22.56 739 LYS A O 1
ATOM 5852 N N . ASP A 1 740 ? 46.085 5.148 43.505 1.00 21.36 740 ASP A N 1
ATOM 5853 C CA . ASP A 1 740 ? 46.300 4.083 44.486 1.00 21.36 740 ASP A CA 1
ATOM 5854 C C . ASP A 1 740 ? 45.301 4.379 45.621 1.00 21.36 740 ASP A C 1
ATOM 5856 O O . ASP A 1 740 ? 45.150 5.530 46.025 1.00 21.36 740 ASP A O 1
ATOM 5860 N N . SER A 1 741 ? 44.667 3.338 46.148 1.00 22.23 741 SER A N 1
ATOM 5861 C CA . SER A 1 741 ? 44.595 3.022 47.579 1.00 22.23 741 SER A CA 1
ATOM 5862 C C . SER A 1 741 ? 44.598 4.173 48.611 1.00 22.23 741 SER A C 1
ATOM 5864 O O . SER A 1 741 ? 45.643 4.768 48.889 1.00 22.23 741 SER A O 1
ATOM 5866 N N . ARG A 1 742 ? 43.508 4.303 49.385 1.00 21.47 742 ARG A N 1
ATOM 5867 C CA . ARG A 1 742 ? 43.465 3.829 50.792 1.00 21.47 742 ARG A CA 1
ATOM 5868 C C . ARG A 1 742 ? 42.171 4.196 51.523 1.00 21.47 742 ARG A C 1
ATOM 5870 O O . ARG A 1 742 ? 41.713 5.332 51.494 1.00 21.47 742 ARG A O 1
ATOM 5877 N N . CYS A 1 743 ? 41.684 3.210 52.274 1.00 20.89 743 CYS A N 1
ATOM 5878 C CA . CYS A 1 743 ? 40.711 3.331 53.349 1.00 20.89 743 CYS A CA 1
ATOM 5879 C C . CYS A 1 743 ? 41.094 4.398 54.386 1.00 20.89 743 CYS A C 1
ATOM 5881 O O . CYS A 1 743 ? 42.241 4.445 54.838 1.00 20.89 743 CYS A O 1
ATOM 5883 N N . LYS A 1 744 ? 40.080 5.116 54.878 1.00 20.95 744 LYS A N 1
ATOM 5884 C CA . LYS A 1 744 ? 39.968 5.526 56.281 1.00 20.95 744 LYS A CA 1
ATOM 5885 C C . LYS A 1 744 ? 38.526 5.322 56.747 1.00 20.95 744 LYS A C 1
ATOM 5887 O O . LYS A 1 744 ? 37.581 5.608 56.024 1.00 20.95 744 LYS A O 1
ATOM 5892 N N . MET A 1 745 ? 38.424 4.759 57.940 1.00 21.39 745 MET A N 1
ATOM 5893 C CA . MET A 1 745 ? 37.222 4.477 58.718 1.00 21.39 745 MET A CA 1
ATOM 5894 C C . MET A 1 745 ? 36.969 5.645 59.691 1.00 21.39 745 MET A C 1
ATOM 5896 O O . MET A 1 745 ? 37.938 6.329 60.027 1.00 21.39 745 MET A O 1
ATOM 5900 N N . LEU A 1 746 ? 35.718 5.762 60.180 1.00 21.62 746 LEU A N 1
ATOM 5901 C CA . LEU A 1 746 ? 35.163 6.707 61.186 1.00 21.62 746 LEU A CA 1
ATOM 5902 C C . LEU A 1 746 ? 34.822 8.109 60.622 1.00 21.62 746 LEU A C 1
ATOM 5904 O O . LEU A 1 746 ? 35.610 8.660 59.869 1.00 21.62 746 LEU A O 1
ATOM 5908 N N . THR A 1 747 ? 33.669 8.749 60.868 1.00 21.36 747 THR A N 1
ATOM 5909 C CA . THR A 1 747 ? 32.628 8.649 61.915 1.00 21.36 747 THR A CA 1
ATOM 5910 C C . THR A 1 747 ? 31.310 9.213 61.349 1.00 21.36 747 THR A C 1
ATOM 5912 O O . THR A 1 747 ? 31.332 10.011 60.417 1.00 21.36 747 THR A O 1
ATOM 5915 N N . ILE A 1 748 ? 30.171 8.804 61.911 1.00 27.38 748 ILE A N 1
ATOM 5916 C CA . ILE A 1 748 ? 28.823 9.309 61.603 1.00 27.38 748 ILE A CA 1
ATOM 5917 C C . ILE A 1 748 ? 28.703 10.786 62.014 1.00 27.38 748 ILE A C 1
ATOM 5919 O O . ILE A 1 748 ? 28.893 11.107 63.184 1.00 27.38 748 ILE A O 1
ATOM 5923 N N . GLU A 1 749 ? 28.332 11.654 61.071 1.00 23.50 749 GLU A N 1
ATOM 5924 C CA . GLU A 1 749 ? 27.846 13.014 61.326 1.00 23.50 749 GLU A CA 1
ATOM 5925 C C . GLU A 1 749 ? 26.420 13.122 60.769 1.00 23.50 749 GLU A C 1
ATOM 5927 O O . GLU A 1 749 ? 26.188 13.065 59.561 1.00 23.50 749 GLU A O 1
ATOM 5932 N N . VAL A 1 750 ? 25.448 13.237 61.672 1.00 35.53 750 VAL A N 1
ATOM 5933 C CA . VAL A 1 750 ? 24.089 13.680 61.356 1.00 35.53 750 VAL A CA 1
ATOM 5934 C C . VAL A 1 750 ? 24.158 15.193 61.177 1.00 35.53 750 VAL A C 1
ATOM 5936 O O . VAL A 1 750 ? 24.384 15.886 62.161 1.00 35.53 750 VAL A O 1
ATOM 5939 N N . SER A 1 751 ? 23.992 15.702 59.951 1.00 41.22 751 SER A N 1
ATOM 5940 C CA . SER A 1 751 ? 23.379 17.012 59.644 1.00 41.22 751 SER A CA 1
ATOM 5941 C C . SER A 1 751 ? 23.696 17.454 58.209 1.00 41.22 751 SER A C 1
ATOM 5943 O O . SER A 1 751 ? 24.803 17.900 57.909 1.00 41.22 751 SER A O 1
ATOM 5945 N N . ARG A 1 752 ? 22.688 17.370 57.327 1.00 31.28 752 ARG A N 1
ATOM 5946 C CA . ARG A 1 752 ? 22.492 18.268 56.164 1.00 31.28 752 ARG A CA 1
ATOM 5947 C C . ARG A 1 752 ? 21.131 18.084 55.486 1.00 31.28 752 ARG A C 1
ATOM 5949 O O . ARG A 1 752 ? 20.652 19.025 54.859 1.00 31.28 752 ARG A O 1
ATOM 5956 N N . ASP A 1 753 ? 20.478 16.938 55.677 1.00 37.34 753 ASP A N 1
ATOM 5957 C CA . ASP A 1 753 ? 19.259 16.601 54.928 1.00 37.34 753 ASP A CA 1
ATOM 5958 C C . ASP A 1 753 ? 17.955 17.134 55.543 1.00 37.34 753 ASP A C 1
ATOM 5960 O O . ASP A 1 753 ? 17.050 17.515 54.802 1.00 37.34 753 ASP A O 1
ATOM 5964 N N . CYS A 1 754 ? 17.865 17.310 56.867 1.00 33.81 754 CYS A N 1
ATOM 5965 C CA . CYS A 1 754 ? 16.635 17.838 57.479 1.00 33.81 754 CYS A CA 1
ATOM 5966 C C . CYS A 1 754 ? 16.350 19.302 57.101 1.00 33.81 754 CYS A C 1
ATOM 5968 O O . CYS A 1 754 ? 15.193 19.691 56.975 1.00 33.81 754 CYS A O 1
ATOM 5970 N N . LYS A 1 755 ? 17.389 20.111 56.848 1.00 33.12 755 LYS A N 1
ATOM 5971 C CA . LYS A 1 755 ? 17.214 21.528 56.490 1.00 33.12 755 LYS A CA 1
ATOM 5972 C C . LYS A 1 755 ? 16.681 21.704 55.063 1.00 33.12 755 LYS A C 1
ATOM 5974 O O . LYS A 1 755 ? 15.841 22.558 54.828 1.00 33.12 755 LYS A O 1
ATOM 5979 N N . ARG A 1 756 ? 17.079 20.823 54.136 1.00 37.94 756 ARG A N 1
ATOM 5980 C CA . ARG A 1 756 ? 16.571 20.819 52.753 1.00 37.94 756 ARG A CA 1
ATOM 5981 C C . ARG A 1 756 ? 15.105 20.417 52.655 1.00 37.94 756 ARG A C 1
ATOM 5983 O O . ARG A 1 756 ? 14.404 20.941 51.801 1.00 37.94 756 ARG A O 1
ATOM 5990 N N . ILE A 1 757 ? 14.652 19.513 53.521 1.00 35.44 757 ILE A N 1
ATOM 5991 C CA . ILE A 1 757 ? 13.246 19.097 53.575 1.00 35.44 757 ILE A CA 1
ATOM 5992 C C . ILE A 1 757 ? 12.387 20.216 54.181 1.00 35.44 757 ILE A C 1
ATOM 5994 O O . ILE A 1 757 ? 11.300 20.493 53.679 1.00 35.44 757 ILE A O 1
ATOM 5998 N N . LEU A 1 758 ? 12.899 20.914 55.198 1.00 34.16 758 LEU A N 1
ATOM 5999 C CA . LEU A 1 758 ? 12.199 22.035 55.828 1.00 34.16 758 LEU A CA 1
ATOM 6000 C C . LEU A 1 758 ? 12.074 23.251 54.888 1.00 34.16 758 LEU A C 1
ATOM 6002 O O . LEU A 1 758 ? 10.991 23.823 54.766 1.00 34.16 758 LEU A O 1
ATOM 6006 N N . ASP A 1 759 ? 13.143 23.582 54.155 1.00 38.28 759 ASP A N 1
ATOM 6007 C CA . ASP A 1 759 ? 13.147 24.663 53.158 1.00 38.28 759 ASP A CA 1
ATOM 6008 C C . ASP A 1 759 ? 12.224 24.340 51.958 1.00 38.28 759 ASP A C 1
ATOM 6010 O O . ASP A 1 759 ? 11.620 25.238 51.368 1.00 38.28 759 ASP A O 1
ATOM 6014 N N . TRP A 1 760 ? 12.062 23.053 51.613 1.00 38.03 760 TRP A N 1
ATOM 6015 C CA . TRP A 1 760 ? 11.175 22.594 50.535 1.00 38.03 760 TRP A CA 1
ATOM 6016 C C . TRP A 1 760 ? 9.687 22.681 50.913 1.00 38.03 760 TRP A C 1
ATOM 6018 O O . TRP A 1 760 ? 8.860 23.017 50.068 1.00 38.03 760 TRP A O 1
ATOM 6028 N N . PHE A 1 761 ? 9.342 22.470 52.189 1.00 33.62 761 PHE A N 1
ATOM 6029 C CA . PHE A 1 761 ? 7.968 22.624 52.685 1.00 33.62 761 PHE A CA 1
ATOM 6030 C C . PHE A 1 761 ? 7.547 24.091 52.863 1.00 33.62 761 PHE A C 1
ATOM 6032 O O . PHE A 1 761 ? 6.397 24.432 52.586 1.00 33.62 761 PHE A O 1
ATOM 6039 N N . GLN A 1 762 ? 8.465 24.987 53.244 1.00 38.44 762 GLN A N 1
ATOM 6040 C CA . GLN A 1 762 ? 8.176 26.428 53.322 1.00 38.44 762 GLN A CA 1
ATOM 6041 C C . GLN A 1 762 ? 7.938 27.069 51.943 1.00 38.44 762 GLN A C 1
ATOM 6043 O O . GLN A 1 762 ? 7.179 28.032 51.838 1.00 38.44 762 GLN A O 1
ATOM 6048 N N . ALA A 1 763 ? 8.504 26.501 50.874 1.00 40.69 763 ALA A N 1
ATOM 6049 C CA . ALA A 1 763 ? 8.257 26.937 49.498 1.00 40.69 763 ALA A CA 1
ATOM 6050 C C . ALA A 1 763 ? 6.840 26.605 48.978 1.00 40.69 763 ALA A C 1
ATOM 6052 O O . ALA A 1 763 ? 6.436 27.140 47.947 1.00 40.69 763 ALA A O 1
ATOM 6053 N N . LEU A 1 764 ? 6.077 25.758 49.684 1.00 37.19 764 LEU A N 1
ATOM 6054 C CA . LEU A 1 764 ? 4.739 25.300 49.284 1.00 37.19 764 LEU A CA 1
ATOM 6055 C C . LEU A 1 764 ? 3.581 26.033 49.992 1.00 37.19 764 LEU A C 1
ATOM 6057 O O . LEU A 1 764 ? 2.426 25.678 49.794 1.00 37.19 764 LEU A O 1
ATOM 6061 N N . GLY A 1 765 ? 3.857 27.086 50.771 1.00 31.89 765 GLY A N 1
ATOM 6062 C CA . GLY A 1 765 ? 2.844 28.083 51.156 1.00 31.89 765 GLY A CA 1
ATOM 6063 C C . GLY A 1 765 ? 1.734 27.628 52.116 1.00 31.89 765 GLY A C 1
ATOM 6064 O O . GLY A 1 765 ? 0.725 28.320 52.231 1.00 31.89 765 GLY A O 1
ATOM 6065 N N . HIS A 1 766 ? 1.897 26.511 52.825 1.00 35.91 766 HIS A N 1
ATOM 6066 C CA . HIS A 1 766 ? 0.916 26.038 53.806 1.00 35.91 766 HIS A CA 1
ATOM 6067 C C . HIS A 1 766 ? 1.335 26.389 55.243 1.00 35.91 766 HIS A C 1
ATOM 6069 O O . HIS A 1 766 ? 2.393 25.974 55.711 1.00 35.91 766 HIS A O 1
ATOM 6075 N N . SER A 1 767 ? 0.493 27.141 55.958 1.00 32.59 767 SER A N 1
ATOM 6076 C CA . SER A 1 767 ? 0.614 27.395 57.398 1.00 32.59 767 SER A CA 1
ATOM 6077 C C . SER A 1 767 ? -0.061 26.281 58.209 1.00 32.59 767 SER A C 1
ATOM 6079 O O . SER A 1 767 ? -1.186 25.881 57.914 1.00 32.59 767 SER A O 1
ATOM 6081 N N . PHE A 1 768 ? 0.620 25.790 59.248 1.00 30.97 768 PHE A N 1
ATOM 6082 C CA . PHE A 1 768 ? 0.059 24.849 60.225 1.00 30.97 768 PHE A CA 1
ATOM 6083 C C . PHE A 1 768 ? -0.473 25.596 61.466 1.00 30.97 768 PHE A C 1
ATOM 6085 O O . PHE A 1 768 ? 0.141 26.590 61.860 1.00 30.97 768 PHE A O 1
ATOM 6092 N N . PRO A 1 769 ? -1.562 25.133 62.117 1.00 31.25 769 PRO A N 1
ATOM 6093 C CA . PRO A 1 769 ? -1.947 25.587 63.452 1.00 31.25 769 PRO A CA 1
ATOM 6094 C C . PRO A 1 769 ? -1.001 25.017 64.520 1.00 31.25 769 PRO A C 1
ATOM 6096 O O . PRO A 1 769 ? -0.560 23.871 64.425 1.00 31.25 769 PRO A O 1
ATOM 6099 N N . GLU A 1 770 ? -0.720 25.826 65.541 1.00 30.36 770 GLU A N 1
ATOM 6100 C CA . GLU A 1 770 ? 0.140 25.502 66.681 1.00 30.36 770 GLU A CA 1
ATOM 6101 C C . GLU A 1 770 ? -0.362 24.281 67.469 1.00 30.36 770 GLU A C 1
ATOM 6103 O O . GLU A 1 770 ? -1.494 24.247 67.952 1.00 30.36 770 GLU A O 1
ATOM 6108 N N . LEU A 1 771 ? 0.524 23.300 67.653 1.00 27.27 771 LEU A N 1
ATOM 6109 C CA . LEU A 1 771 ? 0.404 22.258 68.669 1.00 27.27 771 LEU A CA 1
ATOM 6110 C C . LEU A 1 771 ? 1.374 22.595 69.803 1.00 27.27 771 LEU A C 1
ATOM 6112 O O . LEU A 1 771 ? 2.589 22.485 69.657 1.00 27.27 771 LEU A O 1
ATOM 6116 N N . VAL A 1 772 ? 0.811 23.020 70.932 1.00 29.62 772 VAL A N 1
ATOM 6117 C CA . VAL A 1 772 ? 1.500 23.118 72.221 1.00 29.62 772 VAL A CA 1
ATOM 6118 C C . VAL A 1 772 ? 1.759 21.700 72.727 1.00 29.62 772 VAL A C 1
ATOM 6120 O O . VAL A 1 772 ? 0.823 20.915 72.872 1.00 29.62 772 VAL A O 1
ATOM 6123 N N . THR A 1 773 ? 3.017 21.366 73.008 1.00 30.25 773 THR A N 1
ATOM 6124 C CA . THR A 1 773 ? 3.399 20.113 73.673 1.00 30.25 773 THR A CA 1
ATOM 6125 C C . THR A 1 773 ? 3.564 20.314 75.176 1.00 30.25 773 THR A C 1
ATOM 6127 O O . THR A 1 773 ? 4.092 21.324 75.633 1.00 30.25 773 THR A O 1
ATOM 6130 N N . GLU A 1 774 ? 3.145 19.309 75.938 1.00 34.62 774 GLU A N 1
ATOM 6131 C CA . GLU A 1 774 ? 2.959 19.308 77.395 1.00 34.62 774 GLU A CA 1
ATOM 6132 C C . GLU A 1 774 ? 4.246 19.303 78.245 1.00 34.62 774 GLU A C 1
ATOM 6134 O O . GLU A 1 774 ? 4.175 19.117 79.451 1.00 34.62 774 GLU A O 1
ATOM 6139 N N . ASN A 1 775 ? 5.425 19.536 77.669 1.00 35.97 775 ASN A N 1
ATOM 6140 C CA . ASN A 1 775 ? 6.668 19.699 78.428 1.00 35.97 775 ASN A CA 1
ATOM 6141 C C . ASN A 1 775 ? 7.494 20.818 77.793 1.00 35.97 775 ASN A C 1
ATOM 6143 O O . ASN A 1 775 ? 8.052 20.659 76.710 1.00 35.97 775 ASN A O 1
ATOM 6147 N N . GLY A 1 776 ? 7.502 21.977 78.450 1.00 39.62 776 GLY A N 1
ATOM 6148 C CA . GLY A 1 776 ? 8.109 23.204 77.951 1.00 39.62 776 GLY A CA 1
ATOM 6149 C C . GLY A 1 776 ? 9.635 23.199 77.985 1.00 39.62 776 GLY A C 1
ATOM 6150 O O . GLY A 1 776 ? 10.215 23.835 78.857 1.00 39.62 776 GLY A O 1
ATOM 6151 N N . GLU A 1 777 ? 10.274 22.578 76.995 1.00 30.06 777 GLU A N 1
ATOM 6152 C CA . GLU A 1 777 ? 11.657 22.884 76.614 1.00 30.06 777 GLU A CA 1
ATOM 6153 C C . GLU A 1 777 ? 11.773 23.009 75.087 1.00 30.06 777 GLU A C 1
ATOM 6155 O O . GLU A 1 777 ? 11.363 22.135 74.327 1.00 30.06 777 GLU A O 1
ATOM 6160 N N . MET A 1 778 ? 12.293 24.157 74.650 1.00 31.19 778 MET A N 1
ATOM 6161 C CA . MET A 1 778 ? 12.521 24.536 73.254 1.00 31.19 778 MET A CA 1
ATOM 6162 C C . MET A 1 778 ? 13.867 23.978 72.765 1.00 31.19 778 MET A C 1
ATOM 6164 O O . MET A 1 778 ? 14.904 24.372 73.303 1.00 31.19 778 MET A O 1
ATOM 6168 N N . SER A 1 779 ? 13.870 23.188 71.686 1.00 31.03 779 SER A N 1
ATOM 6169 C CA . SER A 1 779 ? 14.978 23.162 70.713 1.00 31.03 779 SER A CA 1
ATOM 6170 C C . SER A 1 779 ? 14.522 22.682 69.344 1.00 31.03 779 SER A C 1
ATOM 6172 O O . SER A 1 779 ? 14.047 21.524 69.285 1.00 31.03 779 SER A O 1
#

Sequence (779 aa):
MVFDWFLSDFKIRFGVRPLQQKPLDSIMDMERAKDRSPEDLASIWDDYHLGRGHIGASMKAKLYHLLEQRAADCRHFVIPLWRGSGYTTMFVQVQMPYILFTGLEDYKARGTQAAPYFTVAYYKEFSESKDLVLIRGDIVFTSKLTDQEAEWLLETTQSFYLNDARLLEFALPPFLLLGELQFQFPELAPMSEPSKEALHIEKLYVFGERLNVAEDKSQHVKDYQGIIDAAKTSTKAKQLAAQLIPRFFKFFPSLSGPAIDAHIDLIEEEELAIRVQAIRGLPLFCKDTPENIGKIVDILVQILASEEFVERDAVHKALMALLRQDVKASLTALFKHIGSVDEPTTDEVIREKVLSFIRDKVFPSKSELLKPQDEMERHITDLIKKSLEDVTGAEFRMFMDFLKSLSIFGEKAPPERLKELIGIIEGQADLDAQFNVSDADHIDRLISCLFMAIPFVVRGASSCKFLSYLNKHVIPVFEKLPEERKLDLLKALAEFSPYTTPQDSRLFLPSVVQLLKKYMPGRKTGEEMNFTYVECLLYTFHHLAHKVPNATNSLCGYKIVTGQPSDRLGEDFSGNFKDLTERLTNIEELTRATIKKLTQGMDEHNKAMAAAKSEEAKSKIKTQQQNAKTGLRTCNNILVMAKPLHAKAPSFIGDKSVNLSWKEVTKTHVSTTTTAAGGKRPAAIAANVSSNIPSKKGRGPGGLHNQLVNRALEGLSYGGRGGMRGGRGRGWGGRGRGKDSRCKMLTIEVSRDCKRILDWFQALGHSFPELVTENGEMS